Protein 1TIZ (pdb70)

Sequence (67 aa):
SSAKRVFEKFDKNKDGKLSLDEFREVALAFSPYFTQEDIVKFFEEIDVDGNGELNADEFTSCIEKMLSSAKRVFEKFDKNKDGKLSLDEFREVALAFSPYFTQEDIVKFFEEIDVDGNGELNADEFTSCIEKMLSSAKRVFEKFDKNKDGKLSLDEFREVALAFSPYFTQEDIVKFFEEIDVDGNGELNADEFTSCIEKMLSSAKRVFEKFDKNKDGKLSLDEFREVALAFSPYFTQEDIVKFFEEIDVDGNGELNADEFTSCIEKMLSSAKRVFEKFDKNKDGKLSLDEFREVALAFSPYFTQEDIVKFFEEIDVDGNGELNADEFTSCIEKMLSSAKRVFEKFDKNKDGKLSLDEFREVALAFSPYFTQEDIVKFFEEIDVDGNGELNADEFTSCIEKMLSSAKRVFEKFDKNKDGKLSLDEFREVALAFSPYFTQEDIVKFFEEIDVDGNGELNADEFTSCIEKMLSSAKRVFEKFDKNKDGKLSLDEFREVALAFSPYFTQEDIVKFFEEIDVDGNGELNADEFTSCIEKMLSSAKRVFEKFDKNKDGKLSLDEFREVALAFSPYFTQEDIVKFFEEIDVDGNGELNADEFTSCIEKMLSSAKRVFEKFDKNKDGKLSLDEFREVALAFSPYFTQEDIVKFFEEIDVDGNGELNADEFTSCIEKMLSSAKRVFEKFDKNKDGKLSLDEFREVALAFSPYFTQEDIVKFFEEIDVDGNGELNADEFTSCIEKMLSSAKRVFEKFDKNKDGKLSLDEFREVALAFSPYFTQEDIVKFFEEIDVDGNGELNADEFTSCIEKMLSSAKRVFEKFDKNKDGKLSLDEFREVALAFSPYFTQEDIVKFFEEIDVDGNGELNADEFTSCIEKMLSSAKRVFEKFDKNKDGKLSLDEFREVALAFSPYFTQEDIVKFFEEIDVDGNGELNADEFTSCIEKMLSSAKRVFEKFDKNKDGKLSLDEFREVALAFSPYFTQEDIVKFFEEIDVDGNGELNADEFTSCIEKMLSSAKRVFEKFDKNKDGKLSLDEFREVALAFSPYFTQEDIVKFFEEIDVDGNGELNADEFTSCIEKMLSSAKRVFEKFDKNKDGKLSLDEFREVALAFSPYFTQEDIVKFFEEIDVDGNGELNADEFTSCIEKMLSSAKRVFEKFDKNKDGKLSLDEFREVALAFSPYFTQEDIVKFFEEIDVDGNGELNADEFTSCIEKMLSSAKRVFEKFDKNKDGKLSLDEFREVALAFSPYFTQEDIVKFFEEIDVDGNGELNADEFTSCIEKMLSSAKRVFEKFDKNKDGKLSLDEFREVALAFSPYFTQEDIVKFFEEIDVDGNGELNADEFTSCIEKML

Radius of gyration: 10.29 Å; Cα contacts (8 Å, |Δi|>4): 83; chains: 1; bounding box: 24×22×25 Å

Structure (mmCIF, N/CA/C/O backbone):
data_1TIZ
#
_entry.id   1TIZ
#
loop_
_atom_site.group_PDB
_atom_site.id
_atom_site.type_symbol
_atom_site.label_atom_id
_atom_site.label_alt_id
_atom_site.label_comp_id
_atom_site.label_asym_id
_atom_site.label_entity_id
_atom_site.label_seq_id
_atom_site.pdbx_PDB_ins_code
_atom_site.Cartn_x
_atom_site.Cartn_y
_atom_site.Cartn_z
_atom_site.occupancy
_atom_site.B_iso_or_equiv
_atom_site.auth_seq_id
_atom_site.auth_comp_id
_atom_site.auth_asym_id
_atom_site.auth_atom_id
_atom_site.pdbx_PDB_model_num
ATOM 1 N N . SER A 1 1 ? -9.841 -11.990 -0.078 1.00 0.00 1 SER A N 1
ATOM 2 C CA . SER A 1 1 ? -8.650 -11.100 -0.147 1.00 0.00 1 SER A CA 1
ATOM 3 C C . SER A 1 1 ? -8.931 -9.811 0.629 1.00 0.00 1 SER A C 1
ATOM 4 O O . SER A 1 1 ? -9.599 -8.918 0.146 1.00 0.00 1 SER A O 1
ATOM 11 N N . SER A 1 2 ? -8.427 -9.706 1.828 1.00 0.00 2 SER A N 1
ATOM 12 C CA . SER A 1 2 ? -8.664 -8.475 2.632 1.00 0.00 2 SER A CA 1
ATOM 13 C C . SER A 1 2 ? -7.747 -7.362 2.138 1.00 0.00 2 SER A C 1
ATOM 14 O O . SER A 1 2 ? -7.397 -6.465 2.879 1.00 0.00 2 SER A O 1
ATOM 22 N N . ALA A 1 3 ? -7.345 -7.403 0.905 1.00 0.00 3 ALA A N 1
ATOM 23 C CA . ALA A 1 3 ? -6.443 -6.338 0.405 1.00 0.00 3 ALA A CA 1
ATOM 24 C C . ALA A 1 3 ? -7.244 -5.067 0.145 1.00 0.00 3 ALA A C 1
ATOM 25 O O . ALA A 1 3 ? -6.767 -3.966 0.346 1.00 0.00 3 ALA A O 1
ATOM 32 N N . LYS A 1 4 ? -8.467 -5.204 -0.279 1.00 0.00 4 LYS A N 1
ATOM 33 C CA . LYS A 1 4 ? -9.296 -3.997 -0.526 1.00 0.00 4 LYS A CA 1
ATOM 34 C C . LYS A 1 4 ? -9.825 -3.515 0.823 1.00 0.00 4 LYS A C 1
ATOM 35 O O . LYS A 1 4 ? -9.909 -2.332 1.087 1.00 0.00 4 LYS A O 1
ATOM 54 N N . ARG A 1 5 ? -10.159 -4.434 1.686 1.00 0.00 5 ARG A N 1
ATOM 55 C CA . ARG A 1 5 ? -10.658 -4.056 3.036 1.00 0.00 5 ARG A CA 1
ATOM 56 C C . ARG A 1 5 ? -9.579 -3.247 3.750 1.00 0.00 5 ARG A C 1
ATOM 57 O O . ARG A 1 5 ? -9.820 -2.171 4.262 1.00 0.00 5 ARG A O 1
ATOM 78 N N . VAL A 1 6 ? -8.387 -3.772 3.786 1.00 0.00 6 VAL A N 1
ATOM 79 C CA . VAL A 1 6 ? -7.279 -3.058 4.464 1.00 0.00 6 VAL A CA 1
ATOM 80 C C . VAL A 1 6 ? -7.102 -1.700 3.778 1.00 0.00 6 VAL A C 1
ATOM 81 O O . VAL A 1 6 ? -6.919 -0.683 4.417 1.00 0.00 6 VAL A O 1
ATOM 94 N N . PHE A 1 7 ? -7.176 -1.688 2.477 1.00 0.00 7 PHE A N 1
ATOM 95 C CA . PHE A 1 7 ? -7.035 -0.400 1.744 1.00 0.00 7 PHE A CA 1
ATOM 96 C C . PHE A 1 7 ? -8.145 0.551 2.212 1.00 0.00 7 PHE A C 1
ATOM 97 O O . PHE A 1 7 ? -7.894 1.693 2.536 1.00 0.00 7 PHE A O 1
ATOM 114 N N . GLU A 1 8 ? -9.365 0.101 2.283 1.00 0.00 8 GLU A N 1
ATOM 115 C CA . GLU A 1 8 ? -10.442 1.019 2.751 1.00 0.00 8 GLU A CA 1
ATOM 116 C C . GLU A 1 8 ? -9.979 1.690 4.044 1.00 0.00 8 GLU A C 1
ATOM 117 O O . GLU A 1 8 ? -10.011 2.893 4.181 1.00 0.00 8 GLU A O 1
ATOM 129 N N . LYS A 1 9 ? -9.551 0.915 4.994 1.00 0.00 9 LYS A N 1
ATOM 130 C CA . LYS A 1 9 ? -9.086 1.501 6.282 1.00 0.00 9 LYS A CA 1
ATOM 131 C C . LYS A 1 9 ? -7.992 2.541 6.007 1.00 0.00 9 LYS A C 1
ATOM 132 O O . LYS A 1 9 ? -7.893 3.542 6.688 1.00 0.00 9 LYS A O 1
ATOM 151 N N . PHE A 1 10 ? -7.164 2.309 5.023 1.00 0.00 10 PHE A N 1
ATOM 152 C CA . PHE A 1 10 ? -6.076 3.279 4.720 1.00 0.00 10 PHE A CA 1
ATOM 153 C C . PHE A 1 10 ? -6.550 4.324 3.727 1.00 0.00 10 PHE A C 1
ATOM 154 O O . PHE A 1 10 ? -5.947 5.372 3.621 1.00 0.00 10 PHE A O 1
ATOM 171 N N . ASP A 1 11 ? -7.611 4.089 3.003 1.00 0.00 11 ASP A N 1
ATOM 172 C CA . ASP A 1 11 ? -8.068 5.137 2.052 1.00 0.00 11 ASP A CA 1
ATOM 173 C C . ASP A 1 11 ? -8.172 6.449 2.817 1.00 0.00 11 ASP A C 1
ATOM 174 O O . ASP A 1 11 ? -9.231 6.914 3.186 1.00 0.00 11 ASP A O 1
ATOM 183 N N . LYS A 1 12 ? -7.048 7.039 3.037 1.00 0.00 12 LYS A N 1
ATOM 184 C CA . LYS A 1 12 ? -6.974 8.324 3.761 1.00 0.00 12 LYS A CA 1
ATOM 185 C C . LYS A 1 12 ? -7.297 9.444 2.777 1.00 0.00 12 LYS A C 1
ATOM 186 O O . LYS A 1 12 ? -7.522 10.579 3.146 1.00 0.00 12 LYS A O 1
ATOM 205 N N . ASN A 1 13 ? -7.362 9.099 1.527 1.00 0.00 13 ASN A N 1
ATOM 206 C CA . ASN A 1 13 ? -7.718 10.090 0.469 1.00 0.00 13 ASN A CA 1
ATOM 207 C C . ASN A 1 13 ? -9.018 9.634 -0.215 1.00 0.00 13 ASN A C 1
ATOM 208 O O . ASN A 1 13 ? -9.375 10.117 -1.271 1.00 0.00 13 ASN A O 1
ATOM 219 N N . LYS A 1 14 ? -9.719 8.702 0.395 1.00 0.00 14 LYS A N 1
ATOM 220 C CA . LYS A 1 14 ? -11.002 8.186 -0.193 1.00 0.00 14 LYS A CA 1
ATOM 221 C C . LYS A 1 14 ? -10.948 8.389 -1.706 1.00 0.00 14 LYS A C 1
ATOM 222 O O . LYS A 1 14 ? -11.818 8.983 -2.314 1.00 0.00 14 LYS A O 1
ATOM 241 N N . ASP A 1 15 ? -9.882 7.931 -2.285 1.00 0.00 15 ASP A N 1
ATOM 242 C CA . ASP A 1 15 ? -9.675 8.117 -3.737 1.00 0.00 15 ASP A CA 1
ATOM 243 C C . ASP A 1 15 ? -9.731 6.787 -4.467 1.00 0.00 15 ASP A C 1
ATOM 244 O O . ASP A 1 15 ? -10.030 6.753 -5.643 1.00 0.00 15 ASP A O 1
ATOM 253 N N . GLY A 1 16 ? -9.398 5.689 -3.838 1.00 0.00 16 GLY A N 1
ATOM 254 C CA . GLY A 1 16 ? -9.393 4.412 -4.593 1.00 0.00 16 GLY A CA 1
ATOM 255 C C . GLY A 1 16 ? -7.950 4.174 -4.955 1.00 0.00 16 GLY A C 1
ATOM 256 O O . GLY A 1 16 ? -7.613 3.311 -5.739 1.00 0.00 16 GLY A O 1
ATOM 260 N N . LYS A 1 17 ? -7.096 4.938 -4.326 1.00 0.00 17 LYS A N 1
ATOM 261 C CA . LYS A 1 17 ? -5.648 4.803 -4.532 1.00 0.00 17 LYS A CA 1
ATOM 262 C C . LYS A 1 17 ? -4.909 5.253 -3.291 1.00 0.00 17 LYS A C 1
ATOM 263 O O . LYS A 1 17 ? -5.312 6.155 -2.584 1.00 0.00 17 LYS A O 1
ATOM 282 N N . LEU A 1 18 ? -3.811 4.626 -3.053 1.00 0.00 18 LEU A N 1
ATOM 283 C CA . LEU A 1 18 ? -2.967 4.967 -1.893 1.00 0.00 18 LEU A CA 1
ATOM 284 C C . LEU A 1 18 ? -1.646 5.499 -2.351 1.00 0.00 18 LEU A C 1
ATOM 285 O O . LEU A 1 18 ? -1.180 5.212 -3.420 1.00 0.00 18 LEU A O 1
ATOM 301 N N . SER A 1 19 ? -1.025 6.227 -1.505 1.00 0.00 19 SER A N 1
ATOM 302 C CA . SER A 1 19 ? 0.303 6.772 -1.810 1.00 0.00 19 SER A CA 1
ATOM 303 C C . SER A 1 19 ? 1.302 5.964 -1.019 1.00 0.00 19 SER A C 1
ATOM 304 O O . SER A 1 19 ? 0.981 5.422 0.020 1.00 0.00 19 SER A O 1
ATOM 312 N N . LEU A 1 20 ? 2.505 5.884 -1.468 1.00 0.00 20 LEU A N 1
ATOM 313 C CA . LEU A 1 20 ? 3.494 5.122 -0.696 1.00 0.00 20 LEU A CA 1
ATOM 314 C C . LEU A 1 20 ? 3.424 5.643 0.716 1.00 0.00 20 LEU A C 1
ATOM 315 O O . LEU A 1 20 ? 3.738 4.982 1.680 1.00 0.00 20 LEU A O 1
ATOM 331 N N . ASP A 1 21 ? 2.947 6.827 0.807 1.00 0.00 21 ASP A N 1
ATOM 332 C CA . ASP A 1 21 ? 2.760 7.469 2.125 1.00 0.00 21 ASP A CA 1
ATOM 333 C C . ASP A 1 21 ? 1.695 6.688 2.906 1.00 0.00 21 ASP A C 1
ATOM 334 O O . ASP A 1 21 ? 1.875 6.407 4.074 1.00 0.00 21 ASP A O 1
ATOM 343 N N . GLU A 1 22 ? 0.575 6.335 2.299 1.00 0.00 22 GLU A N 1
ATOM 344 C CA . GLU A 1 22 ? -0.458 5.590 3.059 1.00 0.00 22 GLU A CA 1
ATOM 345 C C . GLU A 1 22 ? 0.007 4.150 3.279 1.00 0.00 22 GLU A C 1
ATOM 346 O O . GLU A 1 22 ? -0.143 3.594 4.345 1.00 0.00 22 GLU A O 1
ATOM 358 N N . PHE A 1 23 ? 0.584 3.561 2.270 1.00 0.00 23 PHE A N 1
ATOM 359 C CA . PHE A 1 23 ? 1.086 2.171 2.369 1.00 0.00 23 PHE A CA 1
ATOM 360 C C . PHE A 1 23 ? 2.336 2.156 3.262 1.00 0.00 23 PHE A C 1
ATOM 361 O O . PHE A 1 23 ? 2.655 1.159 3.872 1.00 0.00 23 PHE A O 1
ATOM 378 N N . ARG A 1 24 ? 3.026 3.272 3.369 1.00 0.00 24 ARG A N 1
ATOM 379 C CA . ARG A 1 24 ? 4.228 3.345 4.259 1.00 0.00 24 ARG A CA 1
ATOM 380 C C . ARG A 1 24 ? 3.735 3.550 5.687 1.00 0.00 24 ARG A C 1
ATOM 381 O O . ARG A 1 24 ? 4.290 3.045 6.636 1.00 0.00 24 ARG A O 1
ATOM 402 N N . GLU A 1 25 ? 2.643 4.240 5.819 1.00 0.00 25 GLU A N 1
ATOM 403 C CA . GLU A 1 25 ? 2.040 4.427 7.165 1.00 0.00 25 GLU A CA 1
ATOM 404 C C . GLU A 1 25 ? 1.412 3.082 7.495 1.00 0.00 25 GLU A C 1
ATOM 405 O O . GLU A 1 25 ? 1.441 2.594 8.606 1.00 0.00 25 GLU A O 1
ATOM 417 N N . VAL A 1 26 ? 0.882 2.485 6.473 1.00 0.00 26 VAL A N 1
ATOM 418 C CA . VAL A 1 26 ? 0.250 1.143 6.544 1.00 0.00 26 VAL A CA 1
ATOM 419 C C . VAL A 1 26 ? 1.309 0.112 6.893 1.00 0.00 26 VAL A C 1
ATOM 420 O O . VAL A 1 26 ? 1.119 -0.773 7.705 1.00 0.00 26 VAL A O 1
ATOM 433 N N . ALA A 1 27 ? 2.405 0.211 6.216 1.00 0.00 27 ALA A N 1
ATOM 434 C CA . ALA A 1 27 ? 3.506 -0.756 6.394 1.00 0.00 27 ALA A CA 1
ATOM 435 C C . ALA A 1 27 ? 4.230 -0.488 7.710 1.00 0.00 27 ALA A C 1
ATOM 436 O O . ALA A 1 27 ? 4.584 -1.391 8.437 1.00 0.00 27 ALA A O 1
ATOM 443 N N . LEU A 1 28 ? 4.453 0.751 8.012 1.00 0.00 28 LEU A N 1
ATOM 444 C CA . LEU A 1 28 ? 5.159 1.096 9.275 1.00 0.00 28 LEU A CA 1
ATOM 445 C C . LEU A 1 28 ? 4.221 0.877 10.459 1.00 0.00 28 LEU A C 1
ATOM 446 O O . LEU A 1 28 ? 4.653 0.590 11.557 1.00 0.00 28 LEU A O 1
ATOM 462 N N . ALA A 1 29 ? 2.945 1.035 10.256 1.00 0.00 29 ALA A N 1
ATOM 463 C CA . ALA A 1 29 ? 1.977 0.867 11.374 1.00 0.00 29 ALA A CA 1
ATOM 464 C C . ALA A 1 29 ? 1.745 -0.614 11.715 1.00 0.00 29 ALA A C 1
ATOM 465 O O . ALA A 1 29 ? 1.962 -1.041 12.832 1.00 0.00 29 ALA A O 1
ATOM 472 N N . PHE A 1 30 ? 1.263 -1.390 10.778 1.00 0.00 30 PHE A N 1
ATOM 473 C CA . PHE A 1 30 ? 0.974 -2.828 11.071 1.00 0.00 30 PHE A CA 1
ATOM 474 C C . PHE A 1 30 ? 2.219 -3.695 10.871 1.00 0.00 30 PHE A C 1
ATOM 475 O O . PHE A 1 30 ? 2.515 -4.556 11.676 1.00 0.00 30 PHE A O 1
ATOM 492 N N . SER A 1 31 ? 2.943 -3.490 9.806 1.00 0.00 31 SER A N 1
ATOM 493 C CA . SER A 1 31 ? 4.162 -4.317 9.554 1.00 0.00 31 SER A CA 1
ATOM 494 C C . SER A 1 31 ? 5.407 -3.433 9.655 1.00 0.00 31 SER A C 1
ATOM 495 O O . SER A 1 31 ? 6.050 -3.147 8.665 1.00 0.00 31 SER A O 1
ATOM 503 N N . PRO A 1 32 ? 5.742 -2.993 10.841 1.00 0.00 32 PRO A N 1
ATOM 504 C CA . PRO A 1 32 ? 6.923 -2.112 11.061 1.00 0.00 32 PRO A CA 1
ATOM 505 C C . PRO A 1 32 ? 8.216 -2.743 10.547 1.00 0.00 32 PRO A C 1
ATOM 506 O O . PRO A 1 32 ? 9.199 -2.062 10.328 1.00 0.00 32 PRO A O 1
ATOM 517 N N . TYR A 1 33 ? 8.236 -4.033 10.350 1.00 0.00 33 TYR A N 1
ATOM 518 C CA . TYR A 1 33 ? 9.475 -4.682 9.854 1.00 0.00 33 TYR A CA 1
ATOM 519 C C . TYR A 1 33 ? 9.696 -4.327 8.382 1.00 0.00 33 TYR A C 1
ATOM 520 O O . TYR A 1 33 ? 10.771 -4.514 7.850 1.00 0.00 33 TYR A O 1
ATOM 538 N N . PHE A 1 34 ? 8.697 -3.807 7.714 1.00 0.00 34 PHE A N 1
ATOM 539 C CA . PHE A 1 34 ? 8.897 -3.448 6.280 1.00 0.00 34 PHE A CA 1
ATOM 540 C C . PHE A 1 34 ? 9.894 -2.320 6.203 1.00 0.00 34 PHE A C 1
ATOM 541 O O . PHE A 1 34 ? 9.696 -1.250 6.741 1.00 0.00 34 PHE A O 1
ATOM 558 N N . THR A 1 35 ? 10.969 -2.551 5.528 1.00 0.00 35 THR A N 1
ATOM 559 C CA . THR A 1 35 ? 11.977 -1.494 5.412 1.00 0.00 35 THR A CA 1
ATOM 560 C C . THR A 1 35 ? 11.518 -0.496 4.375 1.00 0.00 35 THR A C 1
ATOM 561 O O . THR A 1 35 ? 10.937 -0.838 3.369 1.00 0.00 35 THR A O 1
ATOM 572 N N . GLN A 1 36 ? 11.770 0.740 4.628 1.00 0.00 36 GLN A N 1
ATOM 573 C CA . GLN A 1 36 ? 11.349 1.791 3.688 1.00 0.00 36 GLN A CA 1
ATOM 574 C C . GLN A 1 36 ? 11.832 1.462 2.282 1.00 0.00 36 GLN A C 1
ATOM 575 O O . GLN A 1 36 ? 11.196 1.803 1.313 1.00 0.00 36 GLN A O 1
ATOM 589 N N . GLU A 1 37 ? 12.942 0.791 2.172 1.00 0.00 37 GLU A N 1
ATOM 590 C CA . GLU A 1 37 ? 13.464 0.430 0.825 1.00 0.00 37 GLU A CA 1
ATOM 591 C C . GLU A 1 37 ? 12.594 -0.683 0.236 1.00 0.00 37 GLU A C 1
ATOM 592 O O . GLU A 1 37 ? 12.318 -0.709 -0.944 1.00 0.00 37 GLU A O 1
ATOM 604 N N . ASP A 1 38 ? 12.148 -1.596 1.054 1.00 0.00 38 ASP A N 1
ATOM 605 C CA . ASP A 1 38 ? 11.283 -2.693 0.536 1.00 0.00 38 ASP A CA 1
ATOM 606 C C . ASP A 1 38 ? 9.895 -2.126 0.231 1.00 0.00 38 ASP A C 1
ATOM 607 O O . ASP A 1 38 ? 9.238 -2.526 -0.709 1.00 0.00 38 ASP A O 1
ATOM 616 N N . ILE A 1 39 ? 9.448 -1.190 1.025 1.00 0.00 39 ILE A N 1
ATOM 617 C CA . ILE A 1 39 ? 8.107 -0.582 0.797 1.00 0.00 39 ILE A CA 1
ATOM 618 C C . ILE A 1 39 ? 8.155 0.289 -0.456 1.00 0.00 39 ILE A C 1
ATOM 619 O O . ILE A 1 39 ? 7.283 0.244 -1.293 1.00 0.00 39 ILE A O 1
ATOM 635 N N . VAL A 1 40 ? 9.169 1.096 -0.569 1.00 0.00 40 VAL A N 1
ATOM 636 C CA . VAL A 1 40 ? 9.300 1.988 -1.746 1.00 0.00 40 VAL A CA 1
ATOM 637 C C . VAL A 1 40 ? 9.754 1.203 -2.956 1.00 0.00 40 VAL A C 1
ATOM 638 O O . VAL A 1 40 ? 9.271 1.414 -4.043 1.00 0.00 40 VAL A O 1
ATOM 651 N N . LYS A 1 41 ? 10.652 0.276 -2.805 1.00 0.00 41 LYS A N 1
ATOM 652 C CA . LYS A 1 41 ? 11.049 -0.498 -4.000 1.00 0.00 41 LYS A CA 1
ATOM 653 C C . LYS A 1 41 ? 9.776 -1.128 -4.527 1.00 0.00 41 LYS A C 1
ATOM 654 O O . LYS A 1 41 ? 9.387 -0.937 -5.659 1.00 0.00 41 LYS A O 1
ATOM 673 N N . PHE A 1 42 ? 9.129 -1.881 -3.686 1.00 0.00 42 PHE A N 1
ATOM 674 C CA . PHE A 1 42 ? 7.874 -2.562 -4.073 1.00 0.00 42 PHE A CA 1
ATOM 675 C C . PHE A 1 42 ? 6.780 -1.551 -4.437 1.00 0.00 42 PHE A C 1
ATOM 676 O O . PHE A 1 42 ? 6.151 -1.670 -5.468 1.00 0.00 42 PHE A O 1
ATOM 693 N N . PHE A 1 43 ? 6.540 -0.553 -3.624 1.00 0.00 43 PHE A N 1
ATOM 694 C CA . PHE A 1 43 ? 5.486 0.437 -3.987 1.00 0.00 43 PHE A CA 1
ATOM 695 C C . PHE A 1 43 ? 5.881 1.071 -5.312 1.00 0.00 43 PHE A C 1
ATOM 696 O O . PHE A 1 43 ? 5.120 1.120 -6.255 1.00 0.00 43 PHE A O 1
ATOM 713 N N . GLU A 1 44 ? 7.101 1.508 -5.386 1.00 0.00 44 GLU A N 1
ATOM 714 C CA . GLU A 1 44 ? 7.591 2.088 -6.661 1.00 0.00 44 GLU A CA 1
ATOM 715 C C . GLU A 1 44 ? 7.393 1.015 -7.738 1.00 0.00 44 GLU A C 1
ATOM 716 O O . GLU A 1 44 ? 7.119 1.301 -8.887 1.00 0.00 44 GLU A O 1
ATOM 728 N N . GLU A 1 45 ? 7.525 -0.227 -7.346 1.00 0.00 45 GLU A N 1
ATOM 729 C CA . GLU A 1 45 ? 7.349 -1.367 -8.288 1.00 0.00 45 GLU A CA 1
ATOM 730 C C . GLU A 1 45 ? 5.867 -1.633 -8.557 1.00 0.00 45 GLU A C 1
ATOM 731 O O . GLU A 1 45 ? 5.479 -1.984 -9.654 1.00 0.00 45 GLU A O 1
ATOM 743 N N . ILE A 1 46 ? 5.038 -1.509 -7.557 1.00 0.00 46 ILE A N 1
ATOM 744 C CA . ILE A 1 46 ? 3.593 -1.799 -7.756 1.00 0.00 46 ILE A CA 1
ATOM 745 C C . ILE A 1 46 ? 2.884 -0.564 -8.305 1.00 0.00 46 ILE A C 1
ATOM 746 O O . ILE A 1 46 ? 1.982 -0.671 -9.111 1.00 0.00 46 ILE A O 1
ATOM 762 N N . ASP A 1 47 ? 3.303 0.611 -7.923 1.00 0.00 47 ASP A N 1
ATOM 763 C CA . ASP A 1 47 ? 2.658 1.822 -8.491 1.00 0.00 47 ASP A CA 1
ATOM 764 C C . ASP A 1 47 ? 2.983 1.804 -9.973 1.00 0.00 47 ASP A C 1
ATOM 765 O O . ASP A 1 47 ? 3.940 2.409 -10.416 1.00 0.00 47 ASP A O 1
ATOM 774 N N . VAL A 1 48 ? 2.242 1.061 -10.738 1.00 0.00 48 VAL A N 1
ATOM 775 C CA . VAL A 1 48 ? 2.539 0.924 -12.197 1.00 0.00 48 VAL A CA 1
ATOM 776 C C . VAL A 1 48 ? 2.034 2.089 -13.036 1.00 0.00 48 VAL A C 1
ATOM 777 O O . VAL A 1 48 ? 2.564 2.381 -14.089 1.00 0.00 48 VAL A O 1
ATOM 790 N N . ASP A 1 49 ? 0.988 2.716 -12.625 1.00 0.00 49 ASP A N 1
ATOM 791 C CA . ASP A 1 49 ? 0.425 3.809 -13.454 1.00 0.00 49 ASP A CA 1
ATOM 792 C C . ASP A 1 49 ? 1.277 5.053 -13.270 1.00 0.00 49 ASP A C 1
ATOM 793 O O . ASP A 1 49 ? 1.218 5.986 -14.045 1.00 0.00 49 ASP A O 1
ATOM 802 N N . GLY A 1 50 ? 2.106 5.051 -12.273 1.00 0.00 50 GLY A N 1
ATOM 803 C CA . GLY A 1 50 ? 3.009 6.196 -12.049 1.00 0.00 50 GLY A CA 1
ATOM 804 C C . GLY A 1 50 ? 2.276 7.383 -11.421 1.00 0.00 50 GLY A C 1
ATOM 805 O O . GLY A 1 50 ? 2.814 8.469 -11.338 1.00 0.00 50 GLY A O 1
ATOM 809 N N . ASN A 1 51 ? 1.073 7.202 -10.954 1.00 0.00 51 ASN A N 1
ATOM 810 C CA . ASN A 1 51 ? 0.362 8.343 -10.319 1.00 0.00 51 ASN A CA 1
ATOM 811 C C . ASN A 1 51 ? 0.971 8.546 -8.940 1.00 0.00 51 ASN A C 1
ATOM 812 O O . ASN A 1 51 ? 0.612 9.446 -8.208 1.00 0.00 51 ASN A O 1
ATOM 823 N N . GLY A 1 52 ? 1.899 7.700 -8.591 1.00 0.00 52 GLY A N 1
ATOM 824 C CA . GLY A 1 52 ? 2.551 7.818 -7.265 1.00 0.00 52 GLY A CA 1
ATOM 825 C C . GLY A 1 52 ? 1.620 7.260 -6.192 1.00 0.00 52 GLY A C 1
ATOM 826 O O . GLY A 1 52 ? 1.729 7.599 -5.030 1.00 0.00 52 GLY A O 1
ATOM 830 N N . GLU A 1 53 ? 0.687 6.425 -6.573 1.00 0.00 53 GLU A N 1
ATOM 831 C CA . GLU A 1 53 ? -0.265 5.865 -5.569 1.00 0.00 53 GLU A CA 1
ATOM 832 C C . GLU A 1 53 ? -0.641 4.432 -5.933 1.00 0.00 53 GLU A C 1
ATOM 833 O O . GLU A 1 53 ? -0.564 4.025 -7.075 1.00 0.00 53 GLU A O 1
ATOM 845 N N . LEU A 1 54 ? -1.055 3.661 -4.961 1.00 0.00 54 LEU A N 1
ATOM 846 C CA . LEU A 1 54 ? -1.440 2.266 -5.241 1.00 0.00 54 LEU A CA 1
ATOM 847 C C . LEU A 1 54 ? -2.837 2.228 -5.823 1.00 0.00 54 LEU A C 1
ATOM 848 O O . LEU A 1 54 ? -3.797 2.621 -5.202 1.00 0.00 54 LEU A O 1
ATOM 864 N N . ASN A 1 55 ? -2.946 1.750 -7.011 1.00 0.00 55 ASN A N 1
ATOM 865 C CA . ASN A 1 55 ? -4.289 1.672 -7.657 1.00 0.00 55 ASN A CA 1
ATOM 866 C C . ASN A 1 55 ? -5.038 0.453 -7.129 1.00 0.00 55 ASN A C 1
ATOM 867 O O . ASN A 1 55 ? -4.531 -0.304 -6.326 1.00 0.00 55 ASN A O 1
ATOM 878 N N . ALA A 1 56 ? -6.251 0.275 -7.572 1.00 0.00 56 ALA A N 1
ATOM 879 C CA . ALA A 1 56 ? -7.084 -0.872 -7.096 1.00 0.00 56 ALA A CA 1
ATOM 880 C C . ALA A 1 56 ? -6.462 -2.229 -7.492 1.00 0.00 56 ALA A C 1
ATOM 881 O O . ALA A 1 56 ? -6.170 -3.051 -6.642 1.00 0.00 56 ALA A O 1
ATOM 888 N N . ASP A 1 57 ? -6.264 -2.505 -8.751 1.00 0.00 57 ASP A N 1
ATOM 889 C CA . ASP A 1 57 ? -5.676 -3.831 -9.117 1.00 0.00 57 ASP A CA 1
ATOM 890 C C . ASP A 1 57 ? -4.291 -3.993 -8.474 1.00 0.00 57 ASP A C 1
ATOM 891 O O . ASP A 1 57 ? -3.958 -5.031 -7.916 1.00 0.00 57 ASP A O 1
ATOM 900 N N . GLU A 1 58 ? -3.482 -2.973 -8.528 1.00 0.00 58 GLU A N 1
ATOM 901 C CA . GLU A 1 58 ? -2.132 -3.070 -7.915 1.00 0.00 58 GLU A CA 1
ATOM 902 C C . GLU A 1 58 ? -2.309 -3.155 -6.406 1.00 0.00 58 GLU A C 1
ATOM 903 O O . GLU A 1 58 ? -1.521 -3.759 -5.706 1.00 0.00 58 GLU A O 1
ATOM 915 N N . PHE A 1 59 ? -3.352 -2.561 -5.907 1.00 0.00 59 PHE A N 1
ATOM 916 C CA . PHE A 1 59 ? -3.616 -2.599 -4.447 1.00 0.00 59 PHE A CA 1
ATOM 917 C C . PHE A 1 59 ? -3.655 -4.048 -3.984 1.00 0.00 59 PHE A C 1
ATOM 918 O O . PHE A 1 59 ? -3.067 -4.413 -2.990 1.00 0.00 59 PHE A O 1
ATOM 935 N N . THR A 1 60 ? -4.361 -4.877 -4.702 1.00 0.00 60 THR A N 1
ATOM 936 C CA . THR A 1 60 ? -4.455 -6.302 -4.300 1.00 0.00 60 THR A CA 1
ATOM 937 C C . THR A 1 60 ? -3.090 -6.940 -4.448 1.00 0.00 60 THR A C 1
ATOM 938 O O . THR A 1 60 ? -2.660 -7.706 -3.614 1.00 0.00 60 THR A O 1
ATOM 949 N N . SER A 1 61 ? -2.391 -6.611 -5.490 1.00 0.00 61 SER A N 1
ATOM 950 C CA . SER A 1 61 ? -1.033 -7.182 -5.660 1.00 0.00 61 SER A CA 1
ATOM 951 C C . SER A 1 61 ? -0.093 -6.483 -4.676 1.00 0.00 61 SER A C 1
ATOM 952 O O . SER A 1 61 ? 0.938 -7.024 -4.259 1.00 0.00 61 SER A O 1
ATOM 960 N N . CYS A 1 62 ? -0.494 -5.326 -4.207 1.00 0.00 62 CYS A N 1
ATOM 961 C CA . CYS A 1 62 ? 0.336 -4.611 -3.208 1.00 0.00 62 CYS A CA 1
ATOM 962 C C . CYS A 1 62 ? 0.245 -5.382 -1.915 1.00 0.00 62 CYS A C 1
ATOM 963 O O . CYS A 1 62 ? 1.184 -5.481 -1.152 1.00 0.00 62 CYS A O 1
ATOM 971 N N . ILE A 1 63 ? -0.890 -5.956 -1.681 1.00 0.00 63 ILE A N 1
ATOM 972 C CA . ILE A 1 63 ? -1.069 -6.755 -0.462 1.00 0.00 63 ILE A CA 1
ATOM 973 C C . ILE A 1 63 ? -0.643 -8.176 -0.769 1.00 0.00 63 ILE A C 1
ATOM 974 O O . ILE A 1 63 ? -0.082 -8.845 0.076 1.00 0.00 63 ILE A O 1
ATOM 990 N N . GLU A 1 64 ? -0.868 -8.667 -1.967 1.00 0.00 64 GLU A N 1
ATOM 991 C CA . GLU A 1 64 ? -0.431 -10.042 -2.274 1.00 0.00 64 GLU A CA 1
ATOM 992 C C . GLU A 1 64 ? 1.010 -10.195 -1.837 1.00 0.00 64 GLU A C 1
ATOM 993 O O . GLU A 1 64 ? 1.435 -11.280 -1.491 1.00 0.00 64 GLU A O 1
ATOM 1005 N N . LYS A 1 65 ? 1.779 -9.124 -1.792 1.00 0.00 65 LYS A N 1
ATOM 1006 C CA . LYS A 1 65 ? 3.172 -9.308 -1.299 1.00 0.00 65 LYS A CA 1
ATOM 1007 C C . LYS A 1 65 ? 3.092 -10.083 0.026 1.00 0.00 65 LYS A C 1
ATOM 1008 O O . LYS A 1 65 ? 4.068 -10.600 0.532 1.00 0.00 65 LYS A O 1
ATOM 1027 N N . MET A 1 66 ? 1.901 -10.176 0.559 1.00 0.00 66 MET A N 1
ATOM 1028 C CA . MET A 1 66 ? 1.644 -10.910 1.807 1.00 0.00 66 MET A CA 1
ATOM 1029 C C . MET A 1 66 ? 0.151 -11.220 1.789 1.00 0.00 66 MET A C 1
ATOM 1030 O O . MET A 1 66 ? -0.507 -11.047 0.783 1.00 0.00 66 MET A O 1
ATOM 1044 N N . LEU A 1 67 ? -0.396 -11.679 2.860 1.00 0.00 67 LEU A N 1
ATOM 1045 C CA . LEU A 1 67 ? -1.854 -12.002 2.875 1.00 0.00 67 LEU A CA 1
ATOM 1046 C C . LEU A 1 67 ? -2.117 -13.172 1.925 1.00 0.00 67 LEU A C 1
ATOM 1062 N N . SER A 1 1 ? -9.335 -11.532 -0.353 1.00 0.00 1 SER A N 2
ATOM 1063 C CA . SER A 1 1 ? -8.807 -11.800 1.015 1.00 0.00 1 SER A CA 2
ATOM 1064 C C . SER A 1 1 ? -9.123 -10.612 1.925 1.00 0.00 1 SER A C 2
ATOM 1065 O O . SER A 1 1 ? -10.055 -10.644 2.703 1.00 0.00 1 SER A O 2
ATOM 1072 N N . SER A 1 2 ? -8.354 -9.561 1.833 1.00 0.00 2 SER A N 2
ATOM 1073 C CA . SER A 1 2 ? -8.610 -8.372 2.693 1.00 0.00 2 SER A CA 2
ATOM 1074 C C . SER A 1 2 ? -7.757 -7.203 2.210 1.00 0.00 2 SER A C 2
ATOM 1075 O O . SER A 1 2 ? -7.450 -6.303 2.963 1.00 0.00 2 SER A O 2
ATOM 1083 N N . ALA A 1 3 ? -7.359 -7.210 0.976 1.00 0.00 3 ALA A N 2
ATOM 1084 C CA . ALA A 1 3 ? -6.512 -6.096 0.477 1.00 0.00 3 ALA A CA 2
ATOM 1085 C C . ALA A 1 3 ? -7.375 -4.887 0.154 1.00 0.00 3 ALA A C 2
ATOM 1086 O O . ALA A 1 3 ? -6.961 -3.755 0.313 1.00 0.00 3 ALA A O 2
ATOM 1093 N N . LYS A 1 4 ? -8.574 -5.111 -0.287 1.00 0.00 4 LYS A N 2
ATOM 1094 C CA . LYS A 1 4 ? -9.461 -3.966 -0.602 1.00 0.00 4 LYS A CA 2
ATOM 1095 C C . LYS A 1 4 ? -10.038 -3.459 0.717 1.00 0.00 4 LYS A C 2
ATOM 1096 O O . LYS A 1 4 ? -10.239 -2.277 0.913 1.00 0.00 4 LYS A O 2
ATOM 1115 N N . ARG A 1 5 ? -10.280 -4.356 1.634 1.00 0.00 5 ARG A N 2
ATOM 1116 C CA . ARG A 1 5 ? -10.815 -3.952 2.961 1.00 0.00 5 ARG A CA 2
ATOM 1117 C C . ARG A 1 5 ? -9.762 -3.119 3.687 1.00 0.00 5 ARG A C 2
ATOM 1118 O O . ARG A 1 5 ? -10.027 -2.036 4.172 1.00 0.00 5 ARG A O 2
ATOM 1139 N N . VAL A 1 6 ? -8.563 -3.629 3.764 1.00 0.00 6 VAL A N 2
ATOM 1140 C CA . VAL A 1 6 ? -7.480 -2.889 4.454 1.00 0.00 6 VAL A CA 2
ATOM 1141 C C . VAL A 1 6 ? -7.284 -1.548 3.743 1.00 0.00 6 VAL A C 2
ATOM 1142 O O . VAL A 1 6 ? -7.117 -0.516 4.363 1.00 0.00 6 VAL A O 2
ATOM 1155 N N . PHE A 1 7 ? -7.321 -1.563 2.442 1.00 0.00 7 PHE A N 2
ATOM 1156 C CA . PHE A 1 7 ? -7.155 -0.292 1.684 1.00 0.00 7 PHE A CA 2
ATOM 1157 C C . PHE A 1 7 ? -8.304 0.651 2.060 1.00 0.00 7 PHE A C 2
ATOM 1158 O O . PHE A 1 7 ? -8.087 1.803 2.380 1.00 0.00 7 PHE A O 2
ATOM 1175 N N . GLU A 1 8 ? -9.522 0.187 2.059 1.00 0.00 8 GLU A N 2
ATOM 1176 C CA . GLU A 1 8 ? -10.634 1.100 2.440 1.00 0.00 8 GLU A CA 2
ATOM 1177 C C . GLU A 1 8 ? -10.254 1.775 3.766 1.00 0.00 8 GLU A C 2
ATOM 1178 O O . GLU A 1 8 ? -10.509 2.940 3.979 1.00 0.00 8 GLU A O 2
ATOM 1190 N N . LYS A 1 9 ? -9.640 1.043 4.653 1.00 0.00 9 LYS A N 2
ATOM 1191 C CA . LYS A 1 9 ? -9.232 1.637 5.959 1.00 0.00 9 LYS A CA 2
ATOM 1192 C C . LYS A 1 9 ? -8.138 2.686 5.732 1.00 0.00 9 LYS A C 2
ATOM 1193 O O . LYS A 1 9 ? -8.093 3.699 6.400 1.00 0.00 9 LYS A O 2
ATOM 1212 N N . PHE A 1 10 ? -7.256 2.456 4.798 1.00 0.00 10 PHE A N 2
ATOM 1213 C CA . PHE A 1 10 ? -6.174 3.445 4.541 1.00 0.00 10 PHE A CA 2
ATOM 1214 C C . PHE A 1 10 ? -6.630 4.466 3.518 1.00 0.00 10 PHE A C 2
ATOM 1215 O O . PHE A 1 10 ? -6.032 5.512 3.395 1.00 0.00 10 PHE A O 2
ATOM 1232 N N . ASP A 1 11 ? -7.679 4.203 2.783 1.00 0.00 11 ASP A N 2
ATOM 1233 C CA . ASP A 1 11 ? -8.126 5.222 1.798 1.00 0.00 11 ASP A CA 2
ATOM 1234 C C . ASP A 1 11 ? -8.267 6.548 2.533 1.00 0.00 11 ASP A C 2
ATOM 1235 O O . ASP A 1 11 ? -9.339 6.998 2.881 1.00 0.00 11 ASP A O 2
ATOM 1244 N N . LYS A 1 12 ? -7.158 7.164 2.754 1.00 0.00 12 LYS A N 2
ATOM 1245 C CA . LYS A 1 12 ? -7.120 8.463 3.453 1.00 0.00 12 LYS A CA 2
ATOM 1246 C C . LYS A 1 12 ? -7.447 9.561 2.446 1.00 0.00 12 LYS A C 2
ATOM 1247 O O . LYS A 1 12 ? -7.702 10.697 2.792 1.00 0.00 12 LYS A O 2
ATOM 1266 N N . ASN A 1 13 ? -7.480 9.194 1.199 1.00 0.00 13 ASN A N 2
ATOM 1267 C CA . ASN A 1 13 ? -7.836 10.161 0.119 1.00 0.00 13 ASN A CA 2
ATOM 1268 C C . ASN A 1 13 ? -9.114 9.670 -0.575 1.00 0.00 13 ASN A C 2
ATOM 1269 O O . ASN A 1 13 ? -9.460 10.120 -1.647 1.00 0.00 13 ASN A O 2
ATOM 1280 N N . LYS A 1 14 ? -9.809 8.738 0.046 1.00 0.00 14 LYS A N 2
ATOM 1281 C CA . LYS A 1 14 ? -11.066 8.188 -0.558 1.00 0.00 14 LYS A CA 2
ATOM 1282 C C . LYS A 1 14 ? -10.969 8.349 -2.072 1.00 0.00 14 LYS A C 2
ATOM 1283 O O . LYS A 1 14 ? -11.844 8.877 -2.729 1.00 0.00 14 LYS A O 2
ATOM 1302 N N . ASP A 1 15 ? -9.857 7.933 -2.596 1.00 0.00 15 ASP A N 2
ATOM 1303 C CA . ASP A 1 15 ? -9.598 8.086 -4.043 1.00 0.00 15 ASP A CA 2
ATOM 1304 C C . ASP A 1 15 ? -9.647 6.742 -4.739 1.00 0.00 15 ASP A C 2
ATOM 1305 O O . ASP A 1 15 ? -9.937 6.677 -5.917 1.00 0.00 15 ASP A O 2
ATOM 1314 N N . GLY A 1 16 ? -9.317 5.661 -4.081 1.00 0.00 16 GLY A N 2
ATOM 1315 C CA . GLY A 1 16 ? -9.303 4.368 -4.800 1.00 0.00 16 GLY A CA 2
ATOM 1316 C C . GLY A 1 16 ? -7.856 4.121 -5.138 1.00 0.00 16 GLY A C 2
ATOM 1317 O O . GLY A 1 16 ? -7.511 3.249 -5.908 1.00 0.00 16 GLY A O 2
ATOM 1321 N N . LYS A 1 17 ? -7.008 4.888 -4.502 1.00 0.00 17 LYS A N 2
ATOM 1322 C CA . LYS A 1 17 ? -5.557 4.741 -4.688 1.00 0.00 17 LYS A CA 2
ATOM 1323 C C . LYS A 1 17 ? -4.830 5.211 -3.447 1.00 0.00 17 LYS A C 2
ATOM 1324 O O . LYS A 1 17 ? -5.240 6.123 -2.756 1.00 0.00 17 LYS A O 2
ATOM 1343 N N . LEU A 1 18 ? -3.732 4.587 -3.195 1.00 0.00 18 LEU A N 2
ATOM 1344 C CA . LEU A 1 18 ? -2.893 4.943 -2.038 1.00 0.00 18 LEU A CA 2
ATOM 1345 C C . LEU A 1 18 ? -1.557 5.437 -2.496 1.00 0.00 18 LEU A C 2
ATOM 1346 O O . LEU A 1 18 ? -1.085 5.104 -3.548 1.00 0.00 18 LEU A O 2
ATOM 1362 N N . SER A 1 19 ? -0.932 6.176 -1.663 1.00 0.00 19 SER A N 2
ATOM 1363 C CA . SER A 1 19 ? 0.413 6.677 -1.967 1.00 0.00 19 SER A CA 2
ATOM 1364 C C . SER A 1 19 ? 1.372 5.863 -1.139 1.00 0.00 19 SER A C 2
ATOM 1365 O O . SER A 1 19 ? 1.020 5.370 -0.085 1.00 0.00 19 SER A O 2
ATOM 1373 N N . LEU A 1 20 ? 2.577 5.719 -1.569 1.00 0.00 20 LEU A N 2
ATOM 1374 C CA . LEU A 1 20 ? 3.521 4.945 -0.755 1.00 0.00 20 LEU A CA 2
ATOM 1375 C C . LEU A 1 20 ? 3.443 5.518 0.634 1.00 0.00 20 LEU A C 2
ATOM 1376 O O . LEU A 1 20 ? 3.729 4.882 1.624 1.00 0.00 20 LEU A O 2
ATOM 1392 N N . ASP A 1 21 ? 2.996 6.717 0.678 1.00 0.00 21 ASP A N 2
ATOM 1393 C CA . ASP A 1 21 ? 2.814 7.413 1.968 1.00 0.00 21 ASP A CA 2
ATOM 1394 C C . ASP A 1 21 ? 1.695 6.726 2.760 1.00 0.00 21 ASP A C 2
ATOM 1395 O O . ASP A 1 21 ? 1.852 6.464 3.937 1.00 0.00 21 ASP A O 2
ATOM 1404 N N . GLU A 1 22 ? 0.558 6.417 2.158 1.00 0.00 22 GLU A N 2
ATOM 1405 C CA . GLU A 1 22 ? -0.509 5.749 2.945 1.00 0.00 22 GLU A CA 2
ATOM 1406 C C . GLU A 1 22 ? -0.065 4.319 3.232 1.00 0.00 22 GLU A C 2
ATOM 1407 O O . GLU A 1 22 ? -0.229 3.802 4.318 1.00 0.00 22 GLU A O 2
ATOM 1419 N N . PHE A 1 23 ? 0.524 3.699 2.253 1.00 0.00 23 PHE A N 2
ATOM 1420 C CA . PHE A 1 23 ? 1.023 2.326 2.410 1.00 0.00 23 PHE A CA 2
ATOM 1421 C C . PHE A 1 23 ? 2.230 2.352 3.364 1.00 0.00 23 PHE A C 2
ATOM 1422 O O . PHE A 1 23 ? 2.539 1.369 4.004 1.00 0.00 23 PHE A O 2
ATOM 1439 N N . ARG A 1 24 ? 2.899 3.485 3.493 1.00 0.00 24 ARG A N 2
ATOM 1440 C CA . ARG A 1 24 ? 4.050 3.577 4.447 1.00 0.00 24 ARG A CA 2
ATOM 1441 C C . ARG A 1 24 ? 3.483 3.763 5.851 1.00 0.00 24 ARG A C 2
ATOM 1442 O O . ARG A 1 24 ? 4.033 3.310 6.825 1.00 0.00 24 ARG A O 2
ATOM 1463 N N . GLU A 1 25 ? 2.339 4.377 5.935 1.00 0.00 25 GLU A N 2
ATOM 1464 C CA . GLU A 1 25 ? 1.681 4.531 7.255 1.00 0.00 25 GLU A CA 2
ATOM 1465 C C . GLU A 1 25 ? 1.126 3.151 7.556 1.00 0.00 25 GLU A C 2
ATOM 1466 O O . GLU A 1 25 ? 1.166 2.645 8.658 1.00 0.00 25 GLU A O 2
ATOM 1478 N N . VAL A 1 26 ? 0.650 2.547 6.514 1.00 0.00 26 VAL A N 2
ATOM 1479 C CA . VAL A 1 26 ? 0.096 1.172 6.541 1.00 0.00 26 VAL A CA 2
ATOM 1480 C C . VAL A 1 26 ? 1.194 0.193 6.917 1.00 0.00 26 VAL A C 2
ATOM 1481 O O . VAL A 1 26 ? 1.009 -0.730 7.684 1.00 0.00 26 VAL A O 2
ATOM 1494 N N . ALA A 1 27 ? 2.329 0.382 6.320 1.00 0.00 27 ALA A N 2
ATOM 1495 C CA . ALA A 1 27 ? 3.466 -0.531 6.550 1.00 0.00 27 ALA A CA 2
ATOM 1496 C C . ALA A 1 27 ? 4.132 -0.211 7.889 1.00 0.00 27 ALA A C 2
ATOM 1497 O O . ALA A 1 27 ? 4.407 -1.079 8.689 1.00 0.00 27 ALA A O 2
ATOM 1504 N N . LEU A 1 28 ? 4.384 1.038 8.127 1.00 0.00 28 LEU A N 2
ATOM 1505 C CA . LEU A 1 28 ? 5.031 1.444 9.405 1.00 0.00 28 LEU A CA 2
ATOM 1506 C C . LEU A 1 28 ? 4.088 1.140 10.569 1.00 0.00 28 LEU A C 2
ATOM 1507 O O . LEU A 1 28 ? 4.520 0.863 11.671 1.00 0.00 28 LEU A O 2
ATOM 1523 N N . ALA A 1 29 ? 2.806 1.208 10.345 1.00 0.00 29 ALA A N 2
ATOM 1524 C CA . ALA A 1 29 ? 1.830 0.945 11.442 1.00 0.00 29 ALA A CA 2
ATOM 1525 C C . ALA A 1 29 ? 1.671 -0.558 11.722 1.00 0.00 29 ALA A C 2
ATOM 1526 O O . ALA A 1 29 ? 1.894 -1.018 12.825 1.00 0.00 29 ALA A O 2
ATOM 1533 N N . PHE A 1 30 ? 1.241 -1.316 10.746 1.00 0.00 30 PHE A N 2
ATOM 1534 C CA . PHE A 1 30 ? 1.011 -2.778 10.973 1.00 0.00 30 PHE A CA 2
ATOM 1535 C C . PHE A 1 30 ? 2.295 -3.583 10.755 1.00 0.00 30 PHE A C 2
ATOM 1536 O O . PHE A 1 30 ? 2.656 -4.413 11.566 1.00 0.00 30 PHE A O 2
ATOM 1553 N N . SER A 1 31 ? 2.984 -3.356 9.670 1.00 0.00 31 SER A N 2
ATOM 1554 C CA . SER A 1 31 ? 4.238 -4.122 9.406 1.00 0.00 31 SER A CA 2
ATOM 1555 C C . SER A 1 31 ? 5.443 -3.184 9.539 1.00 0.00 31 SER A C 2
ATOM 1556 O O . SER A 1 31 ? 6.038 -2.786 8.558 1.00 0.00 31 SER A O 2
ATOM 1564 N N . PRO A 1 32 ? 5.794 -2.819 10.746 1.00 0.00 32 PRO A N 2
ATOM 1565 C CA . PRO A 1 32 ? 6.938 -1.897 11.000 1.00 0.00 32 PRO A CA 2
ATOM 1566 C C . PRO A 1 32 ? 8.280 -2.490 10.565 1.00 0.00 32 PRO A C 2
ATOM 1567 O O . PRO A 1 32 ? 9.239 -1.774 10.362 1.00 0.00 32 PRO A O 2
ATOM 1578 N N . TYR A 1 33 ? 8.370 -3.786 10.423 1.00 0.00 33 TYR A N 2
ATOM 1579 C CA . TYR A 1 33 ? 9.664 -4.388 10.009 1.00 0.00 33 TYR A CA 2
ATOM 1580 C C . TYR A 1 33 ? 9.921 -4.100 8.528 1.00 0.00 33 TYR A C 2
ATOM 1581 O O . TYR A 1 33 ? 11.025 -4.256 8.045 1.00 0.00 33 TYR A O 2
ATOM 1599 N N . PHE A 1 34 ? 8.924 -3.679 7.796 1.00 0.00 34 PHE A N 2
ATOM 1600 C CA . PHE A 1 34 ? 9.157 -3.391 6.353 1.00 0.00 34 PHE A CA 2
ATOM 1601 C C . PHE A 1 34 ? 10.092 -2.216 6.233 1.00 0.00 34 PHE A C 2
ATOM 1602 O O . PHE A 1 34 ? 9.837 -1.139 6.734 1.00 0.00 34 PHE A O 2
ATOM 1619 N N . THR A 1 35 ? 11.177 -2.417 5.563 1.00 0.00 35 THR A N 2
ATOM 1620 C CA . THR A 1 35 ? 12.130 -1.315 5.403 1.00 0.00 35 THR A CA 2
ATOM 1621 C C . THR A 1 35 ? 11.635 -0.386 4.319 1.00 0.00 35 THR A C 2
ATOM 1622 O O . THR A 1 35 ? 11.081 -0.800 3.322 1.00 0.00 35 THR A O 2
ATOM 1633 N N . GLN A 1 36 ? 11.829 0.869 4.519 1.00 0.00 36 GLN A N 2
ATOM 1634 C CA . GLN A 1 36 ? 11.371 1.855 3.529 1.00 0.00 36 GLN A CA 2
ATOM 1635 C C . GLN A 1 36 ? 11.888 1.483 2.148 1.00 0.00 36 GLN A C 2
ATOM 1636 O O . GLN A 1 36 ? 11.277 1.793 1.155 1.00 0.00 36 GLN A O 2
ATOM 1650 N N . GLU A 1 37 ? 12.999 0.808 2.087 1.00 0.00 37 GLU A N 2
ATOM 1651 C CA . GLU A 1 37 ? 13.554 0.403 0.765 1.00 0.00 37 GLU A CA 2
ATOM 1652 C C . GLU A 1 37 ? 12.719 -0.755 0.209 1.00 0.00 37 GLU A C 2
ATOM 1653 O O . GLU A 1 37 ? 12.461 -0.832 -0.974 1.00 0.00 37 GLU A O 2
ATOM 1665 N N . ASP A 1 38 ? 12.286 -1.650 1.054 1.00 0.00 38 ASP A N 2
ATOM 1666 C CA . ASP A 1 38 ? 11.459 -2.788 0.564 1.00 0.00 38 ASP A CA 2
ATOM 1667 C C . ASP A 1 38 ? 10.058 -2.277 0.218 1.00 0.00 38 ASP A C 2
ATOM 1668 O O . ASP A 1 38 ? 9.440 -2.718 -0.729 1.00 0.00 38 ASP A O 2
ATOM 1677 N N . ILE A 1 39 ? 9.556 -1.345 0.983 1.00 0.00 39 ILE A N 2
ATOM 1678 C CA . ILE A 1 39 ? 8.197 -0.795 0.708 1.00 0.00 39 ILE A CA 2
ATOM 1679 C C . ILE A 1 39 ? 8.240 0.048 -0.561 1.00 0.00 39 ILE A C 2
ATOM 1680 O O . ILE A 1 39 ? 7.372 -0.030 -1.401 1.00 0.00 39 ILE A O 2
ATOM 1696 N N . VAL A 1 40 ? 9.240 0.866 -0.690 1.00 0.00 40 VAL A N 2
ATOM 1697 C CA . VAL A 1 40 ? 9.356 1.729 -1.887 1.00 0.00 40 VAL A CA 2
ATOM 1698 C C . VAL A 1 40 ? 9.815 0.907 -3.072 1.00 0.00 40 VAL A C 2
ATOM 1699 O O . VAL A 1 40 ? 9.341 1.087 -4.171 1.00 0.00 40 VAL A O 2
ATOM 1712 N N . LYS A 1 41 ? 10.703 -0.025 -2.883 1.00 0.00 41 LYS A N 2
ATOM 1713 C CA . LYS A 1 41 ? 11.103 -0.846 -4.048 1.00 0.00 41 LYS A CA 2
ATOM 1714 C C . LYS A 1 41 ? 9.824 -1.460 -4.586 1.00 0.00 41 LYS A C 2
ATOM 1715 O O . LYS A 1 41 ? 9.471 -1.303 -5.734 1.00 0.00 41 LYS A O 2
ATOM 1734 N N . PHE A 1 42 ? 9.143 -2.169 -3.736 1.00 0.00 42 PHE A N 2
ATOM 1735 C CA . PHE A 1 42 ? 7.886 -2.840 -4.131 1.00 0.00 42 PHE A CA 2
ATOM 1736 C C . PHE A 1 42 ? 6.794 -1.824 -4.507 1.00 0.00 42 PHE A C 2
ATOM 1737 O O . PHE A 1 42 ? 6.148 -1.961 -5.525 1.00 0.00 42 PHE A O 2
ATOM 1754 N N . PHE A 1 43 ? 6.578 -0.803 -3.714 1.00 0.00 43 PHE A N 2
ATOM 1755 C CA . PHE A 1 43 ? 5.527 0.193 -4.075 1.00 0.00 43 PHE A CA 2
ATOM 1756 C C . PHE A 1 43 ? 5.914 0.816 -5.407 1.00 0.00 43 PHE A C 2
ATOM 1757 O O . PHE A 1 43 ? 5.149 0.850 -6.351 1.00 0.00 43 PHE A O 2
ATOM 1774 N N . GLU A 1 44 ? 7.131 1.263 -5.491 1.00 0.00 44 GLU A N 2
ATOM 1775 C CA . GLU A 1 44 ? 7.609 1.835 -6.774 1.00 0.00 44 GLU A CA 2
ATOM 1776 C C . GLU A 1 44 ? 7.357 0.775 -7.850 1.00 0.00 44 GLU A C 2
ATOM 1777 O O . GLU A 1 44 ? 7.047 1.072 -8.986 1.00 0.00 44 GLU A O 2
ATOM 1789 N N . GLU A 1 45 ? 7.484 -0.472 -7.470 1.00 0.00 45 GLU A N 2
ATOM 1790 C CA . GLU A 1 45 ? 7.257 -1.604 -8.411 1.00 0.00 45 GLU A CA 2
ATOM 1791 C C . GLU A 1 45 ? 5.763 -1.853 -8.626 1.00 0.00 45 GLU A C 2
ATOM 1792 O O . GLU A 1 45 ? 5.339 -2.240 -9.696 1.00 0.00 45 GLU A O 2
ATOM 1804 N N . ILE A 1 46 ? 4.965 -1.679 -7.607 1.00 0.00 46 ILE A N 2
ATOM 1805 C CA . ILE A 1 46 ? 3.510 -1.958 -7.755 1.00 0.00 46 ILE A CA 2
ATOM 1806 C C . ILE A 1 46 ? 2.777 -0.706 -8.236 1.00 0.00 46 ILE A C 2
ATOM 1807 O O . ILE A 1 46 ? 1.850 -0.794 -9.017 1.00 0.00 46 ILE A O 2
ATOM 1823 N N . ASP A 1 47 ? 3.196 0.461 -7.830 1.00 0.00 47 ASP A N 2
ATOM 1824 C CA . ASP A 1 47 ? 2.521 1.680 -8.342 1.00 0.00 47 ASP A CA 2
ATOM 1825 C C . ASP A 1 47 ? 2.864 1.754 -9.821 1.00 0.00 47 ASP A C 2
ATOM 1826 O O . ASP A 1 47 ? 3.750 2.478 -10.230 1.00 0.00 47 ASP A O 2
ATOM 1835 N N . VAL A 1 48 ? 2.213 0.962 -10.625 1.00 0.00 48 VAL A N 2
ATOM 1836 C CA . VAL A 1 48 ? 2.522 0.907 -12.086 1.00 0.00 48 VAL A CA 2
ATOM 1837 C C . VAL A 1 48 ? 1.989 2.096 -12.861 1.00 0.00 48 VAL A C 2
ATOM 1838 O O . VAL A 1 48 ? 2.448 2.398 -13.944 1.00 0.00 48 VAL A O 2
ATOM 1851 N N . ASP A 1 49 ? 0.991 2.723 -12.366 1.00 0.00 49 ASP A N 2
ATOM 1852 C CA . ASP A 1 49 ? 0.391 3.835 -13.133 1.00 0.00 49 ASP A CA 2
ATOM 1853 C C . ASP A 1 49 ? 1.288 5.053 -13.014 1.00 0.00 49 ASP A C 2
ATOM 1854 O O . ASP A 1 49 ? 1.199 5.987 -13.784 1.00 0.00 49 ASP A O 2
ATOM 1863 N N . GLY A 1 50 ? 2.193 5.023 -12.087 1.00 0.00 50 GLY A N 2
ATOM 1864 C CA . GLY A 1 50 ? 3.146 6.138 -11.938 1.00 0.00 50 GLY A CA 2
ATOM 1865 C C . GLY A 1 50 ? 2.476 7.376 -11.344 1.00 0.00 50 GLY A C 2
ATOM 1866 O O . GLY A 1 50 ? 3.067 8.437 -11.295 1.00 0.00 50 GLY A O 2
ATOM 1870 N N . ASN A 1 51 ? 1.274 7.261 -10.864 1.00 0.00 51 ASN A N 2
ATOM 1871 C CA . ASN A 1 51 ? 0.624 8.447 -10.252 1.00 0.00 51 ASN A CA 2
ATOM 1872 C C . ASN A 1 51 ? 1.211 8.605 -8.859 1.00 0.00 51 ASN A C 2
ATOM 1873 O O . ASN A 1 51 ? 0.851 9.488 -8.107 1.00 0.00 51 ASN A O 2
ATOM 1884 N N . GLY A 1 52 ? 2.121 7.734 -8.517 1.00 0.00 52 GLY A N 2
ATOM 1885 C CA . GLY A 1 52 ? 2.752 7.797 -7.177 1.00 0.00 52 GLY A CA 2
ATOM 1886 C C . GLY A 1 52 ? 1.786 7.216 -6.150 1.00 0.00 52 GLY A C 2
ATOM 1887 O O . GLY A 1 52 ? 1.833 7.549 -4.982 1.00 0.00 52 GLY A O 2
ATOM 1891 N N . GLU A 1 53 ? 0.886 6.369 -6.580 1.00 0.00 53 GLU A N 2
ATOM 1892 C CA . GLU A 1 53 ? -0.102 5.791 -5.625 1.00 0.00 53 GLU A CA 2
ATOM 1893 C C . GLU A 1 53 ? -0.466 4.364 -6.018 1.00 0.00 53 GLU A C 2
ATOM 1894 O O . GLU A 1 53 ? -0.361 3.969 -7.163 1.00 0.00 53 GLU A O 2
ATOM 1906 N N . LEU A 1 54 ? -0.921 3.594 -5.065 1.00 0.00 54 LEU A N 2
ATOM 1907 C CA . LEU A 1 54 ? -1.325 2.210 -5.358 1.00 0.00 54 LEU A CA 2
ATOM 1908 C C . LEU A 1 54 ? -2.704 2.231 -5.981 1.00 0.00 54 LEU A C 2
ATOM 1909 O O . LEU A 1 54 ? -3.598 2.890 -5.501 1.00 0.00 54 LEU A O 2
ATOM 1925 N N . ASN A 1 55 ? -2.889 1.513 -7.039 1.00 0.00 55 ASN A N 2
ATOM 1926 C CA . ASN A 1 55 ? -4.234 1.486 -7.688 1.00 0.00 55 ASN A CA 2
ATOM 1927 C C . ASN A 1 55 ? -5.023 0.300 -7.147 1.00 0.00 55 ASN A C 2
ATOM 1928 O O . ASN A 1 55 ? -4.550 -0.443 -6.312 1.00 0.00 55 ASN A O 2
ATOM 1939 N N . ALA A 1 56 ? -6.225 0.124 -7.621 1.00 0.00 56 ALA A N 2
ATOM 1940 C CA . ALA A 1 56 ? -7.077 -1.003 -7.130 1.00 0.00 56 ALA A CA 2
ATOM 1941 C C . ALA A 1 56 ? -6.460 -2.371 -7.490 1.00 0.00 56 ALA A C 2
ATOM 1942 O O . ALA A 1 56 ? -6.167 -3.172 -6.617 1.00 0.00 56 ALA A O 2
ATOM 1949 N N . ASP A 1 57 ? -6.260 -2.680 -8.741 1.00 0.00 57 ASP A N 2
ATOM 1950 C CA . ASP A 1 57 ? -5.671 -4.015 -9.071 1.00 0.00 57 ASP A CA 2
ATOM 1951 C C . ASP A 1 57 ? -4.287 -4.149 -8.424 1.00 0.00 57 ASP A C 2
ATOM 1952 O O . ASP A 1 57 ? -3.945 -5.171 -7.842 1.00 0.00 57 ASP A O 2
ATOM 1961 N N . GLU A 1 58 ? -3.491 -3.121 -8.505 1.00 0.00 58 GLU A N 2
ATOM 1962 C CA . GLU A 1 58 ? -2.141 -3.186 -7.890 1.00 0.00 58 GLU A CA 2
ATOM 1963 C C . GLU A 1 58 ? -2.322 -3.251 -6.382 1.00 0.00 58 GLU A C 2
ATOM 1964 O O . GLU A 1 58 ? -1.527 -3.828 -5.673 1.00 0.00 58 GLU A O 2
ATOM 1976 N N . PHE A 1 59 ? -3.377 -2.662 -5.894 1.00 0.00 59 PHE A N 2
ATOM 1977 C CA . PHE A 1 59 ? -3.643 -2.682 -4.432 1.00 0.00 59 PHE A CA 2
ATOM 1978 C C . PHE A 1 59 ? -3.680 -4.125 -3.942 1.00 0.00 59 PHE A C 2
ATOM 1979 O O . PHE A 1 59 ? -3.098 -4.468 -2.935 1.00 0.00 59 PHE A O 2
ATOM 1996 N N . THR A 1 60 ? -4.361 -4.980 -4.652 1.00 0.00 60 THR A N 2
ATOM 1997 C CA . THR A 1 60 ? -4.428 -6.396 -4.218 1.00 0.00 60 THR A CA 2
ATOM 1998 C C . THR A 1 60 ? -3.037 -6.988 -4.320 1.00 0.00 60 THR A C 2
ATOM 1999 O O . THR A 1 60 ? -2.544 -7.615 -3.405 1.00 0.00 60 THR A O 2
ATOM 2010 N N . SER A 1 61 ? -2.383 -6.759 -5.416 1.00 0.00 61 SER A N 2
ATOM 2011 C CA . SER A 1 61 ? -1.001 -7.272 -5.557 1.00 0.00 61 SER A CA 2
ATOM 2012 C C . SER A 1 61 ? -0.105 -6.481 -4.603 1.00 0.00 61 SER A C 2
ATOM 2013 O O . SER A 1 61 ? 0.960 -6.939 -4.186 1.00 0.00 61 SER A O 2
ATOM 2021 N N . CYS A 1 62 ? -0.571 -5.333 -4.168 1.00 0.00 62 CYS A N 2
ATOM 2022 C CA . CYS A 1 62 ? 0.228 -4.543 -3.198 1.00 0.00 62 CYS A CA 2
ATOM 2023 C C . CYS A 1 62 ? 0.266 -5.327 -1.908 1.00 0.00 62 CYS A C 2
ATOM 2024 O O . CYS A 1 62 ? 1.258 -5.371 -1.209 1.00 0.00 62 CYS A O 2
ATOM 2032 N N . ILE A 1 63 ? -0.813 -5.973 -1.602 1.00 0.00 63 ILE A N 2
ATOM 2033 C CA . ILE A 1 63 ? -0.848 -6.786 -0.377 1.00 0.00 63 ILE A CA 2
ATOM 2034 C C . ILE A 1 63 ? -0.251 -8.143 -0.691 1.00 0.00 63 ILE A C 2
ATOM 2035 O O . ILE A 1 63 ? 0.395 -8.731 0.149 1.00 0.00 63 ILE A O 2
ATOM 2051 N N . GLU A 1 64 ? -0.415 -8.659 -1.889 1.00 0.00 64 GLU A N 2
ATOM 2052 C CA . GLU A 1 64 ? 0.200 -9.971 -2.190 1.00 0.00 64 GLU A CA 2
ATOM 2053 C C . GLU A 1 64 ? 1.671 -9.900 -1.824 1.00 0.00 64 GLU A C 2
ATOM 2054 O O . GLU A 1 64 ? 2.288 -10.905 -1.529 1.00 0.00 64 GLU A O 2
ATOM 2066 N N . LYS A 1 65 ? 2.246 -8.720 -1.778 1.00 0.00 65 LYS A N 2
ATOM 2067 C CA . LYS A 1 65 ? 3.675 -8.656 -1.352 1.00 0.00 65 LYS A CA 2
ATOM 2068 C C . LYS A 1 65 ? 3.745 -9.328 0.033 1.00 0.00 65 LYS A C 2
ATOM 2069 O O . LYS A 1 65 ? 4.799 -9.574 0.585 1.00 0.00 65 LYS A O 2
ATOM 2088 N N . MET A 1 66 ? 2.586 -9.651 0.554 1.00 0.00 66 MET A N 2
ATOM 2089 C CA . MET A 1 66 ? 2.448 -10.333 1.849 1.00 0.00 66 MET A CA 2
ATOM 2090 C C . MET A 1 66 ? 1.010 -10.849 1.868 1.00 0.00 66 MET A C 2
ATOM 2091 O O . MET A 1 66 ? 0.313 -10.764 0.879 1.00 0.00 66 MET A O 2
ATOM 2105 N N . LEU A 1 67 ? 0.552 -11.387 2.941 1.00 0.00 67 LEU A N 2
ATOM 2106 C CA . LEU A 1 67 ? -0.850 -11.902 2.963 1.00 0.00 67 LEU A CA 2
ATOM 2107 C C . LEU A 1 67 ? -1.068 -12.836 1.770 1.00 0.00 67 LEU A C 2
ATOM 2123 N N . SER A 1 1 ? -9.227 -11.813 -0.116 1.00 0.00 1 SER A N 3
ATOM 2124 C CA . SER A 1 1 ? -9.036 -10.542 -0.871 1.00 0.00 1 SER A CA 3
ATOM 2125 C C . SER A 1 1 ? -9.275 -9.353 0.063 1.00 0.00 1 SER A C 3
ATOM 2126 O O . SER A 1 1 ? -9.877 -8.368 -0.314 1.00 0.00 1 SER A O 3
ATOM 2133 N N . SER A 1 2 ? -8.808 -9.437 1.279 1.00 0.00 2 SER A N 3
ATOM 2134 C CA . SER A 1 2 ? -9.010 -8.311 2.233 1.00 0.00 2 SER A CA 3
ATOM 2135 C C . SER A 1 2 ? -8.113 -7.142 1.838 1.00 0.00 2 SER A C 3
ATOM 2136 O O . SER A 1 2 ? -7.874 -6.242 2.619 1.00 0.00 2 SER A O 3
ATOM 2144 N N . ALA A 1 3 ? -7.610 -7.141 0.638 1.00 0.00 3 ALA A N 3
ATOM 2145 C CA . ALA A 1 3 ? -6.729 -6.022 0.217 1.00 0.00 3 ALA A CA 3
ATOM 2146 C C . ALA A 1 3 ? -7.577 -4.786 -0.046 1.00 0.00 3 ALA A C 3
ATOM 2147 O O . ALA A 1 3 ? -7.144 -3.668 0.154 1.00 0.00 3 ALA A O 3
ATOM 2154 N N . LYS A 1 4 ? -8.792 -4.974 -0.465 1.00 0.00 4 LYS A N 3
ATOM 2155 C CA . LYS A 1 4 ? -9.673 -3.805 -0.703 1.00 0.00 4 LYS A CA 3
ATOM 2156 C C . LYS A 1 4 ? -10.206 -3.362 0.658 1.00 0.00 4 LYS A C 3
ATOM 2157 O O . LYS A 1 4 ? -10.425 -2.193 0.908 1.00 0.00 4 LYS A O 3
ATOM 2176 N N . ARG A 1 5 ? -10.390 -4.302 1.547 1.00 0.00 5 ARG A N 3
ATOM 2177 C CA . ARG A 1 5 ? -10.881 -3.967 2.911 1.00 0.00 5 ARG A CA 3
ATOM 2178 C C . ARG A 1 5 ? -9.790 -3.195 3.649 1.00 0.00 5 ARG A C 3
ATOM 2179 O O . ARG A 1 5 ? -10.014 -2.127 4.184 1.00 0.00 5 ARG A O 3
ATOM 2200 N N . VAL A 1 6 ? -8.603 -3.735 3.675 1.00 0.00 6 VAL A N 3
ATOM 2201 C CA . VAL A 1 6 ? -7.486 -3.049 4.369 1.00 0.00 6 VAL A CA 3
ATOM 2202 C C . VAL A 1 6 ? -7.282 -1.689 3.698 1.00 0.00 6 VAL A C 3
ATOM 2203 O O . VAL A 1 6 ? -7.097 -0.676 4.345 1.00 0.00 6 VAL A O 3
ATOM 2216 N N . PHE A 1 7 ? -7.336 -1.673 2.400 1.00 0.00 7 PHE A N 3
ATOM 2217 C CA . PHE A 1 7 ? -7.169 -0.392 1.663 1.00 0.00 7 PHE A CA 3
ATOM 2218 C C . PHE A 1 7 ? -8.275 0.571 2.114 1.00 0.00 7 PHE A C 3
ATOM 2219 O O . PHE A 1 7 ? -8.013 1.710 2.442 1.00 0.00 7 PHE A O 3
ATOM 2236 N N . GLU A 1 8 ? -9.500 0.135 2.173 1.00 0.00 8 GLU A N 3
ATOM 2237 C CA . GLU A 1 8 ? -10.573 1.064 2.632 1.00 0.00 8 GLU A CA 3
ATOM 2238 C C . GLU A 1 8 ? -10.116 1.715 3.940 1.00 0.00 8 GLU A C 3
ATOM 2239 O O . GLU A 1 8 ? -10.228 2.911 4.129 1.00 0.00 8 GLU A O 3
ATOM 2251 N N . LYS A 1 9 ? -9.598 0.928 4.840 1.00 0.00 9 LYS A N 3
ATOM 2252 C CA . LYS A 1 9 ? -9.123 1.479 6.140 1.00 0.00 9 LYS A CA 3
ATOM 2253 C C . LYS A 1 9 ? -8.036 2.531 5.881 1.00 0.00 9 LYS A C 3
ATOM 2254 O O . LYS A 1 9 ? -7.966 3.543 6.551 1.00 0.00 9 LYS A O 3
ATOM 2273 N N . PHE A 1 10 ? -7.187 2.306 4.914 1.00 0.00 10 PHE A N 3
ATOM 2274 C CA . PHE A 1 10 ? -6.109 3.291 4.619 1.00 0.00 10 PHE A CA 3
ATOM 2275 C C . PHE A 1 10 ? -6.593 4.309 3.608 1.00 0.00 10 PHE A C 3
ATOM 2276 O O . PHE A 1 10 ? -6.062 5.396 3.536 1.00 0.00 10 PHE A O 3
ATOM 2293 N N . ASP A 1 11 ? -7.593 3.999 2.826 1.00 0.00 11 ASP A N 3
ATOM 2294 C CA . ASP A 1 11 ? -8.074 5.006 1.848 1.00 0.00 11 ASP A CA 3
ATOM 2295 C C . ASP A 1 11 ? -8.306 6.303 2.600 1.00 0.00 11 ASP A C 3
ATOM 2296 O O . ASP A 1 11 ? -9.408 6.663 2.966 1.00 0.00 11 ASP A O 3
ATOM 2305 N N . LYS A 1 12 ? -7.238 6.992 2.823 1.00 0.00 12 LYS A N 3
ATOM 2306 C CA . LYS A 1 12 ? -7.273 8.281 3.548 1.00 0.00 12 LYS A CA 3
ATOM 2307 C C . LYS A 1 12 ? -7.669 9.383 2.572 1.00 0.00 12 LYS A C 3
ATOM 2308 O O . LYS A 1 12 ? -7.970 10.498 2.952 1.00 0.00 12 LYS A O 3
ATOM 2327 N N . ASN A 1 13 ? -7.700 9.052 1.317 1.00 0.00 13 ASN A N 3
ATOM 2328 C CA . ASN A 1 13 ? -8.110 10.038 0.272 1.00 0.00 13 ASN A CA 3
ATOM 2329 C C . ASN A 1 13 ? -9.376 9.525 -0.428 1.00 0.00 13 ASN A C 3
ATOM 2330 O O . ASN A 1 13 ? -9.728 9.983 -1.497 1.00 0.00 13 ASN A O 3
ATOM 2341 N N . LYS A 1 14 ? -10.054 8.573 0.176 1.00 0.00 14 LYS A N 3
ATOM 2342 C CA . LYS A 1 14 ? -11.300 8.009 -0.444 1.00 0.00 14 LYS A CA 3
ATOM 2343 C C . LYS A 1 14 ? -11.191 8.201 -1.953 1.00 0.00 14 LYS A C 3
ATOM 2344 O O . LYS A 1 14 ? -12.060 8.747 -2.605 1.00 0.00 14 LYS A O 3
ATOM 2363 N N . ASP A 1 15 ? -10.075 7.796 -2.476 1.00 0.00 15 ASP A N 3
ATOM 2364 C CA . ASP A 1 15 ? -9.803 7.980 -3.916 1.00 0.00 15 ASP A CA 3
ATOM 2365 C C . ASP A 1 15 ? -9.817 6.652 -4.641 1.00 0.00 15 ASP A C 3
ATOM 2366 O O . ASP A 1 15 ? -10.101 6.604 -5.822 1.00 0.00 15 ASP A O 3
ATOM 2375 N N . GLY A 1 16 ? -9.466 5.565 -4.002 1.00 0.00 16 GLY A N 3
ATOM 2376 C CA . GLY A 1 16 ? -9.421 4.283 -4.743 1.00 0.00 16 GLY A CA 3
ATOM 2377 C C . GLY A 1 16 ? -7.971 4.070 -5.091 1.00 0.00 16 GLY A C 3
ATOM 2378 O O . GLY A 1 16 ? -7.612 3.220 -5.880 1.00 0.00 16 GLY A O 3
ATOM 2382 N N . LYS A 1 17 ? -7.134 4.833 -4.438 1.00 0.00 17 LYS A N 3
ATOM 2383 C CA . LYS A 1 17 ? -5.681 4.711 -4.630 1.00 0.00 17 LYS A CA 3
ATOM 2384 C C . LYS A 1 17 ? -4.958 5.163 -3.380 1.00 0.00 17 LYS A C 3
ATOM 2385 O O . LYS A 1 17 ? -5.386 6.044 -2.659 1.00 0.00 17 LYS A O 3
ATOM 2404 N N . LEU A 1 18 ? -3.847 4.557 -3.149 1.00 0.00 18 LEU A N 3
ATOM 2405 C CA . LEU A 1 18 ? -3.013 4.897 -1.983 1.00 0.00 18 LEU A CA 3
ATOM 2406 C C . LEU A 1 18 ? -1.692 5.447 -2.421 1.00 0.00 18 LEU A C 3
ATOM 2407 O O . LEU A 1 18 ? -1.213 5.172 -3.485 1.00 0.00 18 LEU A O 3
ATOM 2423 N N . SER A 1 19 ? -1.089 6.173 -1.559 1.00 0.00 19 SER A N 3
ATOM 2424 C CA . SER A 1 19 ? 0.240 6.730 -1.840 1.00 0.00 19 SER A CA 3
ATOM 2425 C C . SER A 1 19 ? 1.228 5.919 -1.039 1.00 0.00 19 SER A C 3
ATOM 2426 O O . SER A 1 19 ? 0.893 5.374 -0.006 1.00 0.00 19 SER A O 3
ATOM 2434 N N . LEU A 1 20 ? 2.436 5.833 -1.472 1.00 0.00 20 LEU A N 3
ATOM 2435 C CA . LEU A 1 20 ? 3.409 5.063 -0.688 1.00 0.00 20 LEU A CA 3
ATOM 2436 C C . LEU A 1 20 ? 3.312 5.583 0.722 1.00 0.00 20 LEU A C 3
ATOM 2437 O O . LEU A 1 20 ? 3.604 4.920 1.691 1.00 0.00 20 LEU A O 3
ATOM 2453 N N . ASP A 1 21 ? 2.832 6.769 0.806 1.00 0.00 21 ASP A N 3
ATOM 2454 C CA . ASP A 1 21 ? 2.619 7.409 2.121 1.00 0.00 21 ASP A CA 3
ATOM 2455 C C . ASP A 1 21 ? 1.536 6.632 2.884 1.00 0.00 21 ASP A C 3
ATOM 2456 O O . ASP A 1 21 ? 1.699 6.342 4.052 1.00 0.00 21 ASP A O 3
ATOM 2465 N N . GLU A 1 22 ? 0.427 6.284 2.257 1.00 0.00 22 GLU A N 3
ATOM 2466 C CA . GLU A 1 22 ? -0.619 5.535 2.996 1.00 0.00 22 GLU A CA 3
ATOM 2467 C C . GLU A 1 22 ? -0.145 4.099 3.205 1.00 0.00 22 GLU A C 3
ATOM 2468 O O . GLU A 1 22 ? -0.303 3.526 4.262 1.00 0.00 22 GLU A O 3
ATOM 2480 N N . PHE A 1 23 ? 0.468 3.531 2.204 1.00 0.00 23 PHE A N 3
ATOM 2481 C CA . PHE A 1 23 ? 0.993 2.158 2.311 1.00 0.00 23 PHE A CA 3
ATOM 2482 C C . PHE A 1 23 ? 2.209 2.173 3.252 1.00 0.00 23 PHE A C 3
ATOM 2483 O O . PHE A 1 23 ? 2.530 1.180 3.867 1.00 0.00 23 PHE A O 3
ATOM 2500 N N . ARG A 1 24 ? 2.869 3.307 3.400 1.00 0.00 24 ARG A N 3
ATOM 2501 C CA . ARG A 1 24 ? 4.028 3.387 4.348 1.00 0.00 24 ARG A CA 3
ATOM 2502 C C . ARG A 1 24 ? 3.466 3.553 5.754 1.00 0.00 24 ARG A C 3
ATOM 2503 O O . ARG A 1 24 ? 4.017 3.079 6.719 1.00 0.00 24 ARG A O 3
ATOM 2524 N N . GLU A 1 25 ? 2.323 4.167 5.852 1.00 0.00 25 GLU A N 3
ATOM 2525 C CA . GLU A 1 25 ? 1.664 4.297 7.175 1.00 0.00 25 GLU A CA 3
ATOM 2526 C C . GLU A 1 25 ? 1.133 2.906 7.464 1.00 0.00 25 GLU A C 3
ATOM 2527 O O . GLU A 1 25 ? 1.151 2.400 8.568 1.00 0.00 25 GLU A O 3
ATOM 2539 N N . VAL A 1 26 ? 0.696 2.292 6.409 1.00 0.00 26 VAL A N 3
ATOM 2540 C CA . VAL A 1 26 ? 0.168 0.908 6.422 1.00 0.00 26 VAL A CA 3
ATOM 2541 C C . VAL A 1 26 ? 1.300 -0.055 6.738 1.00 0.00 26 VAL A C 3
ATOM 2542 O O . VAL A 1 26 ? 1.150 -1.017 7.464 1.00 0.00 26 VAL A O 3
ATOM 2555 N N . ALA A 1 27 ? 2.423 0.198 6.144 1.00 0.00 27 ALA A N 3
ATOM 2556 C CA . ALA A 1 27 ? 3.587 -0.689 6.327 1.00 0.00 27 ALA A CA 3
ATOM 2557 C C . ALA A 1 27 ? 4.243 -0.400 7.676 1.00 0.00 27 ALA A C 3
ATOM 2558 O O . ALA A 1 27 ? 4.682 -1.285 8.375 1.00 0.00 27 ALA A O 3
ATOM 2565 N N . LEU A 1 28 ? 4.301 0.845 8.033 1.00 0.00 28 LEU A N 3
ATOM 2566 C CA . LEU A 1 28 ? 4.919 1.227 9.331 1.00 0.00 28 LEU A CA 3
ATOM 2567 C C . LEU A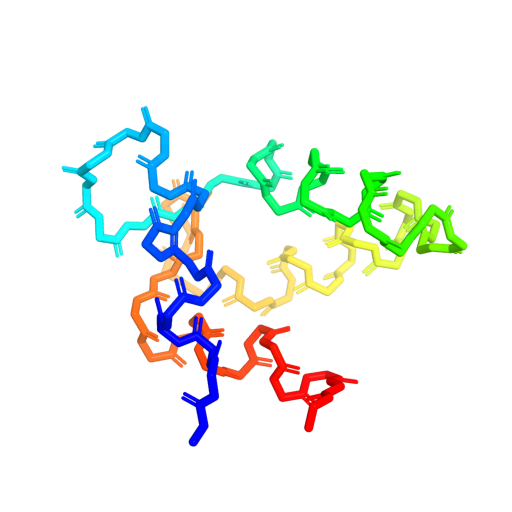 1 28 ? 3.969 0.856 10.465 1.00 0.00 28 LEU A C 3
ATOM 2568 O O . LEU A 1 28 ? 4.387 0.560 11.567 1.00 0.00 28 LEU A O 3
ATOM 2584 N N . ALA A 1 29 ? 2.690 0.886 10.212 1.00 0.00 29 ALA A N 3
ATOM 2585 C CA . ALA A 1 29 ? 1.702 0.557 11.274 1.00 0.00 29 ALA A CA 3
ATOM 2586 C C . ALA A 1 29 ? 1.598 -0.959 11.508 1.00 0.00 29 ALA A C 3
ATOM 2587 O O . ALA A 1 29 ? 1.808 -1.441 12.602 1.00 0.00 29 ALA A O 3
ATOM 2594 N N . PHE A 1 30 ? 1.231 -1.705 10.497 1.00 0.00 30 PHE A N 3
ATOM 2595 C CA . PHE A 1 30 ? 1.062 -3.181 10.671 1.00 0.00 30 PHE A CA 3
ATOM 2596 C C . PHE A 1 30 ? 2.398 -3.915 10.515 1.00 0.00 30 PHE A C 3
ATOM 2597 O O . PHE A 1 30 ? 2.735 -4.770 11.309 1.00 0.00 30 PHE A O 3
ATOM 2614 N N . SER A 1 31 ? 3.153 -3.604 9.495 1.00 0.00 31 SER A N 3
ATOM 2615 C CA . SER A 1 31 ? 4.459 -4.301 9.287 1.00 0.00 31 SER A CA 3
ATOM 2616 C C . SER A 1 31 ? 5.606 -3.318 9.526 1.00 0.00 31 SER A C 3
ATOM 2617 O O . SER A 1 31 ? 6.283 -2.918 8.600 1.00 0.00 31 SER A O 3
ATOM 2625 N N . PRO A 1 32 ? 5.824 -2.919 10.752 1.00 0.00 32 PRO A N 3
ATOM 2626 C CA . PRO A 1 32 ? 6.906 -1.954 11.090 1.00 0.00 32 PRO A CA 3
ATOM 2627 C C . PRO A 1 32 ? 8.276 -2.442 10.616 1.00 0.00 32 PRO A C 3
ATOM 2628 O O . PRO A 1 32 ? 9.195 -1.663 10.453 1.00 0.00 32 PRO A O 3
ATOM 2639 N N . TYR A 1 33 ? 8.430 -3.720 10.390 1.00 0.00 33 TYR A N 3
ATOM 2640 C CA . TYR A 1 33 ? 9.747 -4.233 9.928 1.00 0.00 33 TYR A CA 3
ATOM 2641 C C . TYR A 1 33 ? 9.915 -3.933 8.436 1.00 0.00 33 TYR A C 3
ATOM 2642 O O . TYR A 1 33 ? 10.988 -4.081 7.887 1.00 0.00 33 TYR A O 3
ATOM 2660 N N . PHE A 1 34 ? 8.873 -3.503 7.769 1.00 0.00 34 PHE A N 3
ATOM 2661 C CA . PHE A 1 34 ? 9.021 -3.194 6.318 1.00 0.00 34 PHE A CA 3
ATOM 2662 C C . PHE A 1 34 ? 9.958 -2.018 6.180 1.00 0.00 34 PHE A C 3
ATOM 2663 O O . PHE A 1 34 ? 9.712 -0.941 6.683 1.00 0.00 34 PHE A O 3
ATOM 2680 N N . THR A 1 35 ? 11.044 -2.225 5.510 1.00 0.00 35 THR A N 3
ATOM 2681 C CA . THR A 1 35 ? 12.009 -1.129 5.351 1.00 0.00 35 THR A CA 3
ATOM 2682 C C . THR A 1 35 ? 11.541 -0.182 4.267 1.00 0.00 35 THR A C 3
ATOM 2683 O O . THR A 1 35 ? 10.989 -0.574 3.262 1.00 0.00 35 THR A O 3
ATOM 2694 N N . GLN A 1 36 ? 11.764 1.069 4.484 1.00 0.00 36 GLN A N 3
ATOM 2695 C CA . GLN A 1 36 ? 11.345 2.083 3.506 1.00 0.00 36 GLN A CA 3
ATOM 2696 C C . GLN A 1 36 ? 11.862 1.718 2.122 1.00 0.00 36 GLN A C 3
ATOM 2697 O O . GLN A 1 36 ? 11.253 2.034 1.128 1.00 0.00 36 GLN A O 3
ATOM 2711 N N . GLU A 1 37 ? 12.970 1.042 2.056 1.00 0.00 37 GLU A N 3
ATOM 2712 C CA . GLU A 1 37 ? 13.514 0.645 0.729 1.00 0.00 37 GLU A CA 3
ATOM 2713 C C . GLU A 1 37 ? 12.685 -0.523 0.196 1.00 0.00 37 GLU A C 3
ATOM 2714 O O . GLU A 1 37 ? 12.420 -0.622 -0.984 1.00 0.00 37 GLU A O 3
ATOM 2726 N N . ASP A 1 38 ? 12.256 -1.401 1.060 1.00 0.00 38 ASP A N 3
ATOM 2727 C CA . ASP A 1 38 ? 11.427 -2.549 0.604 1.00 0.00 38 ASP A CA 3
ATOM 2728 C C . ASP A 1 38 ? 10.025 -2.040 0.259 1.00 0.00 38 ASP A C 3
ATOM 2729 O O . ASP A 1 38 ? 9.417 -2.461 -0.704 1.00 0.00 38 ASP A O 3
ATOM 2738 N N . ILE A 1 39 ? 9.513 -1.127 1.041 1.00 0.00 39 ILE A N 3
ATOM 2739 C CA . ILE A 1 39 ? 8.153 -0.579 0.766 1.00 0.00 39 ILE A CA 3
ATOM 2740 C C . ILE A 1 39 ? 8.196 0.257 -0.507 1.00 0.00 39 ILE A C 3
ATOM 2741 O O . ILE A 1 39 ? 7.332 0.173 -1.350 1.00 0.00 39 ILE A O 3
ATOM 2757 N N . VAL A 1 40 ? 9.192 1.082 -0.632 1.00 0.00 40 VAL A N 3
ATOM 2758 C CA . VAL A 1 40 ? 9.300 1.941 -1.830 1.00 0.00 40 VAL A CA 3
ATOM 2759 C C . VAL A 1 40 ? 9.774 1.123 -3.018 1.00 0.00 40 VAL A C 3
ATOM 2760 O O . VAL A 1 40 ? 9.297 1.295 -4.113 1.00 0.00 40 VAL A O 3
ATOM 2773 N N . LYS A 1 41 ? 10.670 0.196 -2.836 1.00 0.00 41 LYS A N 3
ATOM 2774 C CA . LYS A 1 41 ? 11.066 -0.611 -4.013 1.00 0.00 41 LYS A CA 3
ATOM 2775 C C . LYS A 1 41 ? 9.782 -1.233 -4.535 1.00 0.00 41 LYS A C 3
ATOM 2776 O O . LYS A 1 41 ? 9.406 -1.063 -5.674 1.00 0.00 41 LYS A O 3
ATOM 2795 N N . PHE A 1 42 ? 9.117 -1.953 -3.682 1.00 0.00 42 PHE A N 3
ATOM 2796 C CA . PHE A 1 42 ? 7.851 -2.625 -4.054 1.00 0.00 42 PHE A CA 3
ATOM 2797 C C . PHE A 1 42 ? 6.772 -1.609 -4.464 1.00 0.00 42 PHE A C 3
ATOM 2798 O O . PHE A 1 42 ? 6.144 -1.757 -5.493 1.00 0.00 42 PHE A O 3
ATOM 2815 N N . PHE A 1 43 ? 6.546 -0.582 -3.686 1.00 0.00 43 PHE A N 3
ATOM 2816 C CA . PHE A 1 43 ? 5.504 0.418 -4.071 1.00 0.00 43 PHE A CA 3
ATOM 2817 C C . PHE A 1 43 ? 5.921 1.060 -5.387 1.00 0.00 43 PHE A C 3
ATOM 2818 O O . PHE A 1 43 ? 5.175 1.104 -6.346 1.00 0.00 43 PHE A O 3
ATOM 2835 N N . GLU A 1 44 ? 7.134 1.517 -5.439 1.00 0.00 44 GLU A N 3
ATOM 2836 C CA . GLU A 1 44 ? 7.641 2.111 -6.702 1.00 0.00 44 GLU A CA 3
ATOM 2837 C C . GLU A 1 44 ? 7.429 1.062 -7.802 1.00 0.00 44 GLU A C 3
ATOM 2838 O O . GLU A 1 44 ? 7.115 1.373 -8.933 1.00 0.00 44 GLU A O 3
ATOM 2850 N N . GLU A 1 45 ? 7.596 -0.189 -7.451 1.00 0.00 45 GLU A N 3
ATOM 2851 C CA . GLU A 1 45 ? 7.412 -1.307 -8.417 1.00 0.00 45 GLU A CA 3
ATOM 2852 C C . GLU A 1 45 ? 5.930 -1.600 -8.652 1.00 0.00 45 GLU A C 3
ATOM 2853 O O . GLU A 1 45 ? 5.523 -1.952 -9.742 1.00 0.00 45 GLU A O 3
ATOM 2865 N N . ILE A 1 46 ? 5.123 -1.495 -7.631 1.00 0.00 46 ILE A N 3
ATOM 2866 C CA . ILE A 1 46 ? 3.679 -1.809 -7.798 1.00 0.00 46 ILE A CA 3
ATOM 2867 C C . ILE A 1 46 ? 2.929 -0.562 -8.256 1.00 0.00 46 ILE A C 3
ATOM 2868 O O . ILE A 1 46 ? 1.996 -0.640 -9.030 1.00 0.00 46 ILE A O 3
ATOM 2884 N N . ASP A 1 47 ? 3.349 0.592 -7.824 1.00 0.00 47 ASP A N 3
ATOM 2885 C CA . ASP A 1 47 ? 2.673 1.826 -8.292 1.00 0.00 47 ASP A CA 3
ATOM 2886 C C . ASP A 1 47 ? 2.986 1.936 -9.777 1.00 0.00 47 ASP A C 3
ATOM 2887 O O . ASP A 1 47 ? 3.856 2.681 -10.186 1.00 0.00 47 ASP A O 3
ATOM 2896 N N . VAL A 1 48 ? 2.327 1.161 -10.590 1.00 0.00 48 VAL A N 3
ATOM 2897 C CA . VAL A 1 48 ? 2.611 1.153 -12.058 1.00 0.00 48 VAL A CA 3
ATOM 2898 C C . VAL A 1 48 ? 2.044 2.358 -12.785 1.00 0.00 48 VAL A C 3
ATOM 2899 O O . VAL A 1 48 ? 2.480 2.704 -13.864 1.00 0.00 48 VAL A O 3
ATOM 2912 N N . ASP A 1 49 ? 1.042 2.951 -12.253 1.00 0.00 49 ASP A N 3
ATOM 2913 C CA . ASP A 1 49 ? 0.409 4.078 -12.973 1.00 0.00 49 ASP A CA 3
ATOM 2914 C C . ASP A 1 49 ? 1.277 5.313 -12.816 1.00 0.00 49 ASP A C 3
ATOM 2915 O O . ASP A 1 49 ? 1.156 6.273 -13.551 1.00 0.00 49 ASP A O 3
ATOM 2924 N N . GLY A 1 50 ? 2.188 5.276 -11.894 1.00 0.00 50 GLY A N 3
ATOM 2925 C CA . GLY A 1 50 ? 3.111 6.410 -11.708 1.00 0.00 50 GLY A CA 3
ATOM 2926 C C . GLY A 1 50 ? 2.397 7.635 -11.138 1.00 0.00 50 GLY A C 3
ATOM 2927 O O . GLY A 1 50 ? 2.967 8.705 -11.060 1.00 0.00 50 GLY A O 3
ATOM 2931 N N . ASN A 1 51 ? 1.174 7.502 -10.711 1.00 0.00 51 ASN A N 3
ATOM 2932 C CA . ASN A 1 51 ? 0.483 8.679 -10.125 1.00 0.00 51 ASN A CA 3
ATOM 2933 C C . ASN A 1 51 ? 1.013 8.849 -8.711 1.00 0.00 51 ASN A C 3
ATOM 2934 O O . ASN A 1 51 ? 0.586 9.705 -7.963 1.00 0.00 51 ASN A O 3
ATOM 2945 N N . GLY A 1 52 ? 1.955 8.021 -8.349 1.00 0.00 52 GLY A N 3
ATOM 2946 C CA . GLY A 1 52 ? 2.539 8.102 -6.989 1.00 0.00 52 GLY A CA 3
ATOM 2947 C C . GLY A 1 52 ? 1.582 7.456 -5.993 1.00 0.00 52 GLY A C 3
ATOM 2948 O O . GLY A 1 52 ? 1.611 7.750 -4.814 1.00 0.00 52 GLY A O 3
ATOM 2952 N N . GLU A 1 53 ? 0.713 6.593 -6.456 1.00 0.00 53 GLU A N 3
ATOM 2953 C CA . GLU A 1 53 ? -0.258 5.951 -5.524 1.00 0.00 53 GLU A CA 3
ATOM 2954 C C . GLU A 1 53 ? -0.567 4.520 -5.955 1.00 0.00 53 GLU A C 3
ATOM 2955 O O . GLU A 1 53 ? -0.446 4.162 -7.110 1.00 0.00 53 GLU A O 3
ATOM 2967 N N . LEU A 1 54 ? -0.994 3.705 -5.024 1.00 0.00 54 LEU A N 3
ATOM 2968 C CA . LEU A 1 54 ? -1.341 2.315 -5.359 1.00 0.00 54 LEU A CA 3
ATOM 2969 C C . LEU A 1 54 ? -2.722 2.306 -5.981 1.00 0.00 54 LEU A C 3
ATOM 2970 O O . LEU A 1 54 ? -3.640 2.909 -5.476 1.00 0.00 54 LEU A O 3
ATOM 2986 N N . ASN A 1 55 ? -2.882 1.619 -7.062 1.00 0.00 55 ASN A N 3
ATOM 2987 C CA . ASN A 1 55 ? -4.228 1.564 -7.706 1.00 0.00 55 ASN A CA 3
ATOM 2988 C C . ASN A 1 55 ? -4.980 0.345 -7.184 1.00 0.00 55 ASN A C 3
ATOM 2989 O O . ASN A 1 55 ? -4.481 -0.401 -6.368 1.00 0.00 55 ASN A O 3
ATOM 3000 N N . ALA A 1 56 ? -6.182 0.150 -7.650 1.00 0.00 56 ALA A N 3
ATOM 3001 C CA . ALA A 1 56 ? -7.009 -1.004 -7.176 1.00 0.00 56 ALA A CA 3
ATOM 3002 C C . ALA A 1 56 ? -6.378 -2.360 -7.562 1.00 0.00 56 ALA A C 3
ATOM 3003 O O . ALA A 1 56 ? -6.081 -3.177 -6.703 1.00 0.00 56 ALA A O 3
ATOM 3010 N N . ASP A 1 57 ? -6.176 -2.645 -8.818 1.00 0.00 57 ASP A N 3
ATOM 3011 C CA . ASP A 1 57 ? -5.581 -3.971 -9.175 1.00 0.00 57 ASP A CA 3
ATOM 3012 C C . ASP A 1 57 ? -4.212 -4.135 -8.505 1.00 0.00 57 ASP A C 3
ATOM 3013 O O . ASP A 1 57 ? -3.897 -5.170 -7.935 1.00 0.00 57 ASP A O 3
ATOM 3022 N N . GLU A 1 58 ? -3.395 -3.124 -8.560 1.00 0.00 58 GLU A N 3
ATOM 3023 C CA . GLU A 1 58 ? -2.055 -3.222 -7.928 1.00 0.00 58 GLU A CA 3
ATOM 3024 C C . GLU A 1 58 ? -2.243 -3.260 -6.417 1.00 0.00 58 GLU A C 3
ATOM 3025 O O . GLU A 1 58 ? -1.466 -3.853 -5.696 1.00 0.00 58 GLU A O 3
ATOM 3037 N N . PHE A 1 59 ? -3.286 -2.647 -5.937 1.00 0.00 59 PHE A N 3
ATOM 3038 C CA . PHE A 1 59 ? -3.558 -2.653 -4.475 1.00 0.00 59 PHE A CA 3
ATOM 3039 C C . PHE A 1 59 ? -3.575 -4.095 -3.987 1.00 0.00 59 PHE A C 3
ATOM 3040 O O . PHE A 1 59 ? -2.993 -4.437 -2.978 1.00 0.00 59 PHE A O 3
ATOM 3057 N N . THR A 1 60 ? -4.248 -4.948 -4.711 1.00 0.00 60 THR A N 3
ATOM 3058 C CA . THR A 1 60 ? -4.317 -6.372 -4.299 1.00 0.00 60 THR A CA 3
ATOM 3059 C C . THR A 1 60 ? -2.939 -6.986 -4.441 1.00 0.00 60 THR A C 3
ATOM 3060 O O . THR A 1 60 ? -2.421 -7.580 -3.520 1.00 0.00 60 THR A O 3
ATOM 3071 N N . SER A 1 61 ? -2.325 -6.828 -5.574 1.00 0.00 61 SER A N 3
ATOM 3072 C CA . SER A 1 61 ? -0.962 -7.387 -5.739 1.00 0.00 61 SER A CA 3
ATOM 3073 C C . SER A 1 61 ? -0.042 -6.727 -4.710 1.00 0.00 61 SER A C 3
ATOM 3074 O O . SER A 1 61 ? 0.979 -7.284 -4.293 1.00 0.00 61 SER A O 3
ATOM 3082 N N . CYS A 1 62 ? -0.441 -5.585 -4.203 1.00 0.00 62 CYS A N 3
ATOM 3083 C CA . CYS A 1 62 ? 0.381 -4.930 -3.161 1.00 0.00 62 CYS A CA 3
ATOM 3084 C C . CYS A 1 62 ? 0.292 -5.791 -1.924 1.00 0.00 62 CYS A C 3
ATOM 3085 O O . CYS A 1 62 ? 1.263 -6.034 -1.235 1.00 0.00 62 CYS A O 3
ATOM 3093 N N . ILE A 1 63 ? -0.880 -6.282 -1.654 1.00 0.00 63 ILE A N 3
ATOM 3094 C CA . ILE A 1 63 ? -1.048 -7.157 -0.482 1.00 0.00 63 ILE A CA 3
ATOM 3095 C C . ILE A 1 63 ? -0.536 -8.537 -0.839 1.00 0.00 63 ILE A C 3
ATOM 3096 O O . ILE A 1 63 ? 0.055 -9.201 -0.010 1.00 0.00 63 ILE A O 3
ATOM 3112 N N . GLU A 1 64 ? -0.720 -9.002 -2.057 1.00 0.00 64 GLU A N 3
ATOM 3113 C CA . GLU A 1 64 ? -0.196 -10.339 -2.399 1.00 0.00 64 GLU A CA 3
ATOM 3114 C C . GLU A 1 64 ? 1.237 -10.425 -1.925 1.00 0.00 64 GLU A C 3
ATOM 3115 O O . GLU A 1 64 ? 1.713 -11.492 -1.587 1.00 0.00 64 GLU A O 3
ATOM 3127 N N . LYS A 1 65 ? 1.941 -9.316 -1.842 1.00 0.00 65 LYS A N 3
ATOM 3128 C CA . LYS A 1 65 ? 3.330 -9.418 -1.315 1.00 0.00 65 LYS A CA 3
ATOM 3129 C C . LYS A 1 65 ? 3.273 -10.229 -0.013 1.00 0.00 65 LYS A C 3
ATOM 3130 O O . LYS A 1 65 ? 4.266 -10.707 0.495 1.00 0.00 65 LYS A O 3
ATOM 3149 N N . MET A 1 66 ? 2.079 -10.401 0.490 1.00 0.00 66 MET A N 3
ATOM 3150 C CA . MET A 1 66 ? 1.836 -11.183 1.712 1.00 0.00 66 MET A CA 3
ATOM 3151 C C . MET A 1 66 ? 0.375 -11.609 1.620 1.00 0.00 66 MET A C 3
ATOM 3152 O O . MET A 1 66 ? -0.256 -11.448 0.594 1.00 0.00 66 MET A O 3
ATOM 3166 N N . LEU A 1 67 ? -0.175 -12.143 2.651 1.00 0.00 67 LEU A N 3
ATOM 3167 C CA . LEU A 1 67 ? -1.602 -12.571 2.588 1.00 0.00 67 LEU A CA 3
ATOM 3168 C C . LEU A 1 67 ? -1.794 -13.516 1.398 1.00 0.00 67 LEU A C 3
ATOM 3184 N N . SER A 1 1 ? -8.183 -10.380 -1.870 1.00 0.00 1 SER A N 4
ATOM 3185 C CA . SER A 1 1 ? -9.222 -10.678 -0.846 1.00 0.00 1 SER A CA 4
ATOM 3186 C C . SER A 1 1 ? -9.245 -9.561 0.201 1.00 0.00 1 SER A C 4
ATOM 3187 O O . SER A 1 1 ? -9.923 -8.565 0.043 1.00 0.00 1 SER A O 4
ATOM 3194 N N . SER A 1 2 ? -8.510 -9.718 1.267 1.00 0.00 2 SER A N 4
ATOM 3195 C CA . SER A 1 2 ? -8.492 -8.662 2.321 1.00 0.00 2 SER A CA 4
ATOM 3196 C C . SER A 1 2 ? -7.637 -7.495 1.858 1.00 0.00 2 SER A C 4
ATOM 3197 O O . SER A 1 2 ? -7.320 -6.612 2.627 1.00 0.00 2 SER A O 4
ATOM 3205 N N . ALA A 1 3 ? -7.250 -7.478 0.624 1.00 0.00 3 ALA A N 4
ATOM 3206 C CA . ALA A 1 3 ? -6.405 -6.360 0.152 1.00 0.00 3 ALA A CA 4
ATOM 3207 C C . ALA A 1 3 ? -7.264 -5.118 -0.038 1.00 0.00 3 ALA A C 4
ATOM 3208 O O . ALA A 1 3 ? -6.820 -4.004 0.161 1.00 0.00 3 ALA A O 4
ATOM 3215 N N . LYS A 1 4 ? -8.498 -5.299 -0.403 1.00 0.00 4 LYS A N 4
ATOM 3216 C CA . LYS A 1 4 ? -9.386 -4.124 -0.586 1.00 0.00 4 LYS A CA 4
ATOM 3217 C C . LYS A 1 4 ? -9.871 -3.693 0.794 1.00 0.00 4 LYS A C 4
ATOM 3218 O O . LYS A 1 4 ? -10.011 -2.524 1.084 1.00 0.00 4 LYS A O 4
ATOM 3237 N N . ARG A 1 5 ? -10.107 -4.643 1.655 1.00 0.00 5 ARG A N 4
ATOM 3238 C CA . ARG A 1 5 ? -10.555 -4.317 3.033 1.00 0.00 5 ARG A CA 4
ATOM 3239 C C . ARG A 1 5 ? -9.476 -3.486 3.714 1.00 0.00 5 ARG A C 4
ATOM 3240 O O . ARG A 1 5 ? -9.726 -2.424 4.251 1.00 0.00 5 ARG A O 4
ATOM 3261 N N . VAL A 1 6 ? -8.274 -3.981 3.694 1.00 0.00 6 VAL A N 4
ATOM 3262 C CA . VAL A 1 6 ? -7.148 -3.259 4.334 1.00 0.00 6 VAL A CA 4
ATOM 3263 C C . VAL A 1 6 ? -6.989 -1.891 3.659 1.00 0.00 6 VAL A C 4
ATOM 3264 O O . VAL A 1 6 ? -6.740 -0.890 4.302 1.00 0.00 6 VAL A O 4
ATOM 3277 N N . PHE A 1 7 ? -7.147 -1.848 2.366 1.00 0.00 7 PHE A N 4
ATOM 3278 C CA . PHE A 1 7 ? -7.015 -0.548 1.650 1.00 0.00 7 PHE A CA 4
ATOM 3279 C C . PHE A 1 7 ? -8.148 0.382 2.104 1.00 0.00 7 PHE A C 4
ATOM 3280 O O . PHE A 1 7 ? -7.914 1.520 2.459 1.00 0.00 7 PHE A O 4
ATOM 3297 N N . GLU A 1 8 ? -9.366 -0.073 2.131 1.00 0.00 8 GLU A N 4
ATOM 3298 C CA . GLU A 1 8 ? -10.462 0.827 2.588 1.00 0.00 8 GLU A CA 4
ATOM 3299 C C . GLU A 1 8 ? -10.037 1.471 3.908 1.00 0.00 8 GLU A C 4
ATOM 3300 O O . GLU A 1 8 ? -10.103 2.671 4.082 1.00 0.00 8 GLU A O 4
ATOM 3312 N N . LYS A 1 9 ? -9.596 0.670 4.834 1.00 0.00 9 LYS A N 4
ATOM 3313 C CA . LYS A 1 9 ? -9.154 1.209 6.148 1.00 0.00 9 LYS A CA 4
ATOM 3314 C C . LYS A 1 9 ? -8.087 2.282 5.926 1.00 0.00 9 LYS A C 4
ATOM 3315 O O . LYS A 1 9 ? -8.045 3.281 6.613 1.00 0.00 9 LYS A O 4
ATOM 3334 N N . PHE A 1 10 ? -7.218 2.081 4.971 1.00 0.00 10 PHE A N 4
ATOM 3335 C CA . PHE A 1 10 ? -6.155 3.086 4.711 1.00 0.00 10 PHE A CA 4
ATOM 3336 C C . PHE A 1 10 ? -6.637 4.113 3.709 1.00 0.00 10 PHE A C 4
ATOM 3337 O O . PHE A 1 10 ? -6.100 5.197 3.644 1.00 0.00 10 PHE A O 4
ATOM 3354 N N . ASP A 1 11 ? -7.643 3.818 2.932 1.00 0.00 11 ASP A N 4
ATOM 3355 C CA . ASP A 1 11 ? -8.113 4.845 1.972 1.00 0.00 11 ASP A CA 4
ATOM 3356 C C . ASP A 1 11 ? -8.404 6.103 2.767 1.00 0.00 11 ASP A C 4
ATOM 3357 O O . ASP A 1 11 ? -9.525 6.424 3.106 1.00 0.00 11 ASP A O 4
ATOM 3366 N N . LYS A 1 12 ? -7.361 6.801 3.062 1.00 0.00 12 LYS A N 4
ATOM 3367 C CA . LYS A 1 12 ? -7.443 8.053 3.840 1.00 0.00 12 LYS A CA 4
ATOM 3368 C C . LYS A 1 12 ? -7.827 9.195 2.903 1.00 0.00 12 LYS A C 4
ATOM 3369 O O . LYS A 1 12 ? -8.153 10.287 3.324 1.00 0.00 12 LYS A O 4
ATOM 3388 N N . ASN A 1 13 ? -7.817 8.924 1.632 1.00 0.00 13 ASN A N 4
ATOM 3389 C CA . ASN A 1 13 ? -8.201 9.936 0.629 1.00 0.00 13 ASN A CA 4
ATOM 3390 C C . ASN A 1 13 ? -9.439 9.428 -0.131 1.00 0.00 13 ASN A C 4
ATOM 3391 O O . ASN A 1 13 ? -9.773 9.920 -1.190 1.00 0.00 13 ASN A O 4
ATOM 3402 N N . LYS A 1 14 ? -10.114 8.436 0.411 1.00 0.00 14 LYS A N 4
ATOM 3403 C CA . LYS A 1 14 ? -11.326 7.876 -0.272 1.00 0.00 14 LYS A CA 4
ATOM 3404 C C . LYS A 1 14 ? -11.167 8.121 -1.768 1.00 0.00 14 LYS A C 4
ATOM 3405 O O . LYS A 1 14 ? -12.011 8.695 -2.428 1.00 0.00 14 LYS A O 4
ATOM 3424 N N . ASP A 1 15 ? -10.037 7.728 -2.271 1.00 0.00 15 ASP A N 4
ATOM 3425 C CA . ASP A 1 15 ? -9.722 7.960 -3.695 1.00 0.00 15 ASP A CA 4
ATOM 3426 C C . ASP A 1 15 ? -9.745 6.658 -4.467 1.00 0.00 15 ASP A C 4
ATOM 3427 O O . ASP A 1 15 ? -9.997 6.657 -5.655 1.00 0.00 15 ASP A O 4
ATOM 3436 N N . GLY A 1 16 ? -9.430 5.547 -3.855 1.00 0.00 16 GLY A N 4
ATOM 3437 C CA . GLY A 1 16 ? -9.388 4.292 -4.640 1.00 0.00 16 GLY A CA 4
ATOM 3438 C C . GLY A 1 16 ? -7.936 4.096 -4.993 1.00 0.00 16 GLY A C 4
ATOM 3439 O O . GLY A 1 16 ? -7.569 3.260 -5.794 1.00 0.00 16 GLY A O 4
ATOM 3443 N N . LYS A 1 17 ? -7.106 4.868 -4.338 1.00 0.00 17 LYS A N 4
ATOM 3444 C CA . LYS A 1 17 ? -5.652 4.775 -4.535 1.00 0.00 17 LYS A CA 4
ATOM 3445 C C . LYS A 1 17 ? -4.929 5.234 -3.283 1.00 0.00 17 LYS A C 4
ATOM 3446 O O . LYS A 1 17 ? -5.357 6.122 -2.574 1.00 0.00 17 LYS A O 4
ATOM 3465 N N . LEU A 1 18 ? -3.814 4.633 -3.045 1.00 0.00 18 LEU A N 4
ATOM 3466 C CA . LEU A 1 18 ? -2.981 4.994 -1.884 1.00 0.00 18 LEU A CA 4
ATOM 3467 C C . LEU A 1 18 ? -1.649 5.500 -2.341 1.00 0.00 18 LEU A C 4
ATOM 3468 O O . LEU A 1 18 ? -1.175 5.169 -3.390 1.00 0.00 18 LEU A O 4
ATOM 3484 N N . SER A 1 19 ? -1.022 6.248 -1.511 1.00 0.00 19 SER A N 4
ATOM 3485 C CA . SER A 1 19 ? 0.321 6.753 -1.824 1.00 0.00 19 SER A CA 4
ATOM 3486 C C . SER A 1 19 ? 1.283 5.931 -1.006 1.00 0.00 19 SER A C 4
ATOM 3487 O O . SER A 1 19 ? 0.923 5.404 0.030 1.00 0.00 19 SER A O 4
ATOM 3495 N N . LEU A 1 20 ? 2.498 5.812 -1.420 1.00 0.00 20 LEU A N 4
ATOM 3496 C CA . LEU A 1 20 ? 3.433 5.028 -0.610 1.00 0.00 20 LEU A CA 4
ATOM 3497 C C . LEU A 1 20 ? 3.332 5.574 0.791 1.00 0.00 20 LEU A C 4
ATOM 3498 O O . LEU A 1 20 ? 3.548 4.901 1.772 1.00 0.00 20 LEU A O 4
ATOM 3514 N N . ASP A 1 21 ? 2.931 6.791 0.857 1.00 0.00 21 ASP A N 4
ATOM 3515 C CA . ASP A 1 21 ? 2.732 7.451 2.164 1.00 0.00 21 ASP A CA 4
ATOM 3516 C C . ASP A 1 21 ? 1.611 6.734 2.929 1.00 0.00 21 ASP A C 4
ATOM 3517 O O . ASP A 1 21 ? 1.761 6.431 4.096 1.00 0.00 21 ASP A O 4
ATOM 3526 N N . GLU A 1 22 ? 0.480 6.446 2.308 1.00 0.00 22 GLU A N 4
ATOM 3527 C CA . GLU A 1 22 ? -0.598 5.747 3.054 1.00 0.00 22 GLU A CA 4
ATOM 3528 C C . GLU A 1 22 ? -0.150 4.316 3.315 1.00 0.00 22 GLU A C 4
ATOM 3529 O O . GLU A 1 22 ? -0.381 3.753 4.365 1.00 0.00 22 GLU A O 4
ATOM 3541 N N . PHE A 1 23 ? 0.521 3.743 2.361 1.00 0.00 23 PHE A N 4
ATOM 3542 C CA . PHE A 1 23 ? 1.034 2.374 2.505 1.00 0.00 23 PHE A CA 4
ATOM 3543 C C . PHE A 1 23 ? 2.231 2.400 3.475 1.00 0.00 23 PHE A C 4
ATOM 3544 O O . PHE A 1 23 ? 2.577 1.397 4.063 1.00 0.00 23 PHE A O 4
ATOM 3561 N N . ARG A 1 24 ? 2.850 3.553 3.671 1.00 0.00 24 ARG A N 4
ATOM 3562 C CA . ARG A 1 24 ? 3.996 3.656 4.637 1.00 0.00 24 ARG A CA 4
ATOM 3563 C C . ARG A 1 24 ? 3.419 3.718 6.048 1.00 0.00 24 ARG A C 4
ATOM 3564 O O . ARG A 1 24 ? 3.963 3.191 6.989 1.00 0.00 24 ARG A O 4
ATOM 3585 N N . GLU A 1 25 ? 2.275 4.323 6.165 1.00 0.00 25 GLU A N 4
ATOM 3586 C CA . GLU A 1 25 ? 1.597 4.375 7.489 1.00 0.00 25 GLU A CA 4
ATOM 3587 C C . GLU A 1 25 ? 1.077 2.966 7.705 1.00 0.00 25 GLU A C 4
ATOM 3588 O O . GLU A 1 25 ? 1.099 2.410 8.780 1.00 0.00 25 GLU A O 4
ATOM 3600 N N . VAL A 1 26 ? 0.650 2.400 6.623 1.00 0.00 26 VAL A N 4
ATOM 3601 C CA . VAL A 1 26 ? 0.132 1.010 6.572 1.00 0.00 26 VAL A CA 4
ATOM 3602 C C . VAL A 1 26 ? 1.248 0.039 6.916 1.00 0.00 26 VAL A C 4
ATOM 3603 O O . VAL A 1 26 ? 1.075 -0.922 7.640 1.00 0.00 26 VAL A O 4
ATOM 3616 N N . ALA A 1 27 ? 2.383 0.275 6.341 1.00 0.00 27 ALA A N 4
ATOM 3617 C CA . ALA A 1 27 ? 3.536 -0.624 6.541 1.00 0.00 27 ALA A CA 4
ATOM 3618 C C . ALA A 1 27 ? 4.186 -0.354 7.896 1.00 0.00 27 ALA A C 4
ATOM 3619 O O . ALA A 1 27 ? 4.464 -1.253 8.658 1.00 0.00 27 ALA A O 4
ATOM 3626 N N . LEU A 1 28 ? 4.430 0.884 8.193 1.00 0.00 28 LEU A N 4
ATOM 3627 C CA . LEU A 1 28 ? 5.066 1.235 9.492 1.00 0.00 28 LEU A CA 4
ATOM 3628 C C . LEU A 1 28 ? 4.107 0.905 10.637 1.00 0.00 28 LEU A C 4
ATOM 3629 O O . LEU A 1 28 ? 4.524 0.574 11.729 1.00 0.00 28 LEU A O 4
ATOM 3645 N N . ALA A 1 29 ? 2.827 1.005 10.405 1.00 0.00 29 ALA A N 4
ATOM 3646 C CA . ALA A 1 29 ? 1.843 0.714 11.486 1.00 0.00 29 ALA A CA 4
ATOM 3647 C C . ALA A 1 29 ? 1.672 -0.797 11.710 1.00 0.00 29 ALA A C 4
ATOM 3648 O O . ALA A 1 29 ? 1.882 -1.297 12.797 1.00 0.00 29 ALA A O 4
ATOM 3655 N N . PHE A 1 30 ? 1.252 -1.518 10.703 1.00 0.00 30 PHE A N 4
ATOM 3656 C CA . PHE A 1 30 ? 1.018 -2.986 10.876 1.00 0.00 30 PHE A CA 4
ATOM 3657 C C . PHE A 1 30 ? 2.304 -3.782 10.630 1.00 0.00 30 PHE A C 4
ATOM 3658 O O . PHE A 1 30 ? 2.643 -4.669 11.387 1.00 0.00 30 PHE A O 4
ATOM 3675 N N . SER A 1 31 ? 3.016 -3.486 9.577 1.00 0.00 31 SER A N 4
ATOM 3676 C CA . SER A 1 31 ? 4.272 -4.242 9.285 1.00 0.00 31 SER A CA 4
ATOM 3677 C C . SER A 1 31 ? 5.482 -3.328 9.494 1.00 0.00 31 SER A C 4
ATOM 3678 O O . SER A 1 31 ? 6.127 -2.926 8.547 1.00 0.00 31 SER A O 4
ATOM 3686 N N . PRO A 1 32 ? 5.788 -2.992 10.722 1.00 0.00 32 PRO A N 4
ATOM 3687 C CA . PRO A 1 32 ? 6.939 -2.100 11.035 1.00 0.00 32 PRO A CA 4
ATOM 3688 C C . PRO A 1 32 ? 8.273 -2.715 10.616 1.00 0.00 32 PRO A C 4
ATOM 3689 O O . PRO A 1 32 ? 9.259 -2.021 10.460 1.00 0.00 32 PRO A O 4
ATOM 3700 N N . TYR A 1 33 ? 8.327 -4.006 10.433 1.00 0.00 33 TYR A N 4
ATOM 3701 C CA . TYR A 1 33 ? 9.609 -4.639 10.027 1.00 0.00 33 TYR A CA 4
ATOM 3702 C C . TYR A 1 33 ? 9.855 -4.397 8.538 1.00 0.00 33 TYR A C 4
ATOM 3703 O O . TYR A 1 33 ? 10.924 -4.668 8.030 1.00 0.00 33 TYR A O 4
ATOM 3721 N N . PHE A 1 34 ? 8.886 -3.881 7.825 1.00 0.00 34 PHE A N 4
ATOM 3722 C CA . PHE A 1 34 ? 9.113 -3.630 6.374 1.00 0.00 34 PHE A CA 4
ATOM 3723 C C . PHE A 1 34 ? 10.163 -2.562 6.236 1.00 0.00 34 PHE A C 4
ATOM 3724 O O . PHE A 1 34 ? 10.064 -1.490 6.801 1.00 0.00 34 PHE A O 4
ATOM 3741 N N . THR A 1 35 ? 11.172 -2.840 5.485 1.00 0.00 35 THR A N 4
ATOM 3742 C CA . THR A 1 35 ? 12.217 -1.830 5.315 1.00 0.00 35 THR A CA 4
ATOM 3743 C C . THR A 1 35 ? 11.725 -0.792 4.336 1.00 0.00 35 THR A C 4
ATOM 3744 O O . THR A 1 35 ? 11.059 -1.088 3.366 1.00 0.00 35 THR A O 4
ATOM 3755 N N . GLN A 1 36 ? 12.040 0.425 4.599 1.00 0.00 36 GLN A N 4
ATOM 3756 C CA . GLN A 1 36 ? 11.589 1.511 3.718 1.00 0.00 36 GLN A CA 4
ATOM 3757 C C . GLN A 1 36 ? 11.995 1.216 2.281 1.00 0.00 36 GLN A C 4
ATOM 3758 O O . GLN A 1 36 ? 11.349 1.635 1.351 1.00 0.00 36 GLN A O 4
ATOM 3772 N N . GLU A 1 37 ? 13.056 0.491 2.113 1.00 0.00 37 GLU A N 4
ATOM 3773 C CA . GLU A 1 37 ? 13.521 0.152 0.740 1.00 0.00 37 GLU A CA 4
ATOM 3774 C C . GLU A 1 37 ? 12.609 -0.924 0.150 1.00 0.00 37 GLU A C 4
ATOM 3775 O O . GLU A 1 37 ? 12.313 -0.919 -1.024 1.00 0.00 37 GLU A O 4
ATOM 3787 N N . ASP A 1 38 ? 12.150 -1.845 0.953 1.00 0.00 38 ASP A N 4
ATOM 3788 C CA . ASP A 1 38 ? 11.250 -2.906 0.422 1.00 0.00 38 ASP A CA 4
ATOM 3789 C C . ASP A 1 38 ? 9.868 -2.307 0.143 1.00 0.00 38 ASP A C 4
ATOM 3790 O O . ASP A 1 38 ? 9.207 -2.658 -0.814 1.00 0.00 38 ASP A O 4
ATOM 3799 N N . ILE A 1 39 ? 9.431 -1.400 0.973 1.00 0.00 39 ILE A N 4
ATOM 3800 C CA . ILE A 1 39 ? 8.095 -0.765 0.766 1.00 0.00 39 ILE A CA 4
ATOM 3801 C C . ILE A 1 39 ? 8.152 0.132 -0.467 1.00 0.00 39 ILE A C 4
ATOM 3802 O O . ILE A 1 39 ? 7.297 0.098 -1.319 1.00 0.00 39 ILE A O 4
ATOM 3818 N N . VAL A 1 40 ? 9.157 0.950 -0.535 1.00 0.00 40 VAL A N 4
ATOM 3819 C CA . VAL A 1 40 ? 9.311 1.879 -1.679 1.00 0.00 40 VAL A CA 4
ATOM 3820 C C . VAL A 1 40 ? 9.784 1.127 -2.909 1.00 0.00 40 VAL A C 4
ATOM 3821 O O . VAL A 1 40 ? 9.319 1.376 -3.996 1.00 0.00 40 VAL A O 4
ATOM 3834 N N . LYS A 1 41 ? 10.672 0.183 -2.774 1.00 0.00 41 LYS A N 4
ATOM 3835 C CA . LYS A 1 41 ? 11.079 -0.560 -3.989 1.00 0.00 41 LYS A CA 4
ATOM 3836 C C . LYS A 1 41 ? 9.811 -1.171 -4.544 1.00 0.00 41 LYS A C 4
ATOM 3837 O O . LYS A 1 41 ? 9.437 -0.958 -5.678 1.00 0.00 41 LYS A O 4
ATOM 3856 N N . PHE A 1 42 ? 9.151 -1.938 -3.726 1.00 0.00 42 PHE A N 4
ATOM 3857 C CA . PHE A 1 42 ? 7.901 -2.605 -4.142 1.00 0.00 42 PHE A CA 4
ATOM 3858 C C . PHE A 1 42 ? 6.814 -1.583 -4.495 1.00 0.00 42 PHE A C 4
ATOM 3859 O O . PHE A 1 42 ? 6.215 -1.662 -5.546 1.00 0.00 42 PHE A O 4
ATOM 3876 N N . PHE A 1 43 ? 6.551 -0.619 -3.649 1.00 0.00 43 PHE A N 4
ATOM 3877 C CA . PHE A 1 43 ? 5.505 0.381 -4.000 1.00 0.00 43 PHE A CA 4
ATOM 3878 C C . PHE A 1 43 ? 5.911 1.033 -5.312 1.00 0.00 43 PHE A C 4
ATOM 3879 O O . PHE A 1 43 ? 5.159 1.099 -6.264 1.00 0.00 43 PHE A O 4
ATOM 3896 N N . GLU A 1 44 ? 7.133 1.466 -5.365 1.00 0.00 44 GLU A N 4
ATOM 3897 C CA . GLU A 1 44 ? 7.642 2.066 -6.623 1.00 0.00 44 GLU A CA 4
ATOM 3898 C C . GLU A 1 44 ? 7.420 1.028 -7.727 1.00 0.00 44 GLU A C 4
ATOM 3899 O O . GLU A 1 44 ? 7.126 1.348 -8.862 1.00 0.00 44 GLU A O 4
ATOM 3911 N N . GLU A 1 45 ? 7.557 -0.227 -7.377 1.00 0.00 45 GLU A N 4
ATOM 3912 C CA . GLU A 1 45 ? 7.359 -1.337 -8.350 1.00 0.00 45 GLU A CA 4
ATOM 3913 C C . GLU A 1 45 ? 5.872 -1.604 -8.596 1.00 0.00 45 GLU A C 4
ATOM 3914 O O . GLU A 1 45 ? 5.466 -1.931 -9.693 1.00 0.00 45 GLU A O 4
ATOM 3926 N N . ILE A 1 46 ? 5.061 -1.507 -7.576 1.00 0.00 46 ILE A N 4
ATOM 3927 C CA . ILE A 1 46 ? 3.613 -1.804 -7.755 1.00 0.00 46 ILE A CA 4
ATOM 3928 C C . ILE A 1 46 ? 2.870 -0.549 -8.209 1.00 0.00 46 ILE A C 4
ATOM 3929 O O . ILE A 1 46 ? 1.992 -0.620 -9.044 1.00 0.00 46 ILE A O 4
ATOM 3945 N N . ASP A 1 47 ? 3.232 0.604 -7.717 1.00 0.00 47 ASP A N 4
ATOM 3946 C CA . ASP A 1 47 ? 2.549 1.829 -8.201 1.00 0.00 47 ASP A CA 4
ATOM 3947 C C . ASP A 1 47 ? 2.919 1.949 -9.671 1.00 0.00 47 ASP A C 4
ATOM 3948 O O . ASP A 1 47 ? 3.841 2.652 -10.034 1.00 0.00 47 ASP A O 4
ATOM 3957 N N . VAL A 1 48 ? 2.249 1.220 -10.518 1.00 0.00 48 VAL A N 4
ATOM 3958 C CA . VAL A 1 48 ? 2.587 1.214 -11.976 1.00 0.00 48 VAL A CA 4
ATOM 3959 C C . VAL A 1 48 ? 2.058 2.425 -12.721 1.00 0.00 48 VAL A C 4
ATOM 3960 O O . VAL A 1 48 ? 2.542 2.773 -13.780 1.00 0.00 48 VAL A O 4
ATOM 3973 N N . ASP A 1 49 ? 1.039 3.022 -12.230 1.00 0.00 49 ASP A N 4
ATOM 3974 C CA . ASP A 1 49 ? 0.445 4.156 -12.971 1.00 0.00 49 ASP A CA 4
ATOM 3975 C C . ASP A 1 49 ? 1.327 5.376 -12.784 1.00 0.00 49 ASP A C 4
ATOM 3976 O O . ASP A 1 49 ? 1.236 6.345 -13.510 1.00 0.00 49 ASP A O 4
ATOM 3985 N N . GLY A 1 50 ? 2.215 5.311 -11.844 1.00 0.00 50 GLY A N 4
ATOM 3986 C CA . GLY A 1 50 ? 3.154 6.427 -11.623 1.00 0.00 50 GLY A CA 4
ATOM 3987 C C . GLY A 1 50 ? 2.455 7.646 -11.023 1.00 0.00 50 GLY A C 4
ATOM 3988 O O . GLY A 1 50 ? 3.050 8.697 -10.892 1.00 0.00 50 GLY A O 4
ATOM 3992 N N . ASN A 1 51 ? 1.221 7.527 -10.623 1.00 0.00 51 ASN A N 4
ATOM 3993 C CA . ASN A 1 51 ? 0.553 8.701 -10.006 1.00 0.00 51 ASN A CA 4
ATOM 3994 C C . ASN A 1 51 ? 1.100 8.820 -8.595 1.00 0.00 51 ASN A C 4
ATOM 3995 O O . ASN A 1 51 ? 0.720 9.683 -7.826 1.00 0.00 51 ASN A O 4
ATOM 4006 N N . GLY A 1 52 ? 2.004 7.942 -8.255 1.00 0.00 52 GLY A N 4
ATOM 4007 C CA . GLY A 1 52 ? 2.604 7.967 -6.903 1.00 0.00 52 GLY A CA 4
ATOM 4008 C C . GLY A 1 52 ? 1.631 7.341 -5.909 1.00 0.00 52 GLY A C 4
ATOM 4009 O O . GLY A 1 52 ? 1.653 7.646 -4.733 1.00 0.00 52 GLY A O 4
ATOM 4013 N N . GLU A 1 53 ? 0.747 6.493 -6.372 1.00 0.00 53 GLU A N 4
ATOM 4014 C CA . GLU A 1 53 ? -0.246 5.884 -5.440 1.00 0.00 53 GLU A CA 4
ATOM 4015 C C . GLU A 1 53 ? -0.581 4.449 -5.844 1.00 0.00 53 GLU A C 4
ATOM 4016 O O . GLU A 1 53 ? -0.468 4.065 -6.990 1.00 0.00 53 GLU A O 4
ATOM 4028 N N . LEU A 1 54 ? -1.010 3.661 -4.890 1.00 0.00 54 LEU A N 4
ATOM 4029 C CA . LEU A 1 54 ? -1.374 2.262 -5.182 1.00 0.00 54 LEU A CA 4
ATOM 4030 C C . LEU A 1 54 ? -2.754 2.222 -5.807 1.00 0.00 54 LEU A C 4
ATOM 4031 O O . LEU A 1 54 ? -3.730 2.614 -5.210 1.00 0.00 54 LEU A O 4
ATOM 4047 N N . ASN A 1 55 ? -2.835 1.746 -6.999 1.00 0.00 55 ASN A N 4
ATOM 4048 C CA . ASN A 1 55 ? -4.165 1.671 -7.672 1.00 0.00 55 ASN A CA 4
ATOM 4049 C C . ASN A 1 55 ? -4.921 0.443 -7.171 1.00 0.00 55 ASN A C 4
ATOM 4050 O O . ASN A 1 55 ? -4.427 -0.325 -6.370 1.00 0.00 55 ASN A O 4
ATOM 4061 N N . ALA A 1 56 ? -6.127 0.270 -7.636 1.00 0.00 56 ALA A N 4
ATOM 4062 C CA . ALA A 1 56 ? -6.965 -0.885 -7.190 1.00 0.00 56 ALA A CA 4
ATOM 4063 C C . ALA A 1 56 ? -6.335 -2.236 -7.591 1.00 0.00 56 ALA A C 4
ATOM 4064 O O . ALA A 1 56 ? -6.056 -3.068 -6.745 1.00 0.00 56 ALA A O 4
ATOM 4071 N N . ASP A 1 57 ? -6.114 -2.494 -8.850 1.00 0.00 57 ASP A N 4
ATOM 4072 C CA . ASP A 1 57 ? -5.515 -3.813 -9.225 1.00 0.00 57 ASP A CA 4
ATOM 4073 C C . ASP A 1 57 ? -4.141 -3.975 -8.563 1.00 0.00 57 ASP A C 4
ATOM 4074 O O . ASP A 1 57 ? -3.801 -5.027 -8.037 1.00 0.00 57 ASP A O 4
ATOM 4083 N N . GLU A 1 58 ? -3.351 -2.940 -8.568 1.00 0.00 58 GLU A N 4
ATOM 4084 C CA . GLU A 1 58 ? -2.012 -3.031 -7.935 1.00 0.00 58 GLU A CA 4
ATOM 4085 C C . GLU A 1 58 ? -2.212 -3.138 -6.429 1.00 0.00 58 GLU A C 4
ATOM 4086 O O . GLU A 1 58 ? -1.438 -3.756 -5.728 1.00 0.00 58 GLU A O 4
ATOM 4098 N N . PHE A 1 59 ? -3.263 -2.548 -5.936 1.00 0.00 59 PHE A N 4
ATOM 4099 C CA . PHE A 1 59 ? -3.551 -2.610 -4.480 1.00 0.00 59 PHE A CA 4
ATOM 4100 C C . PHE A 1 59 ? -3.596 -4.067 -4.043 1.00 0.00 59 PHE A C 4
ATOM 4101 O O . PHE A 1 59 ? -3.063 -4.441 -3.021 1.00 0.00 59 PHE A O 4
ATOM 4118 N N . THR A 1 60 ? -4.244 -4.894 -4.813 1.00 0.00 60 THR A N 4
ATOM 4119 C CA . THR A 1 60 ? -4.337 -6.324 -4.435 1.00 0.00 60 THR A CA 4
ATOM 4120 C C . THR A 1 60 ? -2.964 -6.950 -4.552 1.00 0.00 60 THR A C 4
ATOM 4121 O O . THR A 1 60 ? -2.490 -7.594 -3.644 1.00 0.00 60 THR A O 4
ATOM 4132 N N . SER A 1 61 ? -2.304 -6.741 -5.646 1.00 0.00 61 SER A N 4
ATOM 4133 C CA . SER A 1 61 ? -0.939 -7.303 -5.778 1.00 0.00 61 SER A CA 4
ATOM 4134 C C . SER A 1 61 ? -0.035 -6.589 -4.776 1.00 0.00 61 SER A C 4
ATOM 4135 O O . SER A 1 61 ? 1.001 -7.103 -4.354 1.00 0.00 61 SER A O 4
ATOM 4143 N N . CYS A 1 62 ? -0.464 -5.438 -4.313 1.00 0.00 62 CYS A N 4
ATOM 4144 C CA . CYS A 1 62 ? 0.344 -4.702 -3.306 1.00 0.00 62 CYS A CA 4
ATOM 4145 C C . CYS A 1 62 ? 0.219 -5.414 -1.975 1.00 0.00 62 CYS A C 4
ATOM 4146 O O . CYS A 1 62 ? 1.146 -5.472 -1.191 1.00 0.00 62 CYS A O 4
ATOM 4154 N N . ILE A 1 63 ? -0.926 -5.966 -1.713 1.00 0.00 63 ILE A N 4
ATOM 4155 C CA . ILE A 1 63 ? -1.118 -6.682 -0.436 1.00 0.00 63 ILE A CA 4
ATOM 4156 C C . ILE A 1 63 ? -0.743 -8.139 -0.620 1.00 0.00 63 ILE A C 4
ATOM 4157 O O . ILE A 1 63 ? -0.243 -8.766 0.287 1.00 0.00 63 ILE A O 4
ATOM 4173 N N . GLU A 1 64 ? -0.964 -8.707 -1.771 1.00 0.00 64 GLU A N 4
ATOM 4174 C CA . GLU A 1 64 ? -0.593 -10.122 -1.940 1.00 0.00 64 GLU A CA 4
ATOM 4175 C C . GLU A 1 64 ? 0.911 -10.260 -1.762 1.00 0.00 64 GLU A C 4
ATOM 4176 O O . GLU A 1 64 ? 1.395 -11.327 -1.435 1.00 0.00 64 GLU A O 4
ATOM 4188 N N . LYS A 1 65 ? 1.677 -9.202 -1.917 1.00 0.00 65 LYS A N 4
ATOM 4189 C CA . LYS A 1 65 ? 3.130 -9.374 -1.678 1.00 0.00 65 LYS A CA 4
ATOM 4190 C C . LYS A 1 65 ? 3.356 -9.463 -0.167 1.00 0.00 65 LYS A C 4
ATOM 4191 O O . LYS A 1 65 ? 4.303 -10.059 0.303 1.00 0.00 65 LYS A O 4
ATOM 4210 N N . MET A 1 66 ? 2.481 -8.850 0.586 1.00 0.00 66 MET A N 4
ATOM 4211 C CA . MET A 1 66 ? 2.621 -8.864 2.074 1.00 0.00 66 MET A CA 4
ATOM 4212 C C . MET A 1 66 ? 1.575 -9.784 2.713 1.00 0.00 66 MET A C 4
ATOM 4213 O O . MET A 1 66 ? 1.752 -10.236 3.828 1.00 0.00 66 MET A O 4
ATOM 4227 N N . LEU A 1 67 ? 0.482 -10.065 2.050 1.00 0.00 67 LEU A N 4
ATOM 4228 C CA . LEU A 1 67 ? -0.551 -10.946 2.668 1.00 0.00 67 LEU A CA 4
ATOM 4229 C C . LEU A 1 67 ? -1.362 -11.620 1.557 1.00 0.00 67 LEU A C 4
ATOM 4245 N N . SER A 1 1 ? -6.112 -10.970 -0.680 1.00 0.00 1 SER A N 5
ATOM 4246 C CA . SER A 1 1 ? -7.410 -11.024 0.048 1.00 0.00 1 SER A CA 5
ATOM 4247 C C . SER A 1 1 ? -7.474 -9.879 1.061 1.00 0.00 1 SER A C 5
ATOM 4248 O O . SER A 1 1 ? -6.464 -9.411 1.548 1.00 0.00 1 SER A O 5
ATOM 4255 N N . SER A 1 2 ? -8.654 -9.423 1.382 1.00 0.00 2 SER A N 5
ATOM 4256 C CA . SER A 1 2 ? -8.778 -8.308 2.364 1.00 0.00 2 SER A CA 5
ATOM 4257 C C . SER A 1 2 ? -7.893 -7.146 1.927 1.00 0.00 2 SER A C 5
ATOM 4258 O O . SER A 1 2 ? -7.617 -6.246 2.693 1.00 0.00 2 SER A O 5
ATOM 4266 N N . ALA A 1 3 ? -7.437 -7.154 0.712 1.00 0.00 3 ALA A N 5
ATOM 4267 C CA . ALA A 1 3 ? -6.561 -6.047 0.253 1.00 0.00 3 ALA A CA 5
ATOM 4268 C C . ALA A 1 3 ? -7.393 -4.801 -0.005 1.00 0.00 3 ALA A C 5
ATOM 4269 O O . ALA A 1 3 ? -6.941 -3.690 0.186 1.00 0.00 3 ALA A O 5
ATOM 4276 N N . LYS A 1 4 ? -8.614 -4.972 -0.412 1.00 0.00 4 LYS A N 5
ATOM 4277 C CA . LYS A 1 4 ? -9.470 -3.789 -0.652 1.00 0.00 4 LYS A CA 5
ATOM 4278 C C . LYS A 1 4 ? -9.992 -3.322 0.705 1.00 0.00 4 LYS A C 5
ATOM 4279 O O . LYS A 1 4 ? -10.152 -2.145 0.958 1.00 0.00 4 LYS A O 5
ATOM 4298 N N . ARG A 1 5 ? -10.232 -4.254 1.588 1.00 0.00 5 ARG A N 5
ATOM 4299 C CA . ARG A 1 5 ? -10.715 -3.901 2.951 1.00 0.00 5 ARG A CA 5
ATOM 4300 C C . ARG A 1 5 ? -9.619 -3.129 3.681 1.00 0.00 5 ARG A C 5
ATOM 4301 O O . ARG A 1 5 ? -9.839 -2.059 4.212 1.00 0.00 5 ARG A O 5
ATOM 4322 N N . VAL A 1 6 ? -8.435 -3.677 3.710 1.00 0.00 6 VAL A N 5
ATOM 4323 C CA . VAL A 1 6 ? -7.313 -2.997 4.402 1.00 0.00 6 VAL A CA 5
ATOM 4324 C C . VAL A 1 6 ? -7.100 -1.637 3.729 1.00 0.00 6 VAL A C 5
ATOM 4325 O O . VAL A 1 6 ? -6.860 -0.634 4.374 1.00 0.00 6 VAL A O 5
ATOM 4338 N N . PHE A 1 7 ? -7.211 -1.610 2.434 1.00 0.00 7 PHE A N 5
ATOM 4339 C CA . PHE A 1 7 ? -7.041 -0.325 1.704 1.00 0.00 7 PHE A CA 5
ATOM 4340 C C . PHE A 1 7 ? -8.150 0.635 2.156 1.00 0.00 7 PHE A C 5
ATOM 4341 O O . PHE A 1 7 ? -7.894 1.776 2.479 1.00 0.00 7 PHE A O 5
ATOM 4358 N N . GLU A 1 8 ? -9.374 0.194 2.216 1.00 0.00 8 GLU A N 5
ATOM 4359 C CA . GLU A 1 8 ? -10.449 1.119 2.670 1.00 0.00 8 GLU A CA 5
ATOM 4360 C C . GLU A 1 8 ? -10.002 1.784 3.974 1.00 0.00 8 GLU A C 5
ATOM 4361 O O . GLU A 1 8 ? -10.027 2.991 4.111 1.00 0.00 8 GLU A O 5
ATOM 4373 N N . LYS A 1 9 ? -9.591 0.999 4.929 1.00 0.00 9 LYS A N 5
ATOM 4374 C CA . LYS A 1 9 ? -9.141 1.575 6.226 1.00 0.00 9 LYS A CA 5
ATOM 4375 C C . LYS A 1 9 ? -8.033 2.605 5.971 1.00 0.00 9 LYS A C 5
ATOM 4376 O O . LYS A 1 9 ? -7.955 3.621 6.636 1.00 0.00 9 LYS A O 5
ATOM 4395 N N . PHE A 1 10 ? -7.176 2.356 5.018 1.00 0.00 10 PHE A N 5
ATOM 4396 C CA . PHE A 1 10 ? -6.078 3.319 4.728 1.00 0.00 10 PHE A CA 5
ATOM 4397 C C . PHE A 1 10 ? -6.535 4.348 3.712 1.00 0.00 10 PHE A C 5
ATOM 4398 O O . PHE A 1 10 ? -5.958 5.410 3.622 1.00 0.00 10 PHE A O 5
ATOM 4415 N N . ASP A 1 11 ? -7.559 4.076 2.952 1.00 0.00 11 ASP A N 5
ATOM 4416 C CA . ASP A 1 11 ? -8.007 5.098 1.979 1.00 0.00 11 ASP A CA 5
ATOM 4417 C C . ASP A 1 11 ? -8.228 6.384 2.753 1.00 0.00 11 ASP A C 5
ATOM 4418 O O . ASP A 1 11 ? -9.327 6.757 3.111 1.00 0.00 11 ASP A O 5
ATOM 4427 N N . LYS A 1 12 ? -7.150 7.047 3.000 1.00 0.00 12 LYS A N 5
ATOM 4428 C CA . LYS A 1 12 ? -7.161 8.324 3.745 1.00 0.00 12 LYS A CA 5
ATOM 4429 C C . LYS A 1 12 ? -7.522 9.447 2.779 1.00 0.00 12 LYS A C 5
ATOM 4430 O O . LYS A 1 12 ? -7.792 10.566 3.165 1.00 0.00 12 LYS A O 5
ATOM 4449 N N . ASN A 1 13 ? -7.560 9.125 1.520 1.00 0.00 13 ASN A N 5
ATOM 4450 C CA . ASN A 1 13 ? -7.941 10.124 0.479 1.00 0.00 13 ASN A CA 5
ATOM 4451 C C . ASN A 1 13 ? -9.223 9.643 -0.219 1.00 0.00 13 ASN A C 5
ATOM 4452 O O . ASN A 1 13 ? -9.584 10.127 -1.273 1.00 0.00 13 ASN A O 5
ATOM 4463 N N . LYS A 1 14 ? -9.904 8.688 0.378 1.00 0.00 14 LYS A N 5
ATOM 4464 C CA . LYS A 1 14 ? -11.164 8.150 -0.228 1.00 0.00 14 LYS A CA 5
ATOM 4465 C C . LYS A 1 14 ? -11.087 8.365 -1.735 1.00 0.00 14 LYS A C 5
ATOM 4466 O O . LYS A 1 14 ? -11.968 8.921 -2.360 1.00 0.00 14 LYS A O 5
ATOM 4485 N N . ASP A 1 15 ? -9.984 7.963 -2.291 1.00 0.00 15 ASP A N 5
ATOM 4486 C CA . ASP A 1 15 ? -9.748 8.168 -3.734 1.00 0.00 15 ASP A CA 5
ATOM 4487 C C . ASP A 1 15 ? -9.787 6.852 -4.478 1.00 0.00 15 ASP A C 5
ATOM 4488 O O . ASP A 1 15 ? -10.100 6.823 -5.653 1.00 0.00 15 ASP A O 5
ATOM 4497 N N . GLY A 1 16 ? -9.428 5.755 -3.864 1.00 0.00 16 GLY A N 5
ATOM 4498 C CA . GLY A 1 16 ? -9.406 4.484 -4.625 1.00 0.00 16 GLY A CA 5
ATOM 4499 C C . GLY A 1 16 ? -7.960 4.258 -4.984 1.00 0.00 16 GLY A C 5
ATOM 4500 O O . GLY A 1 16 ? -7.616 3.408 -5.779 1.00 0.00 16 GLY A O 5
ATOM 4504 N N . LYS A 1 17 ? -7.109 5.017 -4.340 1.00 0.00 17 LYS A N 5
ATOM 4505 C CA . LYS A 1 17 ? -5.658 4.888 -4.548 1.00 0.00 17 LYS A CA 5
ATOM 4506 C C . LYS A 1 17 ? -4.915 5.344 -3.308 1.00 0.00 17 LYS A C 5
ATOM 4507 O O . LYS A 1 17 ? -5.318 6.246 -2.600 1.00 0.00 17 LYS A O 5
ATOM 4526 N N . LEU A 1 18 ? -3.808 4.723 -3.075 1.00 0.00 18 LEU A N 5
ATOM 4527 C CA . LEU A 1 18 ? -2.957 5.073 -1.921 1.00 0.00 18 LEU A CA 5
ATOM 4528 C C . LEU A 1 18 ? -1.616 5.555 -2.386 1.00 0.00 18 LEU A C 5
ATOM 4529 O O . LEU A 1 18 ? -1.161 5.227 -3.447 1.00 0.00 18 LEU A O 5
ATOM 4545 N N . SER A 1 19 ? -0.966 6.286 -1.555 1.00 0.00 19 SER A N 5
ATOM 4546 C CA . SER A 1 19 ? 0.382 6.776 -1.877 1.00 0.00 19 SER A CA 5
ATOM 4547 C C . SER A 1 19 ? 1.361 5.953 -1.071 1.00 0.00 19 SER A C 5
ATOM 4548 O O . SER A 1 19 ? 1.028 5.445 -0.018 1.00 0.00 19 SER A O 5
ATOM 4556 N N . LEU A 1 20 ? 2.560 5.820 -1.526 1.00 0.00 20 LEU A N 5
ATOM 4557 C CA . LEU A 1 20 ? 3.531 5.040 -0.746 1.00 0.00 20 LEU A CA 5
ATOM 4558 C C . LEU A 1 20 ? 3.488 5.589 0.657 1.00 0.00 20 LEU A C 5
ATOM 4559 O O . LEU A 1 20 ? 3.795 4.937 1.631 1.00 0.00 20 LEU A O 5
ATOM 4575 N N . ASP A 1 21 ? 3.033 6.783 0.731 1.00 0.00 21 ASP A N 5
ATOM 4576 C CA . ASP A 1 21 ? 2.867 7.445 2.039 1.00 0.00 21 ASP A CA 5
ATOM 4577 C C . ASP A 1 21 ? 1.773 6.702 2.818 1.00 0.00 21 ASP A C 5
ATOM 4578 O O . ASP A 1 21 ? 1.940 6.409 3.985 1.00 0.00 21 ASP A O 5
ATOM 4587 N N . GLU A 1 22 ? 0.644 6.386 2.205 1.00 0.00 22 GLU A N 5
ATOM 4588 C CA . GLU A 1 22 ? -0.418 5.669 2.956 1.00 0.00 22 GLU A CA 5
ATOM 4589 C C . GLU A 1 22 ? 0.012 4.221 3.192 1.00 0.00 22 GLU A C 5
ATOM 4590 O O . GLU A 1 22 ? -0.168 3.679 4.261 1.00 0.00 22 GLU A O 5
ATOM 4602 N N . PHE A 1 23 ? 0.595 3.601 2.201 1.00 0.00 23 PHE A N 5
ATOM 4603 C CA . PHE A 1 23 ? 1.053 2.205 2.357 1.00 0.00 23 PHE A CA 5
ATOM 4604 C C . PHE A 1 23 ? 2.287 2.186 3.270 1.00 0.00 23 PHE A C 5
ATOM 4605 O O . PHE A 1 23 ? 2.580 1.193 3.900 1.00 0.00 23 PHE A O 5
ATOM 4622 N N . ARG A 1 24 ? 3.003 3.286 3.367 1.00 0.00 24 ARG A N 5
ATOM 4623 C CA . ARG A 1 24 ? 4.196 3.341 4.266 1.00 0.00 24 ARG A CA 5
ATOM 4624 C C . ARG A 1 24 ? 3.698 3.550 5.693 1.00 0.00 24 ARG A C 5
ATOM 4625 O O . ARG A 1 24 ? 4.267 3.066 6.645 1.00 0.00 24 ARG A O 5
ATOM 4646 N N . GLU A 1 25 ? 2.587 4.211 5.825 1.00 0.00 25 GLU A N 5
ATOM 4647 C CA . GLU A 1 25 ? 1.986 4.386 7.176 1.00 0.00 25 GLU A CA 5
ATOM 4648 C C . GLU A 1 25 ? 1.381 3.028 7.496 1.00 0.00 25 GLU A C 5
ATOM 4649 O O . GLU A 1 25 ? 1.422 2.524 8.601 1.00 0.00 25 GLU A O 5
ATOM 4661 N N . VAL A 1 26 ? 0.858 2.437 6.466 1.00 0.00 26 VAL A N 5
ATOM 4662 C CA . VAL A 1 26 ? 0.246 1.084 6.513 1.00 0.00 26 VAL A CA 5
ATOM 4663 C C . VAL A 1 26 ? 1.316 0.058 6.844 1.00 0.00 26 VAL A C 5
ATOM 4664 O O . VAL A 1 26 ? 1.118 -0.868 7.606 1.00 0.00 26 VAL A O 5
ATOM 4677 N N . ALA A 1 27 ? 2.436 0.211 6.212 1.00 0.00 27 ALA A N 5
ATOM 4678 C CA . ALA A 1 27 ? 3.545 -0.747 6.388 1.00 0.00 27 ALA A CA 5
ATOM 4679 C C . ALA A 1 27 ? 4.269 -0.475 7.704 1.00 0.00 27 ALA A C 5
ATOM 4680 O O . ALA A 1 27 ? 4.637 -1.377 8.425 1.00 0.00 27 ALA A O 5
ATOM 4687 N N . LEU A 1 28 ? 4.469 0.767 8.011 1.00 0.00 28 LEU A N 5
ATOM 4688 C CA . LEU A 1 28 ? 5.170 1.118 9.273 1.00 0.00 28 LEU A CA 5
ATOM 4689 C C . LEU A 1 28 ? 4.241 0.859 10.454 1.00 0.00 28 LEU A C 5
ATOM 4690 O O . LEU A 1 28 ? 4.679 0.550 11.545 1.00 0.00 28 LEU A O 5
ATOM 4706 N N . ALA A 1 29 ? 2.961 0.996 10.256 1.00 0.00 29 ALA A N 5
ATOM 4707 C CA . ALA A 1 29 ? 1.998 0.775 11.366 1.00 0.00 29 ALA A CA 5
ATOM 4708 C C . ALA A 1 29 ? 1.792 -0.723 11.638 1.00 0.00 29 ALA A C 5
ATOM 4709 O O . ALA A 1 29 ? 2.019 -1.202 12.732 1.00 0.00 29 ALA A O 5
ATOM 4716 N N . PHE A 1 30 ? 1.328 -1.455 10.658 1.00 0.00 30 PHE A N 5
ATOM 4717 C CA . PHE A 1 30 ? 1.066 -2.913 10.863 1.00 0.00 30 PHE A CA 5
ATOM 4718 C C . PHE A 1 30 ? 2.362 -3.719 10.762 1.00 0.00 30 PHE A C 5
ATOM 4719 O O . PHE A 1 30 ? 2.637 -4.567 11.589 1.00 0.00 30 PHE A O 5
ATOM 4736 N N . SER A 1 31 ? 3.153 -3.476 9.755 1.00 0.00 31 SER A N 5
ATOM 4737 C CA . SER A 1 31 ? 4.427 -4.238 9.594 1.00 0.00 31 SER A CA 5
ATOM 4738 C C . SER A 1 31 ? 5.612 -3.286 9.760 1.00 0.00 31 SER A C 5
ATOM 4739 O O . SER A 1 31 ? 6.303 -2.979 8.809 1.00 0.00 31 SER A O 5
ATOM 4747 N N . PRO A 1 32 ? 5.841 -2.810 10.956 1.00 0.00 32 PRO A N 5
ATOM 4748 C CA . PRO A 1 32 ? 6.957 -1.864 11.235 1.00 0.00 32 PRO A CA 5
ATOM 4749 C C . PRO A 1 32 ? 8.308 -2.422 10.786 1.00 0.00 32 PRO A C 5
ATOM 4750 O O . PRO A 1 32 ? 9.256 -1.688 10.598 1.00 0.00 32 PRO A O 5
ATOM 4761 N N . TYR A 1 33 ? 8.411 -3.712 10.613 1.00 0.00 33 TYR A N 5
ATOM 4762 C CA . TYR A 1 33 ? 9.708 -4.293 10.179 1.00 0.00 33 TYR A CA 5
ATOM 4763 C C . TYR A 1 33 ? 9.914 -4.051 8.681 1.00 0.00 33 TYR A C 5
ATOM 4764 O O . TYR A 1 33 ? 10.982 -4.289 8.152 1.00 0.00 33 TYR A O 5
ATOM 4782 N N . PHE A 1 34 ? 8.913 -3.575 7.984 1.00 0.00 34 PHE A N 5
ATOM 4783 C CA . PHE A 1 34 ? 9.102 -3.327 6.525 1.00 0.00 34 PHE A CA 5
ATOM 4784 C C . PHE A 1 34 ? 10.110 -2.221 6.351 1.00 0.00 34 PHE A C 5
ATOM 4785 O O . PHE A 1 34 ? 9.952 -1.127 6.855 1.00 0.00 34 PHE A O 5
ATOM 4802 N N . THR A 1 35 ? 11.148 -2.496 5.636 1.00 0.00 35 THR A N 5
ATOM 4803 C CA . THR A 1 35 ? 12.159 -1.454 5.432 1.00 0.00 35 THR A CA 5
ATOM 4804 C C . THR A 1 35 ? 11.674 -0.500 4.364 1.00 0.00 35 THR A C 5
ATOM 4805 O O . THR A 1 35 ? 11.072 -0.884 3.384 1.00 0.00 35 THR A O 5
ATOM 4816 N N . GLN A 1 36 ? 11.932 0.743 4.562 1.00 0.00 36 GLN A N 5
ATOM 4817 C CA . GLN A 1 36 ? 11.489 1.754 3.590 1.00 0.00 36 GLN A CA 5
ATOM 4818 C C . GLN A 1 36 ? 11.958 1.376 2.193 1.00 0.00 36 GLN A C 5
ATOM 4819 O O . GLN A 1 36 ? 11.327 1.709 1.218 1.00 0.00 36 GLN A O 5
ATOM 4833 N N . GLU A 1 37 ? 13.047 0.671 2.095 1.00 0.00 37 GLU A N 5
ATOM 4834 C CA . GLU A 1 37 ? 13.550 0.257 0.752 1.00 0.00 37 GLU A CA 5
ATOM 4835 C C . GLU A 1 37 ? 12.669 -0.877 0.228 1.00 0.00 37 GLU A C 5
ATOM 4836 O O . GLU A 1 37 ? 12.376 -0.956 -0.948 1.00 0.00 37 GLU A O 5
ATOM 4848 N N . ASP A 1 38 ? 12.232 -1.746 1.093 1.00 0.00 38 ASP A N 5
ATOM 4849 C CA . ASP A 1 38 ? 11.356 -2.860 0.644 1.00 0.00 38 ASP A CA 5
ATOM 4850 C C . ASP A 1 38 ? 9.963 -2.300 0.344 1.00 0.00 38 ASP A C 5
ATOM 4851 O O . ASP A 1 38 ? 9.315 -2.699 -0.597 1.00 0.00 38 ASP A O 5
ATOM 4860 N N . ILE A 1 39 ? 9.506 -1.369 1.140 1.00 0.00 39 ILE A N 5
ATOM 4861 C CA . ILE A 1 39 ? 8.156 -0.768 0.911 1.00 0.00 39 ILE A CA 5
ATOM 4862 C C . ILE A 1 39 ? 8.174 0.039 -0.386 1.00 0.00 39 ILE A C 5
ATOM 4863 O O . ILE A 1 39 ? 7.270 -0.026 -1.189 1.00 0.00 39 ILE A O 5
ATOM 4879 N N . VAL A 1 40 ? 9.197 0.815 -0.568 1.00 0.00 40 VAL A N 5
ATOM 4880 C CA . VAL A 1 40 ? 9.297 1.655 -1.784 1.00 0.00 40 VAL A CA 5
ATOM 4881 C C . VAL A 1 40 ? 9.681 0.809 -2.982 1.00 0.00 40 VAL A C 5
ATOM 4882 O O . VAL A 1 40 ? 9.186 1.015 -4.065 1.00 0.00 40 VAL A O 5
ATOM 4895 N N . LYS A 1 41 ? 10.523 -0.168 -2.824 1.00 0.00 41 LYS A N 5
ATOM 4896 C CA . LYS A 1 41 ? 10.841 -1.006 -4.006 1.00 0.00 41 LYS A CA 5
ATOM 4897 C C . LYS A 1 41 ? 9.518 -1.599 -4.464 1.00 0.00 41 LYS A C 5
ATOM 4898 O O . LYS A 1 41 ? 9.094 -1.447 -5.592 1.00 0.00 41 LYS A O 5
ATOM 4917 N N . PHE A 1 42 ? 8.873 -2.283 -3.566 1.00 0.00 42 PHE A N 5
ATOM 4918 C CA . PHE A 1 42 ? 7.570 -2.923 -3.860 1.00 0.00 42 PHE A CA 5
ATOM 4919 C C . PHE A 1 42 ? 6.526 -1.868 -4.275 1.00 0.00 42 PHE A C 5
ATOM 4920 O O . PHE A 1 42 ? 5.852 -2.025 -5.274 1.00 0.00 42 PHE A O 5
ATOM 4937 N N . PHE A 1 43 ? 6.376 -0.796 -3.536 1.00 0.00 43 PHE A N 5
ATOM 4938 C CA . PHE A 1 43 ? 5.368 0.234 -3.938 1.00 0.00 43 PHE A CA 5
ATOM 4939 C C . PHE A 1 43 ? 5.795 0.868 -5.260 1.00 0.00 43 PHE A C 5
ATOM 4940 O O . PHE A 1 43 ? 5.041 0.941 -6.209 1.00 0.00 43 PHE A O 5
ATOM 4957 N N . GLU A 1 44 ? 7.019 1.305 -5.324 1.00 0.00 44 GLU A N 5
ATOM 4958 C CA . GLU A 1 44 ? 7.517 1.913 -6.589 1.00 0.00 44 GLU A CA 5
ATOM 4959 C C . GLU A 1 44 ? 7.332 0.882 -7.702 1.00 0.00 44 GLU A C 5
ATOM 4960 O O . GLU A 1 44 ? 7.090 1.209 -8.847 1.00 0.00 44 GLU A O 5
ATOM 4972 N N . GLU A 1 45 ? 7.439 -0.369 -7.352 1.00 0.00 45 GLU A N 5
ATOM 4973 C CA . GLU A 1 45 ? 7.274 -1.465 -8.332 1.00 0.00 45 GLU A CA 5
ATOM 4974 C C . GLU A 1 45 ? 5.791 -1.700 -8.616 1.00 0.00 45 GLU A C 5
ATOM 4975 O O . GLU A 1 45 ? 5.405 -2.069 -9.708 1.00 0.00 45 GLU A O 5
ATOM 4987 N N . ILE A 1 46 ? 4.960 -1.524 -7.624 1.00 0.00 46 ILE A N 5
ATOM 4988 C CA . ILE A 1 46 ? 3.507 -1.780 -7.818 1.00 0.00 46 ILE A CA 5
ATOM 4989 C C . ILE A 1 46 ? 2.802 -0.507 -8.298 1.00 0.00 46 ILE A C 5
ATOM 4990 O O . ILE A 1 46 ? 1.874 -0.569 -9.079 1.00 0.00 46 ILE A O 5
ATOM 5006 N N . ASP A 1 47 ? 3.252 0.651 -7.888 1.00 0.00 47 ASP A N 5
ATOM 5007 C CA . ASP A 1 47 ? 2.607 1.891 -8.393 1.00 0.00 47 ASP A CA 5
ATOM 5008 C C . ASP A 1 47 ? 2.955 1.959 -9.870 1.00 0.00 47 ASP A C 5
ATOM 5009 O O . ASP A 1 47 ? 3.888 2.626 -10.272 1.00 0.00 47 ASP A O 5
ATOM 5018 N N . VAL A 1 48 ? 2.258 1.213 -10.675 1.00 0.00 48 VAL A N 5
ATOM 5019 C CA . VAL A 1 48 ? 2.572 1.140 -12.138 1.00 0.00 48 VAL A CA 5
ATOM 5020 C C . VAL A 1 48 ? 2.051 2.321 -12.943 1.00 0.00 48 VAL A C 5
ATOM 5021 O O . VAL A 1 48 ? 2.561 2.630 -14.002 1.00 0.00 48 VAL A O 5
ATOM 5034 N N . ASP A 1 49 ? 1.016 2.934 -12.504 1.00 0.00 49 ASP A N 5
ATOM 5035 C CA . ASP A 1 49 ? 0.435 4.036 -13.306 1.00 0.00 49 ASP A CA 5
ATOM 5036 C C . ASP A 1 49 ? 1.299 5.271 -13.138 1.00 0.00 49 ASP A C 5
ATOM 5037 O O . ASP A 1 49 ? 1.223 6.210 -13.904 1.00 0.00 49 ASP A O 5
ATOM 5046 N N . GLY A 1 50 ? 2.156 5.256 -12.168 1.00 0.00 50 GLY A N 5
ATOM 5047 C CA . GLY A 1 50 ? 3.076 6.391 -11.963 1.00 0.00 50 GLY A CA 5
ATOM 5048 C C . GLY A 1 50 ? 2.371 7.584 -11.317 1.00 0.00 50 GLY A C 5
ATOM 5049 O O . GLY A 1 50 ? 2.928 8.661 -11.236 1.00 0.00 50 GLY A O 5
ATOM 5053 N N . ASN A 1 51 ? 1.175 7.415 -10.832 1.00 0.00 51 ASN A N 5
ATOM 5054 C CA . ASN A 1 51 ? 0.495 8.561 -10.174 1.00 0.00 51 ASN A CA 5
ATOM 5055 C C . ASN A 1 51 ? 1.090 8.700 -8.784 1.00 0.00 51 ASN A C 5
ATOM 5056 O O . ASN A 1 51 ? 0.747 9.583 -8.023 1.00 0.00 51 ASN A O 5
ATOM 5067 N N . GLY A 1 52 ? 1.988 7.815 -8.451 1.00 0.00 52 GLY A N 5
ATOM 5068 C CA . GLY A 1 52 ? 2.627 7.863 -7.115 1.00 0.00 52 GLY A CA 5
ATOM 5069 C C . GLY A 1 52 ? 1.661 7.294 -6.080 1.00 0.00 52 GLY A C 5
ATOM 5070 O O . GLY A 1 52 ? 1.735 7.614 -4.910 1.00 0.00 52 GLY A O 5
ATOM 5074 N N . GLU A 1 53 ? 0.734 6.472 -6.503 1.00 0.00 53 GLU A N 5
ATOM 5075 C CA . GLU A 1 53 ? -0.251 5.907 -5.536 1.00 0.00 53 GLU A CA 5
ATOM 5076 C C . GLU A 1 53 ? -0.630 4.478 -5.917 1.00 0.00 53 GLU A C 5
ATOM 5077 O O . GLU A 1 53 ? -0.536 4.076 -7.060 1.00 0.00 53 GLU A O 5
ATOM 5089 N N . LEU A 1 54 ? -1.071 3.711 -4.952 1.00 0.00 54 LEU A N 5
ATOM 5090 C CA . LEU A 1 54 ? -1.470 2.320 -5.230 1.00 0.00 54 LEU A CA 5
ATOM 5091 C C . LEU A 1 54 ? -2.858 2.297 -5.837 1.00 0.00 54 LEU A C 5
ATOM 5092 O O . LEU A 1 54 ? -3.824 2.682 -5.225 1.00 0.00 54 LEU A O 5
ATOM 5108 N N . ASN A 1 55 ? -2.955 1.834 -7.033 1.00 0.00 55 ASN A N 5
ATOM 5109 C CA . ASN A 1 55 ? -4.293 1.772 -7.690 1.00 0.00 55 ASN A CA 5
ATOM 5110 C C . ASN A 1 55 ? -5.048 0.551 -7.176 1.00 0.00 55 ASN A C 5
ATOM 5111 O O . ASN A 1 55 ? -4.551 -0.207 -6.367 1.00 0.00 55 ASN A O 5
ATOM 5122 N N . ALA A 1 56 ? -6.255 0.366 -7.635 1.00 0.00 56 ALA A N 5
ATOM 5123 C CA . ALA A 1 56 ? -7.083 -0.788 -7.167 1.00 0.00 56 ALA A CA 5
ATOM 5124 C C . ALA A 1 56 ? -6.466 -2.136 -7.595 1.00 0.00 56 ALA A C 5
ATOM 5125 O O . ALA A 1 56 ? -6.148 -2.967 -6.759 1.00 0.00 56 ALA A O 5
ATOM 5132 N N . ASP A 1 57 ? -6.297 -2.398 -8.860 1.00 0.00 57 ASP A N 5
ATOM 5133 C CA . ASP A 1 57 ? -5.710 -3.717 -9.250 1.00 0.00 57 ASP A CA 5
ATOM 5134 C C . ASP A 1 57 ? -4.328 -3.883 -8.606 1.00 0.00 57 ASP A C 5
ATOM 5135 O O . ASP A 1 57 ? -3.991 -4.930 -8.068 1.00 0.00 57 ASP A O 5
ATOM 5144 N N . GLU A 1 58 ? -3.528 -2.857 -8.642 1.00 0.00 58 GLU A N 5
ATOM 5145 C CA . GLU A 1 58 ? -2.181 -2.951 -8.029 1.00 0.00 58 GLU A CA 5
ATOM 5146 C C . GLU A 1 58 ? -2.356 -3.045 -6.524 1.00 0.00 58 GLU A C 5
ATOM 5147 O O . GLU A 1 58 ? -1.566 -3.652 -5.832 1.00 0.00 58 GLU A O 5
ATOM 5159 N N . PHE A 1 59 ? -3.402 -2.454 -6.014 1.00 0.00 59 PHE A N 5
ATOM 5160 C CA . PHE A 1 59 ? -3.655 -2.505 -4.552 1.00 0.00 59 PHE A CA 5
ATOM 5161 C C . PHE A 1 59 ? -3.659 -3.963 -4.103 1.00 0.00 59 PHE A C 5
ATOM 5162 O O . PHE A 1 59 ? -3.067 -4.322 -3.105 1.00 0.00 59 PHE A O 5
ATOM 5179 N N . THR A 1 60 ? -4.324 -4.808 -4.843 1.00 0.00 60 THR A N 5
ATOM 5180 C CA . THR A 1 60 ? -4.365 -6.243 -4.461 1.00 0.00 60 THR A CA 5
ATOM 5181 C C . THR A 1 60 ? -2.969 -6.820 -4.619 1.00 0.00 60 THR A C 5
ATOM 5182 O O . THR A 1 60 ? -2.421 -7.402 -3.707 1.00 0.00 60 THR A O 5
ATOM 5193 N N . SER A 1 61 ? -2.371 -6.628 -5.758 1.00 0.00 61 SER A N 5
ATOM 5194 C CA . SER A 1 61 ? -0.987 -7.131 -5.941 1.00 0.00 61 SER A CA 5
ATOM 5195 C C . SER A 1 61 ? -0.102 -6.421 -4.916 1.00 0.00 61 SER A C 5
ATOM 5196 O O . SER A 1 61 ? 0.966 -6.900 -4.523 1.00 0.00 61 SER A O 5
ATOM 5204 N N . CYS A 1 62 ? -0.592 -5.323 -4.398 1.00 0.00 62 CYS A N 5
ATOM 5205 C CA . CYS A 1 62 ? 0.164 -4.596 -3.352 1.00 0.00 62 CYS A CA 5
ATOM 5206 C C . CYS A 1 62 ? 0.219 -5.499 -2.139 1.00 0.00 62 CYS A C 5
ATOM 5207 O O . CYS A 1 62 ? 1.240 -5.677 -1.507 1.00 0.00 62 CYS A O 5
ATOM 5215 N N . ILE A 1 63 ? -0.891 -6.087 -1.822 1.00 0.00 63 ILE A N 5
ATOM 5216 C CA . ILE A 1 63 ? -0.930 -6.997 -0.665 1.00 0.00 63 ILE A CA 5
ATOM 5217 C C . ILE A 1 63 ? -0.384 -8.349 -1.079 1.00 0.00 63 ILE A C 5
ATOM 5218 O O . ILE A 1 63 ? 0.262 -9.006 -0.292 1.00 0.00 63 ILE A O 5
ATOM 5234 N N . GLU A 1 64 ? -0.591 -8.797 -2.301 1.00 0.00 64 GLU A N 5
ATOM 5235 C CA . GLU A 1 64 ? -0.020 -10.108 -2.683 1.00 0.00 64 GLU A CA 5
ATOM 5236 C C . GLU A 1 64 ? 1.450 -10.116 -2.308 1.00 0.00 64 GLU A C 5
ATOM 5237 O O . GLU A 1 64 ? 2.021 -11.156 -2.049 1.00 0.00 64 GLU A O 5
ATOM 5249 N N . LYS A 1 65 ? 2.074 -8.963 -2.216 1.00 0.00 65 LYS A N 5
ATOM 5250 C CA . LYS A 1 65 ? 3.495 -8.969 -1.785 1.00 0.00 65 LYS A CA 5
ATOM 5251 C C . LYS A 1 65 ? 3.551 -9.743 -0.453 1.00 0.00 65 LYS A C 5
ATOM 5252 O O . LYS A 1 65 ? 4.597 -10.112 0.042 1.00 0.00 65 LYS A O 5
ATOM 5271 N N . MET A 1 66 ? 2.390 -10.020 0.083 1.00 0.00 66 MET A N 5
ATOM 5272 C CA . MET A 1 66 ? 2.244 -10.793 1.326 1.00 0.00 66 MET A CA 5
ATOM 5273 C C . MET A 1 66 ? 0.798 -11.282 1.319 1.00 0.00 66 MET A C 5
ATOM 5274 O O . MET A 1 66 ? 0.108 -11.149 0.329 1.00 0.00 66 MET A O 5
ATOM 5288 N N . LEU A 1 67 ? 0.324 -11.844 2.372 1.00 0.00 67 LEU A N 5
ATOM 5289 C CA . LEU A 1 67 ? -1.088 -12.332 2.376 1.00 0.00 67 LEU A CA 5
ATOM 5290 C C . LEU A 1 67 ? -1.336 -13.176 1.123 1.00 0.00 67 LEU A C 5
ATOM 5306 N N . SER A 1 1 ? -5.914 -11.965 0.529 1.00 0.00 1 SER A N 6
ATOM 5307 C CA . SER A 1 1 ? -7.255 -11.360 0.296 1.00 0.00 1 SER A CA 6
ATOM 5308 C C . SER A 1 1 ? -7.414 -10.118 1.175 1.00 0.00 1 SER A C 6
ATOM 5309 O O . SER A 1 1 ? -6.457 -9.601 1.714 1.00 0.00 1 SER A O 6
ATOM 5316 N N . SER A 1 2 ? -8.618 -9.637 1.324 1.00 0.00 2 SER A N 6
ATOM 5317 C CA . SER A 1 2 ? -8.840 -8.429 2.168 1.00 0.00 2 SER A CA 6
ATOM 5318 C C . SER A 1 2 ? -7.891 -7.316 1.731 1.00 0.00 2 SER A C 6
ATOM 5319 O O . SER A 1 2 ? -7.591 -6.419 2.491 1.00 0.00 2 SER A O 6
ATOM 5327 N N . ALA A 1 3 ? -7.412 -7.356 0.523 1.00 0.00 3 ALA A N 6
ATOM 5328 C CA . ALA A 1 3 ? -6.486 -6.286 0.076 1.00 0.00 3 ALA A CA 6
ATOM 5329 C C . ALA A 1 3 ? -7.280 -5.016 -0.199 1.00 0.00 3 ALA A C 6
ATOM 5330 O O . ALA A 1 3 ? -6.814 -3.914 0.027 1.00 0.00 3 ALA A O 6
ATOM 5337 N N . LYS A 1 4 ? -8.490 -5.156 -0.658 1.00 0.00 4 LYS A N 6
ATOM 5338 C CA . LYS A 1 4 ? -9.319 -3.955 -0.916 1.00 0.00 4 LYS A CA 6
ATOM 5339 C C . LYS A 1 4 ? -9.880 -3.493 0.429 1.00 0.00 4 LYS A C 6
ATOM 5340 O O . LYS A 1 4 ? -10.000 -2.314 0.699 1.00 0.00 4 LYS A O 6
ATOM 5359 N N . ARG A 1 5 ? -10.195 -4.427 1.285 1.00 0.00 5 ARG A N 6
ATOM 5360 C CA . ARG A 1 5 ? -10.720 -4.072 2.632 1.00 0.00 5 ARG A CA 6
ATOM 5361 C C . ARG A 1 5 ? -9.646 -3.289 3.383 1.00 0.00 5 ARG A C 6
ATOM 5362 O O . ARG A 1 5 ? -9.888 -2.223 3.912 1.00 0.00 5 ARG A O 6
ATOM 5383 N N . VAL A 1 6 ? -8.459 -3.824 3.431 1.00 0.00 6 VAL A N 6
ATOM 5384 C CA . VAL A 1 6 ? -7.357 -3.132 4.144 1.00 0.00 6 VAL A CA 6
ATOM 5385 C C . VAL A 1 6 ? -7.161 -1.761 3.487 1.00 0.00 6 VAL A C 6
ATOM 5386 O O . VAL A 1 6 ? -6.942 -0.763 4.145 1.00 0.00 6 VAL A O 6
ATOM 5399 N N . PHE A 1 7 ? -7.265 -1.718 2.191 1.00 0.00 7 PHE A N 6
ATOM 5400 C CA . PHE A 1 7 ? -7.116 -0.416 1.487 1.00 0.00 7 PHE A CA 6
ATOM 5401 C C . PHE A 1 7 ? -8.228 0.522 1.973 1.00 0.00 7 PHE A C 6
ATOM 5402 O O . PHE A 1 7 ? -7.979 1.656 2.333 1.00 0.00 7 PHE A O 6
ATOM 5419 N N . GLU A 1 8 ? -9.449 0.073 2.021 1.00 0.00 8 GLU A N 6
ATOM 5420 C CA . GLU A 1 8 ? -10.529 0.977 2.507 1.00 0.00 8 GLU A CA 6
ATOM 5421 C C . GLU A 1 8 ? -10.078 1.603 3.828 1.00 0.00 8 GLU A C 6
ATOM 5422 O O . GLU A 1 8 ? -10.165 2.797 4.026 1.00 0.00 8 GLU A O 6
ATOM 5434 N N . LYS A 1 9 ? -9.597 0.801 4.729 1.00 0.00 9 LYS A N 6
ATOM 5435 C CA . LYS A 1 9 ? -9.139 1.339 6.039 1.00 0.00 9 LYS A CA 6
ATOM 5436 C C . LYS A 1 9 ? -8.069 2.416 5.809 1.00 0.00 9 LYS A C 6
ATOM 5437 O O . LYS A 1 9 ? -7.996 3.395 6.526 1.00 0.00 9 LYS A O 6
ATOM 5456 N N . PHE A 1 10 ? -7.225 2.234 4.827 1.00 0.00 10 PHE A N 6
ATOM 5457 C CA . PHE A 1 10 ? -6.148 3.235 4.566 1.00 0.00 10 PHE A CA 6
ATOM 5458 C C . PHE A 1 10 ? -6.615 4.302 3.590 1.00 0.00 10 PHE A C 6
ATOM 5459 O O . PHE A 1 10 ? -6.015 5.351 3.508 1.00 0.00 10 PHE A O 6
ATOM 5476 N N . ASP A 1 11 ? -7.668 4.075 2.849 1.00 0.00 11 ASP A N 6
ATOM 5477 C CA . ASP A 1 11 ? -8.125 5.135 1.911 1.00 0.00 11 ASP A CA 6
ATOM 5478 C C . ASP A 1 11 ? -8.205 6.451 2.676 1.00 0.00 11 ASP A C 6
ATOM 5479 O O . ASP A 1 11 ? -9.257 6.932 3.045 1.00 0.00 11 ASP A O 6
ATOM 5488 N N . LYS A 1 12 ? -7.071 7.032 2.892 1.00 0.00 12 LYS A N 6
ATOM 5489 C CA . LYS A 1 12 ? -6.988 8.319 3.611 1.00 0.00 12 LYS A CA 6
ATOM 5490 C C . LYS A 1 12 ? -7.277 9.438 2.615 1.00 0.00 12 LYS A C 6
ATOM 5491 O O . LYS A 1 12 ? -7.488 10.581 2.971 1.00 0.00 12 LYS A O 6
ATOM 5510 N N . ASN A 1 13 ? -7.330 9.083 1.367 1.00 0.00 13 ASN A N 6
ATOM 5511 C CA . ASN A 1 13 ? -7.652 10.071 0.294 1.00 0.00 13 ASN A CA 6
ATOM 5512 C C . ASN A 1 13 ? -8.955 9.639 -0.397 1.00 0.00 13 ASN A C 6
ATOM 5513 O O . ASN A 1 13 ? -9.301 10.136 -1.450 1.00 0.00 13 ASN A O 6
ATOM 5524 N N . LYS A 1 14 ? -9.669 8.710 0.203 1.00 0.00 14 LYS A N 6
ATOM 5525 C CA . LYS A 1 14 ? -10.952 8.219 -0.398 1.00 0.00 14 LYS A CA 6
ATOM 5526 C C . LYS A 1 14 ? -10.872 8.409 -1.910 1.00 0.00 14 LYS A C 6
ATOM 5527 O O . LYS A 1 14 ? -11.716 9.019 -2.533 1.00 0.00 14 LYS A O 6
ATOM 5546 N N . ASP A 1 15 ? -9.804 7.927 -2.471 1.00 0.00 15 ASP A N 6
ATOM 5547 C CA . ASP A 1 15 ? -9.568 8.103 -3.919 1.00 0.00 15 ASP A CA 6
ATOM 5548 C C . ASP A 1 15 ? -9.638 6.774 -4.645 1.00 0.00 15 ASP A C 6
ATOM 5549 O O . ASP A 1 15 ? -9.923 6.743 -5.826 1.00 0.00 15 ASP A O 6
ATOM 5558 N N . GLY A 1 16 ? -9.327 5.674 -4.012 1.00 0.00 16 GLY A N 6
ATOM 5559 C CA . GLY A 1 16 ? -9.327 4.395 -4.762 1.00 0.00 16 GLY A CA 6
ATOM 5560 C C . GLY A 1 16 ? -7.884 4.150 -5.116 1.00 0.00 16 GLY A C 6
ATOM 5561 O O . GLY A 1 16 ? -7.541 3.288 -5.898 1.00 0.00 16 GLY A O 6
ATOM 5565 N N . LYS A 1 17 ? -7.034 4.912 -4.477 1.00 0.00 17 LYS A N 6
ATOM 5566 C CA . LYS A 1 17 ? -5.584 4.778 -4.671 1.00 0.00 17 LYS A CA 6
ATOM 5567 C C . LYS A 1 17 ? -4.860 5.219 -3.418 1.00 0.00 17 LYS A C 6
ATOM 5568 O O . LYS A 1 17 ? -5.282 6.102 -2.698 1.00 0.00 17 LYS A O 6
ATOM 5587 N N . LEU A 1 18 ? -3.754 4.604 -3.183 1.00 0.00 18 LEU A N 6
ATOM 5588 C CA . LEU A 1 18 ? -2.927 4.938 -2.011 1.00 0.00 18 LEU A CA 6
ATOM 5589 C C . LEU A 1 18 ? -1.593 5.457 -2.443 1.00 0.00 18 LEU A C 6
ATOM 5590 O O . LEU A 1 18 ? -1.110 5.160 -3.500 1.00 0.00 18 LEU A O 6
ATOM 5606 N N . SER A 1 19 ? -0.977 6.178 -1.585 1.00 0.00 19 SER A N 6
ATOM 5607 C CA . SER A 1 19 ? 0.365 6.698 -1.866 1.00 0.00 19 SER A CA 6
ATOM 5608 C C . SER A 1 19 ? 1.326 5.862 -1.054 1.00 0.00 19 SER A C 6
ATOM 5609 O O . SER A 1 19 ? 0.969 5.337 -0.018 1.00 0.00 19 SER A O 6
ATOM 5617 N N . LEU A 1 20 ? 2.533 5.727 -1.484 1.00 0.00 20 LEU A N 6
ATOM 5618 C CA . LEU A 1 20 ? 3.472 4.925 -0.693 1.00 0.00 20 LEU A CA 6
ATOM 5619 C C . LEU A 1 20 ? 3.394 5.444 0.718 1.00 0.00 20 LEU A C 6
ATOM 5620 O O . LEU A 1 20 ? 3.711 4.779 1.678 1.00 0.00 20 LEU A O 6
ATOM 5636 N N . ASP A 1 21 ? 2.917 6.630 0.815 1.00 0.00 21 ASP A N 6
ATOM 5637 C CA . ASP A 1 21 ? 2.730 7.271 2.134 1.00 0.00 21 ASP A CA 6
ATOM 5638 C C . ASP A 1 21 ? 1.579 6.581 2.879 1.00 0.00 21 ASP A C 6
ATOM 5639 O O . ASP A 1 21 ? 1.718 6.248 4.039 1.00 0.00 21 ASP A O 6
ATOM 5648 N N . GLU A 1 22 ? 0.436 6.340 2.254 1.00 0.00 22 GLU A N 6
ATOM 5649 C CA . GLU A 1 22 ? -0.653 5.662 2.998 1.00 0.00 22 GLU A CA 6
ATOM 5650 C C . GLU A 1 22 ? -0.206 4.231 3.258 1.00 0.00 22 GLU A C 6
ATOM 5651 O O . GLU A 1 22 ? -0.409 3.676 4.318 1.00 0.00 22 GLU A O 6
ATOM 5663 N N . PHE A 1 23 ? 0.433 3.652 2.284 1.00 0.00 23 PHE A N 6
ATOM 5664 C CA . PHE A 1 23 ? 0.946 2.285 2.409 1.00 0.00 23 PHE A CA 6
ATOM 5665 C C . PHE A 1 23 ? 2.152 2.293 3.371 1.00 0.00 23 PHE A C 6
ATOM 5666 O O . PHE A 1 23 ? 2.477 1.287 3.965 1.00 0.00 23 PHE A O 6
ATOM 5683 N N . ARG A 1 24 ? 2.806 3.429 3.558 1.00 0.00 24 ARG A N 6
ATOM 5684 C CA . ARG A 1 24 ? 3.954 3.481 4.524 1.00 0.00 24 ARG A CA 6
ATOM 5685 C C . ARG A 1 24 ? 3.382 3.578 5.934 1.00 0.00 24 ARG A C 6
ATOM 5686 O O . ARG A 1 24 ? 3.935 3.075 6.882 1.00 0.00 24 ARG A O 6
ATOM 5707 N N . GLU A 1 25 ? 2.234 4.173 6.053 1.00 0.00 25 GLU A N 6
ATOM 5708 C CA . GLU A 1 25 ? 1.577 4.237 7.385 1.00 0.00 25 GLU A CA 6
ATOM 5709 C C . GLU A 1 25 ? 1.062 2.828 7.608 1.00 0.00 25 GLU A C 6
ATOM 5710 O O . GLU A 1 25 ? 1.129 2.258 8.675 1.00 0.00 25 GLU A O 6
ATOM 5722 N N . VAL A 1 26 ? 0.590 2.276 6.537 1.00 0.00 26 VAL A N 6
ATOM 5723 C CA . VAL A 1 26 ? 0.072 0.888 6.486 1.00 0.00 26 VAL A CA 6
ATOM 5724 C C . VAL A 1 26 ? 1.189 -0.089 6.815 1.00 0.00 26 VAL A C 6
ATOM 5725 O O . VAL A 1 26 ? 1.019 -1.052 7.536 1.00 0.00 26 VAL A O 6
ATOM 5738 N N . ALA A 1 27 ? 2.318 0.149 6.230 1.00 0.00 27 ALA A N 6
ATOM 5739 C CA . ALA A 1 27 ? 3.473 -0.754 6.412 1.00 0.00 27 ALA A CA 6
ATOM 5740 C C . ALA A 1 27 ? 4.139 -0.485 7.760 1.00 0.00 27 ALA A C 6
ATOM 5741 O O . ALA A 1 27 ? 4.503 -1.389 8.485 1.00 0.00 27 ALA A O 6
ATOM 5748 N N . LEU A 1 28 ? 4.299 0.760 8.089 1.00 0.00 28 LEU A N 6
ATOM 5749 C CA . LEU A 1 28 ? 4.941 1.119 9.381 1.00 0.00 28 LEU A CA 6
ATOM 5750 C C . LEU A 1 28 ? 3.984 0.800 10.531 1.00 0.00 28 LEU A C 6
ATOM 5751 O O . LEU A 1 28 ? 4.404 0.462 11.620 1.00 0.00 28 LEU A O 6
ATOM 5767 N N . ALA A 1 29 ? 2.702 0.917 10.309 1.00 0.00 29 ALA A N 6
ATOM 5768 C CA . ALA A 1 29 ? 1.719 0.640 11.394 1.00 0.00 29 ALA A CA 6
ATOM 5769 C C . ALA A 1 29 ? 1.496 -0.867 11.594 1.00 0.00 29 ALA A C 6
ATOM 5770 O O . ALA A 1 29 ? 1.702 -1.399 12.666 1.00 0.00 29 ALA A O 6
ATOM 5777 N N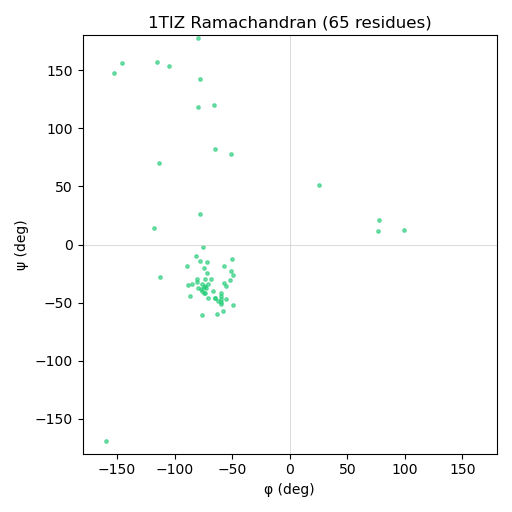 . PHE A 1 30 ? 1.026 -1.546 10.578 1.00 0.00 30 PHE A N 6
ATOM 5778 C CA . PHE A 1 30 ? 0.729 -3.006 10.712 1.00 0.00 30 PHE A CA 6
ATOM 5779 C C . PHE A 1 30 ? 2.015 -3.818 10.897 1.00 0.00 30 PHE A C 6
ATOM 5780 O O . PHE A 1 30 ? 2.124 -4.616 11.807 1.00 0.00 30 PHE A O 6
ATOM 5797 N N . SER A 1 31 ? 2.983 -3.631 10.045 1.00 0.00 31 SER A N 6
ATOM 5798 C CA . SER A 1 31 ? 4.252 -4.404 10.173 1.00 0.00 31 SER A CA 6
ATOM 5799 C C . SER A 1 31 ? 5.437 -3.442 10.051 1.00 0.00 31 SER A C 6
ATOM 5800 O O . SER A 1 31 ? 5.902 -3.165 8.963 1.00 0.00 31 SER A O 6
ATOM 5808 N N . PRO A 1 32 ? 5.918 -2.918 11.153 1.00 0.00 32 PRO A N 6
ATOM 5809 C CA . PRO A 1 32 ? 7.054 -1.957 11.141 1.00 0.00 32 PRO A CA 6
ATOM 5810 C C . PRO A 1 32 ? 8.356 -2.593 10.656 1.00 0.00 32 PRO A C 6
ATOM 5811 O O . PRO A 1 32 ? 9.343 -1.916 10.450 1.00 0.00 32 PRO A O 6
ATOM 5822 N N . TYR A 1 33 ? 8.379 -3.885 10.466 1.00 0.00 33 TYR A N 6
ATOM 5823 C CA . TYR A 1 33 ? 9.630 -4.535 9.994 1.00 0.00 33 TYR A CA 6
ATOM 5824 C C . TYR A 1 33 ? 9.802 -4.290 8.491 1.00 0.00 33 TYR A C 6
ATOM 5825 O O . TYR A 1 33 ? 10.843 -4.568 7.930 1.00 0.00 33 TYR A O 6
ATOM 5843 N N . PHE A 1 34 ? 8.802 -3.763 7.833 1.00 0.00 34 PHE A N 6
ATOM 5844 C CA . PHE A 1 34 ? 8.953 -3.505 6.372 1.00 0.00 34 PHE A CA 6
ATOM 5845 C C . PHE A 1 34 ? 10.001 -2.446 6.179 1.00 0.00 34 PHE A C 6
ATOM 5846 O O . PHE A 1 34 ? 9.906 -1.350 6.695 1.00 0.00 34 PHE A O 6
ATOM 5863 N N . THR A 1 35 ? 11.003 -2.758 5.431 1.00 0.00 35 THR A N 6
ATOM 5864 C CA . THR A 1 35 ? 12.044 -1.759 5.205 1.00 0.00 35 THR A CA 6
ATOM 5865 C C . THR A 1 35 ? 11.556 -0.775 4.168 1.00 0.00 35 THR A C 6
ATOM 5866 O O . THR A 1 35 ? 10.898 -1.124 3.210 1.00 0.00 35 THR A O 6
ATOM 5877 N N . GLN A 1 36 ? 11.866 0.452 4.373 1.00 0.00 36 GLN A N 6
ATOM 5878 C CA . GLN A 1 36 ? 11.424 1.491 3.434 1.00 0.00 36 GLN A CA 6
ATOM 5879 C C . GLN A 1 36 ? 11.867 1.135 2.023 1.00 0.00 36 GLN A C 6
ATOM 5880 O O . GLN A 1 36 ? 11.242 1.510 1.063 1.00 0.00 36 GLN A O 6
ATOM 5894 N N . GLU A 1 37 ? 12.937 0.403 1.903 1.00 0.00 37 GLU A N 6
ATOM 5895 C CA . GLU A 1 37 ? 13.427 0.012 0.550 1.00 0.00 37 GLU A CA 6
ATOM 5896 C C . GLU A 1 37 ? 12.529 -1.092 -0.016 1.00 0.00 37 GLU A C 6
ATOM 5897 O O . GLU A 1 37 ? 12.252 -1.128 -1.197 1.00 0.00 37 GLU A O 6
ATOM 5909 N N . ASP A 1 38 ? 12.066 -1.989 0.813 1.00 0.00 38 ASP A N 6
ATOM 5910 C CA . ASP A 1 38 ? 11.181 -3.075 0.306 1.00 0.00 38 ASP A CA 6
ATOM 5911 C C . ASP A 1 38 ? 9.802 -2.493 -0.010 1.00 0.00 38 ASP A C 6
ATOM 5912 O O . ASP A 1 38 ? 9.151 -2.885 -0.958 1.00 0.00 38 ASP A O 6
ATOM 5921 N N . ILE A 1 39 ? 9.355 -1.557 0.782 1.00 0.00 39 ILE A N 6
ATOM 5922 C CA . ILE A 1 39 ? 8.020 -0.941 0.541 1.00 0.00 39 ILE A CA 6
ATOM 5923 C C . ILE A 1 39 ? 8.091 -0.040 -0.689 1.00 0.00 39 ILE A C 6
ATOM 5924 O O . ILE A 1 39 ? 7.221 -0.050 -1.525 1.00 0.00 39 ILE A O 6
ATOM 5940 N N . VAL A 1 40 ? 9.117 0.753 -0.778 1.00 0.00 40 VAL A N 6
ATOM 5941 C CA . VAL A 1 40 ? 9.260 1.671 -1.931 1.00 0.00 40 VAL A CA 6
ATOM 5942 C C . VAL A 1 40 ? 9.686 0.897 -3.161 1.00 0.00 40 VAL A C 6
ATOM 5943 O O . VAL A 1 40 ? 9.208 1.144 -4.242 1.00 0.00 40 VAL A O 6
ATOM 5956 N N . LYS A 1 41 ? 10.555 -0.060 -3.030 1.00 0.00 41 LYS A N 6
ATOM 5957 C CA . LYS A 1 41 ? 10.923 -0.826 -4.239 1.00 0.00 41 LYS A CA 6
ATOM 5958 C C . LYS A 1 41 ? 9.635 -1.456 -4.743 1.00 0.00 41 LYS A C 6
ATOM 5959 O O . LYS A 1 41 ? 9.229 -1.266 -5.870 1.00 0.00 41 LYS A O 6
ATOM 5978 N N . PHE A 1 42 ? 8.988 -2.208 -3.898 1.00 0.00 42 PHE A N 6
ATOM 5979 C CA . PHE A 1 42 ? 7.720 -2.870 -4.287 1.00 0.00 42 PHE A CA 6
ATOM 5980 C C . PHE A 1 42 ? 6.647 -1.825 -4.636 1.00 0.00 42 PHE A C 6
ATOM 5981 O O . PHE A 1 42 ? 5.979 -1.940 -5.643 1.00 0.00 42 PHE A O 6
ATOM 5998 N N . PHE A 1 43 ? 6.472 -0.805 -3.833 1.00 0.00 43 PHE A N 6
ATOM 5999 C CA . PHE A 1 43 ? 5.438 0.225 -4.164 1.00 0.00 43 PHE A CA 6
ATOM 6000 C C . PHE A 1 43 ? 5.828 0.890 -5.478 1.00 0.00 43 PHE A C 6
ATOM 6001 O O . PHE A 1 43 ? 5.056 0.973 -6.413 1.00 0.00 43 PHE A O 6
ATOM 6018 N N . GLU A 1 44 ? 7.047 1.330 -5.548 1.00 0.00 44 GLU A N 6
ATOM 6019 C CA . GLU A 1 44 ? 7.531 1.959 -6.804 1.00 0.00 44 GLU A CA 6
ATOM 6020 C C . GLU A 1 44 ? 7.282 0.957 -7.935 1.00 0.00 44 GLU A C 6
ATOM 6021 O O . GLU A 1 44 ? 6.941 1.313 -9.045 1.00 0.00 44 GLU A O 6
ATOM 6033 N N . GLU A 1 45 ? 7.446 -0.304 -7.634 1.00 0.00 45 GLU A N 6
ATOM 6034 C CA . GLU A 1 45 ? 7.225 -1.374 -8.625 1.00 0.00 45 GLU A CA 6
ATOM 6035 C C . GLU A 1 45 ? 5.731 -1.640 -8.808 1.00 0.00 45 GLU A C 6
ATOM 6036 O O . GLU A 1 45 ? 5.277 -1.977 -9.883 1.00 0.00 45 GLU A O 6
ATOM 6048 N N . ILE A 1 46 ? 4.966 -1.525 -7.754 1.00 0.00 46 ILE A N 6
ATOM 6049 C CA . ILE A 1 46 ? 3.511 -1.812 -7.868 1.00 0.00 46 ILE A CA 6
ATOM 6050 C C . ILE A 1 46 ? 2.765 -0.562 -8.333 1.00 0.00 46 ILE A C 6
ATOM 6051 O O . ILE A 1 46 ? 1.860 -0.644 -9.137 1.00 0.00 46 ILE A O 6
ATOM 6067 N N . ASP A 1 47 ? 3.155 0.599 -7.886 1.00 0.00 47 ASP A N 6
ATOM 6068 C CA . ASP A 1 47 ? 2.467 1.819 -8.380 1.00 0.00 47 ASP A CA 6
ATOM 6069 C C . ASP A 1 47 ? 2.807 1.913 -9.859 1.00 0.00 47 ASP A C 6
ATOM 6070 O O . ASP A 1 47 ? 3.717 2.615 -10.254 1.00 0.00 47 ASP A O 6
ATOM 6079 N N . VAL A 1 48 ? 2.123 1.167 -10.677 1.00 0.00 48 VAL A N 6
ATOM 6080 C CA . VAL A 1 48 ? 2.424 1.139 -12.142 1.00 0.00 48 VAL A CA 6
ATOM 6081 C C . VAL A 1 48 ? 1.912 2.360 -12.881 1.00 0.00 48 VAL A C 6
ATOM 6082 O O . VAL A 1 48 ? 2.369 2.679 -13.960 1.00 0.00 48 VAL A O 6
ATOM 6095 N N . ASP A 1 49 ? 0.933 2.996 -12.360 1.00 0.00 49 ASP A N 6
ATOM 6096 C CA . ASP A 1 49 ? 0.351 4.143 -13.090 1.00 0.00 49 ASP A CA 6
ATOM 6097 C C . ASP A 1 49 ? 1.271 5.341 -12.939 1.00 0.00 49 ASP A C 6
ATOM 6098 O O . ASP A 1 49 ? 1.188 6.303 -13.676 1.00 0.00 49 ASP A O 6
ATOM 6107 N N . GLY A 1 50 ? 2.177 5.269 -12.017 1.00 0.00 50 GLY A N 6
ATOM 6108 C CA . GLY A 1 50 ? 3.148 6.365 -11.834 1.00 0.00 50 GLY A CA 6
ATOM 6109 C C . GLY A 1 50 ? 2.498 7.604 -11.218 1.00 0.00 50 GLY A C 6
ATOM 6110 O O . GLY A 1 50 ? 3.110 8.651 -11.140 1.00 0.00 50 GLY A O 6
ATOM 6114 N N . ASN A 1 51 ? 1.286 7.508 -10.750 1.00 0.00 51 ASN A N 6
ATOM 6115 C CA . ASN A 1 51 ? 0.661 8.699 -10.120 1.00 0.00 51 ASN A CA 6
ATOM 6116 C C . ASN A 1 51 ? 1.218 8.802 -8.710 1.00 0.00 51 ASN A C 6
ATOM 6117 O O . ASN A 1 51 ? 0.858 9.669 -7.939 1.00 0.00 51 ASN A O 6
ATOM 6128 N N . GLY A 1 52 ? 2.106 7.905 -8.375 1.00 0.00 52 GLY A N 6
ATOM 6129 C CA . GLY A 1 52 ? 2.708 7.920 -7.022 1.00 0.00 52 GLY A CA 6
ATOM 6130 C C . GLY A 1 52 ? 1.729 7.304 -6.027 1.00 0.00 52 GLY A C 6
ATOM 6131 O O . GLY A 1 52 ? 1.763 7.596 -4.849 1.00 0.00 52 GLY A O 6
ATOM 6135 N N . GLU A 1 53 ? 0.827 6.475 -6.494 1.00 0.00 53 GLU A N 6
ATOM 6136 C CA . GLU A 1 53 ? -0.172 5.874 -5.563 1.00 0.00 53 GLU A CA 6
ATOM 6137 C C . GLU A 1 53 ? -0.532 4.449 -5.980 1.00 0.00 53 GLU A C 6
ATOM 6138 O O . GLU A 1 53 ? -0.419 4.073 -7.130 1.00 0.00 53 GLU A O 6
ATOM 6150 N N . LEU A 1 54 ? -0.973 3.653 -5.036 1.00 0.00 54 LEU A N 6
ATOM 6151 C CA . LEU A 1 54 ? -1.353 2.261 -5.346 1.00 0.00 54 LEU A CA 6
ATOM 6152 C C . LEU A 1 54 ? -2.739 2.230 -5.958 1.00 0.00 54 LEU A C 6
ATOM 6153 O O . LEU A 1 54 ? -3.708 2.624 -5.352 1.00 0.00 54 LEU A O 6
ATOM 6169 N N . ASN A 1 55 ? -2.834 1.745 -7.144 1.00 0.00 55 ASN A N 6
ATOM 6170 C CA . ASN A 1 55 ? -4.171 1.665 -7.797 1.00 0.00 55 ASN A CA 6
ATOM 6171 C C . ASN A 1 55 ? -4.915 0.444 -7.266 1.00 0.00 55 ASN A C 6
ATOM 6172 O O . ASN A 1 55 ? -4.398 -0.318 -6.474 1.00 0.00 55 ASN A O 6
ATOM 6183 N N . ALA A 1 56 ? -6.133 0.270 -7.693 1.00 0.00 56 ALA A N 6
ATOM 6184 C CA . ALA A 1 56 ? -6.964 -0.876 -7.212 1.00 0.00 56 ALA A CA 6
ATOM 6185 C C . ALA A 1 56 ? -6.333 -2.235 -7.588 1.00 0.00 56 ALA A C 6
ATOM 6186 O O . ALA A 1 56 ? -6.035 -3.046 -6.725 1.00 0.00 56 ALA A O 6
ATOM 6193 N N . ASP A 1 57 ? -6.126 -2.522 -8.841 1.00 0.00 57 ASP A N 6
ATOM 6194 C CA . ASP A 1 57 ? -5.524 -3.849 -9.190 1.00 0.00 57 ASP A CA 6
ATOM 6195 C C . ASP A 1 57 ? -4.139 -3.982 -8.538 1.00 0.00 57 ASP A C 6
ATOM 6196 O O . ASP A 1 57 ? -3.768 -5.029 -8.018 1.00 0.00 57 ASP A O 6
ATOM 6205 N N . GLU A 1 58 ? -3.379 -2.927 -8.540 1.00 0.00 58 GLU A N 6
ATOM 6206 C CA . GLU A 1 58 ? -2.033 -2.986 -7.920 1.00 0.00 58 GLU A CA 6
ATOM 6207 C C . GLU A 1 58 ? -2.218 -3.100 -6.415 1.00 0.00 58 GLU A C 6
ATOM 6208 O O . GLU A 1 58 ? -1.421 -3.694 -5.722 1.00 0.00 58 GLU A O 6
ATOM 6220 N N . PHE A 1 59 ? -3.286 -2.549 -5.911 1.00 0.00 59 PHE A N 6
ATOM 6221 C CA . PHE A 1 59 ? -3.556 -2.638 -4.455 1.00 0.00 59 PHE A CA 6
ATOM 6222 C C . PHE A 1 59 ? -3.561 -4.106 -4.053 1.00 0.00 59 PHE A C 6
ATOM 6223 O O . PHE A 1 59 ? -2.993 -4.496 -3.054 1.00 0.00 59 PHE A O 6
ATOM 6240 N N . THR A 1 60 ? -4.206 -4.928 -4.837 1.00 0.00 60 THR A N 6
ATOM 6241 C CA . THR A 1 60 ? -4.252 -6.375 -4.510 1.00 0.00 60 THR A CA 6
ATOM 6242 C C . THR A 1 60 ? -2.841 -6.921 -4.576 1.00 0.00 60 THR A C 6
ATOM 6243 O O . THR A 1 60 ? -2.401 -7.647 -3.709 1.00 0.00 60 THR A O 6
ATOM 6254 N N . SER A 1 61 ? -2.116 -6.551 -5.588 1.00 0.00 61 SER A N 6
ATOM 6255 C CA . SER A 1 61 ? -0.712 -7.021 -5.689 1.00 0.00 61 SER A CA 6
ATOM 6256 C C . SER A 1 61 ? 0.128 -6.261 -4.652 1.00 0.00 61 SER A C 6
ATOM 6257 O O . SER A 1 61 ? 1.190 -6.711 -4.213 1.00 0.00 61 SER A O 6
ATOM 6265 N N . CYS A 1 62 ? -0.385 -5.158 -4.167 1.00 0.00 62 CYS A N 6
ATOM 6266 C CA . CYS A 1 62 ? 0.352 -4.407 -3.119 1.00 0.00 62 CYS A CA 6
ATOM 6267 C C . CYS A 1 62 ? 0.285 -5.221 -1.845 1.00 0.00 62 CYS A C 6
ATOM 6268 O O . CYS A 1 62 ? 1.278 -5.459 -1.187 1.00 0.00 62 CYS A O 6
ATOM 6276 N N . ILE A 1 63 ? -0.883 -5.680 -1.507 1.00 0.00 63 ILE A N 6
ATOM 6277 C CA . ILE A 1 63 ? -1.010 -6.511 -0.299 1.00 0.00 63 ILE A CA 6
ATOM 6278 C C . ILE A 1 63 ? -0.468 -7.891 -0.630 1.00 0.00 63 ILE A C 6
ATOM 6279 O O . ILE A 1 63 ? 0.131 -8.536 0.208 1.00 0.00 63 ILE A O 6
ATOM 6295 N N . GLU A 1 64 ? -0.633 -8.369 -1.848 1.00 0.00 64 GLU A N 6
ATOM 6296 C CA . GLU A 1 64 ? -0.078 -9.700 -2.177 1.00 0.00 64 GLU A CA 6
ATOM 6297 C C . GLU A 1 64 ? 1.379 -9.715 -1.761 1.00 0.00 64 GLU A C 6
ATOM 6298 O O . GLU A 1 64 ? 1.927 -10.758 -1.461 1.00 0.00 64 GLU A O 6
ATOM 6310 N N . LYS A 1 65 ? 2.012 -8.563 -1.671 1.00 0.00 65 LYS A N 6
ATOM 6311 C CA . LYS A 1 65 ? 3.419 -8.562 -1.183 1.00 0.00 65 LYS A CA 6
ATOM 6312 C C . LYS A 1 65 ? 3.469 -9.431 0.085 1.00 0.00 65 LYS A C 6
ATOM 6313 O O . LYS A 1 65 ? 4.511 -9.848 0.549 1.00 0.00 65 LYS A O 6
ATOM 6332 N N . MET A 1 66 ? 2.307 -9.711 0.605 1.00 0.00 66 MET A N 6
ATOM 6333 C CA . MET A 1 66 ? 2.142 -10.555 1.797 1.00 0.00 66 MET A CA 6
ATOM 6334 C C . MET A 1 66 ? 0.677 -10.975 1.788 1.00 0.00 66 MET A C 6
ATOM 6335 O O . MET A 1 66 ? -0.012 -10.796 0.806 1.00 0.00 66 MET A O 6
ATOM 6349 N N . LEU A 1 67 ? 0.185 -11.524 2.842 1.00 0.00 67 LEU A N 6
ATOM 6350 C CA . LEU A 1 67 ? -1.246 -11.944 2.858 1.00 0.00 67 LEU A CA 6
ATOM 6351 C C . LEU A 1 67 ? -1.496 -12.940 1.721 1.00 0.00 67 LEU A C 6
ATOM 6367 N N . SER A 1 1 ? -10.039 -11.440 -0.931 1.00 0.00 1 SER A N 7
ATOM 6368 C CA . SER A 1 1 ? -8.742 -10.895 -0.438 1.00 0.00 1 SER A CA 7
ATOM 6369 C C . SER A 1 1 ? -9.006 -9.690 0.467 1.00 0.00 1 SER A C 7
ATOM 6370 O O . SER A 1 1 ? -9.802 -8.828 0.152 1.00 0.00 1 SER A O 7
ATOM 6377 N N . SER A 1 2 ? -8.344 -9.625 1.589 1.00 0.00 2 SER A N 7
ATOM 6378 C CA . SER A 1 2 ? -8.558 -8.478 2.517 1.00 0.00 2 SER A CA 7
ATOM 6379 C C . SER A 1 2 ? -7.726 -7.285 2.053 1.00 0.00 2 SER A C 7
ATOM 6380 O O . SER A 1 2 ? -7.425 -6.394 2.823 1.00 0.00 2 SER A O 7
ATOM 6388 N N . ALA A 1 3 ? -7.341 -7.257 0.812 1.00 0.00 3 ALA A N 7
ATOM 6389 C CA . ALA A 1 3 ? -6.517 -6.120 0.330 1.00 0.00 3 ALA A CA 7
ATOM 6390 C C . ALA A 1 3 ? -7.406 -4.916 0.048 1.00 0.00 3 ALA A C 7
ATOM 6391 O O . ALA A 1 3 ? -6.992 -3.783 0.194 1.00 0.00 3 ALA A O 7
ATOM 6398 N N . LYS A 1 4 ? -8.627 -5.138 -0.336 1.00 0.00 4 LYS A N 7
ATOM 6399 C CA . LYS A 1 4 ? -9.525 -3.986 -0.595 1.00 0.00 4 LYS A CA 7
ATOM 6400 C C . LYS A 1 4 ? -10.032 -3.494 0.758 1.00 0.00 4 LYS A C 7
ATOM 6401 O O . LYS A 1 4 ? -10.189 -2.309 0.986 1.00 0.00 4 LYS A O 7
ATOM 6420 N N . ARG A 1 5 ? -10.264 -4.401 1.666 1.00 0.00 5 ARG A N 7
ATOM 6421 C CA . ARG A 1 5 ? -10.732 -4.005 3.022 1.00 0.00 5 ARG A CA 7
ATOM 6422 C C . ARG A 1 5 ? -9.635 -3.189 3.699 1.00 0.00 5 ARG A C 7
ATOM 6423 O O . ARG A 1 5 ? -9.866 -2.109 4.204 1.00 0.00 5 ARG A O 7
ATOM 6444 N N . VAL A 1 6 ? -8.437 -3.707 3.713 1.00 0.00 6 VAL A N 7
ATOM 6445 C CA . VAL A 1 6 ? -7.319 -2.971 4.357 1.00 0.00 6 VAL A CA 7
ATOM 6446 C C . VAL A 1 6 ? -7.168 -1.624 3.647 1.00 0.00 6 VAL A C 7
ATOM 6447 O O . VAL A 1 6 ? -6.972 -0.595 4.264 1.00 0.00 6 VAL A O 7
ATOM 6460 N N . PHE A 1 7 ? -7.297 -1.626 2.352 1.00 0.00 7 PHE A N 7
ATOM 6461 C CA . PHE A 1 7 ? -7.191 -0.347 1.601 1.00 0.00 7 PHE A CA 7
ATOM 6462 C C . PHE A 1 7 ? -8.319 0.581 2.069 1.00 0.00 7 PHE A C 7
ATOM 6463 O O . PHE A 1 7 ? -8.088 1.726 2.406 1.00 0.00 7 PHE A O 7
ATOM 6480 N N . GLU A 1 8 ? -9.531 0.110 2.129 1.00 0.00 8 GLU A N 7
ATOM 6481 C CA . GLU A 1 8 ? -10.625 1.002 2.599 1.00 0.00 8 GLU A CA 7
ATOM 6482 C C . GLU A 1 8 ? -10.175 1.655 3.906 1.00 0.00 8 GLU A C 7
ATOM 6483 O O . GLU A 1 8 ? -10.275 2.849 4.088 1.00 0.00 8 GLU A O 7
ATOM 6495 N N . LYS A 1 9 ? -9.677 0.869 4.814 1.00 0.00 9 LYS A N 7
ATOM 6496 C CA . LYS A 1 9 ? -9.213 1.424 6.113 1.00 0.00 9 LYS A CA 7
ATOM 6497 C C . LYS A 1 9 ? -8.222 2.575 5.874 1.00 0.00 9 LYS A C 7
ATOM 6498 O O . LYS A 1 9 ? -8.255 3.578 6.559 1.00 0.00 9 LYS A O 7
ATOM 6517 N N . PHE A 1 10 ? -7.328 2.445 4.921 1.00 0.00 10 PHE A N 7
ATOM 6518 C CA . PHE A 1 10 ? -6.338 3.542 4.681 1.00 0.00 10 PHE A CA 7
ATOM 6519 C C . PHE A 1 10 ? -6.813 4.511 3.624 1.00 0.00 10 PHE A C 7
ATOM 6520 O O . PHE A 1 10 ? -6.266 5.586 3.516 1.00 0.00 10 PHE A O 7
ATOM 6537 N N . ASP A 1 11 ? -7.810 4.191 2.842 1.00 0.00 11 ASP A N 7
ATOM 6538 C CA . ASP A 1 11 ? -8.252 5.184 1.835 1.00 0.00 11 ASP A CA 7
ATOM 6539 C C . ASP A 1 11 ? -8.381 6.522 2.549 1.00 0.00 11 ASP A C 7
ATOM 6540 O O . ASP A 1 11 ? -9.449 6.996 2.877 1.00 0.00 11 ASP A O 7
ATOM 6549 N N . LYS A 1 12 ? -7.259 7.115 2.781 1.00 0.00 12 LYS A N 7
ATOM 6550 C CA . LYS A 1 12 ? -7.197 8.420 3.471 1.00 0.00 12 LYS A CA 7
ATOM 6551 C C . LYS A 1 12 ? -7.505 9.516 2.459 1.00 0.00 12 LYS A C 7
ATOM 6552 O O . LYS A 1 12 ? -7.738 10.658 2.798 1.00 0.00 12 LYS A O 7
ATOM 6571 N N . ASN A 1 13 ? -7.553 9.145 1.214 1.00 0.00 13 ASN A N 7
ATOM 6572 C CA . ASN A 1 13 ? -7.895 10.115 0.135 1.00 0.00 13 ASN A CA 7
ATOM 6573 C C . ASN A 1 13 ? -9.184 9.642 -0.554 1.00 0.00 13 ASN A C 7
ATOM 6574 O O . ASN A 1 13 ? -9.528 10.104 -1.624 1.00 0.00 13 ASN A O 7
ATOM 6585 N N . LYS A 1 14 ? -9.886 8.712 0.063 1.00 0.00 14 LYS A N 7
ATOM 6586 C CA . LYS A 1 14 ? -11.150 8.180 -0.543 1.00 0.00 14 LYS A CA 7
ATOM 6587 C C . LYS A 1 14 ? -11.053 8.361 -2.052 1.00 0.00 14 LYS A C 7
ATOM 6588 O O . LYS A 1 14 ? -11.914 8.925 -2.698 1.00 0.00 14 LYS A O 7
ATOM 6607 N N . ASP A 1 15 ? -9.951 7.925 -2.585 1.00 0.00 15 ASP A N 7
ATOM 6608 C CA . ASP A 1 15 ? -9.692 8.097 -4.029 1.00 0.00 15 ASP A CA 7
ATOM 6609 C C . ASP A 1 15 ? -9.728 6.761 -4.745 1.00 0.00 15 ASP A C 7
ATOM 6610 O O . ASP A 1 15 ? -10.016 6.712 -5.925 1.00 0.00 15 ASP A O 7
ATOM 6619 N N . GLY A 1 16 ? -9.388 5.675 -4.102 1.00 0.00 16 GLY A N 7
ATOM 6620 C CA . GLY A 1 16 ? -9.362 4.389 -4.836 1.00 0.00 16 GLY A CA 7
ATOM 6621 C C . GLY A 1 16 ? -7.911 4.144 -5.158 1.00 0.00 16 GLY A C 7
ATOM 6622 O O . GLY A 1 16 ? -7.557 3.285 -5.939 1.00 0.00 16 GLY A O 7
ATOM 6626 N N . LYS A 1 17 ? -7.069 4.896 -4.496 1.00 0.00 17 LYS A N 7
ATOM 6627 C CA . LYS A 1 17 ? -5.616 4.749 -4.666 1.00 0.00 17 LYS A CA 7
ATOM 6628 C C . LYS A 1 17 ? -4.900 5.199 -3.408 1.00 0.00 17 LYS A C 7
ATOM 6629 O O . LYS A 1 17 ? -5.309 6.111 -2.718 1.00 0.00 17 LYS A O 7
ATOM 6648 N N . LEU A 1 18 ? -3.812 4.562 -3.141 1.00 0.00 18 LEU A N 7
ATOM 6649 C CA . LEU A 1 18 ? -2.988 4.907 -1.968 1.00 0.00 18 LEU A CA 7
ATOM 6650 C C . LEU A 1 18 ? -1.643 5.398 -2.404 1.00 0.00 18 LEU A C 7
ATOM 6651 O O . LEU A 1 18 ? -1.162 5.079 -3.456 1.00 0.00 18 LEU A O 7
ATOM 6667 N N . SER A 1 19 ? -1.018 6.127 -1.557 1.00 0.00 19 SER A N 7
ATOM 6668 C CA . SER A 1 19 ? 0.333 6.623 -1.847 1.00 0.00 19 SER A CA 7
ATOM 6669 C C . SER A 1 19 ? 1.284 5.783 -1.031 1.00 0.00 19 SER A C 7
ATOM 6670 O O . SER A 1 19 ? 0.921 5.266 0.009 1.00 0.00 19 SER A O 7
ATOM 6678 N N . LEU A 1 20 ? 2.486 5.633 -1.462 1.00 0.00 20 LEU A N 7
ATOM 6679 C CA . LEU A 1 20 ? 3.420 4.826 -0.670 1.00 0.00 20 LEU A CA 7
ATOM 6680 C C . LEU A 1 20 ? 3.355 5.349 0.740 1.00 0.00 20 LEU A C 7
ATOM 6681 O O . LEU A 1 20 ? 3.665 4.682 1.698 1.00 0.00 20 LEU A O 7
ATOM 6697 N N . ASP A 1 21 ? 2.886 6.539 0.837 1.00 0.00 21 ASP A N 7
ATOM 6698 C CA . ASP A 1 21 ? 2.706 7.178 2.157 1.00 0.00 21 ASP A CA 7
ATOM 6699 C C . ASP A 1 21 ? 1.581 6.454 2.907 1.00 0.00 21 ASP A C 7
ATOM 6700 O O . ASP A 1 21 ? 1.734 6.114 4.065 1.00 0.00 21 ASP A O 7
ATOM 6709 N N . GLU A 1 22 ? 0.448 6.190 2.278 1.00 0.00 22 GLU A N 7
ATOM 6710 C CA . GLU A 1 22 ? -0.632 5.474 3.008 1.00 0.00 22 GLU A CA 7
ATOM 6711 C C . GLU A 1 22 ? -0.182 4.035 3.236 1.00 0.00 22 GLU A C 7
ATOM 6712 O O . GLU A 1 22 ? -0.367 3.468 4.294 1.00 0.00 22 GLU A O 7
ATOM 6724 N N . PHE A 1 23 ? 0.440 3.458 2.247 1.00 0.00 23 PHE A N 7
ATOM 6725 C CA . PHE A 1 23 ? 0.947 2.088 2.373 1.00 0.00 23 PHE A CA 7
ATOM 6726 C C . PHE A 1 23 ? 2.117 2.104 3.370 1.00 0.00 23 PHE A C 7
ATOM 6727 O O . PHE A 1 23 ? 2.440 1.099 3.970 1.00 0.00 23 PHE A O 7
ATOM 6744 N N . ARG A 1 24 ? 2.741 3.249 3.581 1.00 0.00 24 ARG A N 7
ATOM 6745 C CA . ARG A 1 24 ? 3.854 3.324 4.580 1.00 0.00 24 ARG A CA 7
ATOM 6746 C C . ARG A 1 24 ? 3.228 3.386 5.969 1.00 0.00 24 ARG A C 7
ATOM 6747 O O . ARG A 1 24 ? 3.777 2.915 6.935 1.00 0.00 24 ARG A O 7
ATOM 6768 N N . GLU A 1 25 ? 2.040 3.910 6.047 1.00 0.00 25 GLU A N 7
ATOM 6769 C CA . GLU A 1 25 ? 1.330 3.930 7.354 1.00 0.00 25 GLU A CA 7
ATOM 6770 C C . GLU A 1 25 ? 0.859 2.499 7.542 1.00 0.00 25 GLU A C 7
ATOM 6771 O O . GLU A 1 25 ? 0.962 1.898 8.591 1.00 0.00 25 GLU A O 7
ATOM 6783 N N . VAL A 1 26 ? 0.393 1.960 6.460 1.00 0.00 26 VAL A N 7
ATOM 6784 C CA . VAL A 1 26 ? -0.072 0.555 6.372 1.00 0.00 26 VAL A CA 7
ATOM 6785 C C . VAL A 1 26 ? 1.062 -0.377 6.763 1.00 0.00 26 VAL A C 7
ATOM 6786 O O . VAL A 1 26 ? 0.898 -1.335 7.494 1.00 0.00 26 VAL A O 7
ATOM 6799 N N . ALA A 1 27 ? 2.203 -0.106 6.214 1.00 0.00 27 ALA A N 7
ATOM 6800 C CA . ALA A 1 27 ? 3.386 -0.956 6.447 1.00 0.00 27 ALA A CA 7
ATOM 6801 C C . ALA A 1 27 ? 4.000 -0.652 7.815 1.00 0.00 27 ALA A C 7
ATOM 6802 O O . ALA A 1 27 ? 4.307 -1.537 8.585 1.00 0.00 27 ALA A O 7
ATOM 6809 N N . LEU A 1 28 ? 4.180 0.598 8.109 1.00 0.00 28 LEU A N 7
ATOM 6810 C CA . LEU A 1 28 ? 4.778 0.981 9.419 1.00 0.00 28 LEU A CA 7
ATOM 6811 C C . LEU A 1 28 ? 3.819 0.602 10.546 1.00 0.00 28 LEU A C 7
ATOM 6812 O O . LEU A 1 28 ? 4.233 0.300 11.648 1.00 0.00 28 LEU A O 7
ATOM 6828 N N . ALA A 1 29 ? 2.540 0.636 10.293 1.00 0.00 29 ALA A N 7
ATOM 6829 C CA . ALA A 1 29 ? 1.551 0.304 11.356 1.00 0.00 29 ALA A CA 7
ATOM 6830 C C . ALA A 1 29 ? 1.441 -1.211 11.587 1.00 0.00 29 ALA A C 7
ATOM 6831 O O . ALA A 1 29 ? 1.653 -1.696 12.682 1.00 0.00 29 ALA A O 7
ATOM 6838 N N . PHE A 1 30 ? 1.065 -1.955 10.579 1.00 0.00 30 PHE A N 7
ATOM 6839 C CA . PHE A 1 30 ? 0.889 -3.430 10.760 1.00 0.00 30 PHE A CA 7
ATOM 6840 C C . PHE A 1 30 ? 2.211 -4.175 10.578 1.00 0.00 30 PHE A C 7
ATOM 6841 O O . PHE A 1 30 ? 2.558 -5.032 11.367 1.00 0.00 30 PHE A O 7
ATOM 6858 N N . SER A 1 31 ? 2.948 -3.871 9.548 1.00 0.00 31 SER A N 7
ATOM 6859 C CA . SER A 1 31 ? 4.243 -4.579 9.317 1.00 0.00 31 SER A CA 7
ATOM 6860 C C . SER A 1 31 ? 5.402 -3.597 9.505 1.00 0.00 31 SER A C 7
ATOM 6861 O O . SER A 1 31 ? 6.043 -3.199 8.552 1.00 0.00 31 SER A O 7
ATOM 6869 N N . PRO A 1 32 ? 5.666 -3.200 10.722 1.00 0.00 32 PRO A N 7
ATOM 6870 C CA . PRO A 1 32 ? 6.763 -2.238 11.024 1.00 0.00 32 PRO A CA 7
ATOM 6871 C C . PRO A 1 32 ? 8.134 -2.774 10.609 1.00 0.00 32 PRO A C 7
ATOM 6872 O O . PRO A 1 32 ? 9.076 -2.025 10.448 1.00 0.00 32 PRO A O 7
ATOM 6883 N N . TYR A 1 33 ? 8.265 -4.062 10.438 1.00 0.00 33 TYR A N 7
ATOM 6884 C CA . TYR A 1 33 ? 9.582 -4.623 10.040 1.00 0.00 33 TYR A CA 7
ATOM 6885 C C . TYR A 1 33 ? 9.851 -4.329 8.562 1.00 0.00 33 TYR A C 7
ATOM 6886 O O . TYR A 1 33 ? 10.958 -4.479 8.087 1.00 0.00 33 TYR A O 7
ATOM 6904 N N . PHE A 1 34 ? 8.855 -3.909 7.822 1.00 0.00 34 PHE A N 7
ATOM 6905 C CA . PHE A 1 34 ? 9.103 -3.615 6.383 1.00 0.00 34 PHE A CA 7
ATOM 6906 C C . PHE A 1 34 ? 10.038 -2.437 6.283 1.00 0.00 34 PHE A C 7
ATOM 6907 O O . PHE A 1 34 ? 9.776 -1.365 6.792 1.00 0.00 34 PHE A O 7
ATOM 6924 N N . THR A 1 35 ? 11.129 -2.629 5.623 1.00 0.00 35 THR A N 7
ATOM 6925 C CA . THR A 1 35 ? 12.080 -1.523 5.483 1.00 0.00 35 THR A CA 7
ATOM 6926 C C . THR A 1 35 ? 11.582 -0.585 4.407 1.00 0.00 35 THR A C 7
ATOM 6927 O O . THR A 1 35 ? 11.036 -0.990 3.404 1.00 0.00 35 THR A O 7
ATOM 6938 N N . GLN A 1 36 ? 11.759 0.667 4.631 1.00 0.00 36 GLN A N 7
ATOM 6939 C CA . GLN A 1 36 ? 11.289 1.668 3.659 1.00 0.00 36 GLN A CA 7
ATOM 6940 C C . GLN A 1 36 ? 11.801 1.331 2.265 1.00 0.00 36 GLN A C 7
ATOM 6941 O O . GLN A 1 36 ? 11.201 1.697 1.283 1.00 0.00 36 GLN A O 7
ATOM 6955 N N . GLU A 1 37 ? 12.898 0.638 2.178 1.00 0.00 37 GLU A N 7
ATOM 6956 C CA . GLU A 1 37 ? 13.452 0.279 0.839 1.00 0.00 37 GLU A CA 7
ATOM 6957 C C . GLU A 1 37 ? 12.614 -0.841 0.216 1.00 0.00 37 GLU A C 7
ATOM 6958 O O . GLU A 1 37 ? 12.346 -0.833 -0.967 1.00 0.00 37 GLU A O 7
ATOM 6970 N N . ASP A 1 38 ? 12.189 -1.802 0.988 1.00 0.00 38 ASP A N 7
ATOM 6971 C CA . ASP A 1 38 ? 11.364 -2.901 0.406 1.00 0.00 38 ASP A CA 7
ATOM 6972 C C . ASP A 1 38 ? 9.958 -2.364 0.110 1.00 0.00 38 ASP A C 7
ATOM 6973 O O . ASP A 1 38 ? 9.318 -2.759 -0.844 1.00 0.00 38 ASP A O 7
ATOM 6982 N N . ILE A 1 39 ? 9.479 -1.460 0.922 1.00 0.00 39 ILE A N 7
ATOM 6983 C CA . ILE A 1 39 ? 8.119 -0.888 0.694 1.00 0.00 39 ILE A CA 7
ATOM 6984 C C . ILE A 1 39 ? 8.155 -0.002 -0.546 1.00 0.00 39 ILE A C 7
ATOM 6985 O O . ILE A 1 39 ? 7.288 -0.053 -1.388 1.00 0.00 39 ILE A O 7
ATOM 7001 N N . VAL A 1 40 ? 9.154 0.820 -0.644 1.00 0.00 40 VAL A N 7
ATOM 7002 C CA . VAL A 1 40 ? 9.278 1.725 -1.808 1.00 0.00 40 VAL A CA 7
ATOM 7003 C C . VAL A 1 40 ? 9.748 0.944 -3.016 1.00 0.00 40 VAL A C 7
ATOM 7004 O O . VAL A 1 40 ? 9.276 1.155 -4.108 1.00 0.00 40 VAL A O 7
ATOM 7017 N N . LYS A 1 41 ? 10.643 0.013 -2.853 1.00 0.00 41 LYS A N 7
ATOM 7018 C CA . LYS A 1 41 ? 11.053 -0.769 -4.040 1.00 0.00 41 LYS A CA 7
ATOM 7019 C C . LYS A 1 41 ? 9.785 -1.391 -4.586 1.00 0.00 41 LYS A C 7
ATOM 7020 O O . LYS A 1 41 ? 9.419 -1.209 -5.727 1.00 0.00 41 LYS A O 7
ATOM 7039 N N . PHE A 1 42 ? 9.120 -2.135 -3.753 1.00 0.00 42 PHE A N 7
ATOM 7040 C CA . PHE A 1 42 ? 7.872 -2.812 -4.161 1.00 0.00 42 PHE A CA 7
ATOM 7041 C C . PHE A 1 42 ? 6.776 -1.798 -4.530 1.00 0.00 42 PHE A C 7
ATOM 7042 O O . PHE A 1 42 ? 6.159 -1.908 -5.571 1.00 0.00 42 PHE A O 7
ATOM 7059 N N . PHE A 1 43 ? 6.526 -0.806 -3.711 1.00 0.00 43 PHE A N 7
ATOM 7060 C CA . PHE A 1 43 ? 5.472 0.189 -4.070 1.00 0.00 43 PHE A CA 7
ATOM 7061 C C . PHE A 1 43 ? 5.872 0.833 -5.387 1.00 0.00 43 PHE A C 7
ATOM 7062 O O . PHE A 1 43 ? 5.117 0.881 -6.338 1.00 0.00 43 PHE A O 7
ATOM 7079 N N . GLU A 1 44 ? 7.088 1.288 -5.448 1.00 0.00 44 GLU A N 7
ATOM 7080 C CA . GLU A 1 44 ? 7.580 1.883 -6.715 1.00 0.00 44 GLU A CA 7
ATOM 7081 C C . GLU A 1 44 ? 7.351 0.839 -7.812 1.00 0.00 44 GLU A C 7
ATOM 7082 O O . GLU A 1 44 ? 7.056 1.154 -8.948 1.00 0.00 44 GLU A O 7
ATOM 7094 N N . GLU A 1 45 ? 7.479 -0.414 -7.452 1.00 0.00 45 GLU A N 7
ATOM 7095 C CA . GLU A 1 45 ? 7.272 -1.529 -8.414 1.00 0.00 45 GLU A CA 7
ATOM 7096 C C . GLU A 1 45 ? 5.783 -1.778 -8.658 1.00 0.00 45 GLU A C 7
ATOM 7097 O O . GLU A 1 45 ? 5.375 -2.141 -9.744 1.00 0.00 45 GLU A O 7
ATOM 7109 N N . ILE A 1 46 ? 4.971 -1.627 -7.647 1.00 0.00 46 ILE A N 7
ATOM 7110 C CA . ILE A 1 46 ? 3.518 -1.902 -7.822 1.00 0.00 46 ILE A CA 7
ATOM 7111 C C . ILE A 1 46 ? 2.792 -0.642 -8.290 1.00 0.00 46 ILE A C 7
ATOM 7112 O O . ILE A 1 46 ? 1.875 -0.713 -9.084 1.00 0.00 46 ILE A O 7
ATOM 7128 N N . ASP A 1 47 ? 3.210 0.517 -7.858 1.00 0.00 47 ASP A N 7
ATOM 7129 C CA . ASP A 1 47 ? 2.543 1.748 -8.357 1.00 0.00 47 ASP A CA 7
ATOM 7130 C C . ASP A 1 47 ? 2.891 1.831 -9.835 1.00 0.00 47 ASP A C 7
ATOM 7131 O O . ASP A 1 47 ? 3.805 2.528 -10.231 1.00 0.00 47 ASP A O 7
ATOM 7140 N N . VAL A 1 48 ? 2.214 1.075 -10.651 1.00 0.00 48 VAL A N 7
ATOM 7141 C CA . VAL A 1 48 ? 2.529 1.030 -12.113 1.00 0.00 48 VAL A CA 7
ATOM 7142 C C . VAL A 1 48 ? 1.996 2.220 -12.886 1.00 0.00 48 VAL A C 7
ATOM 7143 O O . VAL A 1 48 ? 2.468 2.534 -13.962 1.00 0.00 48 VAL A O 7
ATOM 7156 N N . ASP A 1 49 ? 0.987 2.837 -12.401 1.00 0.00 49 ASP A N 7
ATOM 7157 C CA . ASP A 1 49 ? 0.387 3.953 -13.166 1.00 0.00 49 ASP A CA 7
ATOM 7158 C C . ASP A 1 49 ? 1.274 5.174 -13.020 1.00 0.00 49 ASP A C 7
ATOM 7159 O O . ASP A 1 49 ? 1.183 6.122 -13.775 1.00 0.00 49 ASP A O 7
ATOM 7168 N N . GLY A 1 50 ? 2.169 5.135 -12.083 1.00 0.00 50 GLY A N 7
ATOM 7169 C CA . GLY A 1 50 ? 3.113 6.254 -11.905 1.00 0.00 50 GLY A CA 7
ATOM 7170 C C . GLY A 1 50 ? 2.434 7.468 -11.276 1.00 0.00 50 GLY A C 7
ATOM 7171 O O . GLY A 1 50 ? 3.017 8.532 -11.192 1.00 0.00 50 GLY A O 7
ATOM 7175 N N . ASN A 1 51 ? 1.230 7.331 -10.803 1.00 0.00 51 ASN A N 7
ATOM 7176 C CA . ASN A 1 51 ? 0.571 8.493 -10.158 1.00 0.00 51 ASN A CA 7
ATOM 7177 C C . ASN A 1 51 ? 1.152 8.616 -8.759 1.00 0.00 51 ASN A C 7
ATOM 7178 O O . ASN A 1 51 ? 0.808 9.494 -7.994 1.00 0.00 51 ASN A O 7
ATOM 7189 N N . GLY A 1 52 ? 2.043 7.721 -8.426 1.00 0.00 52 GLY A N 7
ATOM 7190 C CA . GLY A 1 52 ? 2.667 7.752 -7.082 1.00 0.00 52 GLY A CA 7
ATOM 7191 C C . GLY A 1 52 ? 1.695 7.168 -6.063 1.00 0.00 52 GLY A C 7
ATOM 7192 O O . GLY A 1 52 ? 1.743 7.494 -4.893 1.00 0.00 52 GLY A O 7
ATOM 7196 N N . GLU A 1 53 ? 0.787 6.333 -6.499 1.00 0.00 53 GLU A N 7
ATOM 7197 C CA . GLU A 1 53 ? -0.206 5.757 -5.545 1.00 0.00 53 GLU A CA 7
ATOM 7198 C C . GLU A 1 53 ? -0.578 4.329 -5.936 1.00 0.00 53 GLU A C 7
ATOM 7199 O O . GLU A 1 53 ? -0.469 3.931 -7.079 1.00 0.00 53 GLU A O 7
ATOM 7211 N N . LEU A 1 54 ? -1.030 3.558 -4.979 1.00 0.00 54 LEU A N 7
ATOM 7212 C CA . LEU A 1 54 ? -1.424 2.167 -5.269 1.00 0.00 54 LEU A CA 7
ATOM 7213 C C . LEU A 1 54 ? -2.805 2.147 -5.895 1.00 0.00 54 LEU A C 7
ATOM 7214 O O . LEU A 1 54 ? -3.776 2.553 -5.299 1.00 0.00 54 LEU A O 7
ATOM 7230 N N . ASN A 1 55 ? -2.891 1.664 -7.083 1.00 0.00 55 ASN A N 7
ATOM 7231 C CA . ASN A 1 55 ? -4.222 1.603 -7.758 1.00 0.00 55 ASN A CA 7
ATOM 7232 C C . ASN A 1 55 ? -4.996 0.392 -7.242 1.00 0.00 55 ASN A C 7
ATOM 7233 O O . ASN A 1 55 ? -4.518 -0.360 -6.418 1.00 0.00 55 ASN A O 7
ATOM 7244 N N . ALA A 1 56 ? -6.197 0.216 -7.720 1.00 0.00 56 ALA A N 7
ATOM 7245 C CA . ALA A 1 56 ? -7.045 -0.925 -7.255 1.00 0.00 56 ALA A CA 7
ATOM 7246 C C . ALA A 1 56 ? -6.430 -2.286 -7.643 1.00 0.00 56 ALA A C 7
ATOM 7247 O O . ALA A 1 56 ? -6.138 -3.104 -6.784 1.00 0.00 56 ALA A O 7
ATOM 7254 N N . ASP A 1 57 ? -6.230 -2.570 -8.898 1.00 0.00 57 ASP A N 7
ATOM 7255 C CA . ASP A 1 57 ? -5.644 -3.900 -9.254 1.00 0.00 57 ASP A CA 7
ATOM 7256 C C . ASP A 1 57 ? -4.271 -4.055 -8.591 1.00 0.00 57 ASP A C 7
ATOM 7257 O O . ASP A 1 57 ? -3.937 -5.093 -8.035 1.00 0.00 57 ASP A O 7
ATOM 7266 N N . GLU A 1 58 ? -3.475 -3.025 -8.628 1.00 0.00 58 GLU A N 7
ATOM 7267 C CA . GLU A 1 58 ? -2.133 -3.105 -7.996 1.00 0.00 58 GLU A CA 7
ATOM 7268 C C . GLU A 1 58 ? -2.330 -3.192 -6.491 1.00 0.00 58 GLU A C 7
ATOM 7269 O O . GLU A 1 58 ? -1.544 -3.783 -5.785 1.00 0.00 58 GLU A O 7
ATOM 7281 N N . PHE A 1 59 ? -3.387 -2.608 -6.002 1.00 0.00 59 PHE A N 7
ATOM 7282 C CA . PHE A 1 59 ? -3.666 -2.649 -4.541 1.00 0.00 59 PHE A CA 7
ATOM 7283 C C . PHE A 1 59 ? -3.693 -4.100 -4.075 1.00 0.00 59 PHE A C 7
ATOM 7284 O O . PHE A 1 59 ? -3.114 -4.456 -3.068 1.00 0.00 59 PHE A O 7
ATOM 7301 N N . THR A 1 60 ? -4.366 -4.946 -4.805 1.00 0.00 60 THR A N 7
ATOM 7302 C CA . THR A 1 60 ? -4.430 -6.372 -4.398 1.00 0.00 60 THR A CA 7
ATOM 7303 C C . THR A 1 60 ? -3.039 -6.962 -4.522 1.00 0.00 60 THR A C 7
ATOM 7304 O O . THR A 1 60 ? -2.535 -7.595 -3.615 1.00 0.00 60 THR A O 7
ATOM 7315 N N . SER A 1 61 ? -2.397 -6.728 -5.625 1.00 0.00 61 SER A N 7
ATOM 7316 C CA . SER A 1 61 ? -1.016 -7.243 -5.782 1.00 0.00 61 SER A CA 7
ATOM 7317 C C . SER A 1 61 ? -0.114 -6.484 -4.806 1.00 0.00 61 SER A C 7
ATOM 7318 O O . SER A 1 61 ? 0.948 -6.956 -4.403 1.00 0.00 61 SER A O 7
ATOM 7326 N N . CYS A 1 62 ? -0.575 -5.346 -4.339 1.00 0.00 62 CYS A N 7
ATOM 7327 C CA . CYS A 1 62 ? 0.228 -4.585 -3.350 1.00 0.00 62 CYS A CA 7
ATOM 7328 C C . CYS A 1 62 ? 0.285 -5.414 -2.090 1.00 0.00 62 CYS A C 7
ATOM 7329 O O . CYS A 1 62 ? 1.299 -5.523 -1.434 1.00 0.00 62 CYS A O 7
ATOM 7337 N N . ILE A 1 63 ? -0.805 -6.028 -1.759 1.00 0.00 63 ILE A N 7
ATOM 7338 C CA . ILE A 1 63 ? -0.817 -6.878 -0.560 1.00 0.00 63 ILE A CA 7
ATOM 7339 C C . ILE A 1 63 ? -0.210 -8.219 -0.921 1.00 0.00 63 ILE A C 7
ATOM 7340 O O . ILE A 1 63 ? 0.434 -8.836 -0.101 1.00 0.00 63 ILE A O 7
ATOM 7356 N N . GLU A 1 64 ? -0.363 -8.691 -2.139 1.00 0.00 64 GLU A N 7
ATOM 7357 C CA . GLU A 1 64 ? 0.259 -9.987 -2.487 1.00 0.00 64 GLU A CA 7
ATOM 7358 C C . GLU A 1 64 ? 1.731 -9.928 -2.119 1.00 0.00 64 GLU A C 7
ATOM 7359 O O . GLU A 1 64 ? 2.344 -10.940 -1.849 1.00 0.00 64 GLU A O 7
ATOM 7371 N N . LYS A 1 65 ? 2.309 -8.750 -2.041 1.00 0.00 65 LYS A N 7
ATOM 7372 C CA . LYS A 1 65 ? 3.740 -8.703 -1.610 1.00 0.00 65 LYS A CA 7
ATOM 7373 C C . LYS A 1 65 ? 3.806 -9.430 -0.254 1.00 0.00 65 LYS A C 7
ATOM 7374 O O . LYS A 1 65 ? 4.859 -9.705 0.287 1.00 0.00 65 LYS A O 7
ATOM 7393 N N . MET A 1 66 ? 2.646 -9.764 0.256 1.00 0.00 66 MET A N 7
ATOM 7394 C CA . MET A 1 66 ? 2.499 -10.496 1.523 1.00 0.00 66 MET A CA 7
ATOM 7395 C C . MET A 1 66 ? 1.069 -11.025 1.506 1.00 0.00 66 MET A C 7
ATOM 7396 O O . MET A 1 66 ? 0.384 -10.918 0.510 1.00 0.00 66 MET A O 7
ATOM 7410 N N . LEU A 1 67 ? 0.599 -11.601 2.554 1.00 0.00 67 LEU A N 7
ATOM 7411 C CA . LEU A 1 67 ? -0.797 -12.127 2.543 1.00 0.00 67 LEU A CA 7
ATOM 7412 C C . LEU A 1 67 ? -1.000 -13.005 1.306 1.00 0.00 67 LEU A C 7
ATOM 7428 N N . SER A 1 1 ? -8.063 -12.243 0.425 1.00 0.00 1 SER A N 8
ATOM 7429 C CA . SER A 1 1 ? -7.256 -11.076 -0.029 1.00 0.00 1 SER A CA 8
ATOM 7430 C C . SER A 1 1 ? -7.406 -9.930 0.975 1.00 0.00 1 SER A C 8
ATOM 7431 O O . SER A 1 1 ? -6.434 -9.403 1.480 1.00 0.00 1 SER A O 8
ATOM 7438 N N . SER A 1 2 ? -8.616 -9.540 1.267 1.00 0.00 2 SER A N 8
ATOM 7439 C CA . SER A 1 2 ? -8.828 -8.429 2.239 1.00 0.00 2 SER A CA 8
ATOM 7440 C C . SER A 1 2 ? -7.928 -7.253 1.869 1.00 0.00 2 SER A C 8
ATOM 7441 O O . SER A 1 2 ? -7.710 -6.359 2.661 1.00 0.00 2 SER A O 8
ATOM 7449 N N . ALA A 1 3 ? -7.401 -7.241 0.680 1.00 0.00 3 ALA A N 8
ATOM 7450 C CA . ALA A 1 3 ? -6.515 -6.118 0.287 1.00 0.00 3 ALA A CA 8
ATOM 7451 C C . ALA A 1 3 ? -7.356 -4.881 -0.001 1.00 0.00 3 ALA A C 8
ATOM 7452 O O . ALA A 1 3 ? -6.926 -3.762 0.204 1.00 0.00 3 ALA A O 8
ATOM 7459 N N . LYS A 1 4 ? -8.564 -5.067 -0.448 1.00 0.00 4 LYS A N 8
ATOM 7460 C CA . LYS A 1 4 ? -9.430 -3.893 -0.716 1.00 0.00 4 LYS A CA 8
ATOM 7461 C C . LYS A 1 4 ? -9.995 -3.430 0.626 1.00 0.00 4 LYS A C 8
ATOM 7462 O O . LYS A 1 4 ? -10.133 -2.251 0.887 1.00 0.00 4 LYS A O 8
ATOM 7481 N N . ARG A 1 5 ? -10.298 -4.361 1.490 1.00 0.00 5 ARG A N 8
ATOM 7482 C CA . ARG A 1 5 ? -10.826 -4.000 2.834 1.00 0.00 5 ARG A CA 8
ATOM 7483 C C . ARG A 1 5 ? -9.751 -3.225 3.591 1.00 0.00 5 ARG A C 8
ATOM 7484 O O . ARG A 1 5 ? -9.982 -2.151 4.112 1.00 0.00 5 ARG A O 8
ATOM 7505 N N . VAL A 1 6 ? -8.569 -3.772 3.649 1.00 0.00 6 VAL A N 8
ATOM 7506 C CA . VAL A 1 6 ? -7.465 -3.084 4.365 1.00 0.00 6 VAL A CA 8
ATOM 7507 C C . VAL A 1 6 ? -7.252 -1.723 3.697 1.00 0.00 6 VAL A C 8
ATOM 7508 O O . VAL A 1 6 ? -6.999 -0.725 4.341 1.00 0.00 6 VAL A O 8
ATOM 7521 N N . PHE A 1 7 ? -7.384 -1.684 2.402 1.00 0.00 7 PHE A N 8
ATOM 7522 C CA . PHE A 1 7 ? -7.224 -0.393 1.683 1.00 0.00 7 PHE A CA 8
ATOM 7523 C C . PHE A 1 7 ? -8.297 0.571 2.208 1.00 0.00 7 PHE A C 8
ATOM 7524 O O . PHE A 1 7 ? -8.010 1.699 2.550 1.00 0.00 7 PHE A O 8
ATOM 7541 N N . GLU A 1 8 ? -9.523 0.142 2.315 1.00 0.00 8 GLU A N 8
ATOM 7542 C CA . GLU A 1 8 ? -10.564 1.065 2.847 1.00 0.00 8 GLU A CA 8
ATOM 7543 C C . GLU A 1 8 ? -10.048 1.675 4.152 1.00 0.00 8 GLU A C 8
ATOM 7544 O O . GLU A 1 8 ? -10.104 2.867 4.358 1.00 0.00 8 GLU A O 8
ATOM 7556 N N . LYS A 1 9 ? -9.545 0.862 5.035 1.00 0.00 9 LYS A N 8
ATOM 7557 C CA . LYS A 1 9 ? -9.026 1.385 6.317 1.00 0.00 9 LYS A CA 8
ATOM 7558 C C . LYS A 1 9 ? -7.965 2.457 6.039 1.00 0.00 9 LYS A C 8
ATOM 7559 O O . LYS A 1 9 ? -7.865 3.444 6.742 1.00 0.00 9 LYS A O 8
ATOM 7578 N N . PHE A 1 10 ? -7.164 2.268 5.025 1.00 0.00 10 PHE A N 8
ATOM 7579 C CA . PHE A 1 10 ? -6.102 3.264 4.708 1.00 0.00 10 PHE A CA 8
ATOM 7580 C C . PHE A 1 10 ? -6.605 4.305 3.721 1.00 0.00 10 PHE A C 8
ATOM 7581 O O . PHE A 1 10 ? -6.031 5.366 3.619 1.00 0.00 10 PHE A O 8
ATOM 7598 N N . ASP A 1 11 ? -7.661 4.045 2.993 1.00 0.00 11 ASP A N 8
ATOM 7599 C CA . ASP A 1 11 ? -8.145 5.083 2.045 1.00 0.00 11 ASP A CA 8
ATOM 7600 C C . ASP A 1 11 ? -8.267 6.396 2.802 1.00 0.00 11 ASP A C 8
ATOM 7601 O O . ASP A 1 11 ? -9.331 6.842 3.182 1.00 0.00 11 ASP A O 8
ATOM 7610 N N . LYS A 1 12 ? -7.154 7.012 3.002 1.00 0.00 12 LYS A N 8
ATOM 7611 C CA . LYS A 1 12 ? -7.098 8.302 3.715 1.00 0.00 12 LYS A CA 8
ATOM 7612 C C . LYS A 1 12 ? -7.443 9.412 2.727 1.00 0.00 12 LYS A C 8
ATOM 7613 O O . LYS A 1 12 ? -7.679 10.547 3.092 1.00 0.00 12 LYS A O 8
ATOM 7632 N N . ASN A 1 13 ? -7.514 9.062 1.476 1.00 0.00 13 ASN A N 8
ATOM 7633 C CA . ASN A 1 13 ? -7.890 10.046 0.418 1.00 0.00 13 ASN A CA 8
ATOM 7634 C C . ASN A 1 13 ? -9.184 9.571 -0.264 1.00 0.00 13 ASN A C 8
ATOM 7635 O O . ASN A 1 13 ? -9.554 10.058 -1.312 1.00 0.00 13 ASN A O 8
ATOM 7646 N N . LYS A 1 14 ? -9.862 8.615 0.336 1.00 0.00 14 LYS A N 8
ATOM 7647 C CA . LYS A 1 14 ? -11.132 8.081 -0.262 1.00 0.00 14 LYS A CA 8
ATOM 7648 C C . LYS A 1 14 ? -11.061 8.284 -1.772 1.00 0.00 14 LYS A C 8
ATOM 7649 O O . LYS A 1 14 ? -11.924 8.879 -2.389 1.00 0.00 14 LYS A O 8
ATOM 7668 N N . ASP A 1 15 ? -9.988 7.826 -2.341 1.00 0.00 15 ASP A N 8
ATOM 7669 C CA . ASP A 1 15 ? -9.765 8.015 -3.791 1.00 0.00 15 ASP A CA 8
ATOM 7670 C C . ASP A 1 15 ? -9.796 6.686 -4.522 1.00 0.00 15 ASP A C 8
ATOM 7671 O O . ASP A 1 15 ? -10.087 6.648 -5.701 1.00 0.00 15 ASP A O 8
ATOM 7680 N N . GLY A 1 16 ? -9.446 5.593 -3.895 1.00 0.00 16 GLY A N 8
ATOM 7681 C CA . GLY A 1 16 ? -9.414 4.317 -4.651 1.00 0.00 16 GLY A CA 8
ATOM 7682 C C . GLY A 1 16 ? -7.964 4.105 -5.002 1.00 0.00 16 GLY A C 8
ATOM 7683 O O . GLY A 1 16 ? -7.603 3.250 -5.785 1.00 0.00 16 GLY A O 8
ATOM 7687 N N . LYS A 1 17 ? -7.130 4.880 -4.358 1.00 0.00 17 LYS A N 8
ATOM 7688 C CA . LYS A 1 17 ? -5.677 4.771 -4.550 1.00 0.00 17 LYS A CA 8
ATOM 7689 C C . LYS A 1 17 ? -4.958 5.235 -3.299 1.00 0.00 17 LYS A C 8
ATOM 7690 O O . LYS A 1 17 ? -5.389 6.122 -2.588 1.00 0.00 17 LYS A O 8
ATOM 7709 N N . LEU A 1 18 ? -3.848 4.630 -3.057 1.00 0.00 18 LEU A N 8
ATOM 7710 C CA . LEU A 1 18 ? -3.015 4.974 -1.890 1.00 0.00 18 LEU A CA 8
ATOM 7711 C C . LEU A 1 18 ? -1.691 5.518 -2.335 1.00 0.00 18 LEU A C 8
ATOM 7712 O O . LEU A 1 18 ? -1.223 5.246 -3.407 1.00 0.00 18 LEU A O 8
ATOM 7728 N N . SER A 1 19 ? -1.071 6.245 -1.482 1.00 0.00 19 SER A N 8
ATOM 7729 C CA . SER A 1 19 ? 0.256 6.800 -1.786 1.00 0.00 19 SER A CA 8
ATOM 7730 C C . SER A 1 19 ? 1.272 5.998 -1.004 1.00 0.00 19 SER A C 8
ATOM 7731 O O . SER A 1 19 ? 0.959 5.417 0.015 1.00 0.00 19 SER A O 8
ATOM 7739 N N . LEU A 1 20 ? 2.484 5.967 -1.447 1.00 0.00 20 LEU A N 8
ATOM 7740 C CA . LEU A 1 20 ? 3.496 5.213 -0.695 1.00 0.00 20 LEU A CA 8
ATOM 7741 C C . LEU A 1 20 ? 3.406 5.685 0.733 1.00 0.00 20 LEU A C 8
ATOM 7742 O O . LEU A 1 20 ? 3.748 5.006 1.675 1.00 0.00 20 LEU A O 8
ATOM 7758 N N . ASP A 1 21 ? 2.876 6.842 0.865 1.00 0.00 21 ASP A N 8
ATOM 7759 C CA . ASP A 1 21 ? 2.659 7.428 2.204 1.00 0.00 21 ASP A CA 8
ATOM 7760 C C . ASP A 1 21 ? 1.599 6.603 2.947 1.00 0.00 21 ASP A C 8
ATOM 7761 O O . ASP A 1 21 ? 1.771 6.286 4.109 1.00 0.00 21 ASP A O 8
ATOM 7770 N N . GLU A 1 22 ? 0.492 6.250 2.317 1.00 0.00 22 GLU A N 8
ATOM 7771 C CA . GLU A 1 22 ? -0.541 5.463 3.041 1.00 0.00 22 GLU A CA 8
ATOM 7772 C C . GLU A 1 22 ? -0.076 4.013 3.203 1.00 0.00 22 GLU A C 8
ATOM 7773 O O . GLU A 1 22 ? -0.211 3.424 4.252 1.00 0.00 22 GLU A O 8
ATOM 7785 N N . PHE A 1 23 ? 0.499 3.452 2.176 1.00 0.00 23 PHE A N 8
ATOM 7786 C CA . PHE A 1 23 ? 1.005 2.065 2.254 1.00 0.00 23 PHE A CA 8
ATOM 7787 C C . PHE A 1 23 ? 2.227 2.050 3.174 1.00 0.00 23 PHE A C 8
ATOM 7788 O O . PHE A 1 23 ? 2.546 1.046 3.770 1.00 0.00 23 PHE A O 8
ATOM 7805 N N . ARG A 1 24 ? 2.900 3.172 3.318 1.00 0.00 24 ARG A N 8
ATOM 7806 C CA . ARG A 1 24 ? 4.074 3.231 4.237 1.00 0.00 24 ARG A CA 8
ATOM 7807 C C . ARG A 1 24 ? 3.551 3.393 5.659 1.00 0.00 24 ARG A C 8
ATOM 7808 O O . ARG A 1 24 ? 4.106 2.881 6.605 1.00 0.00 24 ARG A O 8
ATOM 7829 N N . GLU A 1 25 ? 2.430 4.043 5.790 1.00 0.00 25 GLU A N 8
ATOM 7830 C CA . GLU A 1 25 ? 1.804 4.170 7.132 1.00 0.00 25 GLU A CA 8
ATOM 7831 C C . GLU A 1 25 ? 1.253 2.785 7.413 1.00 0.00 25 GLU A C 8
ATOM 7832 O O . GLU A 1 25 ? 1.277 2.270 8.514 1.00 0.00 25 GLU A O 8
ATOM 7844 N N . VAL A 1 26 ? 0.795 2.188 6.357 1.00 0.00 26 VAL A N 8
ATOM 7845 C CA . VAL A 1 26 ? 0.247 0.810 6.366 1.00 0.00 26 VAL A CA 8
ATOM 7846 C C . VAL A 1 26 ? 1.380 -0.165 6.632 1.00 0.00 26 VAL A C 8
ATOM 7847 O O . VAL A 1 26 ? 1.240 -1.152 7.327 1.00 0.00 26 VAL A O 8
ATOM 7860 N N . ALA A 1 27 ? 2.495 0.108 6.029 1.00 0.00 27 ALA A N 8
ATOM 7861 C CA . ALA A 1 27 ? 3.662 -0.785 6.165 1.00 0.00 27 ALA A CA 8
ATOM 7862 C C . ALA A 1 27 ? 4.333 -0.537 7.511 1.00 0.00 27 ALA A C 8
ATOM 7863 O O . ALA A 1 27 ? 4.884 -1.423 8.126 1.00 0.00 27 ALA A O 8
ATOM 7870 N N . LEU A 1 28 ? 4.280 0.678 7.959 1.00 0.00 28 LEU A N 8
ATOM 7871 C CA . LEU A 1 28 ? 4.905 1.027 9.262 1.00 0.00 28 LEU A CA 8
ATOM 7872 C C . LEU A 1 28 ? 3.940 0.670 10.388 1.00 0.00 28 LEU A C 8
ATOM 7873 O O . LEU A 1 28 ? 4.348 0.335 11.483 1.00 0.00 28 LEU A O 8
ATOM 7889 N N . ALA A 1 29 ? 2.662 0.752 10.138 1.00 0.00 29 ALA A N 8
ATOM 7890 C CA . ALA A 1 29 ? 1.663 0.435 11.192 1.00 0.00 29 ALA A CA 8
ATOM 7891 C C . ALA A 1 29 ? 1.492 -1.081 11.375 1.00 0.00 29 ALA A C 8
ATOM 7892 O O . ALA A 1 29 ? 1.688 -1.613 12.448 1.00 0.00 29 ALA A O 8
ATOM 7899 N N . PHE A 1 30 ? 1.084 -1.768 10.338 1.00 0.00 30 PHE A N 8
ATOM 7900 C CA . PHE A 1 30 ? 0.846 -3.240 10.450 1.00 0.00 30 PHE A CA 8
ATOM 7901 C C . PHE A 1 30 ? 2.170 -4.011 10.445 1.00 0.00 30 PHE A C 8
ATOM 7902 O O . PHE A 1 30 ? 2.399 -4.861 11.281 1.00 0.00 30 PHE A O 8
ATOM 7919 N N . SER A 1 31 ? 3.033 -3.731 9.507 1.00 0.00 31 SER A N 8
ATOM 7920 C CA . SER A 1 31 ? 4.335 -4.458 9.442 1.00 0.00 31 SER A CA 8
ATOM 7921 C C . SER A 1 31 ? 5.475 -3.460 9.671 1.00 0.00 31 SER A C 8
ATOM 7922 O O . SER A 1 31 ? 6.224 -3.145 8.767 1.00 0.00 31 SER A O 8
ATOM 7930 N N . PRO A 1 32 ? 5.604 -2.959 10.874 1.00 0.00 32 PRO A N 8
ATOM 7931 C CA . PRO A 1 32 ? 6.664 -1.974 11.219 1.00 0.00 32 PRO A CA 8
ATOM 7932 C C . PRO A 1 32 ? 8.046 -2.430 10.754 1.00 0.00 32 PRO A C 8
ATOM 7933 O O . PRO A 1 32 ? 8.958 -1.638 10.626 1.00 0.00 32 PRO A O 8
ATOM 7944 N N . TYR A 1 33 ? 8.216 -3.701 10.509 1.00 0.00 33 TYR A N 8
ATOM 7945 C CA . TYR A 1 33 ? 9.545 -4.195 10.065 1.00 0.00 33 TYR A CA 8
ATOM 7946 C C . TYR A 1 33 ? 9.712 -3.988 8.557 1.00 0.00 33 TYR A C 8
ATOM 7947 O O . TYR A 1 33 ? 10.730 -4.338 7.993 1.00 0.00 33 TYR A O 8
ATOM 7965 N N . PHE A 1 34 ? 8.742 -3.417 7.889 1.00 0.00 34 PHE A N 8
ATOM 7966 C CA . PHE A 1 34 ? 8.907 -3.203 6.423 1.00 0.00 34 PHE A CA 8
ATOM 7967 C C . PHE A 1 34 ? 10.021 -2.212 6.213 1.00 0.00 34 PHE A C 8
ATOM 7968 O O . PHE A 1 34 ? 10.007 -1.116 6.739 1.00 0.00 34 PHE A O 8
ATOM 7985 N N . THR A 1 35 ? 10.986 -2.582 5.443 1.00 0.00 35 THR A N 8
ATOM 7986 C CA . THR A 1 35 ? 12.092 -1.652 5.203 1.00 0.00 35 THR A CA 8
ATOM 7987 C C . THR A 1 35 ? 11.649 -0.628 4.186 1.00 0.00 35 THR A C 8
ATOM 7988 O O . THR A 1 35 ? 10.940 -0.918 3.246 1.00 0.00 35 THR A O 8
ATOM 7999 N N . GLN A 1 36 ? 12.061 0.575 4.382 1.00 0.00 36 GLN A N 8
ATOM 8000 C CA . GLN A 1 36 ? 11.678 1.656 3.461 1.00 0.00 36 GLN A CA 8
ATOM 8001 C C . GLN A 1 36 ? 12.018 1.265 2.030 1.00 0.00 36 GLN A C 8
ATOM 8002 O O . GLN A 1 36 ? 11.366 1.674 1.098 1.00 0.00 36 GLN A O 8
ATOM 8016 N N . GLU A 1 37 ? 13.036 0.475 1.865 1.00 0.00 37 GLU A N 8
ATOM 8017 C CA . GLU A 1 37 ? 13.439 0.047 0.494 1.00 0.00 37 GLU A CA 8
ATOM 8018 C C . GLU A 1 37 ? 12.449 -0.998 -0.027 1.00 0.00 37 GLU A C 8
ATOM 8019 O O . GLU A 1 37 ? 12.133 -1.029 -1.198 1.00 0.00 37 GLU A O 8
ATOM 8031 N N . ASP A 1 38 ? 11.951 -1.850 0.827 1.00 0.00 38 ASP A N 8
ATOM 8032 C CA . ASP A 1 38 ? 10.979 -2.880 0.362 1.00 0.00 38 ASP A CA 8
ATOM 8033 C C . ASP A 1 38 ? 9.634 -2.209 0.081 1.00 0.00 38 ASP A C 8
ATOM 8034 O O . ASP A 1 38 ? 8.923 -2.573 -0.832 1.00 0.00 38 ASP A O 8
ATOM 8043 N N . ILE A 1 39 ? 9.285 -1.227 0.863 1.00 0.00 39 ILE A N 8
ATOM 8044 C CA . ILE A 1 39 ? 7.988 -0.520 0.656 1.00 0.00 39 ILE A CA 8
ATOM 8045 C C . ILE A 1 39 ? 8.082 0.348 -0.593 1.00 0.00 39 ILE A C 8
ATOM 8046 O O . ILE A 1 39 ? 7.202 0.359 -1.420 1.00 0.00 39 ILE A O 8
ATOM 8062 N N . VAL A 1 40 ? 9.142 1.090 -0.708 1.00 0.00 40 VAL A N 8
ATOM 8063 C CA . VAL A 1 40 ? 9.324 1.982 -1.875 1.00 0.00 40 VAL A CA 8
ATOM 8064 C C . VAL A 1 40 ? 9.728 1.183 -3.095 1.00 0.00 40 VAL A C 8
ATOM 8065 O O . VAL A 1 40 ? 9.237 1.416 -4.174 1.00 0.00 40 VAL A O 8
ATOM 8078 N N . LYS A 1 41 ? 10.594 0.222 -2.960 1.00 0.00 41 LYS A N 8
ATOM 8079 C CA . LYS A 1 41 ? 10.944 -0.562 -4.161 1.00 0.00 41 LYS A CA 8
ATOM 8080 C C . LYS A 1 41 ? 9.647 -1.192 -4.635 1.00 0.00 41 LYS A C 8
ATOM 8081 O O . LYS A 1 41 ? 9.223 -1.005 -5.755 1.00 0.00 41 LYS A O 8
ATOM 8100 N N . PHE A 1 42 ? 9.012 -1.935 -3.774 1.00 0.00 42 PHE A N 8
ATOM 8101 C CA . PHE A 1 42 ? 7.737 -2.591 -4.142 1.00 0.00 42 PHE A CA 8
ATOM 8102 C C . PHE A 1 42 ? 6.665 -1.546 -4.482 1.00 0.00 42 PHE A C 8
ATOM 8103 O O . PHE A 1 42 ? 6.000 -1.656 -5.492 1.00 0.00 42 PHE A O 8
ATOM 8120 N N . PHE A 1 43 ? 6.483 -0.527 -3.676 1.00 0.00 43 PHE A N 8
ATOM 8121 C CA . PHE A 1 43 ? 5.449 0.492 -4.026 1.00 0.00 43 PHE A CA 8
ATOM 8122 C C . PHE A 1 43 ? 5.825 1.114 -5.365 1.00 0.00 43 PHE A C 8
ATOM 8123 O O . PHE A 1 43 ? 5.042 1.175 -6.292 1.00 0.00 43 PHE A O 8
ATOM 8140 N N . GLU A 1 44 ? 7.049 1.535 -5.466 1.00 0.00 44 GLU A N 8
ATOM 8141 C CA . GLU A 1 44 ? 7.525 2.115 -6.749 1.00 0.00 44 GLU A CA 8
ATOM 8142 C C . GLU A 1 44 ? 7.257 1.074 -7.840 1.00 0.00 44 GLU A C 8
ATOM 8143 O O . GLU A 1 44 ? 6.896 1.392 -8.955 1.00 0.00 44 GLU A O 8
ATOM 8155 N N . GLU A 1 45 ? 7.431 -0.178 -7.502 1.00 0.00 45 GLU A N 8
ATOM 8156 C CA . GLU A 1 45 ? 7.195 -1.282 -8.467 1.00 0.00 45 GLU A CA 8
ATOM 8157 C C . GLU A 1 45 ? 5.700 -1.547 -8.641 1.00 0.00 45 GLU A C 8
ATOM 8158 O O . GLU A 1 45 ? 5.241 -1.893 -9.711 1.00 0.00 45 GLU A O 8
ATOM 8170 N N . ILE A 1 46 ? 4.940 -1.426 -7.587 1.00 0.00 46 ILE A N 8
ATOM 8171 C CA . ILE A 1 46 ? 3.486 -1.716 -7.692 1.00 0.00 46 ILE A CA 8
ATOM 8172 C C . ILE A 1 46 ? 2.736 -0.482 -8.194 1.00 0.00 46 ILE A C 8
ATOM 8173 O O . ILE A 1 46 ? 1.847 -0.590 -9.014 1.00 0.00 46 ILE A O 8
ATOM 8189 N N . ASP A 1 47 ? 3.102 0.693 -7.761 1.00 0.00 47 ASP A N 8
ATOM 8190 C CA . ASP A 1 47 ? 2.408 1.896 -8.292 1.00 0.00 47 ASP A CA 8
ATOM 8191 C C . ASP A 1 47 ? 2.781 1.965 -9.763 1.00 0.00 47 ASP A C 8
ATOM 8192 O O . ASP A 1 47 ? 3.703 2.653 -10.152 1.00 0.00 47 ASP A O 8
ATOM 8201 N N . VAL A 1 48 ? 2.113 1.204 -10.579 1.00 0.00 48 VAL A N 8
ATOM 8202 C CA . VAL A 1 48 ? 2.450 1.138 -12.037 1.00 0.00 48 VAL A CA 8
ATOM 8203 C C . VAL A 1 48 ? 1.914 2.313 -12.840 1.00 0.00 48 VAL A C 8
ATOM 8204 O O . VAL A 1 48 ? 2.417 2.631 -13.900 1.00 0.00 48 VAL A O 8
ATOM 8217 N N . ASP A 1 49 ? 0.874 2.915 -12.392 1.00 0.00 49 ASP A N 8
ATOM 8218 C CA . ASP A 1 49 ? 0.279 4.016 -13.186 1.00 0.00 49 ASP A CA 8
ATOM 8219 C C . ASP A 1 49 ? 1.135 5.258 -13.010 1.00 0.00 49 ASP A C 8
ATOM 8220 O O . ASP A 1 49 ? 1.061 6.200 -13.774 1.00 0.00 49 ASP A O 8
ATOM 8229 N N . GLY A 1 50 ? 1.994 5.239 -12.040 1.00 0.00 50 GLY A N 8
ATOM 8230 C CA . GLY A 1 50 ? 2.914 6.372 -11.830 1.00 0.00 50 GLY A CA 8
ATOM 8231 C C . GLY A 1 50 ? 2.201 7.583 -11.229 1.00 0.00 50 GLY A C 8
ATOM 8232 O O . GLY A 1 50 ? 2.773 8.652 -11.135 1.00 0.00 50 GLY A O 8
ATOM 8236 N N . ASN A 1 51 ? 0.983 7.443 -10.792 1.00 0.00 51 ASN A N 8
ATOM 8237 C CA . ASN A 1 51 ? 0.301 8.611 -10.179 1.00 0.00 51 ASN A CA 8
ATOM 8238 C C . ASN A 1 51 ? 0.887 8.788 -8.788 1.00 0.00 51 ASN A C 8
ATOM 8239 O O . ASN A 1 51 ? 0.505 9.665 -8.037 1.00 0.00 51 ASN A O 8
ATOM 8250 N N . GLY A 1 52 ? 1.828 7.951 -8.448 1.00 0.00 52 GLY A N 8
ATOM 8251 C CA . GLY A 1 52 ? 2.464 8.043 -7.113 1.00 0.00 52 GLY A CA 8
ATOM 8252 C C . GLY A 1 52 ? 1.540 7.426 -6.068 1.00 0.00 52 GLY A C 8
ATOM 8253 O O . GLY A 1 52 ? 1.613 7.746 -4.899 1.00 0.00 52 GLY A O 8
ATOM 8257 N N . GLU A 1 53 ? 0.646 6.565 -6.482 1.00 0.00 53 GLU A N 8
ATOM 8258 C CA . GLU A 1 53 ? -0.303 5.955 -5.505 1.00 0.00 53 GLU A CA 8
ATOM 8259 C C . GLU A 1 53 ? -0.640 4.517 -5.896 1.00 0.00 53 GLU A C 8
ATOM 8260 O O . GLU A 1 53 ? -0.541 4.130 -7.044 1.00 0.00 53 GLU A O 8
ATOM 8272 N N . LEU A 1 54 ? -1.045 3.722 -4.935 1.00 0.00 54 LEU A N 8
ATOM 8273 C CA . LEU A 1 54 ? -1.394 2.317 -5.230 1.00 0.00 54 LEU A CA 8
ATOM 8274 C C . LEU A 1 54 ? -2.789 2.244 -5.818 1.00 0.00 54 LEU A C 8
ATOM 8275 O O . LEU A 1 54 ? -3.759 2.620 -5.201 1.00 0.00 54 LEU A O 8
ATOM 8291 N N . ASN A 1 55 ? -2.886 1.746 -7.000 1.00 0.00 55 ASN A N 8
ATOM 8292 C CA . ASN A 1 55 ? -4.228 1.628 -7.641 1.00 0.00 55 ASN A CA 8
ATOM 8293 C C . ASN A 1 55 ? -4.942 0.388 -7.106 1.00 0.00 55 ASN A C 8
ATOM 8294 O O . ASN A 1 55 ? -4.407 -0.362 -6.314 1.00 0.00 55 ASN A O 8
ATOM 8305 N N . ALA A 1 56 ? -6.159 0.188 -7.531 1.00 0.00 56 ALA A N 8
ATOM 8306 C CA . ALA A 1 56 ? -6.967 -0.976 -7.051 1.00 0.00 56 ALA A CA 8
ATOM 8307 C C . ALA A 1 56 ? -6.318 -2.323 -7.436 1.00 0.00 56 ALA A C 8
ATOM 8308 O O . ALA A 1 56 ? -6.009 -3.134 -6.577 1.00 0.00 56 ALA A O 8
ATOM 8315 N N . ASP A 1 57 ? -6.109 -2.602 -8.690 1.00 0.00 57 ASP A N 8
ATOM 8316 C CA . ASP A 1 57 ? -5.491 -3.918 -9.047 1.00 0.00 57 ASP A CA 8
ATOM 8317 C C . ASP A 1 57 ? -4.100 -4.036 -8.405 1.00 0.00 57 ASP A C 8
ATOM 8318 O O . ASP A 1 57 ? -3.713 -5.078 -7.887 1.00 0.00 57 ASP A O 8
ATOM 8327 N N . GLU A 1 58 ? -3.350 -2.973 -8.414 1.00 0.00 58 GLU A N 8
ATOM 8328 C CA . GLU A 1 58 ? -2.000 -3.015 -7.802 1.00 0.00 58 GLU A CA 8
ATOM 8329 C C . GLU A 1 58 ? -2.172 -3.114 -6.294 1.00 0.00 58 GLU A C 8
ATOM 8330 O O . GLU A 1 58 ? -1.365 -3.696 -5.598 1.00 0.00 58 GLU A O 8
ATOM 8342 N N . PHE A 1 59 ? -3.238 -2.562 -5.789 1.00 0.00 59 PHE A N 8
ATOM 8343 C CA . PHE A 1 59 ? -3.498 -2.630 -4.330 1.00 0.00 59 PHE A CA 8
ATOM 8344 C C . PHE A 1 59 ? -3.482 -4.089 -3.899 1.00 0.00 59 PHE A C 8
ATOM 8345 O O . PHE A 1 59 ? -2.887 -4.453 -2.907 1.00 0.00 59 PHE A O 8
ATOM 8362 N N . THR A 1 60 ? -4.140 -4.929 -4.648 1.00 0.00 60 THR A N 8
ATOM 8363 C CA . THR A 1 60 ? -4.170 -6.368 -4.288 1.00 0.00 60 THR A CA 8
ATOM 8364 C C . THR A 1 60 ? -2.760 -6.916 -4.383 1.00 0.00 60 THR A C 8
ATOM 8365 O O . THR A 1 60 ? -2.285 -7.591 -3.496 1.00 0.00 60 THR A O 8
ATOM 8376 N N . SER A 1 61 ? -2.074 -6.607 -5.443 1.00 0.00 61 SER A N 8
ATOM 8377 C CA . SER A 1 61 ? -0.675 -7.091 -5.567 1.00 0.00 61 SER A CA 8
ATOM 8378 C C . SER A 1 61 ? 0.190 -6.339 -4.550 1.00 0.00 61 SER A C 8
ATOM 8379 O O . SER A 1 61 ? 1.242 -6.818 -4.105 1.00 0.00 61 SER A O 8
ATOM 8387 N N . CYS A 1 62 ? -0.298 -5.217 -4.075 1.00 0.00 62 CYS A N 8
ATOM 8388 C CA . CYS A 1 62 ? 0.455 -4.472 -3.034 1.00 0.00 62 CYS A CA 8
ATOM 8389 C C . CYS A 1 62 ? 0.420 -5.320 -1.783 1.00 0.00 62 CYS A C 8
ATOM 8390 O O . CYS A 1 62 ? 1.362 -5.379 -1.019 1.00 0.00 62 CYS A O 8
ATOM 8398 N N . ILE A 1 63 ? -0.666 -6.005 -1.595 1.00 0.00 63 ILE A N 8
ATOM 8399 C CA . ILE A 1 63 ? -0.785 -6.889 -0.424 1.00 0.00 63 ILE A CA 8
ATOM 8400 C C . ILE A 1 63 ? -0.213 -8.243 -0.795 1.00 0.00 63 ILE A C 8
ATOM 8401 O O . ILE A 1 63 ? 0.393 -8.895 0.031 1.00 0.00 63 ILE A O 8
ATOM 8417 N N . GLU A 1 64 ? -0.362 -8.694 -2.024 1.00 0.00 64 GLU A N 8
ATOM 8418 C CA . GLU A 1 64 ? 0.224 -10.005 -2.374 1.00 0.00 64 GLU A CA 8
ATOM 8419 C C . GLU A 1 64 ? 1.651 -10.020 -1.875 1.00 0.00 64 GLU A C 8
ATOM 8420 O O . GLU A 1 64 ? 2.193 -11.068 -1.581 1.00 0.00 64 GLU A O 8
ATOM 8432 N N . LYS A 1 65 ? 2.262 -8.867 -1.701 1.00 0.00 65 LYS A N 8
ATOM 8433 C CA . LYS A 1 65 ? 3.632 -8.880 -1.134 1.00 0.00 65 LYS A CA 8
ATOM 8434 C C . LYS A 1 65 ? 3.608 -9.793 0.101 1.00 0.00 65 LYS A C 8
ATOM 8435 O O . LYS A 1 65 ? 4.623 -10.238 0.599 1.00 0.00 65 LYS A O 8
ATOM 8454 N N . MET A 1 66 ? 2.420 -10.080 0.561 1.00 0.00 66 MET A N 8
ATOM 8455 C CA . MET A 1 66 ? 2.204 -10.961 1.717 1.00 0.00 66 MET A CA 8
ATOM 8456 C C . MET A 1 66 ? 0.739 -11.375 1.640 1.00 0.00 66 MET A C 8
ATOM 8457 O O . MET A 1 66 ? 0.093 -11.189 0.628 1.00 0.00 66 MET A O 8
ATOM 8471 N N . LEU A 1 67 ? 0.203 -11.927 2.669 1.00 0.00 67 LEU A N 8
ATOM 8472 C CA . LEU A 1 67 ? -1.228 -12.348 2.628 1.00 0.00 67 LEU A CA 8
ATOM 8473 C C . LEU A 1 67 ? -1.453 -13.270 1.427 1.00 0.00 67 LEU A C 8
ATOM 8489 N N . SER A 1 1 ? -7.531 -12.030 0.951 1.00 0.00 1 SER A N 9
ATOM 8490 C CA . SER A 1 1 ? -8.433 -11.272 0.038 1.00 0.00 1 SER A CA 9
ATOM 8491 C C . SER A 1 1 ? -8.811 -9.939 0.686 1.00 0.00 1 SER A C 9
ATOM 8492 O O . SER A 1 1 ? -9.397 -9.078 0.062 1.00 0.00 1 SER A O 9
ATOM 8499 N N . SER A 1 2 ? -8.480 -9.761 1.936 1.00 0.00 2 SER A N 9
ATOM 8500 C CA . SER A 1 2 ? -8.821 -8.483 2.623 1.00 0.00 2 SER A CA 9
ATOM 8501 C C . SER A 1 2 ? -7.883 -7.380 2.138 1.00 0.00 2 SER A C 9
ATOM 8502 O O . SER A 1 2 ? -7.537 -6.484 2.877 1.00 0.00 2 SER A O 9
ATOM 8510 N N . ALA A 1 3 ? -7.465 -7.432 0.907 1.00 0.00 3 ALA A N 9
ATOM 8511 C CA . ALA A 1 3 ? -6.548 -6.376 0.405 1.00 0.00 3 ALA A CA 9
ATOM 8512 C C . ALA A 1 3 ? -7.343 -5.113 0.096 1.00 0.00 3 ALA A C 9
ATOM 8513 O O . ALA A 1 3 ? -6.889 -4.006 0.324 1.00 0.00 3 ALA A O 9
ATOM 8520 N N . LYS A 1 4 ? -8.537 -5.265 -0.392 1.00 0.00 4 LYS A N 9
ATOM 8521 C CA . LYS A 1 4 ? -9.368 -4.071 -0.686 1.00 0.00 4 LYS A CA 9
ATOM 8522 C C . LYS A 1 4 ? -9.930 -3.573 0.645 1.00 0.00 4 LYS A C 9
ATOM 8523 O O . LYS A 1 4 ? -10.068 -2.388 0.875 1.00 0.00 4 LYS A O 9
ATOM 8542 N N . ARG A 1 5 ? -10.233 -4.483 1.530 1.00 0.00 5 ARG A N 9
ATOM 8543 C CA . ARG A 1 5 ? -10.763 -4.093 2.864 1.00 0.00 5 ARG A CA 9
ATOM 8544 C C . ARG A 1 5 ? -9.699 -3.286 3.601 1.00 0.00 5 ARG A C 9
ATOM 8545 O O . ARG A 1 5 ? -9.947 -2.204 4.095 1.00 0.00 5 ARG A O 9
ATOM 8566 N N . VAL A 1 6 ? -8.509 -3.815 3.675 1.00 0.00 6 VAL A N 9
ATOM 8567 C CA . VAL A 1 6 ? -7.418 -3.098 4.379 1.00 0.00 6 VAL A CA 9
ATOM 8568 C C . VAL A 1 6 ? -7.223 -1.746 3.690 1.00 0.00 6 VAL A C 9
ATOM 8569 O O . VAL A 1 6 ? -6.974 -0.738 4.320 1.00 0.00 6 VAL A O 9
ATOM 8582 N N . PHE A 1 7 ? -7.352 -1.726 2.396 1.00 0.00 7 PHE A N 9
ATOM 8583 C CA . PHE A 1 7 ? -7.196 -0.440 1.666 1.00 0.00 7 PHE A CA 9
ATOM 8584 C C . PHE A 1 7 ? -8.327 0.504 2.100 1.00 0.00 7 PHE A C 9
ATOM 8585 O O . PHE A 1 7 ? -8.091 1.645 2.440 1.00 0.00 7 PHE A O 9
ATOM 8602 N N . GLU A 1 8 ? -9.550 0.053 2.121 1.00 0.00 8 GLU A N 9
ATOM 8603 C CA . GLU A 1 8 ? -10.640 0.970 2.554 1.00 0.00 8 GLU A CA 9
ATOM 8604 C C . GLU A 1 8 ? -10.221 1.617 3.881 1.00 0.00 8 GLU A C 9
ATOM 8605 O O . GLU A 1 8 ? -10.479 2.775 4.131 1.00 0.00 8 GLU A O 9
ATOM 8617 N N . LYS A 1 9 ? -9.571 0.870 4.728 1.00 0.00 9 LYS A N 9
ATOM 8618 C CA . LYS A 1 9 ? -9.124 1.434 6.035 1.00 0.00 9 LYS A CA 9
ATOM 8619 C C . LYS A 1 9 ? -8.039 2.489 5.816 1.00 0.00 9 LYS A C 9
ATOM 8620 O O . LYS A 1 9 ? -8.023 3.515 6.467 1.00 0.00 9 LYS A O 9
ATOM 8639 N N . PHE A 1 10 ? -7.128 2.254 4.914 1.00 0.00 10 PHE A N 9
ATOM 8640 C CA . PHE A 1 10 ? -6.050 3.251 4.670 1.00 0.00 10 PHE A CA 9
ATOM 8641 C C . PHE A 1 10 ? -6.531 4.297 3.690 1.00 0.00 10 PHE A C 9
ATOM 8642 O O . PHE A 1 10 ? -5.921 5.336 3.557 1.00 0.00 10 PHE A O 9
ATOM 8659 N N . ASP A 1 11 ? -7.613 4.057 3.003 1.00 0.00 11 ASP A N 9
ATOM 8660 C CA . ASP A 1 11 ? -8.094 5.093 2.049 1.00 0.00 11 ASP A CA 9
ATOM 8661 C C . ASP A 1 11 ? -8.167 6.423 2.788 1.00 0.00 11 ASP A C 9
ATOM 8662 O O . ASP A 1 11 ? -9.214 6.903 3.174 1.00 0.00 11 ASP A O 9
ATOM 8671 N N . LYS A 1 12 ? -7.034 7.017 2.971 1.00 0.00 12 LYS A N 9
ATOM 8672 C CA . LYS A 1 12 ? -6.954 8.317 3.666 1.00 0.00 12 LYS A CA 9
ATOM 8673 C C . LYS A 1 12 ? -7.280 9.417 2.662 1.00 0.00 12 LYS A C 9
ATOM 8674 O O . LYS A 1 12 ? -7.499 10.560 3.009 1.00 0.00 12 LYS A O 9
ATOM 8693 N N . ASN A 1 13 ? -7.354 9.047 1.418 1.00 0.00 13 ASN A N 9
ATOM 8694 C CA . ASN A 1 13 ? -7.711 10.018 0.342 1.00 0.00 13 ASN A CA 9
ATOM 8695 C C . ASN A 1 13 ? -9.018 9.559 -0.325 1.00 0.00 13 ASN A C 9
ATOM 8696 O O . ASN A 1 13 ? -9.375 10.024 -1.389 1.00 0.00 13 ASN A O 9
ATOM 8707 N N . LYS A 1 14 ? -9.725 8.643 0.306 1.00 0.00 14 LYS A N 9
ATOM 8708 C CA . LYS A 1 14 ? -11.010 8.127 -0.273 1.00 0.00 14 LYS A CA 9
ATOM 8709 C C . LYS A 1 14 ? -10.952 8.316 -1.786 1.00 0.00 14 LYS A C 9
ATOM 8710 O O . LYS A 1 14 ? -11.825 8.897 -2.403 1.00 0.00 14 LYS A O 9
ATOM 8729 N N . ASP A 1 15 ? -9.876 7.866 -2.355 1.00 0.00 15 ASP A N 9
ATOM 8730 C CA . ASP A 1 15 ? -9.657 8.044 -3.807 1.00 0.00 15 ASP A CA 9
ATOM 8731 C C . ASP A 1 15 ? -9.717 6.717 -4.533 1.00 0.00 15 ASP A C 9
ATOM 8732 O O . ASP A 1 15 ? -10.010 6.680 -5.711 1.00 0.00 15 ASP A O 9
ATOM 8741 N N . GLY A 1 16 ? -9.387 5.621 -3.901 1.00 0.00 16 GLY A N 9
ATOM 8742 C CA . GLY A 1 16 ? -9.380 4.340 -4.650 1.00 0.00 16 GLY A CA 9
ATOM 8743 C C . GLY A 1 16 ? -7.937 4.104 -5.015 1.00 0.00 16 GLY A C 9
ATOM 8744 O O . GLY A 1 16 ? -7.597 3.247 -5.803 1.00 0.00 16 GLY A O 9
ATOM 8748 N N . LYS A 1 17 ? -7.088 4.866 -4.380 1.00 0.00 17 LYS A N 9
ATOM 8749 C CA . LYS A 1 17 ? -5.638 4.741 -4.581 1.00 0.00 17 LYS A CA 9
ATOM 8750 C C . LYS A 1 17 ? -4.913 5.175 -3.327 1.00 0.00 17 LYS A C 9
ATOM 8751 O O . LYS A 1 17 ? -5.327 6.063 -2.610 1.00 0.00 17 LYS A O 9
ATOM 8770 N N . LEU A 1 18 ? -3.814 4.550 -3.091 1.00 0.00 18 LEU A N 9
ATOM 8771 C CA . LEU A 1 18 ? -2.983 4.880 -1.921 1.00 0.00 18 LEU A CA 9
ATOM 8772 C C . LEU A 1 18 ? -1.665 5.441 -2.358 1.00 0.00 18 LEU A C 9
ATOM 8773 O O . LEU A 1 18 ? -1.194 5.185 -3.431 1.00 0.00 18 LEU A O 9
ATOM 8789 N N . SER A 1 19 ? -1.057 6.161 -1.494 1.00 0.00 19 SER A N 9
ATOM 8790 C CA . SER A 1 19 ? 0.263 6.732 -1.784 1.00 0.00 19 SER A CA 9
ATOM 8791 C C . SER A 1 19 ? 1.275 5.925 -1.008 1.00 0.00 19 SER A C 9
ATOM 8792 O O . SER A 1 19 ? 0.965 5.360 0.021 1.00 0.00 19 SER A O 9
ATOM 8800 N N . LEU A 1 20 ? 2.480 5.871 -1.460 1.00 0.00 20 LEU A N 9
ATOM 8801 C CA . LEU A 1 20 ? 3.483 5.110 -0.704 1.00 0.00 20 LEU A CA 9
ATOM 8802 C C . LEU A 1 20 ? 3.400 5.607 0.717 1.00 0.00 20 LEU A C 9
ATOM 8803 O O . LEU A 1 20 ? 3.742 4.946 1.670 1.00 0.00 20 LEU A O 9
ATOM 8819 N N . ASP A 1 21 ? 2.873 6.771 0.823 1.00 0.00 21 ASP A N 9
ATOM 8820 C CA . ASP A 1 21 ? 2.660 7.389 2.147 1.00 0.00 21 ASP A CA 9
ATOM 8821 C C . ASP A 1 21 ? 1.594 6.584 2.907 1.00 0.00 21 ASP A C 9
ATOM 8822 O O . ASP A 1 21 ? 1.768 6.283 4.070 1.00 0.00 21 ASP A O 9
ATOM 8831 N N . GLU A 1 22 ? 0.484 6.224 2.282 1.00 0.00 22 GLU A N 9
ATOM 8832 C CA . GLU A 1 22 ? -0.544 5.450 3.021 1.00 0.00 22 GLU A CA 9
ATOM 8833 C C . GLU A 1 22 ? -0.055 4.012 3.204 1.00 0.00 22 GLU A C 9
ATOM 8834 O O . GLU A 1 22 ? -0.195 3.429 4.256 1.00 0.00 22 GLU A O 9
ATOM 8846 N N . PHE A 1 23 ? 0.549 3.453 2.189 1.00 0.00 23 PHE A N 9
ATOM 8847 C CA . PHE A 1 23 ? 1.081 2.076 2.279 1.00 0.00 23 PHE A CA 9
ATOM 8848 C C . PHE A 1 23 ? 2.319 2.085 3.190 1.00 0.00 23 PHE A C 9
ATOM 8849 O O . PHE A 1 23 ? 2.654 1.091 3.794 1.00 0.00 23 PHE A O 9
ATOM 8866 N N . ARG A 1 24 ? 2.984 3.216 3.321 1.00 0.00 24 ARG A N 9
ATOM 8867 C CA . ARG A 1 24 ? 4.169 3.302 4.232 1.00 0.00 24 ARG A CA 9
ATOM 8868 C C . ARG A 1 24 ? 3.649 3.470 5.657 1.00 0.00 24 ARG A C 9
ATOM 8869 O O . ARG A 1 24 ? 4.221 2.985 6.607 1.00 0.00 24 ARG A O 9
ATOM 8890 N N . GLU A 1 25 ? 2.517 4.098 5.784 1.00 0.00 25 GLU A N 9
ATOM 8891 C CA . GLU A 1 25 ? 1.894 4.235 7.128 1.00 0.00 25 GLU A CA 9
ATOM 8892 C C . GLU A 1 25 ? 1.333 2.855 7.425 1.00 0.00 25 GLU A C 9
ATOM 8893 O O . GLU A 1 25 ? 1.372 2.345 8.526 1.00 0.00 25 GLU A O 9
ATOM 8905 N N . VAL A 1 26 ? 0.849 2.257 6.383 1.00 0.00 26 VAL A N 9
ATOM 8906 C CA . VAL A 1 26 ? 0.286 0.884 6.409 1.00 0.00 26 VAL A CA 9
ATOM 8907 C C . VAL A 1 26 ? 1.396 -0.107 6.715 1.00 0.00 26 VAL A C 9
ATOM 8908 O O . VAL A 1 26 ? 1.235 -1.056 7.457 1.00 0.00 26 VAL A O 9
ATOM 8921 N N . ALA A 1 27 ? 2.506 0.103 6.087 1.00 0.00 27 ALA A N 9
ATOM 8922 C CA . ALA A 1 27 ? 3.649 -0.816 6.244 1.00 0.00 27 ALA A CA 9
ATOM 8923 C C . ALA A 1 27 ? 4.344 -0.550 7.578 1.00 0.00 27 ALA A C 9
ATOM 8924 O O . ALA A 1 27 ? 4.785 -1.450 8.257 1.00 0.00 27 ALA A O 9
ATOM 8931 N N . LEU A 1 28 ? 4.434 0.688 7.945 1.00 0.00 28 LEU A N 9
ATOM 8932 C CA . LEU A 1 28 ? 5.094 1.037 9.232 1.00 0.00 28 LEU A CA 9
ATOM 8933 C C . LEU A 1 28 ? 4.144 0.736 10.385 1.00 0.00 28 LEU A C 9
ATOM 8934 O O . LEU A 1 28 ? 4.564 0.435 11.485 1.00 0.00 28 LEU A O 9
ATOM 8950 N N . ALA A 1 29 ? 2.866 0.831 10.155 1.00 0.00 29 ALA A N 9
ATOM 8951 C CA . ALA A 1 29 ? 1.882 0.569 11.241 1.00 0.00 29 ALA A CA 9
ATOM 8952 C C . ALA A 1 29 ? 1.712 -0.934 11.503 1.00 0.00 29 ALA A C 9
ATOM 8953 O O . ALA A 1 29 ? 1.922 -1.409 12.602 1.00 0.00 29 ALA A O 9
ATOM 8960 N N . PHE A 1 30 ? 1.288 -1.680 10.514 1.00 0.00 30 PHE A N 9
ATOM 8961 C CA . PHE A 1 30 ? 1.057 -3.143 10.719 1.00 0.00 30 PHE A CA 9
ATOM 8962 C C . PHE A 1 30 ? 2.360 -3.933 10.571 1.00 0.00 30 PHE A C 9
ATOM 8963 O O . PHE A 1 30 ? 2.662 -4.791 11.375 1.00 0.00 30 PHE A O 9
ATOM 8980 N N . SER A 1 31 ? 3.124 -3.668 9.546 1.00 0.00 31 SER A N 9
ATOM 8981 C CA . SER A 1 31 ? 4.401 -4.421 9.345 1.00 0.00 31 SER A CA 9
ATOM 8982 C C . SER A 1 31 ? 5.586 -3.477 9.547 1.00 0.00 31 SER A C 9
ATOM 8983 O O . SER A 1 31 ? 6.285 -3.148 8.608 1.00 0.00 31 SER A O 9
ATOM 8991 N N . PRO A 1 32 ? 5.818 -3.037 10.756 1.00 0.00 32 PRO A N 9
ATOM 8992 C CA . PRO A 1 32 ? 6.938 -2.107 11.058 1.00 0.00 32 PRO A CA 9
ATOM 8993 C C . PRO A 1 32 ? 8.276 -2.647 10.554 1.00 0.00 32 PRO A C 9
ATOM 8994 O O . PRO A 1 32 ? 9.217 -1.906 10.356 1.00 0.00 32 PRO A O 9
ATOM 9005 N N . TYR A 1 33 ? 8.373 -3.931 10.337 1.00 0.00 33 TYR A N 9
ATOM 9006 C CA . TYR A 1 33 ? 9.653 -4.500 9.841 1.00 0.00 33 TYR A CA 9
ATOM 9007 C C . TYR A 1 33 ? 9.825 -4.137 8.364 1.00 0.00 33 TYR A C 9
ATOM 9008 O O . TYR A 1 33 ? 10.890 -4.298 7.801 1.00 0.00 33 TYR A O 9
ATOM 9026 N N . PHE A 1 34 ? 8.793 -3.641 7.728 1.00 0.00 34 PHE A N 9
ATOM 9027 C CA . PHE A 1 34 ? 8.935 -3.272 6.293 1.00 0.00 34 PHE A CA 9
ATOM 9028 C C . PHE A 1 34 ? 9.904 -2.122 6.189 1.00 0.00 34 PHE A C 9
ATOM 9029 O O . PHE A 1 34 ? 9.679 -1.042 6.700 1.00 0.00 34 PHE A O 9
ATOM 9046 N N . THR A 1 35 ? 10.993 -2.351 5.533 1.00 0.00 35 THR A N 9
ATOM 9047 C CA . THR A 1 35 ? 11.988 -1.281 5.396 1.00 0.00 35 THR A CA 9
ATOM 9048 C C . THR A 1 35 ? 11.545 -0.316 4.322 1.00 0.00 35 THR A C 9
ATOM 9049 O O . THR A 1 35 ? 10.983 -0.689 3.314 1.00 0.00 35 THR A O 9
ATOM 9060 N N . GLN A 1 36 ? 11.796 0.928 4.541 1.00 0.00 36 GLN A N 9
ATOM 9061 C CA . GLN A 1 36 ? 11.392 1.951 3.563 1.00 0.00 36 GLN A CA 9
ATOM 9062 C C . GLN A 1 36 ? 11.886 1.561 2.176 1.00 0.00 36 GLN A C 9
ATOM 9063 O O . GLN A 1 36 ? 11.273 1.887 1.190 1.00 0.00 36 GLN A O 9
ATOM 9077 N N . GLU A 1 37 ? 12.974 0.852 2.104 1.00 0.00 37 GLU A N 9
ATOM 9078 C CA . GLU A 1 37 ? 13.495 0.429 0.773 1.00 0.00 37 GLU A CA 9
ATOM 9079 C C . GLU A 1 37 ? 12.613 -0.700 0.235 1.00 0.00 37 GLU A C 9
ATOM 9080 O O . GLU A 1 37 ? 12.339 -0.776 -0.944 1.00 0.00 37 GLU A O 9
ATOM 9092 N N . ASP A 1 38 ? 12.154 -1.570 1.092 1.00 0.00 38 ASP A N 9
ATOM 9093 C CA . ASP A 1 38 ? 11.278 -2.682 0.626 1.00 0.00 38 ASP A CA 9
ATOM 9094 C C . ASP A 1 38 ? 9.901 -2.109 0.285 1.00 0.00 38 ASP A C 9
ATOM 9095 O O . ASP A 1 38 ? 9.251 -2.527 -0.654 1.00 0.00 38 ASP A O 9
ATOM 9104 N N . ILE A 1 39 ? 9.454 -1.154 1.052 1.00 0.00 39 ILE A N 9
ATOM 9105 C CA . ILE A 1 39 ? 8.122 -0.537 0.798 1.00 0.00 39 ILE A CA 9
ATOM 9106 C C . ILE A 1 39 ? 8.184 0.305 -0.475 1.00 0.00 39 ILE A C 9
ATOM 9107 O O . ILE A 1 39 ? 7.302 0.263 -1.302 1.00 0.00 39 ILE A O 9
ATOM 9123 N N . VAL A 1 40 ? 9.213 1.085 -0.610 1.00 0.00 40 VAL A N 9
ATOM 9124 C CA . VAL A 1 40 ? 9.347 1.953 -1.804 1.00 0.00 40 VAL A CA 9
ATOM 9125 C C . VAL A 1 40 ? 9.773 1.136 -3.010 1.00 0.00 40 VAL A C 9
ATOM 9126 O O . VAL A 1 40 ? 9.282 1.340 -4.097 1.00 0.00 40 VAL A O 9
ATOM 9139 N N . LYS A 1 41 ? 10.649 0.187 -2.854 1.00 0.00 41 LYS A N 9
ATOM 9140 C CA . LYS A 1 41 ? 11.010 -0.622 -4.040 1.00 0.00 41 LYS A CA 9
ATOM 9141 C C . LYS A 1 41 ? 9.712 -1.243 -4.521 1.00 0.00 41 LYS A C 9
ATOM 9142 O O . LYS A 1 41 ? 9.304 -1.094 -5.654 1.00 0.00 41 LYS A O 9
ATOM 9161 N N . PHE A 1 42 ? 9.070 -1.952 -3.640 1.00 0.00 42 PHE A N 9
ATOM 9162 C CA . PHE A 1 42 ? 7.795 -2.617 -3.977 1.00 0.00 42 PHE A CA 9
ATOM 9163 C C . PHE A 1 42 ? 6.730 -1.591 -4.397 1.00 0.00 42 PHE A C 9
ATOM 9164 O O . PHE A 1 42 ? 6.078 -1.749 -5.409 1.00 0.00 42 PHE A O 9
ATOM 9181 N N . PHE A 1 43 ? 6.534 -0.543 -3.638 1.00 0.00 43 PHE A N 9
ATOM 9182 C CA . PHE A 1 43 ? 5.501 0.461 -4.029 1.00 0.00 43 PHE A CA 9
ATOM 9183 C C . PHE A 1 43 ? 5.908 1.110 -5.346 1.00 0.00 43 PHE A C 9
ATOM 9184 O O . PHE A 1 43 ? 5.151 1.162 -6.296 1.00 0.00 43 PHE A O 9
ATOM 9201 N N . GLU A 1 44 ? 7.117 1.574 -5.411 1.00 0.00 44 GLU A N 9
ATOM 9202 C CA . GLU A 1 44 ? 7.597 2.190 -6.677 1.00 0.00 44 GLU A CA 9
ATOM 9203 C C . GLU A 1 44 ? 7.463 1.131 -7.774 1.00 0.00 44 GLU A C 9
ATOM 9204 O O . GLU A 1 44 ? 7.235 1.430 -8.931 1.00 0.00 44 GLU A O 9
ATOM 9216 N N . GLU A 1 45 ? 7.597 -0.112 -7.399 1.00 0.00 45 GLU A N 9
ATOM 9217 C CA . GLU A 1 45 ? 7.472 -1.229 -8.361 1.00 0.00 45 GLU A CA 9
ATOM 9218 C C . GLU A 1 45 ? 6.000 -1.531 -8.635 1.00 0.00 45 GLU A C 9
ATOM 9219 O O . GLU A 1 45 ? 5.621 -1.895 -9.730 1.00 0.00 45 GLU A O 9
ATOM 9231 N N . ILE A 1 46 ? 5.169 -1.419 -7.631 1.00 0.00 46 ILE A N 9
ATOM 9232 C CA . ILE A 1 46 ? 3.727 -1.739 -7.819 1.00 0.00 46 ILE A CA 9
ATOM 9233 C C . ILE A 1 46 ? 2.962 -0.493 -8.265 1.00 0.00 46 ILE A C 9
ATOM 9234 O O . ILE A 1 46 ? 2.038 -0.582 -9.051 1.00 0.00 46 ILE A O 9
ATOM 9250 N N . ASP A 1 47 ? 3.352 0.669 -7.822 1.00 0.00 47 ASP A N 9
ATOM 9251 C CA . ASP A 1 47 ? 2.649 1.890 -8.292 1.00 0.00 47 ASP A CA 9
ATOM 9252 C C . ASP A 1 47 ? 2.964 2.003 -9.777 1.00 0.00 47 ASP A C 9
ATOM 9253 O O . ASP A 1 47 ? 3.840 2.738 -10.186 1.00 0.00 47 ASP A O 9
ATOM 9262 N N . VAL A 1 48 ? 2.296 1.236 -10.590 1.00 0.00 48 VAL A N 9
ATOM 9263 C CA . VAL A 1 48 ? 2.577 1.225 -12.059 1.00 0.00 48 VAL A CA 9
ATOM 9264 C C . VAL A 1 48 ? 2.002 2.424 -12.787 1.00 0.00 48 VAL A C 9
ATOM 9265 O O . VAL A 1 48 ? 2.428 2.769 -13.870 1.00 0.00 48 VAL A O 9
ATOM 9278 N N . ASP A 1 49 ? 1.002 3.017 -12.249 1.00 0.00 49 ASP A N 9
ATOM 9279 C CA . ASP A 1 49 ? 0.363 4.140 -12.967 1.00 0.00 49 ASP A CA 9
ATOM 9280 C C . ASP A 1 49 ? 1.236 5.373 -12.824 1.00 0.00 49 ASP A C 9
ATOM 9281 O O . ASP A 1 49 ? 1.105 6.335 -13.555 1.00 0.00 49 ASP A O 9
ATOM 9290 N N . GLY A 1 50 ? 2.158 5.333 -11.915 1.00 0.00 50 GLY A N 9
ATOM 9291 C CA . GLY A 1 50 ? 3.087 6.465 -11.739 1.00 0.00 50 GLY A CA 9
ATOM 9292 C C . GLY A 1 50 ? 2.386 7.690 -11.148 1.00 0.00 50 GLY A C 9
ATOM 9293 O O . GLY A 1 50 ? 2.964 8.755 -11.070 1.00 0.00 50 GLY A O 9
ATOM 9297 N N . ASN A 1 51 ? 1.169 7.561 -10.704 1.00 0.00 51 ASN A N 9
ATOM 9298 C CA . ASN A 1 51 ? 0.497 8.739 -10.096 1.00 0.00 51 ASN A CA 9
ATOM 9299 C C . ASN A 1 51 ? 1.042 8.880 -8.685 1.00 0.00 51 ASN A C 9
ATOM 9300 O O . ASN A 1 51 ? 0.649 9.745 -7.927 1.00 0.00 51 ASN A O 9
ATOM 9311 N N . GLY A 1 52 ? 1.957 8.017 -8.334 1.00 0.00 52 GLY A N 9
ATOM 9312 C CA . GLY A 1 52 ? 2.554 8.066 -6.980 1.00 0.00 52 GLY A CA 9
ATOM 9313 C C . GLY A 1 52 ? 1.599 7.421 -5.979 1.00 0.00 52 GLY A C 9
ATOM 9314 O O . GLY A 1 52 ? 1.618 7.731 -4.805 1.00 0.00 52 GLY A O 9
ATOM 9318 N N . GLU A 1 53 ? 0.736 6.547 -6.435 1.00 0.00 53 GLU A N 9
ATOM 9319 C CA . GLU A 1 53 ? -0.238 5.915 -5.496 1.00 0.00 53 GLU A CA 9
ATOM 9320 C C . GLU A 1 53 ? -0.559 4.483 -5.914 1.00 0.00 53 GLU A C 9
ATOM 9321 O O . GLU A 1 53 ? -0.437 4.111 -7.065 1.00 0.00 53 GLU A O 9
ATOM 9333 N N . LEU A 1 54 ? -0.990 3.676 -4.974 1.00 0.00 54 LEU A N 9
ATOM 9334 C CA . LEU A 1 54 ? -1.341 2.279 -5.293 1.00 0.00 54 LEU A CA 9
ATOM 9335 C C . LEU A 1 54 ? -2.726 2.241 -5.908 1.00 0.00 54 LEU A C 9
ATOM 9336 O O . LEU A 1 54 ? -3.695 2.646 -5.308 1.00 0.00 54 LEU A O 9
ATOM 9352 N N . ASN A 1 55 ? -2.823 1.746 -7.091 1.00 0.00 55 ASN A N 9
ATOM 9353 C CA . ASN A 1 55 ? -4.162 1.672 -7.746 1.00 0.00 55 ASN A CA 9
ATOM 9354 C C . ASN A 1 55 ? -4.915 0.454 -7.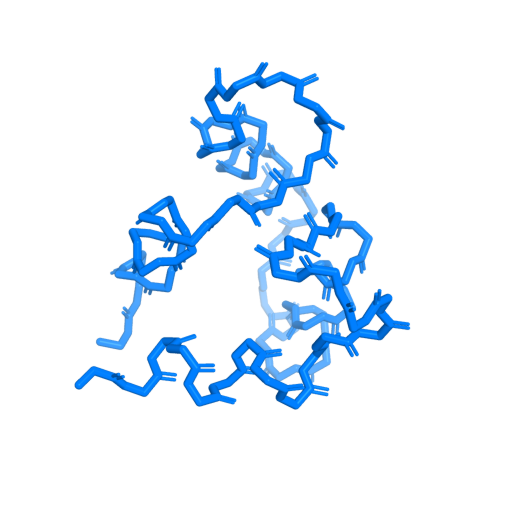214 1.00 0.00 55 ASN A C 9
ATOM 9355 O O . ASN A 1 55 ? -4.418 -0.289 -6.393 1.00 0.00 55 ASN A O 9
ATOM 9366 N N . ALA A 1 56 ? -6.121 0.266 -7.673 1.00 0.00 56 ALA A N 9
ATOM 9367 C CA . ALA A 1 56 ? -6.959 -0.876 -7.193 1.00 0.00 56 ALA A CA 9
ATOM 9368 C C . ALA A 1 56 ? -6.345 -2.244 -7.572 1.00 0.00 56 ALA A C 9
ATOM 9369 O O . ALA A 1 56 ? -6.070 -3.062 -6.710 1.00 0.00 56 ALA A O 9
ATOM 9376 N N . ASP A 1 57 ? -6.142 -2.537 -8.825 1.00 0.00 57 ASP A N 9
ATOM 9377 C CA . ASP A 1 57 ? -5.569 -3.875 -9.172 1.00 0.00 57 ASP A CA 9
ATOM 9378 C C . ASP A 1 57 ? -4.206 -4.065 -8.492 1.00 0.00 57 ASP A C 9
ATOM 9379 O O . ASP A 1 57 ? -3.923 -5.097 -7.898 1.00 0.00 57 ASP A O 9
ATOM 9388 N N . GLU A 1 58 ? -3.360 -3.079 -8.563 1.00 0.00 58 GLU A N 9
ATOM 9389 C CA . GLU A 1 58 ? -2.028 -3.206 -7.921 1.00 0.00 58 GLU A CA 9
ATOM 9390 C C . GLU A 1 58 ? -2.231 -3.249 -6.412 1.00 0.00 58 GLU A C 9
ATOM 9391 O O . GLU A 1 58 ? -1.470 -3.856 -5.686 1.00 0.00 58 GLU A O 9
ATOM 9403 N N . PHE A 1 59 ? -3.266 -2.615 -5.941 1.00 0.00 59 PHE A N 9
ATOM 9404 C CA . PHE A 1 59 ? -3.553 -2.614 -4.483 1.00 0.00 59 PHE A CA 9
ATOM 9405 C C . PHE A 1 59 ? -3.611 -4.052 -3.986 1.00 0.00 59 PHE A C 9
ATOM 9406 O O . PHE A 1 59 ? -3.029 -4.403 -2.982 1.00 0.00 59 PHE A O 9
ATOM 9423 N N . THR A 1 60 ? -4.325 -4.885 -4.690 1.00 0.00 60 THR A N 9
ATOM 9424 C CA . THR A 1 60 ? -4.437 -6.302 -4.262 1.00 0.00 60 THR A CA 9
ATOM 9425 C C . THR A 1 60 ? -3.074 -6.949 -4.379 1.00 0.00 60 THR A C 9
ATOM 9426 O O . THR A 1 60 ? -2.622 -7.630 -3.484 1.00 0.00 60 THR A O 9
ATOM 9437 N N . SER A 1 61 ? -2.400 -6.720 -5.464 1.00 0.00 61 SER A N 9
ATOM 9438 C CA . SER A 1 61 ? -1.044 -7.302 -5.613 1.00 0.00 61 SER A CA 9
ATOM 9439 C C . SER A 1 61 ? -0.116 -6.614 -4.610 1.00 0.00 61 SER A C 9
ATOM 9440 O O . SER A 1 61 ? 0.911 -7.160 -4.191 1.00 0.00 61 SER A O 9
ATOM 9448 N N . CYS A 1 62 ? -0.514 -5.460 -4.131 1.00 0.00 62 CYS A N 9
ATOM 9449 C CA . CYS A 1 62 ? 0.317 -4.767 -3.117 1.00 0.00 62 CYS A CA 9
ATOM 9450 C C . CYS A 1 62 ? 0.231 -5.568 -1.839 1.00 0.00 62 CYS A C 9
ATOM 9451 O O . CYS A 1 62 ? 1.189 -5.732 -1.114 1.00 0.00 62 CYS A O 9
ATOM 9459 N N . ILE A 1 63 ? -0.922 -6.094 -1.577 1.00 0.00 63 ILE A N 9
ATOM 9460 C CA . ILE A 1 63 ? -1.090 -6.915 -0.369 1.00 0.00 63 ILE A CA 9
ATOM 9461 C C . ILE A 1 63 ? -0.641 -8.326 -0.690 1.00 0.00 63 ILE A C 9
ATOM 9462 O O . ILE A 1 63 ? -0.068 -8.991 0.149 1.00 0.00 63 ILE A O 9
ATOM 9478 N N . GLU A 1 64 ? -0.854 -8.811 -1.894 1.00 0.00 64 GLU A N 9
ATOM 9479 C CA . GLU A 1 64 ? -0.385 -10.174 -2.210 1.00 0.00 64 GLU A CA 9
ATOM 9480 C C . GLU A 1 64 ? 1.054 -10.298 -1.760 1.00 0.00 64 GLU A C 9
ATOM 9481 O O . GLU A 1 64 ? 1.501 -11.373 -1.408 1.00 0.00 64 GLU A O 9
ATOM 9493 N N . LYS A 1 65 ? 1.796 -9.210 -1.713 1.00 0.00 65 LYS A N 9
ATOM 9494 C CA . LYS A 1 65 ? 3.193 -9.345 -1.207 1.00 0.00 65 LYS A CA 9
ATOM 9495 C C . LYS A 1 65 ? 3.136 -10.147 0.103 1.00 0.00 65 LYS A C 9
ATOM 9496 O O . LYS A 1 65 ? 4.128 -10.637 0.603 1.00 0.00 65 LYS A O 9
ATOM 9515 N N . MET A 1 66 ? 1.948 -10.295 0.625 1.00 0.00 66 MET A N 9
ATOM 9516 C CA . MET A 1 66 ? 1.713 -11.061 1.855 1.00 0.00 66 MET A CA 9
ATOM 9517 C C . MET A 1 66 ? 0.233 -11.424 1.825 1.00 0.00 66 MET A C 9
ATOM 9518 O O . MET A 1 66 ? -0.430 -11.244 0.823 1.00 0.00 66 MET A O 9
ATOM 9532 N N . LEU A 1 67 ? -0.297 -11.926 2.882 1.00 0.00 67 LEU A N 9
ATOM 9533 C CA . LEU A 1 67 ? -1.742 -12.294 2.886 1.00 0.00 67 LEU A CA 9
ATOM 9534 C C . LEU A 1 67 ? -1.998 -13.342 1.799 1.00 0.00 67 LEU A C 9
ATOM 9550 N N . SER A 1 1 ? -8.639 -12.940 1.483 1.00 0.00 1 SER A N 10
ATOM 9551 C CA . SER A 1 1 ? -8.895 -11.752 0.621 1.00 0.00 1 SER A CA 10
ATOM 9552 C C . SER A 1 1 ? -9.302 -10.565 1.498 1.00 0.00 1 SER A C 10
ATOM 9553 O O . SER A 1 1 ? -10.248 -10.636 2.256 1.00 0.00 1 SER A O 10
ATOM 9560 N N . SER A 1 2 ? -8.594 -9.473 1.399 1.00 0.00 2 SER A N 10
ATOM 9561 C CA . SER A 1 2 ? -8.940 -8.282 2.226 1.00 0.00 2 SER A CA 10
ATOM 9562 C C . SER A 1 2 ? -8.058 -7.104 1.814 1.00 0.00 2 SER A C 10
ATOM 9563 O O . SER A 1 2 ? -7.804 -6.207 2.592 1.00 0.00 2 SER A O 10
ATOM 9571 N N . ALA A 1 3 ? -7.584 -7.094 0.601 1.00 0.00 3 ALA A N 10
ATOM 9572 C CA . ALA A 1 3 ? -6.716 -5.970 0.164 1.00 0.00 3 ALA A CA 10
ATOM 9573 C C . ALA A 1 3 ? -7.572 -4.742 -0.114 1.00 0.00 3 ALA A C 10
ATOM 9574 O O . ALA A 1 3 ? -7.158 -3.621 0.109 1.00 0.00 3 ALA A O 10
ATOM 9581 N N . LYS A 1 4 ? -8.773 -4.937 -0.572 1.00 0.00 4 LYS A N 10
ATOM 9582 C CA . LYS A 1 4 ? -9.653 -3.773 -0.829 1.00 0.00 4 LYS A CA 10
ATOM 9583 C C . LYS A 1 4 ? -10.200 -3.320 0.524 1.00 0.00 4 LYS A C 10
ATOM 9584 O O . LYS A 1 4 ? -10.436 -2.151 0.759 1.00 0.00 4 LYS A O 10
ATOM 9603 N N . ARG A 1 5 ? -10.375 -4.253 1.422 1.00 0.00 5 ARG A N 10
ATOM 9604 C CA . ARG A 1 5 ? -10.877 -3.912 2.780 1.00 0.00 5 ARG A CA 10
ATOM 9605 C C . ARG A 1 5 ? -9.798 -3.127 3.522 1.00 0.00 5 ARG A C 10
ATOM 9606 O O . ARG A 1 5 ? -10.039 -2.063 4.055 1.00 0.00 5 ARG A O 10
ATOM 9627 N N . VAL A 1 6 ? -8.603 -3.654 3.554 1.00 0.00 6 VAL A N 10
ATOM 9628 C CA . VAL A 1 6 ? -7.497 -2.952 4.255 1.00 0.00 6 VAL A CA 10
ATOM 9629 C C . VAL A 1 6 ? -7.301 -1.590 3.585 1.00 0.00 6 VAL A C 10
ATOM 9630 O O . VAL A 1 6 ? -7.087 -0.584 4.230 1.00 0.00 6 VAL A O 10
ATOM 9643 N N . PHE A 1 7 ? -7.400 -1.563 2.288 1.00 0.00 7 PHE A N 10
ATOM 9644 C CA . PHE A 1 7 ? -7.248 -0.274 1.562 1.00 0.00 7 PHE A CA 10
ATOM 9645 C C . PHE A 1 7 ? -8.410 0.635 1.978 1.00 0.00 7 PHE A C 10
ATOM 9646 O O . PHE A 1 7 ? -8.220 1.789 2.303 1.00 0.00 7 PHE A O 10
ATOM 9663 N N . GLU A 1 8 ? -9.610 0.128 2.012 1.00 0.00 8 GLU A N 10
ATOM 9664 C CA . GLU A 1 8 ? -10.743 0.987 2.443 1.00 0.00 8 GLU A CA 10
ATOM 9665 C C . GLU A 1 8 ? -10.346 1.652 3.767 1.00 0.00 8 GLU A C 10
ATOM 9666 O O . GLU A 1 8 ? -10.621 2.809 4.003 1.00 0.00 8 GLU A O 10
ATOM 9678 N N . LYS A 1 9 ? -9.705 0.914 4.629 1.00 0.00 9 LYS A N 10
ATOM 9679 C CA . LYS A 1 9 ? -9.286 1.485 5.935 1.00 0.00 9 LYS A CA 10
ATOM 9680 C C . LYS A 1 9 ? -8.200 2.550 5.706 1.00 0.00 9 LYS A C 10
ATOM 9681 O O . LYS A 1 9 ? -8.156 3.552 6.391 1.00 0.00 9 LYS A O 10
ATOM 9700 N N . PHE A 1 10 ? -7.320 2.348 4.753 1.00 0.00 10 PHE A N 10
ATOM 9701 C CA . PHE A 1 10 ? -6.251 3.358 4.500 1.00 0.00 10 PHE A CA 10
ATOM 9702 C C . PHE A 1 10 ? -6.733 4.412 3.517 1.00 0.00 10 PHE A C 10
ATOM 9703 O O . PHE A 1 10 ? -6.183 5.491 3.467 1.00 0.00 10 PHE A O 10
ATOM 9720 N N . ASP A 1 11 ? -7.749 4.138 2.738 1.00 0.00 11 ASP A N 10
ATOM 9721 C CA . ASP A 1 11 ? -8.227 5.180 1.789 1.00 0.00 11 ASP A CA 10
ATOM 9722 C C . ASP A 1 11 ? -8.404 6.482 2.555 1.00 0.00 11 ASP A C 10
ATOM 9723 O O . ASP A 1 11 ? -9.492 6.904 2.894 1.00 0.00 11 ASP A O 10
ATOM 9732 N N . LYS A 1 12 ? -7.313 7.117 2.806 1.00 0.00 12 LYS A N 10
ATOM 9733 C CA . LYS A 1 12 ? -7.312 8.402 3.530 1.00 0.00 12 LYS A CA 10
ATOM 9734 C C . LYS A 1 12 ? -7.635 9.515 2.537 1.00 0.00 12 LYS A C 10
ATOM 9735 O O . LYS A 1 12 ? -7.919 10.639 2.901 1.00 0.00 12 LYS A O 10
ATOM 9754 N N . ASN A 1 13 ? -7.631 9.178 1.282 1.00 0.00 13 ASN A N 10
ATOM 9755 C CA . ASN A 1 13 ? -7.974 10.164 0.216 1.00 0.00 13 ASN A CA 10
ATOM 9756 C C . ASN A 1 13 ? -9.228 9.667 -0.520 1.00 0.00 13 ASN A C 10
ATOM 9757 O O . ASN A 1 13 ? -9.561 10.143 -1.587 1.00 0.00 13 ASN A O 10
ATOM 9768 N N . LYS A 1 14 ? -9.917 8.709 0.061 1.00 0.00 14 LYS A N 10
ATOM 9769 C CA . LYS A 1 14 ? -11.157 8.154 -0.577 1.00 0.00 14 LYS A CA 10
ATOM 9770 C C . LYS A 1 14 ? -11.042 8.345 -2.087 1.00 0.00 14 LYS A C 10
ATOM 9771 O O . LYS A 1 14 ? -11.908 8.892 -2.740 1.00 0.00 14 LYS A O 10
ATOM 9790 N N . ASP A 1 15 ? -9.930 7.930 -2.610 1.00 0.00 15 ASP A N 10
ATOM 9791 C CA . ASP A 1 15 ? -9.664 8.107 -4.054 1.00 0.00 15 ASP A CA 10
ATOM 9792 C C . ASP A 1 15 ? -9.694 6.774 -4.770 1.00 0.00 15 ASP A C 10
ATOM 9793 O O . ASP A 1 15 ? -9.969 6.723 -5.952 1.00 0.00 15 ASP A O 10
ATOM 9802 N N . GLY A 1 16 ? -9.365 5.687 -4.122 1.00 0.00 16 GLY A N 10
ATOM 9803 C CA . GLY A 1 16 ? -9.333 4.402 -4.858 1.00 0.00 16 GLY A CA 10
ATOM 9804 C C . GLY A 1 16 ? -7.881 4.175 -5.196 1.00 0.00 16 GLY A C 10
ATOM 9805 O O . GLY A 1 16 ? -7.524 3.317 -5.974 1.00 0.00 16 GLY A O 10
ATOM 9809 N N . LYS A 1 17 ? -7.045 4.944 -4.549 1.00 0.00 17 LYS A N 10
ATOM 9810 C CA . LYS A 1 17 ? -5.592 4.818 -4.730 1.00 0.00 17 LYS A CA 10
ATOM 9811 C C . LYS A 1 17 ? -4.876 5.287 -3.481 1.00 0.00 17 LYS A C 10
ATOM 9812 O O . LYS A 1 17 ? -5.301 6.186 -2.782 1.00 0.00 17 LYS A O 10
ATOM 9831 N N . LEU A 1 18 ? -3.771 4.678 -3.232 1.00 0.00 18 LEU A N 10
ATOM 9832 C CA . LEU A 1 18 ? -2.939 5.032 -2.068 1.00 0.00 18 LEU A CA 10
ATOM 9833 C C . LEU A 1 18 ? -1.609 5.553 -2.522 1.00 0.00 18 LEU A C 10
ATOM 9834 O O . LEU A 1 18 ? -1.145 5.254 -3.585 1.00 0.00 18 LEU A O 10
ATOM 9850 N N . SER A 1 19 ? -0.986 6.291 -1.683 1.00 0.00 19 SER A N 10
ATOM 9851 C CA . SER A 1 19 ? 0.345 6.830 -1.995 1.00 0.00 19 SER A CA 10
ATOM 9852 C C . SER A 1 19 ? 1.352 6.033 -1.200 1.00 0.00 19 SER A C 10
ATOM 9853 O O . SER A 1 19 ? 1.032 5.477 -0.168 1.00 0.00 19 SER A O 10
ATOM 9861 N N . LEU A 1 20 ? 2.563 5.982 -1.637 1.00 0.00 20 LEU A N 10
ATOM 9862 C CA . LEU A 1 20 ? 3.562 5.238 -0.863 1.00 0.00 20 LEU A CA 10
ATOM 9863 C C . LEU A 1 20 ? 3.475 5.763 0.547 1.00 0.00 20 LEU A C 10
ATOM 9864 O O . LEU A 1 20 ? 3.788 5.106 1.515 1.00 0.00 20 LEU A O 10
ATOM 9880 N N . ASP A 1 21 ? 2.980 6.940 0.631 1.00 0.00 21 ASP A N 10
ATOM 9881 C CA . ASP A 1 21 ? 2.769 7.580 1.944 1.00 0.00 21 ASP A CA 10
ATOM 9882 C C . ASP A 1 21 ? 1.707 6.788 2.715 1.00 0.00 21 ASP A C 10
ATOM 9883 O O . ASP A 1 21 ? 1.873 6.519 3.889 1.00 0.00 21 ASP A O 10
ATOM 9892 N N . GLU A 1 22 ? 0.600 6.411 2.096 1.00 0.00 22 GLU A N 10
ATOM 9893 C CA . GLU A 1 22 ? -0.428 5.660 2.855 1.00 0.00 22 GLU A CA 10
ATOM 9894 C C . GLU A 1 22 ? 0.024 4.215 3.068 1.00 0.00 22 GLU A C 10
ATOM 9895 O O . GLU A 1 22 ? -0.144 3.657 4.129 1.00 0.00 22 GLU A O 10
ATOM 9907 N N . PHE A 1 23 ? 0.622 3.621 2.073 1.00 0.00 23 PHE A N 10
ATOM 9908 C CA . PHE A 1 23 ? 1.118 2.235 2.203 1.00 0.00 23 PHE A CA 10
ATOM 9909 C C . PHE A 1 23 ? 2.318 2.260 3.155 1.00 0.00 23 PHE A C 10
ATOM 9910 O O . PHE A 1 23 ? 2.652 1.273 3.773 1.00 0.00 23 PHE A O 10
ATOM 9927 N N . ARG A 1 24 ? 2.947 3.408 3.299 1.00 0.00 24 ARG A N 10
ATOM 9928 C CA . ARG A 1 24 ? 4.102 3.551 4.239 1.00 0.00 24 ARG A CA 10
ATOM 9929 C C . ARG A 1 24 ? 3.536 3.693 5.649 1.00 0.00 24 ARG A C 10
ATOM 9930 O O . ARG A 1 24 ? 4.087 3.204 6.612 1.00 0.00 24 ARG A O 10
ATOM 9951 N N . GLU A 1 25 ? 2.388 4.296 5.749 1.00 0.00 25 GLU A N 10
ATOM 9952 C CA . GLU A 1 25 ? 1.717 4.409 7.073 1.00 0.00 25 GLU A CA 10
ATOM 9953 C C . GLU A 1 25 ? 1.142 3.027 7.339 1.00 0.00 25 GLU A C 10
ATOM 9954 O O . GLU A 1 25 ? 1.153 2.505 8.436 1.00 0.00 25 GLU A O 10
ATOM 9966 N N . VAL A 1 26 ? 0.678 2.436 6.282 1.00 0.00 26 VAL A N 10
ATOM 9967 C CA . VAL A 1 26 ? 0.110 1.064 6.290 1.00 0.00 26 VAL A CA 10
ATOM 9968 C C . VAL A 1 26 ? 1.219 0.083 6.625 1.00 0.00 26 VAL A C 10
ATOM 9969 O O . VAL A 1 26 ? 1.046 -0.875 7.354 1.00 0.00 26 VAL A O 10
ATOM 9982 N N . ALA A 1 27 ? 2.349 0.321 6.044 1.00 0.00 27 ALA A N 10
ATOM 9983 C CA . ALA A 1 27 ? 3.506 -0.571 6.239 1.00 0.00 27 ALA A CA 10
ATOM 9984 C C . ALA A 1 27 ? 4.096 -0.315 7.620 1.00 0.00 27 ALA A C 10
ATOM 9985 O O . ALA A 1 27 ? 4.662 -1.183 8.250 1.00 0.00 27 ALA A O 10
ATOM 9992 N N . LEU A 1 28 ? 3.954 0.887 8.080 1.00 0.00 28 LEU A N 10
ATOM 9993 C CA . LEU A 1 28 ? 4.489 1.251 9.419 1.00 0.00 28 LEU A CA 10
ATOM 9994 C C . LEU A 1 28 ? 3.478 0.851 10.487 1.00 0.00 28 LEU A C 10
ATOM 9995 O O . LEU A 1 28 ? 3.836 0.553 11.608 1.00 0.00 28 LEU A O 10
ATOM 10011 N N . ALA A 1 29 ? 2.217 0.866 10.162 1.00 0.00 29 ALA A N 10
ATOM 10012 C CA . ALA A 1 29 ? 1.173 0.517 11.161 1.00 0.00 29 ALA A CA 10
ATOM 10013 C C . ALA A 1 29 ? 1.070 -1.000 11.381 1.00 0.00 29 ALA A C 10
ATOM 10014 O O . ALA A 1 29 ? 1.225 -1.487 12.482 1.00 0.00 29 ALA A O 10
ATOM 10021 N N . PHE A 1 30 ? 0.762 -1.741 10.348 1.00 0.00 30 PHE A N 10
ATOM 10022 C CA . PHE A 1 30 ? 0.594 -3.220 10.507 1.00 0.00 30 PHE A CA 10
ATOM 10023 C C . PHE A 1 30 ? 1.944 -3.937 10.474 1.00 0.00 30 PHE A C 10
ATOM 10024 O O . PHE A 1 30 ? 2.216 -4.788 11.297 1.00 0.00 30 PHE A O 10
ATOM 10041 N N . SER A 1 31 ? 2.782 -3.616 9.528 1.00 0.00 31 SER A N 10
ATOM 10042 C CA . SER A 1 31 ? 4.111 -4.291 9.436 1.00 0.00 31 SER A CA 10
ATOM 10043 C C . SER A 1 31 ? 5.217 -3.273 9.731 1.00 0.00 31 SER A C 10
ATOM 10044 O O . SER A 1 31 ? 5.971 -2.899 8.857 1.00 0.00 31 SER A O 10
ATOM 10052 N N . PRO A 1 32 ? 5.307 -2.822 10.957 1.00 0.00 32 PRO A N 10
ATOM 10053 C CA . PRO A 1 32 ? 6.328 -1.818 11.361 1.00 0.00 32 PRO A CA 10
ATOM 10054 C C . PRO A 1 32 ? 7.738 -2.222 10.926 1.00 0.00 32 PRO A C 10
ATOM 10055 O O . PRO A 1 32 ? 8.626 -1.398 10.834 1.00 0.00 32 PRO A O 10
ATOM 10066 N N . TYR A 1 33 ? 7.963 -3.484 10.673 1.00 0.00 33 TYR A N 10
ATOM 10067 C CA . TYR A 1 33 ? 9.323 -3.925 10.266 1.00 0.00 33 TYR A CA 10
ATOM 10068 C C . TYR A 1 33 ? 9.542 -3.695 8.766 1.00 0.00 33 TYR A C 10
ATOM 10069 O O . TYR A 1 33 ? 10.609 -3.962 8.250 1.00 0.00 33 TYR A O 10
ATOM 10087 N N . PHE A 1 34 ? 8.563 -3.198 8.051 1.00 0.00 34 PHE A N 10
ATOM 10088 C CA . PHE A 1 34 ? 8.791 -2.970 6.593 1.00 0.00 34 PHE A CA 10
ATOM 10089 C C . PHE A 1 34 ? 9.834 -1.893 6.438 1.00 0.00 34 PHE A C 10
ATOM 10090 O O . PHE A 1 34 ? 9.687 -0.788 6.920 1.00 0.00 34 PHE A O 10
ATOM 10107 N N . THR A 1 35 ? 10.891 -2.205 5.764 1.00 0.00 35 THR A N 10
ATOM 10108 C CA . THR A 1 35 ? 11.936 -1.193 5.580 1.00 0.00 35 THR A CA 10
ATOM 10109 C C . THR A 1 35 ? 11.519 -0.245 4.479 1.00 0.00 35 THR A C 10
ATOM 10110 O O . THR A 1 35 ? 10.923 -0.626 3.492 1.00 0.00 35 THR A O 10
ATOM 10121 N N . GLN A 1 36 ? 11.820 0.991 4.659 1.00 0.00 36 GLN A N 10
ATOM 10122 C CA . GLN A 1 36 ? 11.441 2.003 3.663 1.00 0.00 36 GLN A CA 10
ATOM 10123 C C . GLN A 1 36 ? 11.911 1.587 2.272 1.00 0.00 36 GLN A C 10
ATOM 10124 O O . GLN A 1 36 ? 11.312 1.938 1.283 1.00 0.00 36 GLN A O 10
ATOM 10138 N N . GLU A 1 37 ? 12.974 0.840 2.199 1.00 0.00 37 GLU A N 10
ATOM 10139 C CA . GLU A 1 37 ? 13.485 0.400 0.868 1.00 0.00 37 GLU A CA 10
ATOM 10140 C C . GLU A 1 37 ? 12.581 -0.704 0.314 1.00 0.00 37 GLU A C 10
ATOM 10141 O O . GLU A 1 37 ? 12.309 -0.757 -0.867 1.00 0.00 37 GLU A O 10
ATOM 10153 N N . ASP A 1 38 ? 12.103 -1.582 1.151 1.00 0.00 38 ASP A N 10
ATOM 10154 C CA . ASP A 1 38 ? 11.209 -2.663 0.652 1.00 0.00 38 ASP A CA 10
ATOM 10155 C C . ASP A 1 38 ? 9.840 -2.057 0.330 1.00 0.00 38 ASP A C 10
ATOM 10156 O O . ASP A 1 38 ? 9.173 -2.455 -0.604 1.00 0.00 38 ASP A O 10
ATOM 10165 N N . ILE A 1 39 ? 9.424 -1.089 1.101 1.00 0.00 39 ILE A N 10
ATOM 10166 C CA . ILE A 1 39 ? 8.106 -0.436 0.858 1.00 0.00 39 ILE A CA 10
ATOM 10167 C C . ILE A 1 39 ? 8.180 0.378 -0.432 1.00 0.00 39 ILE A C 10
ATOM 10168 O O . ILE A 1 39 ? 7.305 0.329 -1.265 1.00 0.00 39 ILE A O 10
ATOM 10184 N N . VAL A 1 40 ? 9.223 1.143 -0.577 1.00 0.00 40 VAL A N 10
ATOM 10185 C CA . VAL A 1 40 ? 9.386 1.984 -1.786 1.00 0.00 40 VAL A CA 10
ATOM 10186 C C . VAL A 1 40 ? 9.821 1.144 -2.968 1.00 0.00 40 VAL A C 10
ATOM 10187 O O . VAL A 1 40 ? 9.348 1.332 -4.062 1.00 0.00 40 VAL A O 10
ATOM 10200 N N . LYS A 1 41 ? 10.688 0.193 -2.780 1.00 0.00 41 LYS A N 10
ATOM 10201 C CA . LYS A 1 41 ? 11.061 -0.635 -3.945 1.00 0.00 41 LYS A CA 10
ATOM 10202 C C . LYS A 1 41 ? 9.768 -1.262 -4.429 1.00 0.00 41 LYS A C 10
ATOM 10203 O O . LYS A 1 41 ? 9.366 -1.110 -5.562 1.00 0.00 41 LYS A O 10
ATOM 10222 N N . PHE A 1 42 ? 9.116 -1.964 -3.549 1.00 0.00 42 PHE A N 10
ATOM 10223 C CA . PHE A 1 42 ? 7.838 -2.629 -3.891 1.00 0.00 42 PHE A CA 10
ATOM 10224 C C . PHE A 1 42 ? 6.781 -1.605 -4.326 1.00 0.00 42 PHE A C 10
ATOM 10225 O O . PHE A 1 42 ? 6.170 -1.753 -5.366 1.00 0.00 42 PHE A O 10
ATOM 10242 N N . PHE A 1 43 ? 6.551 -0.567 -3.560 1.00 0.00 43 PHE A N 10
ATOM 10243 C CA . PHE A 1 43 ? 5.527 0.432 -3.981 1.00 0.00 43 PHE A CA 10
ATOM 10244 C C . PHE A 1 43 ? 5.947 1.010 -5.326 1.00 0.00 43 PHE A C 10
ATOM 10245 O O . PHE A 1 43 ? 5.192 1.044 -6.277 1.00 0.00 43 PHE A O 10
ATOM 10262 N N . GLU A 1 44 ? 7.174 1.423 -5.407 1.00 0.00 44 GLU A N 10
ATOM 10263 C CA . GLU A 1 44 ? 7.683 1.955 -6.698 1.00 0.00 44 GLU A CA 10
ATOM 10264 C C . GLU A 1 44 ? 7.433 0.876 -7.757 1.00 0.00 44 GLU A C 10
ATOM 10265 O O . GLU A 1 44 ? 7.127 1.154 -8.899 1.00 0.00 44 GLU A O 10
ATOM 10277 N N . GLU A 1 45 ? 7.560 -0.366 -7.360 1.00 0.00 45 GLU A N 10
ATOM 10278 C CA . GLU A 1 45 ? 7.337 -1.507 -8.288 1.00 0.00 45 GLU A CA 10
ATOM 10279 C C . GLU A 1 45 ? 5.843 -1.757 -8.512 1.00 0.00 45 GLU A C 10
ATOM 10280 O O . GLU A 1 45 ? 5.423 -2.127 -9.590 1.00 0.00 45 GLU A O 10
ATOM 10292 N N . ILE A 1 46 ? 5.042 -1.601 -7.493 1.00 0.00 46 ILE A N 10
ATOM 10293 C CA . ILE A 1 46 ? 3.587 -1.880 -7.651 1.00 0.00 46 ILE A CA 10
ATOM 10294 C C . ILE A 1 46 ? 2.859 -0.633 -8.158 1.00 0.00 46 ILE A C 10
ATOM 10295 O O . ILE A 1 46 ? 1.956 -0.729 -8.963 1.00 0.00 46 ILE A O 10
ATOM 10311 N N . ASP A 1 47 ? 3.259 0.536 -7.741 1.00 0.00 47 ASP A N 10
ATOM 10312 C CA . ASP A 1 47 ? 2.588 1.751 -8.271 1.00 0.00 47 ASP A CA 10
ATOM 10313 C C . ASP A 1 47 ? 2.977 1.837 -9.738 1.00 0.00 47 ASP A C 10
ATOM 10314 O O . ASP A 1 47 ? 3.867 2.573 -10.113 1.00 0.00 47 ASP A O 10
ATOM 10323 N N . VAL A 1 48 ? 2.356 1.046 -10.566 1.00 0.00 48 VAL A N 10
ATOM 10324 C CA . VAL A 1 48 ? 2.709 1.006 -12.020 1.00 0.00 48 VAL A CA 10
ATOM 10325 C C . VAL A 1 48 ? 2.185 2.195 -12.801 1.00 0.00 48 VAL A C 10
ATOM 10326 O O . VAL A 1 48 ? 2.677 2.515 -13.866 1.00 0.00 48 VAL A O 10
ATOM 10339 N N . ASP A 1 49 ? 1.160 2.803 -12.335 1.00 0.00 49 ASP A N 10
ATOM 10340 C CA . ASP A 1 49 ? 0.569 3.914 -13.112 1.00 0.00 49 ASP A CA 10
ATOM 10341 C C . ASP A 1 49 ? 1.436 5.149 -12.947 1.00 0.00 49 ASP A C 10
ATOM 10342 O O . ASP A 1 49 ? 1.353 6.092 -13.706 1.00 0.00 49 ASP A O 10
ATOM 10351 N N . GLY A 1 50 ? 2.310 5.124 -11.991 1.00 0.00 50 GLY A N 10
ATOM 10352 C CA . GLY A 1 50 ? 3.236 6.255 -11.793 1.00 0.00 50 GLY A CA 10
ATOM 10353 C C . GLY A 1 50 ? 2.511 7.490 -11.256 1.00 0.00 50 GLY A C 10
ATOM 10354 O O . GLY A 1 50 ? 3.086 8.557 -11.171 1.00 0.00 50 GLY A O 10
ATOM 10358 N N . ASN A 1 51 ? 1.278 7.367 -10.863 1.00 0.00 51 ASN A N 10
ATOM 10359 C CA . ASN A 1 51 ? 0.578 8.551 -10.307 1.00 0.00 51 ASN A CA 10
ATOM 10360 C C . ASN A 1 51 ? 1.117 8.755 -8.900 1.00 0.00 51 ASN A C 10
ATOM 10361 O O . ASN A 1 51 ? 0.693 9.629 -8.169 1.00 0.00 51 ASN A O 10
ATOM 10372 N N . GLY A 1 52 ? 2.063 7.939 -8.529 1.00 0.00 52 GLY A N 10
ATOM 10373 C CA . GLY A 1 52 ? 2.661 8.048 -7.179 1.00 0.00 52 GLY A CA 10
ATOM 10374 C C . GLY A 1 52 ? 1.707 7.436 -6.158 1.00 0.00 52 GLY A C 10
ATOM 10375 O O . GLY A 1 52 ? 1.748 7.761 -4.987 1.00 0.00 52 GLY A O 10
ATOM 10379 N N . GLU A 1 53 ? 0.824 6.572 -6.591 1.00 0.00 53 GLU A N 10
ATOM 10380 C CA . GLU A 1 53 ? -0.149 5.966 -5.637 1.00 0.00 53 GLU A CA 10
ATOM 10381 C C . GLU A 1 53 ? -0.481 4.532 -6.034 1.00 0.00 53 GLU A C 10
ATOM 10382 O O . GLU A 1 53 ? -0.363 4.144 -7.179 1.00 0.00 53 GLU A O 10
ATOM 10394 N N . LEU A 1 54 ? -0.922 3.747 -5.084 1.00 0.00 54 LEU A N 10
ATOM 10395 C CA . LEU A 1 54 ? -1.289 2.354 -5.388 1.00 0.00 54 LEU A CA 10
ATOM 10396 C C . LEU A 1 54 ? -2.665 2.352 -6.021 1.00 0.00 54 LEU A C 10
ATOM 10397 O O . LEU A 1 54 ? -3.576 2.983 -5.539 1.00 0.00 54 LEU A O 10
ATOM 10413 N N . ASN A 1 55 ? -2.826 1.645 -7.087 1.00 0.00 55 ASN A N 10
ATOM 10414 C CA . ASN A 1 55 ? -4.164 1.597 -7.747 1.00 0.00 55 ASN A CA 10
ATOM 10415 C C . ASN A 1 55 ? -4.936 0.394 -7.220 1.00 0.00 55 ASN A C 10
ATOM 10416 O O . ASN A 1 55 ? -4.449 -0.363 -6.406 1.00 0.00 55 ASN A O 10
ATOM 10427 N N . ALA A 1 56 ? -6.141 0.221 -7.684 1.00 0.00 56 ALA A N 10
ATOM 10428 C CA . ALA A 1 56 ? -6.984 -0.919 -7.213 1.00 0.00 56 ALA A CA 10
ATOM 10429 C C . ALA A 1 56 ? -6.348 -2.276 -7.584 1.00 0.00 56 ALA A C 10
ATOM 10430 O O . ALA A 1 56 ? -6.058 -3.087 -6.719 1.00 0.00 56 ALA A O 10
ATOM 10437 N N . ASP A 1 57 ? -6.131 -2.563 -8.838 1.00 0.00 57 ASP A N 10
ATOM 10438 C CA . ASP A 1 57 ? -5.527 -3.885 -9.185 1.00 0.00 57 ASP A CA 10
ATOM 10439 C C . ASP A 1 57 ? -4.153 -4.029 -8.515 1.00 0.00 57 ASP A C 10
ATOM 10440 O O . ASP A 1 57 ? -3.817 -5.065 -7.961 1.00 0.00 57 ASP A O 10
ATOM 10449 N N . GLU A 1 58 ? -3.357 -2.997 -8.553 1.00 0.00 58 GLU A N 10
ATOM 10450 C CA . GLU A 1 58 ? -2.015 -3.077 -7.920 1.00 0.00 58 GLU A CA 10
ATOM 10451 C C . GLU A 1 58 ? -2.209 -3.151 -6.412 1.00 0.00 58 GLU A C 10
ATOM 10452 O O . GLU A 1 58 ? -1.430 -3.750 -5.699 1.00 0.00 58 GLU A O 10
ATOM 10464 N N . PHE A 1 59 ? -3.261 -2.555 -5.927 1.00 0.00 59 PHE A N 10
ATOM 10465 C CA . PHE A 1 59 ? -3.542 -2.588 -4.469 1.00 0.00 59 PHE A CA 10
ATOM 10466 C C . PHE A 1 59 ? -3.570 -4.040 -4.005 1.00 0.00 59 PHE A C 10
ATOM 10467 O O . PHE A 1 59 ? -2.993 -4.399 -2.999 1.00 0.00 59 PHE A O 10
ATOM 10484 N N . THR A 1 60 ? -4.242 -4.880 -4.741 1.00 0.00 60 THR A N 10
ATOM 10485 C CA . THR A 1 60 ? -4.314 -6.309 -4.344 1.00 0.00 60 THR A CA 10
ATOM 10486 C C . THR A 1 60 ? -2.935 -6.921 -4.477 1.00 0.00 60 THR A C 10
ATOM 10487 O O . THR A 1 60 ? -2.422 -7.516 -3.554 1.00 0.00 60 THR A O 10
ATOM 10498 N N . SER A 1 61 ? -2.314 -6.758 -5.606 1.00 0.00 61 SER A N 10
ATOM 10499 C CA . SER A 1 61 ? -0.950 -7.316 -5.765 1.00 0.00 61 SER A CA 10
ATOM 10500 C C . SER A 1 61 ? -0.041 -6.666 -4.724 1.00 0.00 61 SER A C 10
ATOM 10501 O O . SER A 1 61 ? 0.972 -7.234 -4.294 1.00 0.00 61 SER A O 10
ATOM 10509 N N . CYS A 1 62 ? -0.442 -5.522 -4.221 1.00 0.00 62 CYS A N 10
ATOM 10510 C CA . CYS A 1 62 ? 0.365 -4.868 -3.169 1.00 0.00 62 CYS A CA 10
ATOM 10511 C C . CYS A 1 62 ? 0.279 -5.738 -1.938 1.00 0.00 62 CYS A C 10
ATOM 10512 O O . CYS A 1 62 ? 1.238 -5.938 -1.220 1.00 0.00 62 CYS A O 10
ATOM 10520 N N . ILE A 1 63 ? -0.880 -6.275 -1.703 1.00 0.00 63 ILE A N 10
ATOM 10521 C CA . ILE A 1 63 ? -1.052 -7.152 -0.532 1.00 0.00 63 ILE A CA 10
ATOM 10522 C C . ILE A 1 63 ? -0.571 -8.548 -0.880 1.00 0.00 63 ILE A C 10
ATOM 10523 O O . ILE A 1 63 ? 0.013 -9.210 -0.046 1.00 0.00 63 ILE A O 10
ATOM 10539 N N . GLU A 1 64 ? -0.775 -9.032 -2.086 1.00 0.00 64 GLU A N 10
ATOM 10540 C CA . GLU A 1 64 ? -0.280 -10.390 -2.395 1.00 0.00 64 GLU A CA 10
ATOM 10541 C C . GLU A 1 64 ? 1.161 -10.491 -1.945 1.00 0.00 64 GLU A C 10
ATOM 10542 O O . GLU A 1 64 ? 1.624 -11.562 -1.603 1.00 0.00 64 GLU A O 10
ATOM 10554 N N . LYS A 1 65 ? 1.889 -9.395 -1.889 1.00 0.00 65 LYS A N 10
ATOM 10555 C CA . LYS A 1 65 ? 3.285 -9.532 -1.391 1.00 0.00 65 LYS A CA 10
ATOM 10556 C C . LYS A 1 65 ? 3.228 -10.298 -0.060 1.00 0.00 65 LYS A C 10
ATOM 10557 O O . LYS A 1 65 ? 4.221 -10.761 0.463 1.00 0.00 65 LYS A O 10
ATOM 10576 N N . MET A 1 66 ? 2.036 -10.447 0.456 1.00 0.00 66 MET A N 10
ATOM 10577 C CA . MET A 1 66 ? 1.798 -11.184 1.705 1.00 0.00 66 MET A CA 10
ATOM 10578 C C . MET A 1 66 ? 0.315 -11.543 1.675 1.00 0.00 66 MET A C 10
ATOM 10579 O O . MET A 1 66 ? -0.345 -11.375 0.670 1.00 0.00 66 MET A O 10
ATOM 10593 N N . LEU A 1 67 ? -0.220 -12.037 2.734 1.00 0.00 67 LEU A N 10
ATOM 10594 C CA . LEU A 1 67 ? -1.666 -12.402 2.734 1.00 0.00 67 LEU A CA 10
ATOM 10595 C C . LEU A 1 67 ? -1.978 -13.243 1.492 1.00 0.00 67 LEU A C 10
ATOM 10611 N N . SER A 1 1 ? -9.488 -11.269 -0.980 1.00 0.00 1 SER A N 11
ATOM 10612 C CA . SER A 1 1 ? -8.394 -11.039 0.005 1.00 0.00 1 SER A CA 11
ATOM 10613 C C . SER A 1 1 ? -8.649 -9.730 0.753 1.00 0.00 1 SER A C 11
ATOM 10614 O O . SER A 1 1 ? -9.300 -8.833 0.252 1.00 0.00 1 SER A O 11
ATOM 10621 N N . SER A 1 2 ? -8.141 -9.609 1.949 1.00 0.00 2 SER A N 11
ATOM 10622 C CA . SER A 1 2 ? -8.356 -8.356 2.727 1.00 0.00 2 SER A CA 11
ATOM 10623 C C . SER A 1 2 ? -7.494 -7.241 2.152 1.00 0.00 2 SER A C 11
ATOM 10624 O O . SER A 1 2 ? -7.089 -6.343 2.856 1.00 0.00 2 SER A O 11
ATOM 10632 N N . ALA A 1 3 ? -7.196 -7.282 0.889 1.00 0.00 3 ALA A N 11
ATOM 10633 C CA . ALA A 1 3 ? -6.347 -6.209 0.312 1.00 0.00 3 ALA A CA 11
ATOM 10634 C C . ALA A 1 3 ? -7.186 -4.961 0.067 1.00 0.00 3 ALA A C 11
ATOM 10635 O O . ALA A 1 3 ? -6.735 -3.848 0.258 1.00 0.00 3 ALA A O 11
ATOM 10642 N N . LYS A 1 4 ? -8.413 -5.134 -0.330 1.00 0.00 4 LYS A N 11
ATOM 10643 C CA . LYS A 1 4 ? -9.277 -3.951 -0.561 1.00 0.00 4 LYS A CA 11
ATOM 10644 C C . LYS A 1 4 ? -9.775 -3.477 0.801 1.00 0.00 4 LYS A C 11
ATOM 10645 O O . LYS A 1 4 ? -9.909 -2.297 1.054 1.00 0.00 4 LYS A O 11
ATOM 10664 N N . ARG A 1 5 ? -10.025 -4.398 1.688 1.00 0.00 5 ARG A N 11
ATOM 10665 C CA . ARG A 1 5 ? -10.487 -4.027 3.052 1.00 0.00 5 ARG A CA 11
ATOM 10666 C C . ARG A 1 5 ? -9.408 -3.182 3.726 1.00 0.00 5 ARG A C 11
ATOM 10667 O O . ARG A 1 5 ? -9.662 -2.108 4.230 1.00 0.00 5 ARG A O 11
ATOM 10688 N N . VAL A 1 6 ? -8.202 -3.678 3.734 1.00 0.00 6 VAL A N 11
ATOM 10689 C CA . VAL A 1 6 ? -7.090 -2.940 4.374 1.00 0.00 6 VAL A CA 11
ATOM 10690 C C . VAL A 1 6 ? -6.934 -1.588 3.670 1.00 0.00 6 VAL A C 11
ATOM 10691 O O . VAL A 1 6 ? -6.678 -0.574 4.288 1.00 0.00 6 VAL A O 11
ATOM 10704 N N . PHE A 1 7 ? -7.097 -1.576 2.378 1.00 0.00 7 PHE A N 11
ATOM 10705 C CA . PHE A 1 7 ? -6.965 -0.293 1.637 1.00 0.00 7 PHE A CA 11
ATOM 10706 C C . PHE A 1 7 ? -8.112 0.641 2.049 1.00 0.00 7 PHE A C 11
ATOM 10707 O O . PHE A 1 7 ? -7.892 1.793 2.363 1.00 0.00 7 PHE A O 11
ATOM 10724 N N . GLU A 1 8 ? -9.324 0.176 2.081 1.00 0.00 8 GLU A N 11
ATOM 10725 C CA . GLU A 1 8 ? -10.431 1.086 2.489 1.00 0.00 8 GLU A CA 11
ATOM 10726 C C . GLU A 1 8 ? -10.023 1.793 3.784 1.00 0.00 8 GLU A C 11
ATOM 10727 O O . GLU A 1 8 ? -10.091 3.000 3.897 1.00 0.00 8 GLU A O 11
ATOM 10739 N N . LYS A 1 9 ? -9.597 1.040 4.753 1.00 0.00 9 LYS A N 11
ATOM 10740 C CA . LYS A 1 9 ? -9.178 1.645 6.045 1.00 0.00 9 LYS A CA 11
ATOM 10741 C C . LYS A 1 9 ? -8.062 2.664 5.814 1.00 0.00 9 LYS A C 11
ATOM 10742 O O . LYS A 1 9 ? -8.045 3.719 6.417 1.00 0.00 9 LYS A O 11
ATOM 10761 N N . PHE A 1 10 ? -7.136 2.372 4.946 1.00 0.00 10 PHE A N 11
ATOM 10762 C CA . PHE A 1 10 ? -6.037 3.339 4.686 1.00 0.00 10 PHE A CA 11
ATOM 10763 C C . PHE A 1 10 ? -6.498 4.355 3.672 1.00 0.00 10 PHE A C 11
ATOM 10764 O O . PHE A 1 10 ? -5.909 5.408 3.543 1.00 0.00 10 PHE A O 11
ATOM 10781 N N . ASP A 1 11 ? -7.545 4.077 2.953 1.00 0.00 11 ASP A N 11
ATOM 10782 C CA . ASP A 1 11 ? -8.012 5.083 1.973 1.00 0.00 11 ASP A CA 11
ATOM 10783 C C . ASP A 1 11 ? -8.266 6.363 2.744 1.00 0.00 11 ASP A C 11
ATOM 10784 O O . ASP A 1 11 ? -9.377 6.715 3.088 1.00 0.00 11 ASP A O 11
ATOM 10793 N N . LYS A 1 12 ? -7.205 7.048 3.004 1.00 0.00 12 LYS A N 11
ATOM 10794 C CA . LYS A 1 12 ? -7.253 8.323 3.746 1.00 0.00 12 LYS A CA 11
ATOM 10795 C C . LYS A 1 12 ? -7.623 9.437 2.772 1.00 0.00 12 LYS A C 11
ATOM 10796 O O . LYS A 1 12 ? -7.914 10.553 3.152 1.00 0.00 12 LYS A O 11
ATOM 10815 N N . ASN A 1 13 ? -7.642 9.109 1.514 1.00 0.00 13 ASN A N 11
ATOM 10816 C CA . ASN A 1 13 ? -8.026 10.099 0.466 1.00 0.00 13 ASN A CA 11
ATOM 10817 C C . ASN A 1 13 ? -9.298 9.600 -0.235 1.00 0.00 13 ASN A C 11
ATOM 10818 O O . ASN A 1 13 ? -9.664 10.080 -1.289 1.00 0.00 13 ASN A O 11
ATOM 10829 N N . LYS A 1 14 ? -9.964 8.635 0.361 1.00 0.00 14 LYS A N 11
ATOM 10830 C CA . LYS A 1 14 ? -11.218 8.079 -0.247 1.00 0.00 14 LYS A CA 11
ATOM 10831 C C . LYS A 1 14 ? -11.146 8.296 -1.756 1.00 0.00 14 LYS A C 11
ATOM 10832 O O . LYS A 1 14 ? -12.039 8.835 -2.380 1.00 0.00 14 LYS A O 11
ATOM 10851 N N . ASP A 1 15 ? -10.037 7.917 -2.310 1.00 0.00 15 ASP A N 11
ATOM 10852 C CA . ASP A 1 15 ? -9.800 8.122 -3.755 1.00 0.00 15 ASP A CA 11
ATOM 10853 C C . ASP A 1 15 ? -9.820 6.801 -4.494 1.00 0.00 15 ASP A C 11
ATOM 10854 O O . ASP A 1 15 ? -10.133 6.762 -5.667 1.00 0.00 15 ASP A O 11
ATOM 10863 N N . GLY A 1 16 ? -9.441 5.714 -3.876 1.00 0.00 16 GLY A N 11
ATOM 10864 C CA . GLY A 1 16 ? -9.398 4.439 -4.630 1.00 0.00 16 GLY A CA 11
ATOM 10865 C C . GLY A 1 16 ? -7.948 4.233 -4.989 1.00 0.00 16 GLY A C 11
ATOM 10866 O O . GLY A 1 16 ? -7.590 3.378 -5.771 1.00 0.00 16 GLY A O 11
ATOM 10870 N N . LYS A 1 17 ? -7.110 5.018 -4.359 1.00 0.00 17 LYS A N 11
ATOM 10871 C CA . LYS A 1 17 ? -5.655 4.911 -4.568 1.00 0.00 17 LYS A CA 11
ATOM 10872 C C . LYS A 1 17 ? -4.918 5.395 -3.335 1.00 0.00 17 LYS A C 11
ATOM 10873 O O . LYS A 1 17 ? -5.345 6.285 -2.626 1.00 0.00 17 LYS A O 11
ATOM 10892 N N . LEU A 1 18 ? -3.793 4.805 -3.105 1.00 0.00 18 LEU A N 11
ATOM 10893 C CA . LEU A 1 18 ? -2.946 5.178 -1.955 1.00 0.00 18 LEU A CA 11
ATOM 10894 C C . LEU A 1 18 ? -1.608 5.667 -2.424 1.00 0.00 18 LEU A C 11
ATOM 10895 O O . LEU A 1 18 ? -1.149 5.330 -3.480 1.00 0.00 18 LEU A O 11
ATOM 10911 N N . SER A 1 19 ? -0.964 6.414 -1.605 1.00 0.00 19 SER A N 11
ATOM 10912 C CA . SER A 1 19 ? 0.380 6.913 -1.936 1.00 0.00 19 SER A CA 11
ATOM 10913 C C . SER A 1 19 ? 1.371 6.111 -1.122 1.00 0.00 19 SER A C 11
ATOM 10914 O O . SER A 1 19 ? 1.050 5.607 -0.064 1.00 0.00 19 SER A O 11
ATOM 10922 N N . LEU A 1 20 ? 2.573 5.991 -1.581 1.00 0.00 20 LEU A N 11
ATOM 10923 C CA . LEU A 1 20 ? 3.564 5.232 -0.802 1.00 0.00 20 LEU A CA 11
ATOM 10924 C C . LEU A 1 20 ? 3.521 5.794 0.593 1.00 0.00 20 LEU A C 11
ATOM 10925 O O . LEU A 1 20 ? 3.855 5.161 1.570 1.00 0.00 20 LEU A O 11
ATOM 10941 N N . ASP A 1 21 ? 3.040 6.977 0.660 1.00 0.00 21 ASP A N 11
ATOM 10942 C CA . ASP A 1 21 ? 2.868 7.653 1.962 1.00 0.00 21 ASP A CA 11
ATOM 10943 C C . ASP A 1 21 ? 1.774 6.918 2.749 1.00 0.00 21 ASP A C 11
ATOM 10944 O O . ASP A 1 21 ? 1.942 6.640 3.920 1.00 0.00 21 ASP A O 11
ATOM 10953 N N . GLU A 1 22 ? 0.645 6.589 2.140 1.00 0.00 22 GLU A N 11
ATOM 10954 C CA . GLU A 1 22 ? -0.415 5.876 2.902 1.00 0.00 22 GLU A CA 11
ATOM 10955 C C . GLU A 1 22 ? 0.029 4.440 3.165 1.00 0.00 22 GLU A C 11
ATOM 10956 O O . GLU A 1 22 ? -0.138 3.915 4.247 1.00 0.00 22 GLU A O 11
ATOM 10968 N N . PHE A 1 23 ? 0.612 3.813 2.181 1.00 0.00 23 PHE A N 11
ATOM 10969 C CA . PHE A 1 23 ? 1.092 2.427 2.350 1.00 0.00 23 PHE A CA 11
ATOM 10970 C C . PHE A 1 23 ? 2.324 2.441 3.263 1.00 0.00 23 PHE A C 11
ATOM 10971 O O . PHE A 1 23 ? 2.629 1.465 3.913 1.00 0.00 23 PHE A O 11
ATOM 10988 N N . ARG A 1 24 ? 3.025 3.553 3.341 1.00 0.00 24 ARG A N 11
ATOM 10989 C CA . ARG A 1 24 ? 4.211 3.638 4.247 1.00 0.00 24 ARG A CA 11
ATOM 10990 C C . ARG A 1 24 ? 3.699 3.882 5.665 1.00 0.00 24 ARG A C 11
ATOM 10991 O O . ARG A 1 24 ? 4.262 3.426 6.631 1.00 0.00 24 ARG A O 11
ATOM 11012 N N . GLU A 1 25 ? 2.583 4.543 5.778 1.00 0.00 25 GLU A N 11
ATOM 11013 C CA . GLU A 1 25 ? 1.983 4.743 7.123 1.00 0.00 25 GLU A CA 11
ATOM 11014 C C . GLU A 1 25 ? 1.407 3.381 7.477 1.00 0.00 25 GLU A C 11
ATOM 11015 O O . GLU A 1 25 ? 1.461 2.905 8.591 1.00 0.00 25 GLU A O 11
ATOM 11027 N N . VAL A 1 26 ? 0.891 2.762 6.462 1.00 0.00 26 VAL A N 11
ATOM 11028 C CA . VAL A 1 26 ? 0.305 1.400 6.535 1.00 0.00 26 VAL A CA 11
ATOM 11029 C C . VAL A 1 26 ? 1.386 0.398 6.897 1.00 0.00 26 VAL A C 11
ATOM 11030 O O . VAL A 1 26 ? 1.201 -0.507 7.686 1.00 0.00 26 VAL A O 11
ATOM 11043 N N . ALA A 1 27 ? 2.499 0.544 6.255 1.00 0.00 27 ALA A N 11
ATOM 11044 C CA . ALA A 1 27 ? 3.621 -0.393 6.452 1.00 0.00 27 ALA A CA 11
ATOM 11045 C C . ALA A 1 27 ? 4.348 -0.070 7.753 1.00 0.00 27 ALA A C 11
ATOM 11046 O O . ALA A 1 27 ? 4.754 -0.941 8.489 1.00 0.00 27 ALA A O 11
ATOM 11053 N N . LEU A 1 28 ? 4.510 1.185 8.034 1.00 0.00 28 LEU A N 11
ATOM 11054 C CA . LEU A 1 28 ? 5.207 1.582 9.285 1.00 0.00 28 LEU A CA 11
ATOM 11055 C C . LEU A 1 28 ? 4.278 1.353 10.473 1.00 0.00 28 LEU A C 11
ATOM 11056 O O . LEU A 1 28 ? 4.716 1.045 11.564 1.00 0.00 28 LEU A O 11
ATOM 11072 N N . ALA A 1 29 ? 2.998 1.509 10.278 1.00 0.00 29 ALA A N 11
ATOM 11073 C CA . ALA A 1 29 ? 2.031 1.315 11.393 1.00 0.00 29 ALA A CA 11
ATOM 11074 C C . ALA A 1 29 ? 1.755 -0.172 11.655 1.00 0.00 29 ALA A C 11
ATOM 11075 O O . ALA A 1 29 ? 1.963 -0.672 12.743 1.00 0.00 29 ALA A O 11
ATOM 11082 N N . PHE A 1 30 ? 1.242 -0.867 10.675 1.00 0.00 30 PHE A N 11
ATOM 11083 C CA . PHE A 1 30 ? 0.893 -2.307 10.863 1.00 0.00 30 PHE A CA 11
ATOM 11084 C C . PHE A 1 30 ? 2.140 -3.192 10.806 1.00 0.00 30 PHE A C 11
ATOM 11085 O O . PHE A 1 30 ? 2.366 -4.011 11.675 1.00 0.00 30 PHE A O 11
ATOM 11102 N N . SER A 1 31 ? 2.942 -3.045 9.789 1.00 0.00 31 SER A N 11
ATOM 11103 C CA . SER A 1 31 ? 4.170 -3.884 9.669 1.00 0.00 31 SER A CA 11
ATOM 11104 C C . SER A 1 31 ? 5.404 -2.988 9.778 1.00 0.00 31 SER A C 11
ATOM 11105 O O . SER A 1 31 ? 6.124 -2.797 8.818 1.00 0.00 31 SER A O 11
ATOM 11113 N N . PRO A 1 32 ? 5.645 -2.428 10.934 1.00 0.00 32 PRO A N 11
ATOM 11114 C CA . PRO A 1 32 ? 6.805 -1.524 11.155 1.00 0.00 32 PRO A CA 11
ATOM 11115 C C . PRO A 1 32 ? 8.119 -2.169 10.720 1.00 0.00 32 PRO A C 11
ATOM 11116 O O . PRO A 1 32 ? 9.099 -1.494 10.477 1.00 0.00 32 PRO A O 11
ATOM 11127 N N . TYR A 1 33 ? 8.157 -3.471 10.618 1.00 0.00 33 TYR A N 11
ATOM 11128 C CA . TYR A 1 33 ? 9.413 -4.139 10.199 1.00 0.00 33 TYR A CA 11
ATOM 11129 C C . TYR A 1 33 ? 9.611 -3.963 8.692 1.00 0.00 33 TYR A C 11
ATOM 11130 O O . TYR A 1 33 ? 10.654 -4.286 8.157 1.00 0.00 33 TYR A O 11
ATOM 11148 N N . PHE A 1 34 ? 8.633 -3.441 7.997 1.00 0.00 34 PHE A N 11
ATOM 11149 C CA . PHE A 1 34 ? 8.813 -3.248 6.531 1.00 0.00 34 PHE A CA 11
ATOM 11150 C C . PHE A 1 34 ? 9.897 -2.221 6.327 1.00 0.00 34 PHE A C 11
ATOM 11151 O O . PHE A 1 34 ? 9.826 -1.112 6.817 1.00 0.00 34 PHE A O 11
ATOM 11168 N N . THR A 1 35 ? 10.902 -2.582 5.606 1.00 0.00 35 THR A N 11
ATOM 11169 C CA . THR A 1 35 ? 11.986 -1.625 5.375 1.00 0.00 35 THR A CA 11
ATOM 11170 C C . THR A 1 35 ? 11.556 -0.645 4.311 1.00 0.00 35 THR A C 11
ATOM 11171 O O . THR A 1 35 ? 10.880 -0.985 3.361 1.00 0.00 35 THR A O 11
ATOM 11182 N N . GLN A 1 36 ? 11.934 0.574 4.475 1.00 0.00 36 GLN A N 11
ATOM 11183 C CA . GLN A 1 36 ? 11.548 1.602 3.501 1.00 0.00 36 GLN A CA 11
ATOM 11184 C C . GLN A 1 36 ? 11.967 1.172 2.106 1.00 0.00 36 GLN A C 11
ATOM 11185 O O . GLN A 1 36 ? 11.310 1.475 1.139 1.00 0.00 36 GLN A O 11
ATOM 11199 N N . GLU A 1 37 ? 13.040 0.445 2.006 1.00 0.00 37 GLU A N 11
ATOM 11200 C CA . GLU A 1 37 ? 13.492 -0.027 0.669 1.00 0.00 37 GLU A CA 11
ATOM 11201 C C . GLU A 1 37 ? 12.523 -1.106 0.192 1.00 0.00 37 GLU A C 11
ATOM 11202 O O . GLU A 1 37 ? 12.208 -1.199 -0.977 1.00 0.00 37 GLU A O 11
ATOM 11214 N N . ASP A 1 38 ? 12.032 -1.913 1.091 1.00 0.00 38 ASP A N 11
ATOM 11215 C CA . ASP A 1 38 ? 11.069 -2.972 0.688 1.00 0.00 38 ASP A CA 11
ATOM 11216 C C . ASP A 1 38 ? 9.714 -2.327 0.387 1.00 0.00 38 ASP A C 11
ATOM 11217 O O . ASP A 1 38 ? 9.020 -2.733 -0.516 1.00 0.00 38 ASP A O 11
ATOM 11226 N N . ILE A 1 39 ? 9.342 -1.322 1.142 1.00 0.00 39 ILE A N 11
ATOM 11227 C CA . ILE A 1 39 ? 8.031 -0.631 0.916 1.00 0.00 39 ILE A CA 11
ATOM 11228 C C . ILE A 1 39 ? 8.103 0.184 -0.365 1.00 0.00 39 ILE A C 11
ATOM 11229 O O . ILE A 1 39 ? 7.189 0.200 -1.154 1.00 0.00 39 ILE A O 11
ATOM 11245 N N . VAL A 1 40 ? 9.185 0.873 -0.567 1.00 0.00 40 VAL A N 11
ATOM 11246 C CA . VAL A 1 40 ? 9.326 1.689 -1.787 1.00 0.00 40 VAL A CA 11
ATOM 11247 C C . VAL A 1 40 ? 9.621 0.777 -2.962 1.00 0.00 40 VAL A C 11
ATOM 11248 O O . VAL A 1 40 ? 9.105 0.967 -4.035 1.00 0.00 40 VAL A O 11
ATOM 11261 N N . LYS A 1 41 ? 10.397 -0.255 -2.779 1.00 0.00 41 LYS A N 11
ATOM 11262 C CA . LYS A 1 41 ? 10.603 -1.170 -3.927 1.00 0.00 41 LYS A CA 11
ATOM 11263 C C . LYS A 1 41 ? 9.219 -1.715 -4.218 1.00 0.00 41 LYS A C 11
ATOM 11264 O O . LYS A 1 41 ? 8.702 -1.614 -5.309 1.00 0.00 41 LYS A O 11
ATOM 11283 N N . PHE A 1 42 ? 8.623 -2.280 -3.210 1.00 0.00 42 PHE A N 11
ATOM 11284 C CA . PHE A 1 42 ? 7.260 -2.850 -3.313 1.00 0.00 42 PHE A CA 11
ATOM 11285 C C . PHE A 1 42 ? 6.303 -1.825 -3.935 1.00 0.00 42 PHE A C 11
ATOM 11286 O O . PHE A 1 42 ? 5.632 -2.094 -4.910 1.00 0.00 42 PHE A O 11
ATOM 11303 N N . PHE A 1 43 ? 6.221 -0.669 -3.352 1.00 0.00 43 PHE A N 11
ATOM 11304 C CA . PHE A 1 43 ? 5.293 0.379 -3.863 1.00 0.00 43 PHE A CA 11
ATOM 11305 C C . PHE A 1 43 ? 5.765 0.912 -5.213 1.00 0.00 43 PHE A C 11
ATOM 11306 O O . PHE A 1 43 ? 5.025 0.949 -6.177 1.00 0.00 43 PHE A O 11
ATOM 11323 N N . GLU A 1 44 ? 6.999 1.299 -5.291 1.00 0.00 44 GLU A N 11
ATOM 11324 C CA . GLU A 1 44 ? 7.527 1.802 -6.589 1.00 0.00 44 GLU A CA 11
ATOM 11325 C C . GLU A 1 44 ? 7.321 0.694 -7.624 1.00 0.00 44 GLU A C 11
ATOM 11326 O O . GLU A 1 44 ? 7.119 0.941 -8.797 1.00 0.00 44 GLU A O 11
ATOM 11338 N N . GLU A 1 45 ? 7.368 -0.529 -7.175 1.00 0.00 45 GLU A N 11
ATOM 11339 C CA . GLU A 1 45 ? 7.175 -1.693 -8.069 1.00 0.00 45 GLU A CA 11
ATOM 11340 C C . GLU A 1 45 ? 5.688 -1.894 -8.359 1.00 0.00 45 GLU A C 11
ATOM 11341 O O . GLU A 1 45 ? 5.300 -2.289 -9.442 1.00 0.00 45 GLU A O 11
ATOM 11353 N N . ILE A 1 46 ? 4.855 -1.664 -7.380 1.00 0.00 46 ILE A N 11
ATOM 11354 C CA . ILE A 1 46 ? 3.396 -1.885 -7.574 1.00 0.00 46 ILE A CA 11
ATOM 11355 C C . ILE A 1 46 ? 2.721 -0.607 -8.084 1.00 0.00 46 ILE A C 11
ATOM 11356 O O . ILE A 1 46 ? 1.770 -0.666 -8.835 1.00 0.00 46 ILE A O 11
ATOM 11372 N N . ASP A 1 47 ? 3.215 0.548 -7.727 1.00 0.00 47 ASP A N 11
ATOM 11373 C CA . ASP A 1 47 ? 2.592 1.790 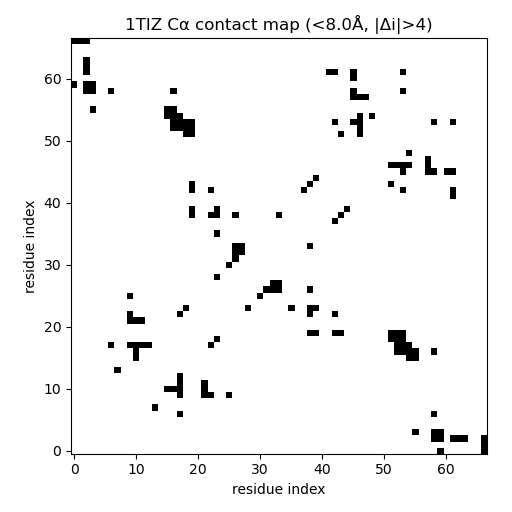-8.257 1.00 0.00 47 ASP A CA 11
ATOM 11374 C C . ASP A 1 47 ? 2.925 1.837 -9.740 1.00 0.00 47 ASP A C 11
ATOM 11375 O O . ASP A 1 47 ? 3.851 2.500 -10.161 1.00 0.00 47 ASP A O 11
ATOM 11384 N N . VAL A 1 48 ? 2.215 1.086 -10.534 1.00 0.00 48 VAL A N 11
ATOM 11385 C CA . VAL A 1 48 ? 2.507 1.003 -12.000 1.00 0.00 48 VAL A CA 11
ATOM 11386 C C . VAL A 1 48 ? 1.973 2.182 -12.795 1.00 0.00 48 VAL A C 11
ATOM 11387 O O . VAL A 1 48 ? 2.439 2.474 -13.878 1.00 0.00 48 VAL A O 11
ATOM 11400 N N . ASP A 1 49 ? 0.963 2.810 -12.318 1.00 0.00 49 ASP A N 11
ATOM 11401 C CA . ASP A 1 49 ? 0.360 3.909 -13.104 1.00 0.00 49 ASP A CA 11
ATOM 11402 C C . ASP A 1 49 ? 1.234 5.142 -12.980 1.00 0.00 49 ASP A C 11
ATOM 11403 O O . ASP A 1 49 ? 1.135 6.073 -13.751 1.00 0.00 49 ASP A O 11
ATOM 11412 N N . GLY A 1 50 ? 2.129 5.130 -12.044 1.00 0.00 50 GLY A N 11
ATOM 11413 C CA . GLY A 1 50 ? 3.061 6.261 -11.886 1.00 0.00 50 GLY A CA 11
ATOM 11414 C C . GLY A 1 50 ? 2.359 7.495 -11.323 1.00 0.00 50 GLY A C 11
ATOM 11415 O O . GLY A 1 50 ? 2.933 8.563 -11.266 1.00 0.00 50 GLY A O 11
ATOM 11419 N N . ASN A 1 51 ? 1.141 7.373 -10.877 1.00 0.00 51 ASN A N 11
ATOM 11420 C CA . ASN A 1 51 ? 0.463 8.559 -10.294 1.00 0.00 51 ASN A CA 11
ATOM 11421 C C . ASN A 1 51 ? 1.026 8.746 -8.896 1.00 0.00 51 ASN A C 11
ATOM 11422 O O . ASN A 1 51 ? 0.651 9.640 -8.164 1.00 0.00 51 ASN A O 11
ATOM 11433 N N . GLY A 1 52 ? 1.940 7.891 -8.528 1.00 0.00 52 GLY A N 11
ATOM 11434 C CA . GLY A 1 52 ? 2.556 7.983 -7.185 1.00 0.00 52 GLY A CA 11
ATOM 11435 C C . GLY A 1 52 ? 1.601 7.397 -6.148 1.00 0.00 52 GLY A C 11
ATOM 11436 O O . GLY A 1 52 ? 1.662 7.732 -4.983 1.00 0.00 52 GLY A O 11
ATOM 11440 N N . GLU A 1 53 ? 0.695 6.548 -6.562 1.00 0.00 53 GLU A N 11
ATOM 11441 C CA . GLU A 1 53 ? -0.277 5.973 -5.586 1.00 0.00 53 GLU A CA 11
ATOM 11442 C C . GLU A 1 53 ? -0.636 4.533 -5.944 1.00 0.00 53 GLU A C 11
ATOM 11443 O O . GLU A 1 53 ? -0.535 4.115 -7.082 1.00 0.00 53 GLU A O 11
ATOM 11455 N N . LEU A 1 54 ? -1.061 3.772 -4.965 1.00 0.00 54 LEU A N 11
ATOM 11456 C CA . LEU A 1 54 ? -1.436 2.367 -5.221 1.00 0.00 54 LEU A CA 11
ATOM 11457 C C . LEU A 1 54 ? -2.825 2.314 -5.822 1.00 0.00 54 LEU A C 11
ATOM 11458 O O . LEU A 1 54 ? -3.793 2.706 -5.215 1.00 0.00 54 LEU A O 11
ATOM 11474 N N . ASN A 1 55 ? -2.925 1.823 -7.006 1.00 0.00 55 ASN A N 11
ATOM 11475 C CA . ASN A 1 55 ? -4.266 1.731 -7.654 1.00 0.00 55 ASN A CA 11
ATOM 11476 C C . ASN A 1 55 ? -5.004 0.511 -7.109 1.00 0.00 55 ASN A C 11
ATOM 11477 O O . ASN A 1 55 ? -4.491 -0.227 -6.292 1.00 0.00 55 ASN A O 11
ATOM 11488 N N . ALA A 1 56 ? -6.211 0.310 -7.555 1.00 0.00 56 ALA A N 11
ATOM 11489 C CA . ALA A 1 56 ? -7.029 -0.841 -7.063 1.00 0.00 56 ALA A CA 11
ATOM 11490 C C . ALA A 1 56 ? -6.396 -2.195 -7.449 1.00 0.00 56 ALA A C 11
ATOM 11491 O O . ALA A 1 56 ? -6.069 -3.000 -6.592 1.00 0.00 56 ALA A O 11
ATOM 11498 N N . ASP A 1 57 ? -6.221 -2.483 -8.708 1.00 0.00 57 ASP A N 11
ATOM 11499 C CA . ASP A 1 57 ? -5.621 -3.804 -9.068 1.00 0.00 57 ASP A CA 11
ATOM 11500 C C . ASP A 1 57 ? -4.246 -3.947 -8.404 1.00 0.00 57 ASP A C 11
ATOM 11501 O O . ASP A 1 57 ? -3.882 -5.000 -7.904 1.00 0.00 57 ASP A O 11
ATOM 11510 N N . GLU A 1 58 ? -3.482 -2.894 -8.395 1.00 0.00 58 GLU A N 11
ATOM 11511 C CA . GLU A 1 58 ? -2.136 -2.960 -7.771 1.00 0.00 58 GLU A CA 11
ATOM 11512 C C . GLU A 1 58 ? -2.313 -3.053 -6.263 1.00 0.00 58 GLU A C 11
ATOM 11513 O O . GLU A 1 58 ? -1.518 -3.651 -5.565 1.00 0.00 58 GLU A O 11
ATOM 11525 N N . PHE A 1 59 ? -3.364 -2.478 -5.757 1.00 0.00 59 PHE A N 11
ATOM 11526 C CA . PHE A 1 59 ? -3.616 -2.544 -4.296 1.00 0.00 59 PHE A CA 11
ATOM 11527 C C . PHE A 1 59 ? -3.617 -4.007 -3.873 1.00 0.00 59 PHE A C 11
ATOM 11528 O O . PHE A 1 59 ? -3.059 -4.376 -2.859 1.00 0.00 59 PHE A O 11
ATOM 11545 N N . THR A 1 60 ? -4.250 -4.848 -4.650 1.00 0.00 60 THR A N 11
ATOM 11546 C CA . THR A 1 60 ? -4.299 -6.291 -4.297 1.00 0.00 60 THR A CA 11
ATOM 11547 C C . THR A 1 60 ? -2.919 -6.896 -4.472 1.00 0.00 60 THR A C 11
ATOM 11548 O O . THR A 1 60 ? -2.405 -7.553 -3.594 1.00 0.00 60 THR A O 11
ATOM 11559 N N . SER A 1 61 ? -2.303 -6.666 -5.590 1.00 0.00 61 SER A N 11
ATOM 11560 C CA . SER A 1 61 ? -0.943 -7.218 -5.794 1.00 0.00 61 SER A CA 11
ATOM 11561 C C . SER A 1 61 ? -0.002 -6.603 -4.757 1.00 0.00 61 SER A C 11
ATOM 11562 O O . SER A 1 61 ? 1.040 -7.155 -4.425 1.00 0.00 61 SER A O 11
ATOM 11570 N N . CYS A 1 62 ? -0.385 -5.495 -4.177 1.00 0.00 62 CYS A N 11
ATOM 11571 C CA . CYS A 1 62 ? 0.481 -4.877 -3.136 1.00 0.00 62 CYS A CA 11
ATOM 11572 C C . CYS A 1 62 ? 0.344 -5.672 -1.848 1.00 0.00 62 CYS A C 11
ATOM 11573 O O . CYS A 1 62 ? 1.315 -6.116 -1.268 1.00 0.00 62 CYS A O 11
ATOM 11581 N N . ILE A 1 63 ? -0.862 -5.855 -1.396 1.00 0.00 63 ILE A N 11
ATOM 11582 C CA . ILE A 1 63 ? -1.068 -6.622 -0.147 1.00 0.00 63 ILE A CA 11
ATOM 11583 C C . ILE A 1 63 ? -0.725 -8.081 -0.399 1.00 0.00 63 ILE A C 11
ATOM 11584 O O . ILE A 1 63 ? -0.140 -8.726 0.446 1.00 0.00 63 ILE A O 11
ATOM 11600 N N . GLU A 1 64 ? -1.055 -8.629 -1.541 1.00 0.00 64 GLU A N 11
ATOM 11601 C CA . GLU A 1 64 ? -0.701 -10.043 -1.781 1.00 0.00 64 GLU A CA 11
ATOM 11602 C C . GLU A 1 64 ? 0.813 -10.177 -1.751 1.00 0.00 64 GLU A C 11
ATOM 11603 O O . GLU A 1 64 ? 1.334 -11.246 -1.500 1.00 0.00 64 GLU A O 11
ATOM 11615 N N . LYS A 1 65 ? 1.544 -9.107 -1.974 1.00 0.00 65 LYS A N 11
ATOM 11616 C CA . LYS A 1 65 ? 3.027 -9.246 -1.906 1.00 0.00 65 LYS A CA 11
ATOM 11617 C C . LYS A 1 65 ? 3.389 -9.853 -0.536 1.00 0.00 65 LYS A C 11
ATOM 11618 O O . LYS A 1 65 ? 4.537 -10.102 -0.238 1.00 0.00 65 LYS A O 11
ATOM 11637 N N . MET A 1 66 ? 2.385 -10.118 0.266 1.00 0.00 66 MET A N 11
ATOM 11638 C CA . MET A 1 66 ? 2.637 -10.748 1.606 1.00 0.00 66 MET A CA 11
ATOM 11639 C C . MET A 1 66 ? 1.439 -10.669 2.556 1.00 0.00 66 MET A C 11
ATOM 11640 O O . MET A 1 66 ? 1.603 -10.857 3.745 1.00 0.00 66 MET A O 11
ATOM 11654 N N . LEU A 1 67 ? 0.250 -10.407 2.093 1.00 0.00 67 LEU A N 11
ATOM 11655 C CA . LEU A 1 67 ? -0.915 -10.344 3.041 1.00 0.00 67 LEU A CA 11
ATOM 11656 C C . LEU A 1 67 ? -0.671 -11.267 4.241 1.00 0.00 67 LEU A C 11
ATOM 11672 N N . SER A 1 1 ? -8.402 -11.994 0.818 1.00 0.00 1 SER A N 12
ATOM 11673 C CA . SER A 1 1 ? -7.132 -11.221 0.896 1.00 0.00 1 SER A CA 12
ATOM 11674 C C . SER A 1 1 ? -7.361 -9.939 1.698 1.00 0.00 1 SER A C 12
ATOM 11675 O O . SER A 1 1 ? -6.438 -9.350 2.224 1.00 0.00 1 SER A O 12
ATOM 11682 N N . SER A 1 2 ? -8.586 -9.502 1.795 1.00 0.00 2 SER A N 12
ATOM 11683 C CA . SER A 1 2 ? -8.874 -8.256 2.563 1.00 0.00 2 SER A CA 12
ATOM 11684 C C . SER A 1 2 ? -7.921 -7.151 2.114 1.00 0.00 2 SER A C 12
ATOM 11685 O O . SER A 1 2 ? -7.612 -6.247 2.865 1.00 0.00 2 SER A O 12
ATOM 11693 N N . ALA A 1 3 ? -7.448 -7.207 0.903 1.00 0.00 3 ALA A N 12
ATOM 11694 C CA . ALA A 1 3 ? -6.517 -6.149 0.439 1.00 0.00 3 ALA A CA 12
ATOM 11695 C C . ALA A 1 3 ? -7.310 -4.918 0.018 1.00 0.00 3 ALA A C 12
ATOM 11696 O O . ALA A 1 3 ? -6.857 -3.800 0.153 1.00 0.00 3 ALA A O 12
ATOM 11703 N N . LYS A 1 4 ? -8.502 -5.103 -0.464 1.00 0.00 4 LYS A N 12
ATOM 11704 C CA . LYS A 1 4 ? -9.317 -3.927 -0.849 1.00 0.00 4 LYS A CA 12
ATOM 11705 C C . LYS A 1 4 ? -9.888 -3.359 0.448 1.00 0.00 4 LYS A C 12
ATOM 11706 O O . LYS A 1 4 ? -10.026 -2.164 0.619 1.00 0.00 4 LYS A O 12
ATOM 11725 N N . ARG A 1 5 ? -10.196 -4.229 1.372 1.00 0.00 5 ARG A N 12
ATOM 11726 C CA . ARG A 1 5 ? -10.732 -3.783 2.685 1.00 0.00 5 ARG A CA 12
ATOM 11727 C C . ARG A 1 5 ? -9.657 -2.972 3.411 1.00 0.00 5 ARG A C 12
ATOM 11728 O O . ARG A 1 5 ? -9.897 -1.877 3.879 1.00 0.00 5 ARG A O 12
ATOM 11749 N N . VAL A 1 6 ? -8.466 -3.507 3.505 1.00 0.00 6 VAL A N 12
ATOM 11750 C CA . VAL A 1 6 ? -7.374 -2.768 4.196 1.00 0.00 6 VAL A CA 12
ATOM 11751 C C . VAL A 1 6 ? -7.162 -1.439 3.465 1.00 0.00 6 VAL A C 12
ATOM 11752 O O . VAL A 1 6 ? -6.992 -0.394 4.069 1.00 0.00 6 VAL A O 12
ATOM 11765 N N . PHE A 1 7 ? -7.200 -1.472 2.165 1.00 0.00 7 PHE A N 12
ATOM 11766 C CA . PHE A 1 7 ? -7.028 -0.215 1.390 1.00 0.00 7 PHE A CA 12
ATOM 11767 C C . PHE A 1 7 ? -8.058 0.807 1.877 1.00 0.00 7 PHE A C 12
ATOM 11768 O O . PHE A 1 7 ? -7.739 1.949 2.141 1.00 0.00 7 PHE A O 12
ATOM 11785 N N . GLU A 1 8 ? -9.294 0.402 1.996 1.00 0.00 8 GLU A N 12
ATOM 11786 C CA . GLU A 1 8 ? -10.349 1.344 2.463 1.00 0.00 8 GLU A CA 12
ATOM 11787 C C . GLU A 1 8 ? -9.916 1.964 3.789 1.00 0.00 8 GLU A C 12
ATOM 11788 O O . GLU A 1 8 ? -9.965 3.161 3.974 1.00 0.00 8 GLU A O 12
ATOM 11800 N N . LYS A 1 9 ? -9.509 1.150 4.719 1.00 0.00 9 LYS A N 12
ATOM 11801 C CA . LYS A 1 9 ? -9.090 1.691 6.040 1.00 0.00 9 LYS A CA 12
ATOM 11802 C C . LYS A 1 9 ? -8.075 2.817 5.831 1.00 0.00 9 LYS A C 12
ATOM 11803 O O . LYS A 1 9 ? -8.091 3.810 6.531 1.00 0.00 9 LYS A O 12
ATOM 11822 N N . PHE A 1 10 ? -7.188 2.680 4.877 1.00 0.00 10 PHE A N 12
ATOM 11823 C CA . PHE A 1 10 ? -6.185 3.763 4.651 1.00 0.00 10 PHE A CA 12
ATOM 11824 C C . PHE A 1 10 ? -6.663 4.748 3.603 1.00 0.00 10 PHE A C 12
ATOM 11825 O O . PHE A 1 10 ? -6.076 5.798 3.463 1.00 0.00 10 PHE A O 12
ATOM 11842 N N . ASP A 1 11 ? -7.712 4.462 2.867 1.00 0.00 11 ASP A N 12
ATOM 11843 C CA . ASP A 1 11 ? -8.169 5.464 1.864 1.00 0.00 11 ASP A CA 12
ATOM 11844 C C . ASP A 1 11 ? -8.163 6.829 2.549 1.00 0.00 11 ASP A C 12
ATOM 11845 O O . ASP A 1 11 ? -9.183 7.385 2.904 1.00 0.00 11 ASP A O 12
ATOM 11854 N N . LYS A 1 12 ? -6.995 7.350 2.728 1.00 0.00 12 LYS A N 12
ATOM 11855 C CA . LYS A 1 12 ? -6.826 8.665 3.386 1.00 0.00 12 LYS A CA 12
ATOM 11856 C C . LYS A 1 12 ? -7.072 9.761 2.355 1.00 0.00 12 LYS A C 12
ATOM 11857 O O . LYS A 1 12 ? -7.216 10.924 2.676 1.00 0.00 12 LYS A O 12
ATOM 11876 N N . ASN A 1 13 ? -7.166 9.372 1.119 1.00 0.00 13 ASN A N 12
ATOM 11877 C CA . ASN A 1 13 ? -7.454 10.347 0.027 1.00 0.00 13 ASN A CA 12
ATOM 11878 C C . ASN A 1 13 ? -8.795 9.967 -0.614 1.00 0.00 13 ASN A C 12
ATOM 11879 O O . ASN A 1 13 ? -9.135 10.434 -1.682 1.00 0.00 13 ASN A O 12
ATOM 11890 N N . LYS A 1 14 ? -9.548 9.118 0.048 1.00 0.00 14 LYS A N 12
ATOM 11891 C CA . LYS A 1 14 ? -10.875 8.677 -0.498 1.00 0.00 14 LYS A CA 12
ATOM 11892 C C . LYS A 1 14 ? -10.828 8.811 -2.016 1.00 0.00 14 LYS A C 12
ATOM 11893 O O . LYS A 1 14 ? -11.680 9.411 -2.642 1.00 0.00 14 LYS A O 12
ATOM 11912 N N . ASP A 1 15 ? -9.786 8.288 -2.582 1.00 0.00 15 ASP A N 12
ATOM 11913 C CA . ASP A 1 15 ? -9.583 8.401 -4.042 1.00 0.00 15 ASP A CA 12
ATOM 11914 C C . ASP A 1 15 ? -9.700 7.046 -4.707 1.00 0.00 15 ASP A C 12
ATOM 11915 O O . ASP A 1 15 ? -10.013 6.969 -5.878 1.00 0.00 15 ASP A O 12
ATOM 11924 N N . GLY A 1 16 ? -9.402 5.966 -4.034 1.00 0.00 16 GLY A N 12
ATOM 11925 C CA . GLY A 1 16 ? -9.454 4.659 -4.725 1.00 0.00 16 GLY A CA 12
ATOM 11926 C C . GLY A 1 16 ? -8.031 4.358 -5.118 1.00 0.00 16 GLY A C 12
ATOM 11927 O O . GLY A 1 16 ? -7.749 3.507 -5.938 1.00 0.00 16 GLY A O 12
ATOM 11931 N N . LYS A 1 17 ? -7.128 5.059 -4.482 1.00 0.00 17 LYS A N 12
ATOM 11932 C CA . LYS A 1 17 ? -5.691 4.865 -4.711 1.00 0.00 17 LYS A CA 12
ATOM 11933 C C . LYS A 1 17 ? -4.947 5.249 -3.461 1.00 0.00 17 LYS A C 12
ATOM 11934 O O . LYS A 1 17 ? -5.370 6.082 -2.684 1.00 0.00 17 LYS A O 12
ATOM 11953 N N . LEU A 1 18 ? -3.834 4.630 -3.273 1.00 0.00 18 LEU A N 12
ATOM 11954 C CA . LEU A 1 18 ? -3.013 4.907 -2.087 1.00 0.00 18 LEU A CA 12
ATOM 11955 C C . LEU A 1 18 ? -1.673 5.448 -2.480 1.00 0.00 18 LEU A C 12
ATOM 11956 O O . LEU A 1 18 ? -1.177 5.214 -3.550 1.00 0.00 18 LEU A O 12
ATOM 11972 N N . SER A 1 19 ? -1.083 6.146 -1.583 1.00 0.00 19 SER A N 12
ATOM 11973 C CA . SER A 1 19 ? 0.248 6.718 -1.819 1.00 0.00 19 SER A CA 12
ATOM 11974 C C . SER A 1 19 ? 1.243 5.924 -1.010 1.00 0.00 19 SER A C 12
ATOM 11975 O O . SER A 1 19 ? 0.905 5.337 -0.001 1.00 0.00 19 SER A O 12
ATOM 11983 N N . LEU A 1 20 ? 2.463 5.907 -1.421 1.00 0.00 20 LEU A N 12
ATOM 11984 C CA . LEU A 1 20 ? 3.461 5.160 -0.648 1.00 0.00 20 LEU A CA 12
ATOM 11985 C C . LEU A 1 20 ? 3.314 5.614 0.780 1.00 0.00 20 LEU A C 12
ATOM 11986 O O . LEU A 1 20 ? 3.659 4.944 1.720 1.00 0.00 20 LEU A O 12
ATOM 12002 N N . ASP A 1 21 ? 2.725 6.741 0.906 1.00 0.00 21 ASP A N 12
ATOM 12003 C CA . ASP A 1 21 ? 2.446 7.304 2.242 1.00 0.00 21 ASP A CA 12
ATOM 12004 C C . ASP A 1 21 ? 1.398 6.427 2.948 1.00 0.00 21 ASP A C 12
ATOM 12005 O O . ASP A 1 21 ? 1.556 6.100 4.106 1.00 0.00 21 ASP A O 12
ATOM 12014 N N . GLU A 1 22 ? 0.317 6.037 2.289 1.00 0.00 22 GLU A N 12
ATOM 12015 C CA . GLU A 1 22 ? -0.693 5.199 2.984 1.00 0.00 22 GLU A CA 12
ATOM 12016 C C . GLU A 1 22 ? -0.175 3.768 3.120 1.00 0.00 22 GLU A C 12
ATOM 12017 O O . GLU A 1 22 ? -0.320 3.142 4.150 1.00 0.00 22 GLU A O 12
ATOM 12029 N N . PHE A 1 23 ? 0.441 3.252 2.091 1.00 0.00 23 PHE A N 12
ATOM 12030 C CA . PHE A 1 23 ? 0.987 1.882 2.151 1.00 0.00 23 PHE A CA 12
ATOM 12031 C C . PHE A 1 23 ? 2.210 1.892 3.083 1.00 0.00 23 PHE A C 12
ATOM 12032 O O . PHE A 1 23 ? 2.560 0.888 3.663 1.00 0.00 23 PHE A O 12
ATOM 12049 N N . ARG A 1 24 ? 2.847 3.037 3.256 1.00 0.00 24 ARG A N 12
ATOM 12050 C CA . ARG A 1 24 ? 4.019 3.129 4.187 1.00 0.00 24 ARG A CA 12
ATOM 12051 C C . ARG A 1 24 ? 3.479 3.242 5.610 1.00 0.00 24 ARG A C 12
ATOM 12052 O O . ARG A 1 24 ? 4.055 2.746 6.552 1.00 0.00 24 ARG A O 12
ATOM 12073 N N . GLU A 1 25 ? 2.328 3.833 5.743 1.00 0.00 25 GLU A N 12
ATOM 12074 C CA . GLU A 1 25 ? 1.684 3.916 7.082 1.00 0.00 25 GLU A CA 12
ATOM 12075 C C . GLU A 1 25 ? 1.156 2.510 7.330 1.00 0.00 25 GLU A C 12
ATOM 12076 O O . GLU A 1 25 ? 1.216 1.960 8.410 1.00 0.00 25 GLU A O 12
ATOM 12088 N N . VAL A 1 26 ? 0.678 1.941 6.270 1.00 0.00 26 VAL A N 12
ATOM 12089 C CA . VAL A 1 26 ? 0.150 0.556 6.243 1.00 0.00 26 VAL A CA 12
ATOM 12090 C C . VAL A 1 26 ? 1.278 -0.414 6.543 1.00 0.00 26 VAL A C 12
ATOM 12091 O O . VAL A 1 26 ? 1.134 -1.384 7.260 1.00 0.00 26 VAL A O 12
ATOM 12104 N N . ALA A 1 27 ? 2.389 -0.157 5.929 1.00 0.00 27 ALA A N 12
ATOM 12105 C CA . ALA A 1 27 ? 3.559 -1.043 6.071 1.00 0.00 27 ALA A CA 12
ATOM 12106 C C . ALA A 1 27 ? 4.238 -0.791 7.414 1.00 0.00 27 ALA A C 12
ATOM 12107 O O . ALA A 1 27 ? 4.750 -1.689 8.050 1.00 0.00 27 ALA A O 12
ATOM 12114 N N . LEU A 1 28 ? 4.242 0.434 7.837 1.00 0.00 28 LEU A N 12
ATOM 12115 C CA . LEU A 1 28 ? 4.885 0.774 9.133 1.00 0.00 28 LEU A CA 12
ATOM 12116 C C . LEU A 1 28 ? 3.931 0.434 10.273 1.00 0.00 28 LEU A C 12
ATOM 12117 O O . LEU A 1 28 ? 4.348 0.113 11.369 1.00 0.00 28 LEU A O 12
ATOM 12133 N N . ALA A 1 29 ? 2.652 0.516 10.035 1.00 0.00 29 ALA A N 12
ATOM 12134 C CA . ALA A 1 29 ? 1.663 0.218 11.105 1.00 0.00 29 ALA A CA 12
ATOM 12135 C C . ALA A 1 29 ? 1.500 -1.293 11.322 1.00 0.00 29 ALA A C 12
ATOM 12136 O O . ALA A 1 29 ? 1.715 -1.799 12.406 1.00 0.00 29 ALA A O 12
ATOM 12143 N N . PHE A 1 30 ? 1.083 -2.007 10.310 1.00 0.00 30 PHE A N 12
ATOM 12144 C CA . PHE A 1 30 ? 0.861 -3.476 10.464 1.00 0.00 30 PHE A CA 12
ATOM 12145 C C . PHE A 1 30 ? 2.193 -4.226 10.493 1.00 0.00 30 PHE A C 12
ATOM 12146 O O . PHE A 1 30 ? 2.426 -5.059 11.346 1.00 0.00 30 PHE A O 12
ATOM 12163 N N . SER A 1 31 ? 3.067 -3.941 9.568 1.00 0.00 31 SER A N 12
ATOM 12164 C CA . SER A 1 31 ? 4.386 -4.640 9.537 1.00 0.00 31 SER A CA 12
ATOM 12165 C C . SER A 1 31 ? 5.497 -3.603 9.720 1.00 0.00 31 SER A C 12
ATOM 12166 O O . SER A 1 31 ? 6.243 -3.313 8.806 1.00 0.00 31 SER A O 12
ATOM 12174 N N . PRO A 1 32 ? 5.602 -3.040 10.897 1.00 0.00 32 PRO A N 12
ATOM 12175 C CA . PRO A 1 32 ? 6.633 -2.011 11.203 1.00 0.00 32 PRO A CA 12
ATOM 12176 C C . PRO A 1 32 ? 8.028 -2.450 10.763 1.00 0.00 32 PRO A C 12
ATOM 12177 O O . PRO A 1 32 ? 8.925 -1.643 10.622 1.00 0.00 32 PRO A O 12
ATOM 12188 N N . TYR A 1 33 ? 8.226 -3.722 10.550 1.00 0.00 33 TYR A N 12
ATOM 12189 C CA . TYR A 1 33 ? 9.567 -4.200 10.127 1.00 0.00 33 TYR A CA 12
ATOM 12190 C C . TYR A 1 33 ? 9.755 -3.954 8.626 1.00 0.00 33 TYR A C 12
ATOM 12191 O O . TYR A 1 33 ? 10.798 -4.244 8.075 1.00 0.00 33 TYR A O 12
ATOM 12209 N N . PHE A 1 34 ? 8.767 -3.419 7.955 1.00 0.00 34 PHE A N 12
ATOM 12210 C CA . PHE A 1 34 ? 8.938 -3.167 6.496 1.00 0.00 34 PHE A CA 12
ATOM 12211 C C . PHE A 1 34 ? 9.999 -2.118 6.309 1.00 0.00 34 PHE A C 12
ATOM 12212 O O . PHE A 1 34 ? 9.914 -1.022 6.826 1.00 0.00 34 PHE A O 12
ATOM 12229 N N . THR A 1 35 ? 10.998 -2.439 5.561 1.00 0.00 35 THR A N 12
ATOM 12230 C CA . THR A 1 35 ? 12.051 -1.451 5.335 1.00 0.00 35 THR A CA 12
ATOM 12231 C C . THR A 1 35 ? 11.571 -0.468 4.295 1.00 0.00 35 THR A C 12
ATOM 12232 O O . THR A 1 35 ? 10.909 -0.815 3.340 1.00 0.00 35 THR A O 12
ATOM 12243 N N . GLN A 1 36 ? 11.893 0.760 4.488 1.00 0.00 36 GLN A N 12
ATOM 12244 C CA . GLN A 1 36 ? 11.458 1.794 3.540 1.00 0.00 36 GLN A CA 12
ATOM 12245 C C . GLN A 1 36 ? 11.891 1.418 2.129 1.00 0.00 36 GLN A C 12
ATOM 12246 O O . GLN A 1 36 ? 11.253 1.771 1.169 1.00 0.00 36 GLN A O 12
ATOM 12260 N N . GLU A 1 37 ? 12.964 0.691 2.013 1.00 0.00 37 GLU A N 12
ATOM 12261 C CA . GLU A 1 37 ? 13.442 0.280 0.661 1.00 0.00 37 GLU A CA 12
ATOM 12262 C C . GLU A 1 37 ? 12.518 -0.808 0.108 1.00 0.00 37 GLU A C 12
ATOM 12263 O O . GLU A 1 37 ? 12.228 -0.844 -1.070 1.00 0.00 37 GLU A O 12
ATOM 12275 N N . ASP A 1 38 ? 12.045 -1.692 0.946 1.00 0.00 38 ASP A N 12
ATOM 12276 C CA . ASP A 1 38 ? 11.134 -2.762 0.451 1.00 0.00 38 ASP A CA 12
ATOM 12277 C C . ASP A 1 38 ? 9.764 -2.151 0.150 1.00 0.00 38 ASP A C 12
ATOM 12278 O O . ASP A 1 38 ? 9.084 -2.546 -0.776 1.00 0.00 38 ASP A O 12
ATOM 12287 N N . ILE A 1 39 ? 9.358 -1.188 0.929 1.00 0.00 39 ILE A N 12
ATOM 12288 C CA . ILE A 1 39 ? 8.034 -0.540 0.702 1.00 0.00 39 ILE A CA 12
ATOM 12289 C C . ILE A 1 39 ? 8.113 0.341 -0.539 1.00 0.00 39 ILE A C 12
ATOM 12290 O O . ILE A 1 39 ? 7.237 0.332 -1.369 1.00 0.00 39 ILE A O 12
ATOM 12306 N N . VAL A 1 40 ? 9.154 1.112 -0.653 1.00 0.00 40 VAL A N 12
ATOM 12307 C CA . VAL A 1 40 ? 9.311 2.005 -1.827 1.00 0.00 40 VAL A CA 12
ATOM 12308 C C . VAL A 1 40 ? 9.734 1.204 -3.039 1.00 0.00 40 VAL A C 12
ATOM 12309 O O . VAL A 1 40 ? 9.243 1.423 -4.120 1.00 0.00 40 VAL A O 12
ATOM 12322 N N . LYS A 1 41 ? 10.612 0.256 -2.895 1.00 0.00 41 LYS A N 12
ATOM 12323 C CA . LYS A 1 41 ? 10.974 -0.535 -4.090 1.00 0.00 41 LYS A CA 12
ATOM 12324 C C . LYS A 1 41 ? 9.683 -1.184 -4.562 1.00 0.00 41 LYS A C 12
ATOM 12325 O O . LYS A 1 41 ? 9.260 -1.014 -5.686 1.00 0.00 41 LYS A O 12
ATOM 12344 N N . PHE A 1 42 ? 9.054 -1.930 -3.695 1.00 0.00 42 PHE A N 12
ATOM 12345 C CA . PHE A 1 42 ? 7.788 -2.607 -4.058 1.00 0.00 42 PHE A CA 12
ATOM 12346 C C . PHE A 1 42 ? 6.702 -1.577 -4.396 1.00 0.00 42 PHE A C 12
ATOM 12347 O O . PHE A 1 42 ? 6.029 -1.698 -5.398 1.00 0.00 42 PHE A O 12
ATOM 12364 N N . PHE A 1 43 ? 6.522 -0.556 -3.594 1.00 0.00 43 PHE A N 12
ATOM 12365 C CA . PHE A 1 43 ? 5.478 0.457 -3.931 1.00 0.00 43 PHE A CA 12
ATOM 12366 C C . PHE A 1 43 ? 5.825 1.050 -5.285 1.00 0.00 43 PHE A C 12
ATOM 12367 O O . PHE A 1 43 ? 5.025 1.093 -6.199 1.00 0.00 43 PHE A O 12
ATOM 12384 N N . GLU A 1 44 ? 7.049 1.453 -5.418 1.00 0.00 44 GLU A N 12
ATOM 12385 C CA . GLU A 1 44 ? 7.501 1.992 -6.721 1.00 0.00 44 GLU A CA 12
ATOM 12386 C C . GLU A 1 44 ? 7.177 0.920 -7.767 1.00 0.00 44 GLU A C 12
ATOM 12387 O O . GLU A 1 44 ? 6.826 1.205 -8.895 1.00 0.00 44 GLU A O 12
ATOM 12399 N N . GLU A 1 45 ? 7.289 -0.323 -7.366 1.00 0.00 45 GLU A N 12
ATOM 12400 C CA . GLU A 1 45 ? 6.992 -1.469 -8.267 1.00 0.00 45 GLU A CA 12
ATOM 12401 C C . GLU A 1 45 ? 5.482 -1.700 -8.404 1.00 0.00 45 GLU A C 12
ATOM 12402 O O . GLU A 1 45 ? 4.994 -2.049 -9.460 1.00 0.00 45 GLU A O 12
ATOM 12414 N N . ILE A 1 46 ? 4.747 -1.552 -7.333 1.00 0.00 46 ILE A N 12
ATOM 12415 C CA . ILE A 1 46 ? 3.282 -1.814 -7.402 1.00 0.00 46 ILE A CA 12
ATOM 12416 C C . ILE A 1 46 ? 2.554 -0.582 -7.938 1.00 0.00 46 ILE A C 12
ATOM 12417 O O . ILE A 1 46 ? 1.642 -0.695 -8.731 1.00 0.00 46 ILE A O 12
ATOM 12433 N N . ASP A 1 47 ? 2.964 0.596 -7.562 1.00 0.00 47 ASP A N 12
ATOM 12434 C CA . ASP A 1 47 ? 2.292 1.794 -8.124 1.00 0.00 47 ASP A CA 12
ATOM 12435 C C . ASP A 1 47 ? 2.603 1.790 -9.613 1.00 0.00 47 ASP A C 12
ATOM 12436 O O . ASP A 1 47 ? 3.514 2.453 -10.068 1.00 0.00 47 ASP A O 12
ATOM 12445 N N . VAL A 1 48 ? 1.892 1.006 -10.378 1.00 0.00 48 VAL A N 12
ATOM 12446 C CA . VAL A 1 48 ? 2.161 0.887 -11.837 1.00 0.00 48 VAL A CA 12
ATOM 12447 C C . VAL A 1 48 ? 1.672 2.084 -12.632 1.00 0.00 48 VAL A C 12
ATOM 12448 O O . VAL A 1 48 ? 2.125 2.343 -13.729 1.00 0.00 48 VAL A O 12
ATOM 12461 N N . ASP A 1 49 ? 0.714 2.773 -12.130 1.00 0.00 49 ASP A N 12
ATOM 12462 C CA . ASP A 1 49 ? 0.153 3.905 -12.901 1.00 0.00 49 ASP A CA 12
ATOM 12463 C C . ASP A 1 49 ? 1.100 5.089 -12.800 1.00 0.00 49 ASP A C 12
ATOM 12464 O O . ASP A 1 49 ? 1.036 6.023 -13.575 1.00 0.00 49 ASP A O 12
ATOM 12473 N N . GLY A 1 50 ? 2.013 5.032 -11.882 1.00 0.00 50 GLY A N 12
ATOM 12474 C CA . GLY A 1 50 ? 3.013 6.112 -11.746 1.00 0.00 50 GLY A CA 12
ATOM 12475 C C . GLY A 1 50 ? 2.380 7.414 -11.248 1.00 0.00 50 GLY A C 12
ATOM 12476 O O . GLY A 1 50 ? 3.020 8.446 -11.235 1.00 0.00 50 GLY A O 12
ATOM 12480 N N . ASN A 1 51 ? 1.152 7.388 -10.816 1.00 0.00 51 ASN A N 12
ATOM 12481 C CA . ASN A 1 51 ? 0.539 8.642 -10.305 1.00 0.00 51 ASN A CA 12
ATOM 12482 C C . ASN A 1 51 ? 1.074 8.862 -8.900 1.00 0.00 51 ASN A C 12
ATOM 12483 O O . ASN A 1 51 ? 0.626 9.723 -8.170 1.00 0.00 51 ASN A O 12
ATOM 12494 N N . GLY A 1 52 ? 2.042 8.074 -8.523 1.00 0.00 52 GLY A N 12
ATOM 12495 C CA . GLY A 1 52 ? 2.632 8.210 -7.173 1.00 0.00 52 GLY A CA 12
ATOM 12496 C C . GLY A 1 52 ? 1.700 7.571 -6.145 1.00 0.00 52 GLY A C 12
ATOM 12497 O O . GLY A 1 52 ? 1.778 7.849 -4.965 1.00 0.00 52 GLY A O 12
ATOM 12501 N N . GLU A 1 53 ? 0.806 6.724 -6.584 1.00 0.00 53 GLU A N 12
ATOM 12502 C CA . GLU A 1 53 ? -0.139 6.081 -5.627 1.00 0.00 53 GLU A CA 12
ATOM 12503 C C . GLU A 1 53 ? -0.450 4.656 -6.064 1.00 0.00 53 GLU A C 12
ATOM 12504 O O . GLU A 1 53 ? -0.349 4.306 -7.222 1.00 0.00 53 GLU A O 12
ATOM 12516 N N . LEU A 1 54 ? -0.855 3.840 -5.132 1.00 0.00 54 LEU A N 12
ATOM 12517 C CA . LEU A 1 54 ? -1.206 2.454 -5.462 1.00 0.00 54 LEU A CA 12
ATOM 12518 C C . LEU A 1 54 ? -2.603 2.431 -6.040 1.00 0.00 54 LEU A C 12
ATOM 12519 O O . LEU A 1 54 ? -3.493 3.083 -5.541 1.00 0.00 54 LEU A O 12
ATOM 12535 N N . ASN A 1 55 ? -2.818 1.687 -7.071 1.00 0.00 55 ASN A N 12
ATOM 12536 C CA . ASN A 1 55 ? -4.196 1.615 -7.637 1.00 0.00 55 ASN A CA 12
ATOM 12537 C C . ASN A 1 55 ? -4.916 0.448 -6.969 1.00 0.00 55 ASN A C 12
ATOM 12538 O O . ASN A 1 55 ? -4.365 -0.248 -6.147 1.00 0.00 55 ASN A O 12
ATOM 12549 N N . ALA A 1 56 ? -6.151 0.258 -7.299 1.00 0.00 56 ALA A N 12
ATOM 12550 C CA . ALA A 1 56 ? -6.942 -0.828 -6.657 1.00 0.00 56 ALA A CA 12
ATOM 12551 C C . ALA A 1 56 ? -6.353 -2.235 -6.921 1.00 0.00 56 ALA A C 12
ATOM 12552 O O . ALA A 1 56 ? -5.997 -2.958 -5.990 1.00 0.00 56 ALA A O 12
ATOM 12559 N N . ASP A 1 57 ? -6.228 -2.642 -8.150 1.00 0.00 57 ASP A N 12
ATOM 12560 C CA . ASP A 1 57 ? -5.660 -4.001 -8.408 1.00 0.00 57 ASP A CA 12
ATOM 12561 C C . ASP A 1 57 ? -4.253 -4.077 -7.814 1.00 0.00 57 ASP A C 12
ATOM 12562 O O . ASP A 1 57 ? -3.765 -5.129 -7.425 1.00 0.00 57 ASP A O 12
ATOM 12571 N N . GLU A 1 58 ? -3.599 -2.958 -7.738 1.00 0.00 58 GLU A N 12
ATOM 12572 C CA . GLU A 1 58 ? -2.232 -2.943 -7.182 1.00 0.00 58 GLU A CA 12
ATOM 12573 C C . GLU A 1 58 ? -2.353 -3.067 -5.673 1.00 0.00 58 GLU A C 12
ATOM 12574 O O . GLU A 1 58 ? -1.502 -3.634 -5.021 1.00 0.00 58 GLU A O 12
ATOM 12586 N N . PHE A 1 59 ? -3.436 -2.592 -5.110 1.00 0.00 59 PHE A N 12
ATOM 12587 C CA . PHE A 1 59 ? -3.602 -2.762 -3.645 1.00 0.00 59 PHE A CA 12
ATOM 12588 C C . PHE A 1 59 ? -3.523 -4.247 -3.354 1.00 0.00 59 PHE A C 12
ATOM 12589 O O . PHE A 1 59 ? -2.941 -4.681 -2.381 1.00 0.00 59 PHE A O 12
ATOM 12606 N N . THR A 1 60 ? -4.141 -5.036 -4.198 1.00 0.00 60 THR A N 12
ATOM 12607 C CA . THR A 1 60 ? -4.146 -6.505 -3.980 1.00 0.00 60 THR A CA 12
ATOM 12608 C C . THR A 1 60 ? -2.735 -7.042 -4.094 1.00 0.00 60 THR A C 12
ATOM 12609 O O . THR A 1 60 ? -2.292 -7.812 -3.273 1.00 0.00 60 THR A O 12
ATOM 12620 N N . SER A 1 61 ? -2.018 -6.640 -5.095 1.00 0.00 61 SER A N 12
ATOM 12621 C CA . SER A 1 61 ? -0.621 -7.129 -5.231 1.00 0.00 61 SER A CA 12
ATOM 12622 C C . SER A 1 61 ? 0.258 -6.397 -4.209 1.00 0.00 61 SER A C 12
ATOM 12623 O O . SER A 1 61 ? 1.310 -6.885 -3.785 1.00 0.00 61 SER A O 12
ATOM 12631 N N . CYS A 1 62 ? -0.214 -5.278 -3.717 1.00 0.00 62 CYS A N 12
ATOM 12632 C CA . CYS A 1 62 ? 0.559 -4.549 -2.678 1.00 0.00 62 CYS A CA 12
ATOM 12633 C C . CYS A 1 62 ? 0.429 -5.326 -1.386 1.00 0.00 62 CYS A C 12
ATOM 12634 O O . CYS A 1 62 ? 1.372 -5.494 -0.640 1.00 0.00 62 CYS A O 12
ATOM 12642 N N . ILE A 1 63 ? -0.741 -5.830 -1.139 1.00 0.00 63 ILE A N 12
ATOM 12643 C CA . ILE A 1 63 ? -0.958 -6.634 0.077 1.00 0.00 63 ILE A CA 12
ATOM 12644 C C . ILE A 1 63 ? -0.449 -8.034 -0.212 1.00 0.00 63 ILE A C 12
ATOM 12645 O O . ILE A 1 63 ? 0.127 -8.673 0.645 1.00 0.00 63 ILE A O 12
ATOM 12661 N N . GLU A 1 64 ? -0.632 -8.534 -1.413 1.00 0.00 64 GLU A N 12
ATOM 12662 C CA . GLU A 1 64 ? -0.134 -9.892 -1.722 1.00 0.00 64 GLU A CA 12
ATOM 12663 C C . GLU A 1 64 ? 1.313 -9.996 -1.294 1.00 0.00 64 GLU A C 12
ATOM 12664 O O . GLU A 1 64 ? 1.769 -11.066 -0.940 1.00 0.00 64 GLU A O 12
ATOM 12676 N N . LYS A 1 65 ? 2.058 -8.910 -1.266 1.00 0.00 65 LYS A N 12
ATOM 12677 C CA . LYS A 1 65 ? 3.455 -9.055 -0.785 1.00 0.00 65 LYS A CA 12
ATOM 12678 C C . LYS A 1 65 ? 3.415 -9.835 0.539 1.00 0.00 65 LYS A C 12
ATOM 12679 O O . LYS A 1 65 ? 4.412 -10.327 1.028 1.00 0.00 65 LYS A O 12
ATOM 12698 N N . MET A 1 66 ? 2.235 -9.966 1.085 1.00 0.00 66 MET A N 12
ATOM 12699 C CA . MET A 1 66 ? 2.013 -10.711 2.331 1.00 0.00 66 MET A CA 12
ATOM 12700 C C . MET A 1 66 ? 0.527 -11.056 2.326 1.00 0.00 66 MET A C 12
ATOM 12701 O O . MET A 1 66 ? -0.147 -10.879 1.331 1.00 0.00 66 MET A O 12
ATOM 12715 N N . LEU A 1 67 ? 0.005 -11.543 3.394 1.00 0.00 67 LEU A N 12
ATOM 12716 C CA . LEU A 1 67 ? -1.444 -11.893 3.414 1.00 0.00 67 LEU A CA 12
ATOM 12717 C C . LEU A 1 67 ? -1.752 -12.845 2.255 1.00 0.00 67 LEU A C 12
ATOM 12733 N N . SER A 1 1 ? -9.291 -12.329 0.854 1.00 0.00 1 SER A N 13
ATOM 12734 C CA . SER A 1 1 ? -8.607 -11.230 0.117 1.00 0.00 1 SER A CA 13
ATOM 12735 C C . SER A 1 1 ? -8.980 -9.886 0.746 1.00 0.00 1 SER A C 13
ATOM 12736 O O . SER A 1 1 ? -9.629 -9.059 0.135 1.00 0.00 1 SER A O 13
ATOM 12743 N N . SER A 1 2 ? -8.576 -9.659 1.966 1.00 0.00 2 SER A N 13
ATOM 12744 C CA . SER A 1 2 ? -8.906 -8.370 2.637 1.00 0.00 2 SER A CA 13
ATOM 12745 C C . SER A 1 2 ? -7.975 -7.274 2.120 1.00 0.00 2 SER A C 13
ATOM 12746 O O . SER A 1 2 ? -7.583 -6.393 2.854 1.00 0.00 2 SER A O 13
ATOM 12754 N N . ALA A 1 3 ? -7.609 -7.317 0.874 1.00 0.00 3 ALA A N 13
ATOM 12755 C CA . ALA A 1 3 ? -6.695 -6.270 0.350 1.00 0.00 3 ALA A CA 13
ATOM 12756 C C . ALA A 1 3 ? -7.477 -4.993 0.055 1.00 0.00 3 ALA A C 13
ATOM 12757 O O . ALA A 1 3 ? -6.993 -3.896 0.258 1.00 0.00 3 ALA A O 13
ATOM 12764 N N . LYS A 1 4 ? -8.692 -5.119 -0.396 1.00 0.00 4 LYS A N 13
ATOM 12765 C CA . LYS A 1 4 ? -9.499 -3.902 -0.670 1.00 0.00 4 LYS A CA 13
ATOM 12766 C C . LYS A 1 4 ? -10.036 -3.395 0.667 1.00 0.00 4 LYS A C 13
ATOM 12767 O O . LYS A 1 4 ? -10.132 -2.210 0.907 1.00 0.00 4 LYS A O 13
ATOM 12786 N N . ARG A 1 5 ? -10.365 -4.302 1.546 1.00 0.00 5 ARG A N 13
ATOM 12787 C CA . ARG A 1 5 ? -10.875 -3.903 2.886 1.00 0.00 5 ARG A CA 13
ATOM 12788 C C . ARG A 1 5 ? -9.795 -3.095 3.601 1.00 0.00 5 ARG A C 13
ATOM 12789 O O . ARG A 1 5 ? -10.031 -2.011 4.097 1.00 0.00 5 ARG A O 13
ATOM 12810 N N . VAL A 1 6 ? -8.609 -3.630 3.658 1.00 0.00 6 VAL A N 13
ATOM 12811 C CA . VAL A 1 6 ? -7.500 -2.920 4.340 1.00 0.00 6 VAL A CA 13
ATOM 12812 C C . VAL A 1 6 ? -7.285 -1.577 3.635 1.00 0.00 6 VAL A C 13
ATOM 12813 O O . VAL A 1 6 ? -7.090 -0.553 4.262 1.00 0.00 6 VAL A O 13
ATOM 12826 N N . PHE A 1 7 ? -7.339 -1.579 2.335 1.00 0.00 7 PHE A N 13
ATOM 12827 C CA . PHE A 1 7 ? -7.159 -0.301 1.590 1.00 0.00 7 PHE A CA 13
ATOM 12828 C C . PHE A 1 7 ? -8.238 0.681 2.061 1.00 0.00 7 PHE A C 13
ATOM 12829 O O . PHE A 1 7 ? -7.951 1.813 2.389 1.00 0.00 7 PHE A O 13
ATOM 12846 N N . GLU A 1 8 ? -9.471 0.268 2.135 1.00 0.00 8 GLU A N 13
ATOM 12847 C CA . GLU A 1 8 ? -10.519 1.213 2.610 1.00 0.00 8 GLU A CA 13
ATOM 12848 C C . GLU A 1 8 ? -10.037 1.853 3.913 1.00 0.00 8 GLU A C 13
ATOM 12849 O O . GLU A 1 8 ? -10.035 3.056 4.072 1.00 0.00 8 GLU A O 13
ATOM 12861 N N . LYS A 1 9 ? -9.622 1.052 4.848 1.00 0.00 9 LYS A N 13
ATOM 12862 C CA . LYS A 1 9 ? -9.136 1.605 6.140 1.00 0.00 9 LYS A CA 13
ATOM 12863 C C . LYS A 1 9 ? -8.057 2.655 5.869 1.00 0.00 9 LYS A C 13
ATOM 12864 O O . LYS A 1 9 ? -7.977 3.664 6.542 1.00 0.00 9 LYS A O 13
ATOM 12883 N N . PHE A 1 10 ? -7.221 2.423 4.895 1.00 0.00 10 PHE A N 13
ATOM 12884 C CA . PHE A 1 10 ? -6.142 3.398 4.589 1.00 0.00 10 PHE A CA 13
ATOM 12885 C C . PHE A 1 10 ? -6.618 4.409 3.565 1.00 0.00 10 PHE A C 13
ATOM 12886 O O . PHE A 1 10 ? -6.037 5.466 3.444 1.00 0.00 10 PHE A O 13
ATOM 12903 N N . ASP A 1 11 ? -7.659 4.133 2.822 1.00 0.00 11 ASP A N 13
ATOM 12904 C CA . ASP A 1 11 ? -8.104 5.155 1.840 1.00 0.00 11 ASP A CA 13
ATOM 12905 C C . ASP A 1 11 ? -8.311 6.455 2.605 1.00 0.00 11 ASP A C 13
ATOM 12906 O O . ASP A 1 11 ? -9.398 6.843 2.979 1.00 0.00 11 ASP A O 13
ATOM 12915 N N . LYS A 1 12 ? -7.227 7.112 2.838 1.00 0.00 12 LYS A N 13
ATOM 12916 C CA . LYS A 1 12 ? -7.231 8.391 3.574 1.00 0.00 12 LYS A CA 13
ATOM 12917 C C . LYS A 1 12 ? -7.580 9.517 2.603 1.00 0.00 12 LYS A C 13
ATOM 12918 O O . LYS A 1 12 ? -7.855 10.635 2.990 1.00 0.00 12 LYS A O 13
ATOM 12937 N N . ASN A 1 13 ? -7.603 9.201 1.342 1.00 0.00 13 ASN A N 13
ATOM 12938 C CA . ASN A 1 13 ? -7.963 10.189 0.306 1.00 0.00 13 ASN A CA 13
ATOM 12939 C C . ASN A 1 13 ? -9.226 9.693 -0.420 1.00 0.00 13 ASN A C 13
ATOM 12940 O O . ASN A 1 13 ? -9.570 10.168 -1.482 1.00 0.00 13 ASN A O 13
ATOM 12951 N N . LYS A 1 14 ? -9.905 8.725 0.158 1.00 0.00 14 LYS A N 13
ATOM 12952 C CA . LYS A 1 14 ? -11.141 8.169 -0.485 1.00 0.00 14 LYS A CA 13
ATOM 12953 C C . LYS A 1 14 ? -11.019 8.386 -1.990 1.00 0.00 14 LYS A C 13
ATOM 12954 O O . LYS A 1 14 ? -11.885 8.937 -2.640 1.00 0.00 14 LYS A O 13
ATOM 12973 N N . ASP A 1 15 ? -9.899 7.994 -2.509 1.00 0.00 15 ASP A N 13
ATOM 12974 C CA . ASP A 1 15 ? -9.619 8.203 -3.945 1.00 0.00 15 ASP A CA 13
ATOM 12975 C C . ASP A 1 15 ? -9.662 6.888 -4.691 1.00 0.00 15 ASP A C 13
ATOM 12976 O O . ASP A 1 15 ? -9.949 6.863 -5.873 1.00 0.00 15 ASP A O 13
ATOM 12985 N N . GLY A 1 16 ? -9.331 5.788 -4.067 1.00 0.00 16 GLY A N 13
ATOM 12986 C CA . GLY A 1 16 ? -9.310 4.515 -4.824 1.00 0.00 16 GLY A CA 13
ATOM 12987 C C . GLY A 1 16 ? -7.863 4.270 -5.158 1.00 0.00 16 GLY A C 13
ATOM 12988 O O . GLY A 1 16 ? -7.516 3.410 -5.944 1.00 0.00 16 GLY A O 13
ATOM 12992 N N . LYS A 1 17 ? -7.012 5.021 -4.506 1.00 0.00 17 LYS A N 13
ATOM 12993 C CA . LYS A 1 17 ? -5.562 4.872 -4.691 1.00 0.00 17 LYS A CA 13
ATOM 12994 C C . LYS A 1 17 ? -4.835 5.314 -3.437 1.00 0.00 17 LYS A C 13
ATOM 12995 O O . LYS A 1 17 ? -5.227 6.234 -2.746 1.00 0.00 17 LYS A O 13
ATOM 13014 N N . LEU A 1 18 ? -3.757 4.662 -3.175 1.00 0.00 18 LEU A N 13
ATOM 13015 C CA . LEU A 1 18 ? -2.922 4.992 -2.008 1.00 0.00 18 LEU A CA 13
ATOM 13016 C C . LEU A 1 18 ? -1.582 5.490 -2.454 1.00 0.00 18 LEU A C 13
ATOM 13017 O O . LEU A 1 18 ? -1.118 5.189 -3.518 1.00 0.00 18 LEU A O 13
ATOM 13033 N N . SER A 1 19 ? -0.946 6.208 -1.606 1.00 0.00 19 SER A N 13
ATOM 13034 C CA . SER A 1 19 ? 0.397 6.719 -1.904 1.00 0.00 19 SER A CA 13
ATOM 13035 C C . SER A 1 19 ? 1.372 5.880 -1.111 1.00 0.00 19 SER A C 13
ATOM 13036 O O . SER A 1 19 ? 1.038 5.362 -0.064 1.00 0.00 19 SER A O 13
ATOM 13044 N N . LEU A 1 20 ? 2.571 5.749 -1.563 1.00 0.00 20 LEU A N 13
ATOM 13045 C CA . LEU A 1 20 ? 3.537 4.960 -0.787 1.00 0.00 20 LEU A CA 13
ATOM 13046 C C . LEU A 1 20 ? 3.482 5.510 0.615 1.00 0.00 20 LEU A C 13
ATOM 13047 O O . LEU A 1 20 ? 3.770 4.857 1.593 1.00 0.00 20 LEU A O 13
ATOM 13063 N N . ASP A 1 21 ? 3.034 6.709 0.681 1.00 0.00 21 ASP A N 13
ATOM 13064 C CA . ASP A 1 21 ? 2.853 7.378 1.985 1.00 0.00 21 ASP A CA 13
ATOM 13065 C C . ASP A 1 21 ? 1.749 6.643 2.761 1.00 0.00 21 ASP A C 13
ATOM 13066 O O . ASP A 1 21 ? 1.908 6.361 3.931 1.00 0.00 21 ASP A O 13
ATOM 13075 N N . GLU A 1 22 ? 0.625 6.323 2.141 1.00 0.00 22 GLU A N 13
ATOM 13076 C CA . GLU A 1 22 ? -0.440 5.615 2.895 1.00 0.00 22 GLU A CA 13
ATOM 13077 C C . GLU A 1 22 ? -0.021 4.165 3.124 1.00 0.00 22 GLU A C 13
ATOM 13078 O O . GLU A 1 22 ? -0.204 3.619 4.190 1.00 0.00 22 GLU A O 13
ATOM 13090 N N . PHE A 1 23 ? 0.571 3.550 2.134 1.00 0.00 23 PHE A N 13
ATOM 13091 C CA . PHE A 1 23 ? 1.029 2.155 2.289 1.00 0.00 23 PHE A CA 13
ATOM 13092 C C . PHE A 1 23 ? 2.256 2.138 3.209 1.00 0.00 23 PHE A C 13
ATOM 13093 O O . PHE A 1 23 ? 2.545 1.146 3.843 1.00 0.00 23 PHE A O 13
ATOM 13110 N N . ARG A 1 24 ? 2.968 3.240 3.311 1.00 0.00 24 ARG A N 13
ATOM 13111 C CA . ARG A 1 24 ? 4.151 3.300 4.224 1.00 0.00 24 ARG A CA 13
ATOM 13112 C C . ARG A 1 24 ? 3.631 3.517 5.641 1.00 0.00 24 ARG A C 13
ATOM 13113 O O . ARG A 1 24 ? 4.176 3.030 6.604 1.00 0.00 24 ARG A O 13
ATOM 13134 N N . GLU A 1 25 ? 2.523 4.187 5.746 1.00 0.00 25 GLU A N 13
ATOM 13135 C CA . GLU A 1 25 ? 1.891 4.374 7.075 1.00 0.00 25 GLU A CA 13
ATOM 13136 C C . GLU A 1 25 ? 1.284 3.019 7.399 1.00 0.00 25 GLU A C 13
ATOM 13137 O O . GLU A 1 25 ? 1.294 2.535 8.511 1.00 0.00 25 GLU A O 13
ATOM 13149 N N . VAL A 1 26 ? 0.787 2.411 6.365 1.00 0.00 26 VAL A N 13
ATOM 13150 C CA . VAL A 1 26 ? 0.173 1.058 6.416 1.00 0.00 26 VAL A CA 13
ATOM 13151 C C . VAL A 1 26 ? 1.240 0.030 6.757 1.00 0.00 26 VAL A C 13
ATOM 13152 O O . VAL A 1 26 ? 1.030 -0.901 7.507 1.00 0.00 26 VAL A O 13
ATOM 13165 N N . ALA A 1 27 ? 2.370 0.188 6.145 1.00 0.00 27 ALA A N 13
ATOM 13166 C CA . ALA A 1 27 ? 3.476 -0.771 6.335 1.00 0.00 27 ALA A CA 13
ATOM 13167 C C . ALA A 1 27 ? 4.174 -0.505 7.666 1.00 0.00 27 ALA A C 13
ATOM 13168 O O . ALA A 1 27 ? 4.507 -1.407 8.404 1.00 0.00 27 ALA A O 13
ATOM 13175 N N . LEU A 1 28 ? 4.390 0.736 7.966 1.00 0.00 28 LEU A N 13
ATOM 13176 C CA . LEU A 1 28 ? 5.065 1.091 9.240 1.00 0.00 28 LEU A CA 13
ATOM 13177 C C . LEU A 1 28 ? 4.108 0.853 10.403 1.00 0.00 28 LEU A C 13
ATOM 13178 O O . LEU A 1 28 ? 4.519 0.524 11.499 1.00 0.00 28 LEU A O 13
ATOM 13194 N N . ALA A 1 29 ? 2.833 1.021 10.183 1.00 0.00 29 ALA A N 13
ATOM 13195 C CA . ALA A 1 29 ? 1.847 0.811 11.277 1.00 0.00 29 ALA A CA 13
ATOM 13196 C C . ALA A 1 29 ? 1.593 -0.683 11.513 1.00 0.00 29 ALA A C 13
ATOM 13197 O O . ALA A 1 29 ? 1.789 -1.195 12.596 1.00 0.00 29 ALA A O 13
ATOM 13204 N N . PHE A 1 30 ? 1.120 -1.374 10.509 1.00 0.00 30 PHE A N 13
ATOM 13205 C CA . PHE A 1 30 ? 0.806 -2.826 10.668 1.00 0.00 30 PHE A CA 13
ATOM 13206 C C . PHE A 1 30 ? 2.091 -3.654 10.774 1.00 0.00 30 PHE A C 13
ATOM 13207 O O . PHE A 1 30 ? 2.242 -4.465 11.666 1.00 0.00 30 PHE A O 13
ATOM 13224 N N . SER A 1 31 ? 3.012 -3.464 9.869 1.00 0.00 31 SER A N 13
ATOM 13225 C CA . SER A 1 31 ? 4.284 -4.248 9.911 1.00 0.00 31 SER A CA 13
ATOM 13226 C C . SER A 1 31 ? 5.471 -3.285 9.954 1.00 0.00 31 SER A C 13
ATOM 13227 O O . SER A 1 31 ? 6.074 -2.996 8.941 1.00 0.00 31 SER A O 13
ATOM 13235 N N . PRO A 1 32 ? 5.802 -2.779 11.116 1.00 0.00 32 PRO A N 13
ATOM 13236 C CA . PRO A 1 32 ? 6.933 -1.819 11.273 1.00 0.00 32 PRO A CA 13
ATOM 13237 C C . PRO A 1 32 ? 8.266 -2.410 10.813 1.00 0.00 32 PRO A C 13
ATOM 13238 O O . PRO A 1 32 ? 9.234 -1.698 10.633 1.00 0.00 32 PRO A O 13
ATOM 13249 N N . TYR A 1 33 ? 8.337 -3.699 10.626 1.00 0.00 33 TYR A N 13
ATOM 13250 C CA . TYR A 1 33 ? 9.619 -4.308 10.186 1.00 0.00 33 TYR A CA 13
ATOM 13251 C C . TYR A 1 33 ? 9.832 -4.058 8.690 1.00 0.00 33 TYR A C 13
ATOM 13252 O O . TYR A 1 33 ? 10.905 -4.289 8.169 1.00 0.00 33 TYR A O 13
ATOM 13270 N N . PHE A 1 34 ? 8.835 -3.582 7.989 1.00 0.00 34 PHE A N 13
ATOM 13271 C CA . PHE A 1 34 ? 9.034 -3.327 6.532 1.00 0.00 34 PHE A CA 13
ATOM 13272 C C . PHE A 1 34 ? 10.040 -2.218 6.373 1.00 0.00 34 PHE A C 13
ATOM 13273 O O . PHE A 1 34 ? 9.873 -1.124 6.876 1.00 0.00 34 PHE A O 13
ATOM 13290 N N . THR A 1 35 ? 11.088 -2.489 5.669 1.00 0.00 35 THR A N 13
ATOM 13291 C CA . THR A 1 35 ? 12.098 -1.446 5.478 1.00 0.00 35 THR A CA 13
ATOM 13292 C C . THR A 1 35 ? 11.623 -0.489 4.410 1.00 0.00 35 THR A C 13
ATOM 13293 O O . THR A 1 35 ? 11.034 -0.870 3.421 1.00 0.00 35 THR A O 13
ATOM 13304 N N . GLN A 1 36 ? 11.877 0.755 4.616 1.00 0.00 36 GLN A N 13
ATOM 13305 C CA . GLN A 1 36 ? 11.445 1.769 3.643 1.00 0.00 36 GLN A CA 13
ATOM 13306 C C . GLN A 1 36 ? 11.938 1.399 2.251 1.00 0.00 36 GLN A C 13
ATOM 13307 O O . GLN A 1 36 ? 11.323 1.734 1.269 1.00 0.00 36 GLN A O 13
ATOM 13321 N N . GLU A 1 37 ? 13.030 0.698 2.170 1.00 0.00 37 GLU A N 13
ATOM 13322 C CA . GLU A 1 37 ? 13.557 0.295 0.836 1.00 0.00 37 GLU A CA 13
ATOM 13323 C C . GLU A 1 37 ? 12.692 -0.844 0.291 1.00 0.00 37 GLU A C 13
ATOM 13324 O O . GLU A 1 37 ? 12.424 -0.922 -0.891 1.00 0.00 37 GLU A O 13
ATOM 13336 N N . ASP A 1 38 ? 12.241 -1.720 1.145 1.00 0.00 38 ASP A N 13
ATOM 13337 C CA . ASP A 1 38 ? 11.380 -2.838 0.674 1.00 0.00 38 ASP A CA 13
ATOM 13338 C C . ASP A 1 38 ? 9.994 -2.287 0.337 1.00 0.00 38 ASP A C 13
ATOM 13339 O O . ASP A 1 38 ? 9.369 -2.694 -0.617 1.00 0.00 38 ASP A O 13
ATOM 13348 N N . ILE A 1 39 ? 9.516 -1.357 1.118 1.00 0.00 39 ILE A N 13
ATOM 13349 C CA . ILE A 1 39 ? 8.171 -0.761 0.861 1.00 0.00 39 ILE A CA 13
ATOM 13350 C C . ILE A 1 39 ? 8.216 0.063 -0.425 1.00 0.00 39 ILE A C 13
ATOM 13351 O O . ILE A 1 39 ? 7.343 -0.011 -1.260 1.00 0.00 39 ILE A O 13
ATOM 13367 N N . VAL A 1 40 ? 9.227 0.865 -0.562 1.00 0.00 40 VAL A N 13
ATOM 13368 C CA . VAL A 1 40 ? 9.357 1.723 -1.763 1.00 0.00 40 VAL A CA 13
ATOM 13369 C C . VAL A 1 40 ? 9.805 0.903 -2.954 1.00 0.00 40 VAL A C 13
ATOM 13370 O O . VAL A 1 40 ? 9.336 1.106 -4.050 1.00 0.00 40 VAL A O 13
ATOM 13383 N N . LYS A 1 41 ? 10.676 -0.046 -2.777 1.00 0.00 41 LYS A N 13
ATOM 13384 C CA . LYS A 1 41 ? 11.057 -0.850 -3.958 1.00 0.00 41 LYS A CA 13
ATOM 13385 C C . LYS A 1 41 ? 9.767 -1.462 -4.475 1.00 0.00 41 LYS A C 13
ATOM 13386 O O . LYS A 1 41 ? 9.383 -1.278 -5.610 1.00 0.00 41 LYS A O 13
ATOM 13405 N N . PHE A 1 42 ? 9.095 -2.188 -3.625 1.00 0.00 42 PHE A N 13
ATOM 13406 C CA . PHE A 1 42 ? 7.822 -2.838 -4.012 1.00 0.00 42 PHE A CA 13
ATOM 13407 C C . PHE A 1 42 ? 6.773 -1.792 -4.435 1.00 0.00 42 PHE A C 13
ATOM 13408 O O . PHE A 1 42 ? 6.182 -1.903 -5.491 1.00 0.00 42 PHE A O 13
ATOM 13425 N N . PHE A 1 43 ? 6.526 -0.777 -3.637 1.00 0.00 43 PHE A N 13
ATOM 13426 C CA . PHE A 1 43 ? 5.507 0.239 -4.043 1.00 0.00 43 PHE A CA 13
ATOM 13427 C C . PHE A 1 43 ? 5.944 0.845 -5.368 1.00 0.00 43 PHE A C 13
ATOM 13428 O O . PHE A 1 43 ? 5.202 0.890 -6.329 1.00 0.00 43 PHE A O 13
ATOM 13445 N N . GLU A 1 44 ? 7.170 1.268 -5.424 1.00 0.00 44 GLU A N 13
ATOM 13446 C CA . GLU A 1 44 ? 7.689 1.825 -6.699 1.00 0.00 44 GLU A CA 13
ATOM 13447 C C . GLU A 1 44 ? 7.484 0.747 -7.770 1.00 0.00 44 GLU A C 13
ATOM 13448 O O . GLU A 1 44 ? 7.267 1.029 -8.932 1.00 0.00 44 GLU A O 13
ATOM 13460 N N . GLU A 1 45 ? 7.543 -0.495 -7.362 1.00 0.00 45 GLU A N 13
ATOM 13461 C CA . GLU A 1 45 ? 7.343 -1.631 -8.302 1.00 0.00 45 GLU A CA 13
ATOM 13462 C C . GLU A 1 45 ? 5.855 -1.831 -8.596 1.00 0.00 45 GLU A C 13
ATOM 13463 O O . GLU A 1 45 ? 5.472 -2.202 -9.690 1.00 0.00 45 GLU A O 13
ATOM 13475 N N . ILE A 1 46 ? 5.017 -1.631 -7.615 1.00 0.00 46 ILE A N 13
ATOM 13476 C CA . ILE A 1 46 ? 3.560 -1.857 -7.822 1.00 0.00 46 ILE A CA 13
ATOM 13477 C C . ILE A 1 46 ? 2.878 -0.567 -8.280 1.00 0.00 46 ILE A C 13
ATOM 13478 O O . ILE A 1 46 ? 1.941 -0.602 -9.053 1.00 0.00 46 ILE A O 13
ATOM 13494 N N . ASP A 1 47 ? 3.354 0.572 -7.859 1.00 0.00 47 ASP A N 13
ATOM 13495 C CA . ASP A 1 47 ? 2.731 1.831 -8.343 1.00 0.00 47 ASP A CA 13
ATOM 13496 C C . ASP A 1 47 ? 3.040 1.900 -9.832 1.00 0.00 47 ASP A C 13
ATOM 13497 O O . ASP A 1 47 ? 3.960 2.569 -10.259 1.00 0.00 47 ASP A O 13
ATOM 13506 N N . VAL A 1 48 ? 2.317 1.164 -10.630 1.00 0.00 48 VAL A N 13
ATOM 13507 C CA . VAL A 1 48 ? 2.591 1.110 -12.101 1.00 0.00 48 VAL A CA 13
ATOM 13508 C C . VAL A 1 48 ? 2.056 2.312 -12.856 1.00 0.00 48 VAL A C 13
ATOM 13509 O O . VAL A 1 48 ? 2.514 2.634 -13.935 1.00 0.00 48 VAL A O 13
ATOM 13522 N N . ASP A 1 49 ? 1.055 2.932 -12.349 1.00 0.00 49 ASP A N 13
ATOM 13523 C CA . ASP A 1 49 ? 0.450 4.057 -13.094 1.00 0.00 49 ASP A CA 13
ATOM 13524 C C . ASP A 1 49 ? 1.351 5.270 -12.957 1.00 0.00 49 ASP A C 13
ATOM 13525 O O . ASP A 1 49 ? 1.258 6.223 -13.705 1.00 0.00 49 ASP A O 13
ATOM 13534 N N . GLY A 1 50 ? 2.263 5.216 -12.039 1.00 0.00 50 GLY A N 13
ATOM 13535 C CA . GLY A 1 50 ? 3.221 6.323 -11.868 1.00 0.00 50 GLY A CA 13
ATOM 13536 C C . GLY A 1 50 ? 2.557 7.558 -11.265 1.00 0.00 50 GLY A C 13
ATOM 13537 O O . GLY A 1 50 ? 3.163 8.608 -11.178 1.00 0.00 50 GLY A O 13
ATOM 13541 N N . ASN A 1 51 ? 1.340 7.456 -10.816 1.00 0.00 51 ASN A N 13
ATOM 13542 C CA . ASN A 1 51 ? 0.702 8.644 -10.194 1.00 0.00 51 ASN A CA 13
ATOM 13543 C C . ASN A 1 51 ? 1.270 8.765 -8.788 1.00 0.00 51 ASN A C 13
ATOM 13544 O O . ASN A 1 51 ? 0.959 9.675 -8.046 1.00 0.00 51 ASN A O 13
ATOM 13555 N N . GLY A 1 52 ? 2.108 7.832 -8.429 1.00 0.00 52 GLY A N 13
ATOM 13556 C CA . GLY A 1 52 ? 2.722 7.853 -7.079 1.00 0.00 52 GLY A CA 13
ATOM 13557 C C . GLY A 1 52 ? 1.749 7.260 -6.071 1.00 0.00 52 GLY A C 13
ATOM 13558 O O . GLY A 1 52 ? 1.777 7.588 -4.902 1.00 0.00 52 GLY A O 13
ATOM 13562 N N . GLU A 1 53 ? 0.856 6.416 -6.518 1.00 0.00 53 GLU A N 13
ATOM 13563 C CA . GLU A 1 53 ? -0.148 5.842 -5.580 1.00 0.00 53 GLU A CA 13
ATOM 13564 C C . GLU A 1 53 ? -0.519 4.413 -5.969 1.00 0.00 53 GLU A C 13
ATOM 13565 O O . GLU A 1 53 ? -0.414 4.013 -7.111 1.00 0.00 53 GLU A O 13
ATOM 13577 N N . LEU A 1 54 ? -0.973 3.643 -5.008 1.00 0.00 54 LEU A N 13
ATOM 13578 C CA . LEU A 1 54 ? -1.373 2.252 -5.296 1.00 0.00 54 LEU A CA 13
ATOM 13579 C C . LEU A 1 54 ? -2.753 2.244 -5.919 1.00 0.00 54 LEU A C 13
ATOM 13580 O O . LEU A 1 54 ? -3.723 2.651 -5.321 1.00 0.00 54 LEU A O 13
ATOM 13596 N N . ASN A 1 55 ? -2.841 1.775 -7.113 1.00 0.00 55 ASN A N 13
ATOM 13597 C CA . ASN A 1 55 ? -4.169 1.732 -7.793 1.00 0.00 55 ASN A CA 13
ATOM 13598 C C . ASN A 1 55 ? -4.959 0.530 -7.283 1.00 0.00 55 ASN A C 13
ATOM 13599 O O . ASN A 1 55 ? -4.499 -0.224 -6.450 1.00 0.00 55 ASN A O 13
ATOM 13610 N N . ALA A 1 56 ? -6.156 0.365 -7.773 1.00 0.00 56 ALA A N 13
ATOM 13611 C CA . ALA A 1 56 ? -7.022 -0.763 -7.313 1.00 0.00 56 ALA A CA 13
ATOM 13612 C C . ALA A 1 56 ? -6.421 -2.133 -7.692 1.00 0.00 56 ALA A C 13
ATOM 13613 O O . ALA A 1 56 ? -6.155 -2.956 -6.830 1.00 0.00 56 ALA A O 13
ATOM 13620 N N . ASP A 1 57 ? -6.211 -2.423 -8.944 1.00 0.00 57 ASP A N 13
ATOM 13621 C CA . ASP A 1 57 ? -5.645 -3.763 -9.290 1.00 0.00 57 ASP A CA 13
ATOM 13622 C C . ASP A 1 57 ? -4.286 -3.949 -8.599 1.00 0.00 57 ASP A C 13
ATOM 13623 O O . ASP A 1 57 ? -3.992 -4.994 -8.032 1.00 0.00 57 ASP A O 13
ATOM 13632 N N . GLU A 1 58 ? -3.462 -2.942 -8.628 1.00 0.00 58 GLU A N 13
ATOM 13633 C CA . GLU A 1 58 ? -2.136 -3.056 -7.969 1.00 0.00 58 GLU A CA 13
ATOM 13634 C C . GLU A 1 58 ? -2.363 -3.135 -6.466 1.00 0.00 58 GLU A C 13
ATOM 13635 O O . GLU A 1 58 ? -1.605 -3.743 -5.738 1.00 0.00 58 GLU A O 13
ATOM 13647 N N . PHE A 1 59 ? -3.414 -2.522 -6.001 1.00 0.00 59 PHE A N 13
ATOM 13648 C CA . PHE A 1 59 ? -3.719 -2.549 -4.548 1.00 0.00 59 PHE A CA 13
ATOM 13649 C C . PHE A 1 59 ? -3.789 -3.999 -4.073 1.00 0.00 59 PHE A C 13
ATOM 13650 O O . PHE A 1 59 ? -3.240 -4.365 -3.054 1.00 0.00 59 PHE A O 13
ATOM 13667 N N . THR A 1 60 ? -4.475 -4.830 -4.807 1.00 0.00 60 THR A N 13
ATOM 13668 C CA . THR A 1 60 ? -4.585 -6.251 -4.389 1.00 0.00 60 THR A CA 13
ATOM 13669 C C . THR A 1 60 ? -3.217 -6.892 -4.506 1.00 0.00 60 THR A C 13
ATOM 13670 O O . THR A 1 60 ? -2.761 -7.566 -3.611 1.00 0.00 60 THR A O 13
ATOM 13681 N N . SER A 1 61 ? -2.543 -6.658 -5.592 1.00 0.00 61 SER A N 13
ATOM 13682 C CA . SER A 1 61 ? -1.180 -7.231 -5.743 1.00 0.00 61 SER A CA 13
ATOM 13683 C C . SER A 1 61 ? -0.258 -6.526 -4.744 1.00 0.00 61 SER A C 13
ATOM 13684 O O . SER A 1 61 ? 0.787 -7.043 -4.342 1.00 0.00 61 SER A O 13
ATOM 13692 N N . CYS A 1 62 ? -0.685 -5.385 -4.265 1.00 0.00 62 CYS A N 13
ATOM 13693 C CA . CYS A 1 62 ? 0.127 -4.660 -3.257 1.00 0.00 62 CYS A CA 13
ATOM 13694 C C . CYS A 1 62 ? 0.034 -5.439 -1.966 1.00 0.00 62 CYS A C 13
ATOM 13695 O O . CYS A 1 62 ? 0.972 -5.521 -1.197 1.00 0.00 62 CYS A O 13
ATOM 13703 N N . ILE A 1 63 ? -1.088 -6.046 -1.745 1.00 0.00 63 ILE A N 13
ATOM 13704 C CA . ILE A 1 63 ? -1.248 -6.863 -0.530 1.00 0.00 63 ILE A CA 13
ATOM 13705 C C . ILE A 1 63 ? -0.794 -8.272 -0.851 1.00 0.00 63 ILE A C 13
ATOM 13706 O O . ILE A 1 63 ? -0.216 -8.934 -0.013 1.00 0.00 63 ILE A O 13
ATOM 13722 N N . GLU A 1 64 ? -1.003 -8.757 -2.054 1.00 0.00 64 GLU A N 13
ATOM 13723 C CA . GLU A 1 64 ? -0.528 -10.119 -2.370 1.00 0.00 64 GLU A CA 13
ATOM 13724 C C . GLU A 1 64 ? 0.924 -10.222 -1.960 1.00 0.00 64 GLU A C 13
ATOM 13725 O O . GLU A 1 64 ? 1.400 -11.290 -1.626 1.00 0.00 64 GLU A O 13
ATOM 13737 N N . LYS A 1 65 ? 1.646 -9.123 -1.925 1.00 0.00 65 LYS A N 13
ATOM 13738 C CA . LYS A 1 65 ? 3.058 -9.237 -1.461 1.00 0.00 65 LYS A CA 13
ATOM 13739 C C . LYS A 1 65 ? 3.036 -9.988 -0.122 1.00 0.00 65 LYS A C 13
ATOM 13740 O O . LYS A 1 65 ? 4.043 -10.445 0.383 1.00 0.00 65 LYS A O 13
ATOM 13759 N N . MET A 1 66 ? 1.857 -10.130 0.419 1.00 0.00 66 MET A N 13
ATOM 13760 C CA . MET A 1 66 ? 1.632 -10.851 1.682 1.00 0.00 66 MET A CA 13
ATOM 13761 C C . MET A 1 66 ? 0.161 -11.256 1.648 1.00 0.00 66 MET A C 13
ATOM 13762 O O . MET A 1 66 ? -0.501 -11.101 0.642 1.00 0.00 66 MET A O 13
ATOM 13776 N N . LEU A 1 67 ? -0.363 -11.769 2.704 1.00 0.00 67 LEU A N 13
ATOM 13777 C CA . LEU A 1 67 ? -1.799 -12.176 2.692 1.00 0.00 67 LEU A CA 13
ATOM 13778 C C . LEU A 1 67 ? -2.042 -13.146 1.533 1.00 0.00 67 LEU A C 13
ATOM 13794 N N . SER A 1 1 ? -6.534 -11.755 0.675 1.00 0.00 1 SER A N 14
ATOM 13795 C CA . SER A 1 1 ? -8.019 -11.752 0.549 1.00 0.00 1 SER A CA 14
ATOM 13796 C C . SER A 1 1 ? -8.558 -10.371 0.923 1.00 0.00 1 SER A C 14
ATOM 13797 O O . SER A 1 1 ? -9.327 -9.776 0.194 1.00 0.00 1 SER A O 14
ATOM 13804 N N . SER A 1 2 ? -8.165 -9.858 2.057 1.00 0.00 2 SER A N 14
ATOM 13805 C CA . SER A 1 2 ? -8.657 -8.515 2.480 1.00 0.00 2 SER A CA 14
ATOM 13806 C C . SER A 1 2 ? -7.720 -7.433 1.946 1.00 0.00 2 SER A C 14
ATOM 13807 O O . SER A 1 2 ? -7.284 -6.565 2.669 1.00 0.00 2 SER A O 14
ATOM 13815 N N . ALA A 1 3 ? -7.402 -7.468 0.686 1.00 0.00 3 ALA A N 14
ATOM 13816 C CA . ALA A 1 3 ? -6.495 -6.425 0.144 1.00 0.00 3 ALA A CA 14
ATOM 13817 C C . ALA A 1 3 ? -7.289 -5.148 -0.120 1.00 0.00 3 ALA A C 14
ATOM 13818 O O . ALA A 1 3 ? -6.815 -4.049 0.098 1.00 0.00 3 ALA A O 14
ATOM 13825 N N . LYS A 1 4 ? -8.505 -5.282 -0.564 1.00 0.00 4 LYS A N 14
ATOM 13826 C CA . LYS A 1 4 ? -9.331 -4.073 -0.814 1.00 0.00 4 LYS A CA 14
ATOM 13827 C C . LYS A 1 4 ? -9.879 -3.603 0.530 1.00 0.00 4 LYS A C 14
ATOM 13828 O O . LYS A 1 4 ? -10.003 -2.422 0.790 1.00 0.00 4 LYS A O 14
ATOM 13847 N N . ARG A 1 5 ? -10.184 -4.530 1.396 1.00 0.00 5 ARG A N 14
ATOM 13848 C CA . ARG A 1 5 ? -10.697 -4.162 2.742 1.00 0.00 5 ARG A CA 14
ATOM 13849 C C . ARG A 1 5 ? -9.647 -3.314 3.449 1.00 0.00 5 ARG A C 14
ATOM 13850 O O . ARG A 1 5 ? -9.922 -2.250 3.961 1.00 0.00 5 ARG A O 14
ATOM 13871 N N . VAL A 1 6 ? -8.437 -3.795 3.477 1.00 0.00 6 VAL A N 14
ATOM 13872 C CA . VAL A 1 6 ? -7.350 -3.046 4.148 1.00 0.00 6 VAL A CA 14
ATOM 13873 C C . VAL A 1 6 ? -7.204 -1.684 3.461 1.00 0.00 6 VAL A C 14
ATOM 13874 O O . VAL A 1 6 ? -7.063 -0.661 4.102 1.00 0.00 6 VAL A O 14
ATOM 13887 N N . PHE A 1 7 ? -7.243 -1.672 2.159 1.00 0.00 7 PHE A N 14
ATOM 13888 C CA . PHE A 1 7 ? -7.114 -0.379 1.432 1.00 0.00 7 PHE A CA 14
ATOM 13889 C C . PHE A 1 7 ? -8.272 0.543 1.844 1.00 0.00 7 PHE A C 14
ATOM 13890 O O . PHE A 1 7 ? -8.062 1.686 2.189 1.00 0.00 7 PHE A O 14
ATOM 13907 N N . GLU A 1 8 ? -9.488 0.073 1.841 1.00 0.00 8 GLU A N 14
ATOM 13908 C CA . GLU A 1 8 ? -10.602 0.972 2.255 1.00 0.00 8 GLU A CA 14
ATOM 13909 C C . GLU A 1 8 ? -10.224 1.620 3.593 1.00 0.00 8 GLU A C 14
ATOM 13910 O O . GLU A 1 8 ? -10.400 2.806 3.795 1.00 0.00 8 GLU A O 14
ATOM 13922 N N . LYS A 1 9 ? -9.704 0.845 4.502 1.00 0.00 9 LYS A N 14
ATOM 13923 C CA . LYS A 1 9 ? -9.312 1.398 5.823 1.00 0.00 9 LYS A CA 14
ATOM 13924 C C . LYS A 1 9 ? -8.232 2.470 5.618 1.00 0.00 9 LYS A C 14
ATOM 13925 O O . LYS A 1 9 ? -8.221 3.484 6.288 1.00 0.00 9 LYS A O 14
ATOM 13944 N N . PHE A 1 10 ? -7.323 2.261 4.698 1.00 0.00 10 PHE A N 14
ATOM 13945 C CA . PHE A 1 10 ? -6.258 3.277 4.458 1.00 0.00 10 PHE A CA 14
ATOM 13946 C C . PHE A 1 10 ? -6.730 4.303 3.447 1.00 0.00 10 PHE A C 14
ATOM 13947 O O . PHE A 1 10 ? -6.203 5.394 3.395 1.00 0.00 10 PHE A O 14
ATOM 13964 N N . ASP A 1 11 ? -7.718 4.000 2.648 1.00 0.00 11 ASP A N 14
ATOM 13965 C CA . ASP A 1 11 ? -8.183 5.022 1.681 1.00 0.00 11 ASP A CA 14
ATOM 13966 C C . ASP A 1 11 ? -8.503 6.274 2.474 1.00 0.00 11 ASP A C 14
ATOM 13967 O O . ASP A 1 11 ? -9.635 6.575 2.801 1.00 0.00 11 ASP A O 14
ATOM 13976 N N . LYS A 1 12 ? -7.477 6.990 2.776 1.00 0.00 12 LYS A N 14
ATOM 13977 C CA . LYS A 1 12 ? -7.588 8.242 3.549 1.00 0.00 12 LYS A CA 14
ATOM 13978 C C . LYS A 1 12 ? -7.982 9.371 2.603 1.00 0.00 12 LYS A C 14
ATOM 13979 O O . LYS A 1 12 ? -8.341 10.458 3.012 1.00 0.00 12 LYS A O 14
ATOM 13998 N N . ASN A 1 13 ? -7.952 9.092 1.335 1.00 0.00 13 ASN A N 14
ATOM 13999 C CA . ASN A 1 13 ? -8.357 10.103 0.314 1.00 0.00 13 ASN A CA 14
ATOM 14000 C C . ASN A 1 13 ? -9.575 9.568 -0.450 1.00 0.00 13 ASN A C 14
ATOM 14001 O O . ASN A 1 13 ? -9.916 10.056 -1.509 1.00 0.00 13 ASN A O 14
ATOM 14012 N N . LYS A 1 14 ? -10.222 8.557 0.090 1.00 0.00 14 LYS A N 14
ATOM 14013 C CA . LYS A 1 14 ? -11.415 7.963 -0.595 1.00 0.00 14 LYS A CA 14
ATOM 14014 C C . LYS A 1 14 ? -11.254 8.206 -2.090 1.00 0.00 14 LYS A C 14
ATOM 14015 O O . LYS A 1 14 ? -12.120 8.730 -2.763 1.00 0.00 14 LYS A O 14
ATOM 14034 N N . ASP A 1 15 ? -10.103 7.864 -2.579 1.00 0.00 15 ASP A N 14
ATOM 14035 C CA . ASP A 1 15 ? -9.781 8.100 -4.000 1.00 0.00 15 ASP A CA 14
ATOM 14036 C C . ASP A 1 15 ? -9.776 6.793 -4.763 1.00 0.00 15 ASP A C 14
ATOM 14037 O O . ASP A 1 15 ? -10.048 6.775 -5.947 1.00 0.00 15 ASP A O 14
ATOM 14046 N N . GLY A 1 16 ? -9.420 5.696 -4.146 1.00 0.00 16 GLY A N 14
ATOM 14047 C CA . GLY A 1 16 ? -9.354 4.434 -4.916 1.00 0.00 16 GLY A CA 14
ATOM 14048 C C . GLY A 1 16 ? -7.894 4.236 -5.244 1.00 0.00 16 GLY A C 14
ATOM 14049 O O . GLY A 1 16 ? -7.516 3.398 -6.033 1.00 0.00 16 GLY A O 14
ATOM 14053 N N . LYS A 1 17 ? -7.074 5.011 -4.579 1.00 0.00 17 LYS A N 14
ATOM 14054 C CA . LYS A 1 17 ? -5.614 4.908 -4.757 1.00 0.00 17 LYS A CA 14
ATOM 14055 C C . LYS A 1 17 ? -4.900 5.368 -3.500 1.00 0.00 17 LYS A C 14
ATOM 14056 O O . LYS A 1 17 ? -5.327 6.261 -2.795 1.00 0.00 17 LYS A O 14
ATOM 14075 N N . LEU A 1 18 ? -3.792 4.757 -3.251 1.00 0.00 18 LEU A N 14
ATOM 14076 C CA . LEU A 1 18 ? -2.961 5.106 -2.082 1.00 0.00 18 LEU A CA 14
ATOM 14077 C C . LEU A 1 18 ? -1.624 5.613 -2.528 1.00 0.00 18 LEU A C 14
ATOM 14078 O O . LEU A 1 18 ? -1.155 5.306 -3.588 1.00 0.00 18 LEU A O 14
ATOM 14094 N N . SER A 1 19 ? -0.995 6.346 -1.688 1.00 0.00 19 SER A N 14
ATOM 14095 C CA . SER A 1 19 ? 0.345 6.869 -1.997 1.00 0.00 19 SER A CA 14
ATOM 14096 C C . SER A 1 19 ? 1.341 6.062 -1.201 1.00 0.00 19 SER A C 14
ATOM 14097 O O . SER A 1 19 ? 1.017 5.511 -0.167 1.00 0.00 19 SER A O 14
ATOM 14105 N N . LEU A 1 20 ? 2.553 5.999 -1.639 1.00 0.00 20 LEU A N 14
ATOM 14106 C CA . LEU A 1 20 ? 3.549 5.248 -0.866 1.00 0.00 20 LEU A CA 14
ATOM 14107 C C . LEU A 1 20 ? 3.466 5.770 0.544 1.00 0.00 20 LEU A C 14
ATOM 14108 O O . LEU A 1 20 ? 3.775 5.110 1.511 1.00 0.00 20 LEU A O 14
ATOM 14124 N N . ASP A 1 21 ? 2.980 6.952 0.629 1.00 0.00 21 ASP A N 14
ATOM 14125 C CA . ASP A 1 21 ? 2.777 7.594 1.943 1.00 0.00 21 ASP A CA 14
ATOM 14126 C C . ASP A 1 21 ? 1.702 6.815 2.715 1.00 0.00 21 ASP A C 14
ATOM 14127 O O . ASP A 1 21 ? 1.867 6.540 3.887 1.00 0.00 21 ASP A O 14
ATOM 14136 N N . GLU A 1 22 ? 0.590 6.457 2.095 1.00 0.00 22 GLU A N 14
ATOM 14137 C CA . GLU A 1 22 ? -0.451 5.717 2.850 1.00 0.00 22 GLU A CA 14
ATOM 14138 C C . GLU A 1 22 ? -0.005 4.271 3.075 1.00 0.00 22 GLU A C 14
ATOM 14139 O O . GLU A 1 22 ? -0.177 3.718 4.138 1.00 0.00 22 GLU A O 14
ATOM 14151 N N . PHE A 1 23 ? 0.594 3.672 2.084 1.00 0.00 23 PHE A N 14
ATOM 14152 C CA . PHE A 1 23 ? 1.087 2.287 2.216 1.00 0.00 23 PHE A CA 14
ATOM 14153 C C . PHE A 1 23 ? 2.293 2.308 3.161 1.00 0.00 23 PHE A C 14
ATOM 14154 O O . PHE A 1 23 ? 2.631 1.319 3.774 1.00 0.00 23 PHE A O 14
ATOM 14171 N N . ARG A 1 24 ? 2.928 3.454 3.301 1.00 0.00 24 ARG A N 14
ATOM 14172 C CA . ARG A 1 24 ? 4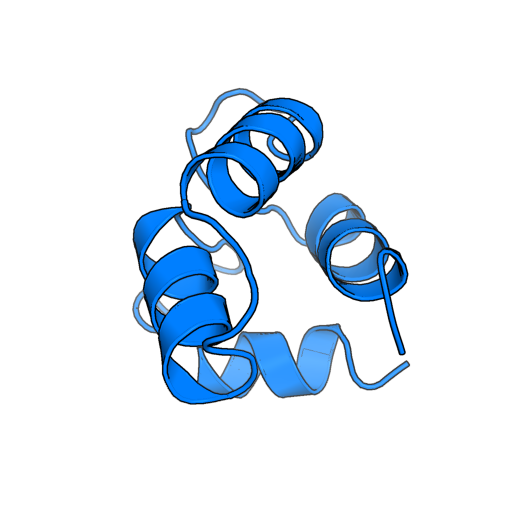.090 3.591 4.231 1.00 0.00 24 ARG A CA 14
ATOM 14173 C C . ARG A 1 24 ? 3.537 3.746 5.650 1.00 0.00 24 ARG A C 14
ATOM 14174 O O . ARG A 1 24 ? 4.091 3.255 6.609 1.00 0.00 24 ARG A O 14
ATOM 14195 N N . GLU A 1 25 ? 2.397 4.368 5.758 1.00 0.00 25 GLU A N 14
ATOM 14196 C CA . GLU A 1 25 ? 1.741 4.498 7.085 1.00 0.00 25 GLU A CA 14
ATOM 14197 C C . GLU A 1 25 ? 1.165 3.120 7.369 1.00 0.00 25 GLU A C 14
ATOM 14198 O O . GLU A 1 25 ? 1.182 2.607 8.471 1.00 0.00 25 GLU A O 14
ATOM 14210 N N . VAL A 1 26 ? 0.694 2.524 6.319 1.00 0.00 26 VAL A N 14
ATOM 14211 C CA . VAL A 1 26 ? 0.122 1.157 6.339 1.00 0.00 26 VAL A CA 14
ATOM 14212 C C . VAL A 1 26 ? 1.222 0.171 6.691 1.00 0.00 26 VAL A C 14
ATOM 14213 O O . VAL A 1 26 ? 1.049 -0.757 7.456 1.00 0.00 26 VAL A O 14
ATOM 14226 N N . ALA A 1 27 ? 2.343 0.370 6.077 1.00 0.00 27 ALA A N 14
ATOM 14227 C CA . ALA A 1 27 ? 3.489 -0.536 6.276 1.00 0.00 27 ALA A CA 14
ATOM 14228 C C . ALA A 1 27 ? 4.102 -0.277 7.649 1.00 0.00 27 ALA A C 14
ATOM 14229 O O . ALA A 1 27 ? 4.614 -1.162 8.299 1.00 0.00 27 ALA A O 14
ATOM 14236 N N . LEU A 1 28 ? 4.043 0.941 8.083 1.00 0.00 28 LEU A N 14
ATOM 14237 C CA . LEU A 1 28 ? 4.609 1.292 9.411 1.00 0.00 28 LEU A CA 14
ATOM 14238 C C . LEU A 1 28 ? 3.600 0.941 10.497 1.00 0.00 28 LEU A C 14
ATOM 14239 O O . LEU A 1 28 ? 3.962 0.648 11.619 1.00 0.00 28 LEU A O 14
ATOM 14255 N N . ALA A 1 29 ? 2.335 0.995 10.190 1.00 0.00 29 ALA A N 14
ATOM 14256 C CA . ALA A 1 29 ? 1.295 0.702 11.210 1.00 0.00 29 ALA A CA 14
ATOM 14257 C C . ALA A 1 29 ? 1.141 -0.805 11.474 1.00 0.00 29 ALA A C 14
ATOM 14258 O O . ALA A 1 29 ? 1.283 -1.261 12.592 1.00 0.00 29 ALA A O 14
ATOM 14265 N N . PHE A 1 30 ? 0.798 -1.570 10.471 1.00 0.00 30 PHE A N 14
ATOM 14266 C CA . PHE A 1 30 ? 0.572 -3.035 10.688 1.00 0.00 30 PHE A CA 14
ATOM 14267 C C . PHE A 1 30 ? 1.866 -3.838 10.514 1.00 0.00 30 PHE A C 14
ATOM 14268 O O . PHE A 1 30 ? 2.174 -4.702 11.311 1.00 0.00 30 PHE A O 14
ATOM 14285 N N . SER A 1 31 ? 2.618 -3.577 9.479 1.00 0.00 31 SER A N 14
ATOM 14286 C CA . SER A 1 31 ? 3.881 -4.345 9.257 1.00 0.00 31 SER A CA 14
ATOM 14287 C C . SER A 1 31 ? 5.084 -3.422 9.456 1.00 0.00 31 SER A C 14
ATOM 14288 O O . SER A 1 31 ? 5.760 -3.063 8.512 1.00 0.00 31 SER A O 14
ATOM 14296 N N . PRO A 1 32 ? 5.351 -3.029 10.678 1.00 0.00 32 PRO A N 14
ATOM 14297 C CA . PRO A 1 32 ? 6.486 -2.117 10.993 1.00 0.00 32 PRO A CA 14
ATOM 14298 C C . PRO A 1 32 ? 7.834 -2.667 10.523 1.00 0.00 32 PRO A C 14
ATOM 14299 O O . PRO A 1 32 ? 8.789 -1.930 10.371 1.00 0.00 32 PRO A O 14
ATOM 14310 N N . TYR A 1 33 ? 7.936 -3.948 10.301 1.00 0.00 33 TYR A N 14
ATOM 14311 C CA . TYR A 1 33 ? 9.236 -4.517 9.855 1.00 0.00 33 TYR A CA 14
ATOM 14312 C C . TYR A 1 33 ? 9.476 -4.206 8.375 1.00 0.00 33 TYR A C 14
ATOM 14313 O O . TYR A 1 33 ? 10.541 -4.463 7.851 1.00 0.00 33 TYR A O 14
ATOM 14331 N N . PHE A 1 34 ? 8.510 -3.653 7.688 1.00 0.00 34 PHE A N 14
ATOM 14332 C CA . PHE A 1 34 ? 8.739 -3.342 6.245 1.00 0.00 34 PHE A CA 14
ATOM 14333 C C . PHE A 1 34 ? 9.796 -2.270 6.140 1.00 0.00 34 PHE A C 14
ATOM 14334 O O . PHE A 1 34 ? 9.658 -1.180 6.660 1.00 0.00 34 PHE A O 14
ATOM 14351 N N . THR A 1 35 ? 10.855 -2.574 5.465 1.00 0.00 35 THR A N 14
ATOM 14352 C CA . THR A 1 35 ? 11.923 -1.577 5.319 1.00 0.00 35 THR A CA 14
ATOM 14353 C C . THR A 1 35 ? 11.528 -0.581 4.253 1.00 0.00 35 THR A C 14
ATOM 14354 O O . THR A 1 35 ? 10.920 -0.913 3.258 1.00 0.00 35 THR A O 14
ATOM 14365 N N . GLN A 1 36 ? 11.866 0.644 4.467 1.00 0.00 36 GLN A N 14
ATOM 14366 C CA . GLN A 1 36 ? 11.511 1.693 3.497 1.00 0.00 36 GLN A CA 14
ATOM 14367 C C . GLN A 1 36 ? 11.957 1.290 2.100 1.00 0.00 36 GLN A C 14
ATOM 14368 O O . GLN A 1 36 ? 11.331 1.631 1.128 1.00 0.00 36 GLN A O 14
ATOM 14382 N N . GLU A 1 37 ? 13.017 0.547 2.001 1.00 0.00 37 GLU A N 14
ATOM 14383 C CA . GLU A 1 37 ? 13.484 0.110 0.657 1.00 0.00 37 GLU A CA 14
ATOM 14384 C C . GLU A 1 37 ? 12.517 -0.951 0.131 1.00 0.00 37 GLU A C 14
ATOM 14385 O O . GLU A 1 37 ? 12.214 -1.003 -1.041 1.00 0.00 37 GLU A O 14
ATOM 14397 N N . ASP A 1 38 ? 12.015 -1.788 0.997 1.00 0.00 38 ASP A N 14
ATOM 14398 C CA . ASP A 1 38 ? 11.052 -2.831 0.548 1.00 0.00 38 ASP A CA 14
ATOM 14399 C C . ASP A 1 38 ? 9.704 -2.167 0.256 1.00 0.00 38 ASP A C 14
ATOM 14400 O O . ASP A 1 38 ? 9.005 -2.534 -0.667 1.00 0.00 38 ASP A O 14
ATOM 14409 N N . ILE A 1 39 ? 9.338 -1.187 1.039 1.00 0.00 39 ILE A N 14
ATOM 14410 C CA . ILE A 1 39 ? 8.039 -0.486 0.816 1.00 0.00 39 ILE A CA 14
ATOM 14411 C C . ILE A 1 39 ? 8.130 0.342 -0.464 1.00 0.00 39 ILE A C 14
ATOM 14412 O O . ILE A 1 39 ? 7.252 0.326 -1.293 1.00 0.00 39 ILE A O 14
ATOM 14428 N N . VAL A 1 40 ? 9.189 1.081 -0.599 1.00 0.00 40 VAL A N 14
ATOM 14429 C CA . VAL A 1 40 ? 9.371 1.937 -1.794 1.00 0.00 40 VAL A CA 14
ATOM 14430 C C . VAL A 1 40 ? 9.783 1.106 -2.993 1.00 0.00 40 VAL A C 14
ATOM 14431 O O . VAL A 1 40 ? 9.302 1.319 -4.079 1.00 0.00 40 VAL A O 14
ATOM 14444 N N . LYS A 1 41 ? 10.639 0.138 -2.830 1.00 0.00 41 LYS A N 14
ATOM 14445 C CA . LYS A 1 41 ? 10.986 -0.677 -4.014 1.00 0.00 41 LYS A CA 14
ATOM 14446 C C . LYS A 1 41 ? 9.683 -1.280 -4.491 1.00 0.00 41 LYS A C 14
ATOM 14447 O O . LYS A 1 41 ? 9.268 -1.105 -5.617 1.00 0.00 41 LYS A O 14
ATOM 14466 N N . PHE A 1 42 ? 9.036 -1.988 -3.615 1.00 0.00 42 PHE A N 14
ATOM 14467 C CA . PHE A 1 42 ? 7.750 -2.633 -3.947 1.00 0.00 42 PHE A CA 14
ATOM 14468 C C . PHE A 1 42 ? 6.703 -1.595 -4.367 1.00 0.00 42 PHE A C 14
ATOM 14469 O O . PHE A 1 42 ? 6.089 -1.724 -5.407 1.00 0.00 42 PHE A O 14
ATOM 14486 N N . PHE A 1 43 ? 6.485 -0.565 -3.589 1.00 0.00 43 PHE A N 14
ATOM 14487 C CA . PHE A 1 43 ? 5.470 0.448 -3.999 1.00 0.00 43 PHE A CA 14
ATOM 14488 C C . PHE A 1 43 ? 5.892 1.028 -5.342 1.00 0.00 43 PHE A C 14
ATOM 14489 O O . PHE A 1 43 ? 5.136 1.074 -6.291 1.00 0.00 43 PHE A O 14
ATOM 14506 N N . GLU A 1 44 ? 7.124 1.425 -5.422 1.00 0.00 44 GLU A N 14
ATOM 14507 C CA . GLU A 1 44 ? 7.640 1.958 -6.709 1.00 0.00 44 GLU A CA 14
ATOM 14508 C C . GLU A 1 44 ? 7.390 0.882 -7.770 1.00 0.00 44 GLU A C 14
ATOM 14509 O O . GLU A 1 44 ? 7.091 1.164 -8.913 1.00 0.00 44 GLU A O 14
ATOM 14521 N N . GLU A 1 45 ? 7.511 -0.362 -7.376 1.00 0.00 45 GLU A N 14
ATOM 14522 C CA . GLU A 1 45 ? 7.286 -1.499 -8.311 1.00 0.00 45 GLU A CA 14
ATOM 14523 C C . GLU A 1 45 ? 5.793 -1.734 -8.540 1.00 0.00 45 GLU A C 14
ATOM 14524 O O . GLU A 1 45 ? 5.370 -2.089 -9.623 1.00 0.00 45 GLU A O 14
ATOM 14536 N N . ILE A 1 46 ? 4.992 -1.577 -7.521 1.00 0.00 46 ILE A N 14
ATOM 14537 C CA . ILE A 1 46 ? 3.536 -1.836 -7.683 1.00 0.00 46 ILE A CA 14
ATOM 14538 C C . ILE A 1 46 ? 2.828 -0.575 -8.178 1.00 0.00 46 ILE A C 14
ATOM 14539 O O . ILE A 1 46 ? 1.920 -0.649 -8.981 1.00 0.00 46 ILE A O 14
ATOM 14555 N N . ASP A 1 47 ? 3.252 0.583 -7.757 1.00 0.00 47 ASP A N 14
ATOM 14556 C CA . ASP A 1 47 ? 2.605 1.814 -8.278 1.00 0.00 47 ASP A CA 14
ATOM 14557 C C . ASP A 1 47 ? 2.979 1.891 -9.750 1.00 0.00 47 ASP A C 14
ATOM 14558 O O . ASP A 1 47 ? 3.896 2.588 -10.134 1.00 0.00 47 ASP A O 14
ATOM 14567 N N . VAL A 1 48 ? 2.317 1.128 -10.574 1.00 0.00 48 VAL A N 14
ATOM 14568 C CA . VAL A 1 48 ? 2.654 1.077 -12.033 1.00 0.00 48 VAL A CA 14
ATOM 14569 C C . VAL A 1 48 ? 2.140 2.272 -12.815 1.00 0.00 48 VAL A C 14
ATOM 14570 O O . VAL A 1 48 ? 2.625 2.578 -13.885 1.00 0.00 48 VAL A O 14
ATOM 14583 N N . ASP A 1 49 ? 1.127 2.897 -12.342 1.00 0.00 49 ASP A N 14
ATOM 14584 C CA . ASP A 1 49 ? 0.545 4.012 -13.119 1.00 0.00 49 ASP A CA 14
ATOM 14585 C C . ASP A 1 49 ? 1.427 5.237 -12.965 1.00 0.00 49 ASP A C 14
ATOM 14586 O O . ASP A 1 49 ? 1.338 6.185 -13.721 1.00 0.00 49 ASP A O 14
ATOM 14595 N N . GLY A 1 50 ? 2.309 5.203 -12.019 1.00 0.00 50 GLY A N 14
ATOM 14596 C CA . GLY A 1 50 ? 3.245 6.327 -11.827 1.00 0.00 50 GLY A CA 14
ATOM 14597 C C . GLY A 1 50 ? 2.537 7.565 -11.274 1.00 0.00 50 GLY A C 14
ATOM 14598 O O . GLY A 1 50 ? 3.125 8.623 -11.178 1.00 0.00 50 GLY A O 14
ATOM 14602 N N . ASN A 1 51 ? 1.301 7.455 -10.879 1.00 0.00 51 ASN A N 14
ATOM 14603 C CA . ASN A 1 51 ? 0.622 8.646 -10.306 1.00 0.00 51 ASN A CA 14
ATOM 14604 C C . ASN A 1 51 ? 1.147 8.813 -8.891 1.00 0.00 51 ASN A C 14
ATOM 14605 O O . ASN A 1 51 ? 0.746 9.692 -8.154 1.00 0.00 51 ASN A O 14
ATOM 14616 N N . GLY A 1 52 ? 2.057 7.956 -8.517 1.00 0.00 52 GLY A N 14
ATOM 14617 C CA . GLY A 1 52 ? 2.640 8.028 -7.157 1.00 0.00 52 GLY A CA 14
ATOM 14618 C C . GLY A 1 52 ? 1.666 7.421 -6.152 1.00 0.00 52 GLY A C 14
ATOM 14619 O O . GLY A 1 52 ? 1.695 7.743 -4.980 1.00 0.00 52 GLY A O 14
ATOM 14623 N N . GLU A 1 53 ? 0.777 6.570 -6.597 1.00 0.00 53 GLU A N 14
ATOM 14624 C CA . GLU A 1 53 ? -0.212 5.976 -5.651 1.00 0.00 53 GLU A CA 14
ATOM 14625 C C . GLU A 1 53 ? -0.556 4.539 -6.035 1.00 0.00 53 GLU A C 14
ATOM 14626 O O . GLU A 1 53 ? -0.443 4.138 -7.177 1.00 0.00 53 GLU A O 14
ATOM 14638 N N . LEU A 1 54 ? -0.991 3.761 -5.074 1.00 0.00 54 LEU A N 14
ATOM 14639 C CA . LEU A 1 54 ? -1.359 2.361 -5.358 1.00 0.00 54 LEU A CA 14
ATOM 14640 C C . LEU A 1 54 ? -2.737 2.323 -5.985 1.00 0.00 54 LEU A C 14
ATOM 14641 O O . LEU A 1 54 ? -3.713 2.728 -5.397 1.00 0.00 54 LEU A O 14
ATOM 14657 N N . ASN A 1 55 ? -2.818 1.829 -7.170 1.00 0.00 55 ASN A N 14
ATOM 14658 C CA . ASN A 1 55 ? -4.145 1.753 -7.847 1.00 0.00 55 ASN A CA 14
ATOM 14659 C C . ASN A 1 55 ? -4.909 0.537 -7.330 1.00 0.00 55 ASN A C 14
ATOM 14660 O O . ASN A 1 55 ? -4.425 -0.218 -6.510 1.00 0.00 55 ASN A O 14
ATOM 14671 N N . ALA A 1 56 ? -6.111 0.358 -7.805 1.00 0.00 56 ALA A N 14
ATOM 14672 C CA . ALA A 1 56 ? -6.958 -0.785 -7.345 1.00 0.00 56 ALA A CA 14
ATOM 14673 C C . ALA A 1 56 ? -6.325 -2.145 -7.706 1.00 0.00 56 ALA A C 14
ATOM 14674 O O . ALA A 1 56 ? -6.054 -2.956 -6.837 1.00 0.00 56 ALA A O 14
ATOM 14681 N N . ASP A 1 57 ? -6.094 -2.433 -8.955 1.00 0.00 57 ASP A N 14
ATOM 14682 C CA . ASP A 1 57 ? -5.496 -3.763 -9.294 1.00 0.00 57 ASP A CA 14
ATOM 14683 C C . ASP A 1 57 ? -4.143 -3.925 -8.593 1.00 0.00 57 ASP A C 14
ATOM 14684 O O . ASP A 1 57 ? -3.820 -4.975 -8.055 1.00 0.00 57 ASP A O 14
ATOM 14693 N N . GLU A 1 58 ? -3.350 -2.893 -8.586 1.00 0.00 58 GLU A N 14
ATOM 14694 C CA . GLU A 1 58 ? -2.026 -2.986 -7.923 1.00 0.00 58 GLU A CA 14
ATOM 14695 C C . GLU A 1 58 ? -2.254 -3.085 -6.422 1.00 0.00 58 GLU A C 14
ATOM 14696 O O . GLU A 1 58 ? -1.497 -3.704 -5.703 1.00 0.00 58 GLU A O 14
ATOM 14708 N N . PHE A 1 59 ? -3.312 -2.493 -5.948 1.00 0.00 59 PHE A N 14
ATOM 14709 C CA . PHE A 1 59 ? -3.624 -2.559 -4.498 1.00 0.00 59 PHE A CA 14
ATOM 14710 C C . PHE A 1 59 ? -3.697 -4.022 -4.074 1.00 0.00 59 PHE A C 14
ATOM 14711 O O . PHE A 1 59 ? -3.178 -4.413 -3.047 1.00 0.00 59 PHE A O 14
ATOM 14728 N N . THR A 1 60 ? -4.356 -4.835 -4.859 1.00 0.00 60 THR A N 14
ATOM 14729 C CA . THR A 1 60 ? -4.480 -6.273 -4.502 1.00 0.00 60 THR A CA 14
ATOM 14730 C C . THR A 1 60 ? -3.113 -6.918 -4.585 1.00 0.00 60 THR A C 14
ATOM 14731 O O . THR A 1 60 ? -2.708 -7.653 -3.711 1.00 0.00 60 THR A O 14
ATOM 14742 N N . SER A 1 61 ? -2.386 -6.629 -5.618 1.00 0.00 61 SER A N 14
ATOM 14743 C CA . SER A 1 61 ? -1.027 -7.208 -5.735 1.00 0.00 61 SER A CA 14
ATOM 14744 C C . SER A 1 61 ? -0.123 -6.516 -4.714 1.00 0.00 61 SER A C 14
ATOM 14745 O O . SER A 1 61 ? 0.894 -7.058 -4.271 1.00 0.00 61 SER A O 14
ATOM 14753 N N . CYS A 1 62 ? -0.535 -5.362 -4.248 1.00 0.00 62 CYS A N 14
ATOM 14754 C CA . CYS A 1 62 ? 0.271 -4.660 -3.221 1.00 0.00 62 CYS A CA 14
ATOM 14755 C C . CYS A 1 62 ? 0.160 -5.441 -1.930 1.00 0.00 62 CYS A C 14
ATOM 14756 O O . CYS A 1 62 ? 1.140 -5.751 -1.282 1.00 0.00 62 CYS A O 14
ATOM 14764 N N . ILE A 1 63 ? -1.033 -5.785 -1.565 1.00 0.00 63 ILE A N 14
ATOM 14765 C CA . ILE A 1 63 ? -1.215 -6.571 -0.333 1.00 0.00 63 ILE A CA 14
ATOM 14766 C C . ILE A 1 63 ? -0.820 -8.004 -0.629 1.00 0.00 63 ILE A C 14
ATOM 14767 O O . ILE A 1 63 ? -0.272 -8.677 0.222 1.00 0.00 63 ILE A O 14
ATOM 14783 N N . GLU A 1 64 ? -1.062 -8.501 -1.820 1.00 0.00 64 GLU A N 14
ATOM 14784 C CA . GLU A 1 64 ? -0.662 -9.893 -2.116 1.00 0.00 64 GLU A CA 14
ATOM 14785 C C . GLU A 1 64 ? 0.775 -10.093 -1.686 1.00 0.00 64 GLU A C 14
ATOM 14786 O O . GLU A 1 64 ? 1.149 -11.182 -1.293 1.00 0.00 64 GLU A O 14
ATOM 14798 N N . LYS A 1 65 ? 1.597 -9.066 -1.700 1.00 0.00 65 LYS A N 14
ATOM 14799 C CA . LYS A 1 65 ? 2.987 -9.300 -1.214 1.00 0.00 65 LYS A CA 14
ATOM 14800 C C . LYS A 1 65 ? 2.893 -10.027 0.139 1.00 0.00 65 LYS A C 14
ATOM 14801 O O . LYS A 1 65 ? 3.856 -10.563 0.652 1.00 0.00 65 LYS A O 14
ATOM 14820 N N . MET A 1 66 ? 1.702 -10.066 0.684 1.00 0.00 66 MET A N 14
ATOM 14821 C CA . MET A 1 66 ? 1.432 -10.752 1.956 1.00 0.00 66 MET A CA 14
ATOM 14822 C C . MET A 1 66 ? -0.078 -10.987 1.965 1.00 0.00 66 MET A C 14
ATOM 14823 O O . MET A 1 66 ? -0.743 -10.789 0.969 1.00 0.00 66 MET A O 14
ATOM 14837 N N . LEU A 1 67 ? -0.629 -11.405 3.049 1.00 0.00 67 LEU A N 14
ATOM 14838 C CA . LEU A 1 67 ? -2.101 -11.643 3.087 1.00 0.00 67 LEU A CA 14
ATOM 14839 C C . LEU A 1 67 ? -2.506 -12.522 1.900 1.00 0.00 67 LEU A C 14
ATOM 14855 N N . SER A 1 1 ? -10.529 -12.331 0.159 1.00 0.00 1 SER A N 15
ATOM 14856 C CA . SER A 1 1 ? -9.297 -11.504 0.295 1.00 0.00 1 SER A CA 15
ATOM 14857 C C . SER A 1 1 ? -9.541 -10.388 1.312 1.00 0.00 1 SER A C 15
ATOM 14858 O O . SER A 1 1 ? -10.453 -10.453 2.113 1.00 0.00 1 SER A O 15
ATOM 14865 N N . SER A 1 2 ? -8.734 -9.362 1.288 1.00 0.00 2 SER A N 15
ATOM 14866 C CA . SER A 1 2 ? -8.924 -8.246 2.256 1.00 0.00 2 SER A CA 15
ATOM 14867 C C . SER A 1 2 ? -7.999 -7.088 1.890 1.00 0.00 2 SER A C 15
ATOM 14868 O O . SER A 1 2 ? -7.775 -6.192 2.678 1.00 0.00 2 SER A O 15
ATOM 14876 N N . ALA A 1 3 ? -7.459 -7.095 0.710 1.00 0.00 3 ALA A N 15
ATOM 14877 C CA . ALA A 1 3 ? -6.550 -5.988 0.316 1.00 0.00 3 ALA A CA 15
ATOM 14878 C C . ALA A 1 3 ? -7.375 -4.757 -0.026 1.00 0.00 3 ALA A C 15
ATOM 14879 O O . ALA A 1 3 ? -6.933 -3.637 0.131 1.00 0.00 3 ALA A O 15
ATOM 14886 N N . LYS A 1 4 ? -8.580 -4.955 -0.469 1.00 0.00 4 LYS A N 15
ATOM 14887 C CA . LYS A 1 4 ? -9.437 -3.793 -0.794 1.00 0.00 4 LYS A CA 15
ATOM 14888 C C . LYS A 1 4 ? -10.003 -3.273 0.525 1.00 0.00 4 LYS A C 15
ATOM 14889 O O . LYS A 1 4 ? -10.123 -2.084 0.746 1.00 0.00 4 LYS A O 15
ATOM 14908 N N . ARG A 1 5 ? -10.325 -4.170 1.418 1.00 0.00 5 ARG A N 15
ATOM 14909 C CA . ARG A 1 5 ? -10.857 -3.757 2.744 1.00 0.00 5 ARG A CA 15
ATOM 14910 C C . ARG A 1 5 ? -9.768 -2.984 3.487 1.00 0.00 5 ARG A C 15
ATOM 14911 O O . ARG A 1 5 ? -9.980 -1.890 3.971 1.00 0.00 5 ARG A O 15
ATOM 14932 N N . VAL A 1 6 ? -8.598 -3.555 3.573 1.00 0.00 6 VAL A N 15
ATOM 14933 C CA . VAL A 1 6 ? -7.483 -2.870 4.275 1.00 0.00 6 VAL A CA 15
ATOM 14934 C C . VAL A 1 6 ? -7.204 -1.545 3.550 1.00 0.00 6 VAL A C 15
ATOM 14935 O O . VAL A 1 6 ? -6.943 -0.524 4.161 1.00 0.00 6 VAL A O 15
ATOM 14948 N N . PHE A 1 7 ? -7.290 -1.560 2.249 1.00 0.00 7 PHE A N 15
ATOM 14949 C CA . PHE A 1 7 ? -7.062 -0.306 1.478 1.00 0.00 7 PHE A CA 15
ATOM 14950 C C . PHE A 1 7 ? -8.057 0.748 1.966 1.00 0.00 7 PHE A C 15
ATOM 14951 O O . PHE A 1 7 ? -7.703 1.881 2.223 1.00 0.00 7 PHE A O 15
ATOM 14968 N N . GLU A 1 8 ? -9.305 0.380 2.099 1.00 0.00 8 GLU A N 15
ATOM 14969 C CA . GLU A 1 8 ? -10.321 1.357 2.574 1.00 0.00 8 GLU A CA 15
ATOM 14970 C C . GLU A 1 8 ? -9.856 1.944 3.902 1.00 0.00 8 GLU A C 15
ATOM 14971 O O . GLU A 1 8 ? -9.876 3.138 4.109 1.00 0.00 8 GLU A O 15
ATOM 14983 N N . LYS A 1 9 ? -9.437 1.111 4.808 1.00 0.00 9 LYS A N 15
ATOM 14984 C CA . LYS A 1 9 ? -8.973 1.624 6.123 1.00 0.00 9 LYS A CA 15
ATOM 14985 C C . LYS A 1 9 ? -7.933 2.724 5.881 1.00 0.00 9 LYS A C 15
ATOM 14986 O O . LYS A 1 9 ? -7.890 3.716 6.581 1.00 0.00 9 LYS A O 15
ATOM 15005 N N . PHE A 1 10 ? -7.092 2.555 4.896 1.00 0.00 10 PHE A N 15
ATOM 15006 C CA . PHE A 1 10 ? -6.056 3.589 4.619 1.00 0.00 10 PHE A CA 15
ATOM 15007 C C . PHE A 1 10 ? -6.546 4.610 3.603 1.00 0.00 10 PHE A C 15
ATOM 15008 O O . PHE A 1 10 ? -5.960 5.665 3.486 1.00 0.00 10 PHE A O 15
ATOM 15025 N N . ASP A 1 11 ? -7.603 4.345 2.870 1.00 0.00 11 ASP A N 15
ATOM 15026 C CA . ASP A 1 11 ? -8.076 5.371 1.897 1.00 0.00 11 ASP A CA 15
ATOM 15027 C C . ASP A 1 11 ? -8.105 6.718 2.617 1.00 0.00 11 ASP A C 15
ATOM 15028 O O . ASP A 1 11 ? -9.135 7.233 3.000 1.00 0.00 11 ASP A O 15
ATOM 15037 N N . LYS A 1 12 ? -6.953 7.280 2.788 1.00 0.00 12 LYS A N 15
ATOM 15038 C CA . LYS A 1 12 ? -6.827 8.588 3.473 1.00 0.00 12 LYS A CA 15
ATOM 15039 C C . LYS A 1 12 ? -7.115 9.695 2.467 1.00 0.00 12 LYS A C 15
ATOM 15040 O O . LYS A 1 12 ? -7.292 10.846 2.812 1.00 0.00 12 LYS A O 15
ATOM 15059 N N . ASN A 1 13 ? -7.208 9.325 1.227 1.00 0.00 13 ASN A N 15
ATOM 15060 C CA . ASN A 1 13 ? -7.534 10.310 0.153 1.00 0.00 13 ASN A CA 15
ATOM 15061 C C . ASN A 1 13 ? -8.860 9.891 -0.498 1.00 0.00 13 ASN A C 15
ATOM 15062 O O . ASN A 1 13 ? -9.212 10.360 -1.561 1.00 0.00 13 ASN A O 15
ATOM 15073 N N . LYS A 1 14 ? -9.585 9.002 0.148 1.00 0.00 14 LYS A N 15
ATOM 15074 C CA . LYS A 1 14 ? -10.886 8.522 -0.409 1.00 0.00 14 LYS A CA 15
ATOM 15075 C C . LYS A 1 14 ? -10.832 8.687 -1.925 1.00 0.00 14 LYS A C 15
ATOM 15076 O O . LYS A 1 14 ? -11.696 9.270 -2.547 1.00 0.00 14 LYS A O 15
ATOM 15095 N N . ASP A 1 15 ? -9.767 8.205 -2.492 1.00 0.00 15 ASP A N 15
ATOM 15096 C CA . ASP A 1 15 ? -9.555 8.349 -3.945 1.00 0.00 15 ASP A CA 15
ATOM 15097 C C . ASP A 1 15 ? -9.677 7.007 -4.635 1.00 0.00 15 ASP A C 15
ATOM 15098 O O . ASP A 1 15 ? -10.007 6.949 -5.802 1.00 0.00 15 ASP A O 15
ATOM 15107 N N . GLY A 1 16 ? -9.369 5.917 -3.979 1.00 0.00 16 GLY A N 15
ATOM 15108 C CA . GLY A 1 16 ? -9.430 4.618 -4.683 1.00 0.00 16 GLY A CA 15
ATOM 15109 C C . GLY A 1 16 ? -8.010 4.314 -5.091 1.00 0.00 16 GLY A C 15
ATOM 15110 O O . GLY A 1 16 ? -7.741 3.467 -5.917 1.00 0.00 16 GLY A O 15
ATOM 15114 N N . LYS A 1 17 ? -7.100 5.005 -4.458 1.00 0.00 17 LYS A N 15
ATOM 15115 C CA . LYS A 1 17 ? -5.665 4.806 -4.702 1.00 0.00 17 LYS A CA 15
ATOM 15116 C C . LYS A 1 17 ? -4.908 5.183 -3.457 1.00 0.00 17 LYS A C 15
ATOM 15117 O O . LYS A 1 17 ? -5.325 6.012 -2.672 1.00 0.00 17 LYS A O 15
ATOM 15136 N N . LEU A 1 18 ? -3.795 4.568 -3.286 1.00 0.00 18 LEU A N 15
ATOM 15137 C CA . LEU A 1 18 ? -2.961 4.844 -2.108 1.00 0.00 18 LEU A CA 15
ATOM 15138 C C . LEU A 1 18 ? -1.634 5.411 -2.507 1.00 0.00 18 LEU A C 15
ATOM 15139 O O . LEU A 1 18 ? -1.143 5.200 -3.584 1.00 0.00 18 LEU A O 15
ATOM 15155 N N . SER A 1 19 ? -1.050 6.109 -1.605 1.00 0.00 19 SER A N 15
ATOM 15156 C CA . SER A 1 19 ? 0.269 6.710 -1.842 1.00 0.00 19 SER A CA 15
ATOM 15157 C C . SER A 1 19 ? 1.289 5.936 -1.044 1.00 0.00 19 SER A C 15
ATOM 15158 O O . SER A 1 19 ? 0.973 5.322 -0.045 1.00 0.00 19 SER A O 15
ATOM 15166 N N . LEU A 1 20 ? 2.509 5.971 -1.454 1.00 0.00 20 LEU A N 15
ATOM 15167 C CA . LEU A 1 20 ? 3.540 5.250 -0.696 1.00 0.00 20 LEU A CA 15
ATOM 15168 C C . LEU A 1 20 ? 3.383 5.674 0.739 1.00 0.00 20 LEU A C 15
ATOM 15169 O O . LEU A 1 20 ? 3.760 5.003 1.670 1.00 0.00 20 LEU A O 15
ATOM 15185 N N . ASP A 1 21 ? 2.761 6.780 0.887 1.00 0.00 21 ASP A N 15
ATOM 15186 C CA . ASP A 1 21 ? 2.474 7.318 2.231 1.00 0.00 21 ASP A CA 15
ATOM 15187 C C . ASP A 1 21 ? 1.426 6.433 2.929 1.00 0.00 21 ASP A C 15
ATOM 15188 O O . ASP A 1 21 ? 1.587 6.099 4.086 1.00 0.00 21 ASP A O 15
ATOM 15197 N N . GLU A 1 22 ? 0.342 6.046 2.273 1.00 0.00 22 GLU A N 15
ATOM 15198 C CA . GLU A 1 22 ? -0.663 5.205 2.968 1.00 0.00 22 GLU A CA 15
ATOM 15199 C C . GLU A 1 22 ? -0.141 3.775 3.095 1.00 0.00 22 GLU A C 15
ATOM 15200 O O . GLU A 1 22 ? -0.266 3.149 4.125 1.00 0.00 22 GLU A O 15
ATOM 15212 N N . PHE A 1 23 ? 0.464 3.265 2.056 1.00 0.00 23 PHE A N 15
ATOM 15213 C CA . PHE A 1 23 ? 1.021 1.904 2.106 1.00 0.00 23 PHE A CA 15
ATOM 15214 C C . PHE A 1 23 ? 2.215 1.920 3.064 1.00 0.00 23 PHE A C 15
ATOM 15215 O O . PHE A 1 23 ? 2.566 0.917 3.643 1.00 0.00 23 PHE A O 15
ATOM 15232 N N . ARG A 1 24 ? 2.824 3.073 3.261 1.00 0.00 24 ARG A N 15
ATOM 15233 C CA . ARG A 1 24 ? 3.967 3.171 4.220 1.00 0.00 24 ARG A CA 15
ATOM 15234 C C . ARG A 1 24 ? 3.395 3.272 5.628 1.00 0.00 24 ARG A C 15
ATOM 15235 O O . ARG A 1 24 ? 3.952 2.770 6.577 1.00 0.00 24 ARG A O 15
ATOM 15256 N N . GLU A 1 25 ? 2.238 3.854 5.744 1.00 0.00 25 GLU A N 15
ATOM 15257 C CA . GLU A 1 25 ? 1.575 3.912 7.072 1.00 0.00 25 GLU A CA 15
ATOM 15258 C C . GLU A 1 25 ? 1.113 2.485 7.305 1.00 0.00 25 GLU A C 15
ATOM 15259 O O . GLU A 1 25 ? 1.171 1.934 8.386 1.00 0.00 25 GLU A O 15
ATOM 15271 N N . VAL A 1 26 ? 0.697 1.899 6.228 1.00 0.00 26 VAL A N 15
ATOM 15272 C CA . VAL A 1 26 ? 0.243 0.490 6.177 1.00 0.00 26 VAL A CA 15
ATOM 15273 C C . VAL A 1 26 ? 1.431 -0.414 6.457 1.00 0.00 26 VAL A C 15
ATOM 15274 O O . VAL A 1 26 ? 1.341 -1.420 7.133 1.00 0.00 26 VAL A O 15
ATOM 15287 N N . ALA A 1 27 ? 2.538 -0.054 5.884 1.00 0.00 27 ALA A N 15
ATOM 15288 C CA . ALA A 1 27 ? 3.762 -0.866 6.027 1.00 0.00 27 ALA A CA 15
ATOM 15289 C C . ALA A 1 27 ? 4.394 -0.599 7.388 1.00 0.00 27 ALA A C 15
ATOM 15290 O O . ALA A 1 27 ? 5.025 -1.448 7.978 1.00 0.00 27 ALA A O 15
ATOM 15297 N N . LEU A 1 28 ? 4.219 0.587 7.879 1.00 0.00 28 LEU A N 15
ATOM 15298 C CA . LEU A 1 28 ? 4.797 0.945 9.200 1.00 0.00 28 LEU A CA 15
ATOM 15299 C C . LEU A 1 28 ? 3.849 0.478 10.298 1.00 0.00 28 LEU A C 15
ATOM 15300 O O . LEU A 1 28 ? 4.264 0.150 11.391 1.00 0.00 28 LEU A O 15
ATOM 15316 N N . ALA A 1 29 ? 2.573 0.460 10.026 1.00 0.00 29 ALA A N 15
ATOM 15317 C CA . ALA A 1 29 ? 1.585 0.038 11.051 1.00 0.00 29 ALA A CA 15
ATOM 15318 C C . ALA A 1 29 ? 1.543 -1.488 11.206 1.00 0.00 29 ALA A C 15
ATOM 15319 O O . ALA A 1 29 ? 1.760 -2.019 12.278 1.00 0.00 29 ALA A O 15
ATOM 15326 N N . PHE A 1 30 ? 1.219 -2.195 10.154 1.00 0.00 30 PHE A N 15
ATOM 15327 C CA . PHE A 1 30 ? 1.112 -3.682 10.250 1.00 0.00 30 PHE A CA 15
ATOM 15328 C C . PHE A 1 30 ? 2.487 -4.343 10.155 1.00 0.00 30 PHE A C 15
ATOM 15329 O O . PHE A 1 30 ? 2.810 -5.222 10.928 1.00 0.00 30 PHE A O 15
ATOM 15346 N N . SER A 1 31 ? 3.290 -3.946 9.206 1.00 0.00 31 SER A N 15
ATOM 15347 C CA . SER A 1 31 ? 4.641 -4.567 9.055 1.00 0.00 31 SER A CA 15
ATOM 15348 C C . SER A 1 31 ? 5.722 -3.531 9.371 1.00 0.00 31 SER A C 15
ATOM 15349 O O . SER A 1 31 ? 6.467 -3.127 8.501 1.00 0.00 31 SER A O 15
ATOM 15357 N N . PRO A 1 32 ? 5.811 -3.100 10.603 1.00 0.00 32 PRO A N 15
ATOM 15358 C CA . PRO A 1 32 ? 6.820 -2.091 11.016 1.00 0.00 32 PRO A CA 15
ATOM 15359 C C . PRO A 1 32 ? 8.228 -2.487 10.570 1.00 0.00 32 PRO A C 15
ATOM 15360 O O . PRO A 1 32 ? 9.105 -1.655 10.446 1.00 0.00 32 PRO A O 15
ATOM 15371 N N . TYR A 1 33 ? 8.454 -3.750 10.333 1.00 0.00 33 TYR A N 15
ATOM 15372 C CA . TYR A 1 33 ? 9.806 -4.192 9.901 1.00 0.00 33 TYR A CA 15
ATOM 15373 C C . TYR A 1 33 ? 9.990 -3.910 8.406 1.00 0.00 33 TYR A C 15
ATOM 15374 O O . TYR A 1 33 ? 11.048 -4.141 7.856 1.00 0.00 33 TYR A O 15
ATOM 15392 N N . PHE A 1 34 ? 8.982 -3.409 7.737 1.00 0.00 34 PHE A N 15
ATOM 15393 C CA . PHE A 1 34 ? 9.153 -3.124 6.285 1.00 0.00 34 PHE A CA 15
ATOM 15394 C C . PHE A 1 34 ? 10.170 -2.021 6.130 1.00 0.00 34 PHE A C 15
ATOM 15395 O O . PHE A 1 34 ? 10.021 -0.933 6.653 1.00 0.00 34 PHE A O 15
ATOM 15412 N N . THR A 1 35 ? 11.213 -2.298 5.423 1.00 0.00 35 THR A N 15
ATOM 15413 C CA . THR A 1 35 ? 12.253 -1.277 5.238 1.00 0.00 35 THR A CA 15
ATOM 15414 C C . THR A 1 35 ? 11.807 -0.289 4.183 1.00 0.00 35 THR A C 15
ATOM 15415 O O . THR A 1 35 ? 11.176 -0.632 3.206 1.00 0.00 35 THR A O 15
ATOM 15426 N N . GLN A 1 36 ? 12.135 0.940 4.387 1.00 0.00 36 GLN A N 15
ATOM 15427 C CA . GLN A 1 36 ? 11.741 1.986 3.430 1.00 0.00 36 GLN A CA 15
ATOM 15428 C C . GLN A 1 36 ? 12.148 1.580 2.021 1.00 0.00 36 GLN A C 15
ATOM 15429 O O . GLN A 1 36 ? 11.500 1.929 1.065 1.00 0.00 36 GLN A O 15
ATOM 15443 N N . GLU A 1 37 ? 13.201 0.829 1.895 1.00 0.00 37 GLU A N 15
ATOM 15444 C CA . GLU A 1 37 ? 13.634 0.386 0.541 1.00 0.00 37 GLU A CA 15
ATOM 15445 C C . GLU A 1 37 ? 12.677 -0.703 0.056 1.00 0.00 37 GLU A C 15
ATOM 15446 O O . GLU A 1 37 ? 12.364 -0.794 -1.112 1.00 0.00 37 GLU A O 15
ATOM 15458 N N . ASP A 1 38 ? 12.198 -1.522 0.952 1.00 0.00 38 ASP A N 15
ATOM 15459 C CA . ASP A 1 38 ? 11.248 -2.596 0.546 1.00 0.00 38 ASP A CA 15
ATOM 15460 C C . ASP A 1 38 ? 9.889 -1.967 0.234 1.00 0.00 38 ASP A C 15
ATOM 15461 O O . ASP A 1 38 ? 9.205 -2.363 -0.687 1.00 0.00 38 ASP A O 15
ATOM 15470 N N . ILE A 1 39 ? 9.494 -0.990 1.005 1.00 0.00 39 ILE A N 15
ATOM 15471 C CA . ILE A 1 39 ? 8.178 -0.329 0.768 1.00 0.00 39 ILE A CA 15
ATOM 15472 C C . ILE A 1 39 ? 8.249 0.499 -0.512 1.00 0.00 39 ILE A C 15
ATOM 15473 O O . ILE A 1 39 ? 7.358 0.477 -1.328 1.00 0.00 39 ILE A O 15
ATOM 15489 N N . VAL A 1 40 ? 9.301 1.247 -0.670 1.00 0.00 40 VAL A N 15
ATOM 15490 C CA . VAL A 1 40 ? 9.457 2.103 -1.870 1.00 0.00 40 VAL A CA 15
ATOM 15491 C C . VAL A 1 40 ? 9.859 1.278 -3.075 1.00 0.00 40 VAL A C 15
ATOM 15492 O O . VAL A 1 40 ? 9.351 1.482 -4.152 1.00 0.00 40 VAL A O 15
ATOM 15505 N N . LYS A 1 41 ? 10.737 0.326 -2.934 1.00 0.00 41 LYS A N 15
ATOM 15506 C CA . LYS A 1 41 ? 11.073 -0.479 -4.129 1.00 0.00 41 LYS A CA 15
ATOM 15507 C C . LYS A 1 41 ? 9.770 -1.111 -4.574 1.00 0.00 41 LYS A C 15
ATOM 15508 O O . LYS A 1 41 ? 9.319 -0.940 -5.688 1.00 0.00 41 LYS A O 15
ATOM 15527 N N . PHE A 1 42 ? 9.165 -1.837 -3.682 1.00 0.00 42 PHE A N 15
ATOM 15528 C CA . PHE A 1 42 ? 7.884 -2.511 -3.977 1.00 0.00 42 PHE A CA 15
ATOM 15529 C C . PHE A 1 42 ? 6.804 -1.493 -4.355 1.00 0.00 42 PHE A C 15
ATOM 15530 O O . PHE A 1 42 ? 6.159 -1.624 -5.375 1.00 0.00 42 PHE A O 15
ATOM 15547 N N . PHE A 1 43 ? 6.595 -0.474 -3.561 1.00 0.00 43 PHE A N 15
ATOM 15548 C CA . PHE A 1 43 ? 5.551 0.527 -3.923 1.00 0.00 43 PHE A CA 15
ATOM 15549 C C . PHE A 1 43 ? 5.900 1.102 -5.285 1.00 0.00 43 PHE A C 15
ATOM 15550 O O . PHE A 1 43 ? 5.095 1.146 -6.194 1.00 0.00 43 PHE A O 15
ATOM 15567 N N . GLU A 1 44 ? 7.126 1.486 -5.431 1.00 0.00 44 GLU A N 15
ATOM 15568 C CA . GLU A 1 44 ? 7.575 2.000 -6.747 1.00 0.00 44 GLU A CA 15
ATOM 15569 C C . GLU A 1 44 ? 7.254 0.903 -7.770 1.00 0.00 44 GLU A C 15
ATOM 15570 O O . GLU A 1 44 ? 6.922 1.160 -8.909 1.00 0.00 44 GLU A O 15
ATOM 15582 N N . GLU A 1 45 ? 7.351 -0.331 -7.336 1.00 0.00 45 GLU A N 15
ATOM 15583 C CA . GLU A 1 45 ? 7.060 -1.498 -8.213 1.00 0.00 45 GLU A CA 15
ATOM 15584 C C . GLU A 1 45 ? 5.551 -1.729 -8.369 1.00 0.00 45 GLU A C 15
ATOM 15585 O O . GLU A 1 45 ? 5.076 -2.075 -9.431 1.00 0.00 45 GLU A O 15
ATOM 15597 N N . ILE A 1 46 ? 4.801 -1.584 -7.308 1.00 0.00 46 ILE A N 15
ATOM 15598 C CA . ILE A 1 46 ? 3.336 -1.848 -7.399 1.00 0.00 46 ILE A CA 15
ATOM 15599 C C . ILE A 1 46 ? 2.612 -0.621 -7.952 1.00 0.00 46 ILE A C 15
ATOM 15600 O O . ILE A 1 46 ? 1.706 -0.743 -8.749 1.00 0.00 46 ILE A O 15
ATOM 15616 N N . ASP A 1 47 ? 3.013 0.561 -7.582 1.00 0.00 47 ASP A N 15
ATOM 15617 C CA . ASP A 1 47 ? 2.341 1.753 -8.157 1.00 0.00 47 ASP A CA 15
ATOM 15618 C C . ASP A 1 47 ? 2.651 1.741 -9.647 1.00 0.00 47 ASP A C 15
ATOM 15619 O O . ASP A 1 47 ? 3.562 2.400 -10.105 1.00 0.00 47 ASP A O 15
ATOM 15628 N N . VAL A 1 48 ? 1.937 0.956 -10.410 1.00 0.00 48 VAL A N 15
ATOM 15629 C CA . VAL A 1 48 ? 2.207 0.836 -11.870 1.00 0.00 48 VAL A CA 15
ATOM 15630 C C . VAL A 1 48 ? 1.716 2.034 -12.662 1.00 0.00 48 VAL A C 15
ATOM 15631 O O . VAL A 1 48 ? 2.177 2.301 -13.755 1.00 0.00 48 VAL A O 15
ATOM 15644 N N . ASP A 1 49 ? 0.752 2.717 -12.160 1.00 0.00 49 ASP A N 15
ATOM 15645 C CA . ASP A 1 49 ? 0.190 3.851 -12.930 1.00 0.00 49 ASP A CA 15
ATOM 15646 C C . ASP A 1 49 ? 1.125 5.042 -12.817 1.00 0.00 49 ASP A C 15
ATOM 15647 O O . ASP A 1 49 ? 1.056 5.980 -13.586 1.00 0.00 49 ASP A O 15
ATOM 15656 N N . GLY A 1 50 ? 2.030 4.990 -11.890 1.00 0.00 50 GLY A N 15
ATOM 15657 C CA . GLY A 1 50 ? 3.016 6.080 -11.740 1.00 0.00 50 GLY A CA 15
ATOM 15658 C C . GLY A 1 50 ? 2.367 7.380 -11.254 1.00 0.00 50 GLY A C 15
ATOM 15659 O O . GLY A 1 50 ? 3.001 8.416 -11.234 1.00 0.00 50 GLY A O 15
ATOM 15663 N N . ASN A 1 51 ? 1.132 7.351 -10.840 1.00 0.00 51 ASN A N 15
ATOM 15664 C CA . ASN A 1 51 ? 0.508 8.604 -10.341 1.00 0.00 51 ASN A CA 15
ATOM 15665 C C . ASN A 1 51 ? 1.047 8.843 -8.941 1.00 0.00 51 ASN A C 15
ATOM 15666 O O . ASN A 1 51 ? 0.588 9.700 -8.213 1.00 0.00 51 ASN A O 15
ATOM 15677 N N . GLY A 1 52 ? 2.032 8.073 -8.568 1.00 0.00 52 GLY A N 15
ATOM 15678 C CA . GLY A 1 52 ? 2.626 8.224 -7.222 1.00 0.00 52 GLY A CA 15
ATOM 15679 C C . GLY A 1 52 ? 1.709 7.572 -6.190 1.00 0.00 52 GLY A C 15
ATOM 15680 O O . GLY A 1 52 ? 1.793 7.847 -5.010 1.00 0.00 52 GLY A O 15
ATOM 15684 N N . GLU A 1 53 ? 0.818 6.720 -6.627 1.00 0.00 53 GLU A N 15
ATOM 15685 C CA . GLU A 1 53 ? -0.116 6.064 -5.667 1.00 0.00 53 GLU A CA 15
ATOM 15686 C C . GLU A 1 53 ? -0.418 4.639 -6.110 1.00 0.00 53 GLU A C 15
ATOM 15687 O O . GLU A 1 53 ? -0.325 4.297 -7.272 1.00 0.00 53 GLU A O 15
ATOM 15699 N N . LEU A 1 54 ? -0.809 3.813 -5.182 1.00 0.00 54 LEU A N 15
ATOM 15700 C CA . LEU A 1 54 ? -1.155 2.426 -5.518 1.00 0.00 54 LEU A CA 15
ATOM 15701 C C . LEU A 1 54 ? -2.558 2.400 -6.083 1.00 0.00 54 LEU A C 15
ATOM 15702 O O . LEU A 1 54 ? -3.446 3.044 -5.571 1.00 0.00 54 LEU A O 15
ATOM 15718 N N . ASN A 1 55 ? -2.779 1.662 -7.118 1.00 0.00 55 ASN A N 15
ATOM 15719 C CA . ASN A 1 55 ? -4.162 1.588 -7.676 1.00 0.00 55 ASN A CA 15
ATOM 15720 C C . ASN A 1 55 ? -4.880 0.419 -7.010 1.00 0.00 55 ASN A C 15
ATOM 15721 O O . ASN A 1 55 ? -4.320 -0.287 -6.200 1.00 0.00 55 ASN A O 15
ATOM 15732 N N . ALA A 1 56 ? -6.121 0.237 -7.325 1.00 0.00 56 ALA A N 15
ATOM 15733 C CA . ALA A 1 56 ? -6.910 -0.851 -6.682 1.00 0.00 56 ALA A CA 15
ATOM 15734 C C . ALA A 1 56 ? -6.336 -2.257 -6.969 1.00 0.00 56 ALA A C 15
ATOM 15735 O O . ALA A 1 56 ? -5.970 -2.993 -6.052 1.00 0.00 56 ALA A O 15
ATOM 15742 N N . ASP A 1 57 ? -6.241 -2.652 -8.205 1.00 0.00 57 ASP A N 15
ATOM 15743 C CA . ASP A 1 57 ? -5.690 -4.011 -8.489 1.00 0.00 57 ASP A CA 15
ATOM 15744 C C . ASP A 1 57 ? -4.281 -4.112 -7.901 1.00 0.00 57 ASP A C 15
ATOM 15745 O O . ASP A 1 57 ? -3.809 -5.177 -7.528 1.00 0.00 57 ASP A O 15
ATOM 15754 N N . GLU A 1 58 ? -3.612 -3.003 -7.815 1.00 0.00 58 GLU A N 15
ATOM 15755 C CA . GLU A 1 58 ? -2.240 -3.012 -7.265 1.00 0.00 58 GLU A CA 15
ATOM 15756 C C . GLU A 1 58 ? -2.354 -3.144 -5.757 1.00 0.00 58 GLU A C 15
ATOM 15757 O O . GLU A 1 58 ? -1.508 -3.729 -5.113 1.00 0.00 58 GLU A O 15
ATOM 15769 N N . PHE A 1 59 ? -3.422 -2.651 -5.182 1.00 0.00 59 PHE A N 15
ATOM 15770 C CA . PHE A 1 59 ? -3.579 -2.821 -3.717 1.00 0.00 59 PHE A CA 15
ATOM 15771 C C . PHE A 1 59 ? -3.504 -4.305 -3.422 1.00 0.00 59 PHE A C 15
ATOM 15772 O O . PHE A 1 59 ? -2.901 -4.739 -2.467 1.00 0.00 59 PHE A O 15
ATOM 15789 N N . THR A 1 60 ? -4.150 -5.093 -4.244 1.00 0.00 60 THR A N 15
ATOM 15790 C CA . THR A 1 60 ? -4.156 -6.560 -4.010 1.00 0.00 60 THR A CA 15
ATOM 15791 C C . THR A 1 60 ? -2.755 -7.108 -4.172 1.00 0.00 60 THR A C 15
ATOM 15792 O O . THR A 1 60 ? -2.250 -7.793 -3.309 1.00 0.00 60 THR A O 15
ATOM 15803 N N . SER A 1 61 ? -2.111 -6.807 -5.252 1.00 0.00 61 SER A N 15
ATOM 15804 C CA . SER A 1 61 ? -0.727 -7.311 -5.425 1.00 0.00 61 SER A CA 15
ATOM 15805 C C . SER A 1 61 ? 0.163 -6.651 -4.368 1.00 0.00 61 SER A C 15
ATOM 15806 O O . SER A 1 61 ? 1.200 -7.186 -3.964 1.00 0.00 61 SER A O 15
ATOM 15814 N N . CYS A 1 62 ? -0.281 -5.543 -3.824 1.00 0.00 62 CYS A N 15
ATOM 15815 C CA . CYS A 1 62 ? 0.514 -4.891 -2.758 1.00 0.00 62 CYS A CA 15
ATOM 15816 C C . CYS A 1 62 ? 0.449 -5.772 -1.530 1.00 0.00 62 CYS A C 15
ATOM 15817 O O . CYS A 1 62 ? 1.444 -6.049 -0.889 1.00 0.00 62 CYS A O 15
ATOM 15825 N N . ILE A 1 63 ? -0.720 -6.235 -1.208 1.00 0.00 63 ILE A N 15
ATOM 15826 C CA . ILE A 1 63 ? -0.844 -7.121 -0.038 1.00 0.00 63 ILE A CA 15
ATOM 15827 C C . ILE A 1 63 ? -0.328 -8.490 -0.430 1.00 0.00 63 ILE A C 15
ATOM 15828 O O . ILE A 1 63 ? 0.286 -9.165 0.371 1.00 0.00 63 ILE A O 15
ATOM 15844 N N . GLU A 1 64 ? -0.536 -8.931 -1.653 1.00 0.00 64 GLU A N 15
ATOM 15845 C CA . GLU A 1 64 ? -0.012 -10.255 -2.040 1.00 0.00 64 GLU A CA 15
ATOM 15846 C C . GLU A 1 64 ? 1.434 -10.341 -1.606 1.00 0.00 64 GLU A C 15
ATOM 15847 O O . GLU A 1 64 ? 1.923 -11.412 -1.306 1.00 0.00 64 GLU A O 15
ATOM 15859 N N . LYS A 1 65 ? 2.133 -9.229 -1.513 1.00 0.00 65 LYS A N 15
ATOM 15860 C CA . LYS A 1 65 ? 3.535 -9.340 -1.020 1.00 0.00 65 LYS A CA 15
ATOM 15861 C C . LYS A 1 65 ? 3.504 -10.187 0.263 1.00 0.00 65 LYS A C 15
ATOM 15862 O O . LYS A 1 65 ? 4.511 -10.667 0.747 1.00 0.00 65 LYS A O 15
ATOM 15881 N N . MET A 1 66 ? 2.320 -10.384 0.781 1.00 0.00 66 MET A N 15
ATOM 15882 C CA . MET A 1 66 ? 2.102 -11.198 1.985 1.00 0.00 66 MET A CA 15
ATOM 15883 C C . MET A 1 66 ? 0.631 -11.595 1.940 1.00 0.00 66 MET A C 15
ATOM 15884 O O . MET A 1 66 ? -0.030 -11.417 0.936 1.00 0.00 66 MET A O 15
ATOM 15898 N N . LEU A 1 67 ? 0.103 -12.125 2.985 1.00 0.00 67 LEU A N 15
ATOM 15899 C CA . LEU A 1 67 ? -1.333 -12.523 2.968 1.00 0.00 67 LEU A CA 15
ATOM 15900 C C . LEU A 1 67 ? -1.587 -13.445 1.770 1.00 0.00 67 LEU A C 15
ATOM 15916 N N . SER A 1 1 ? -5.460 -11.361 0.006 1.00 0.00 1 SER A N 16
ATOM 15917 C CA . SER A 1 1 ? -6.885 -11.106 0.354 1.00 0.00 1 SER A CA 16
ATOM 15918 C C . SER A 1 1 ? -6.972 -9.911 1.306 1.00 0.00 1 SER A C 16
ATOM 15919 O O . SER A 1 1 ? -5.970 -9.378 1.739 1.00 0.00 1 SER A O 16
ATOM 15926 N N . SER A 1 2 ? -8.161 -9.487 1.634 1.00 0.00 2 SER A N 16
ATOM 15927 C CA . SER A 1 2 ? -8.308 -8.326 2.560 1.00 0.00 2 SER A CA 16
ATOM 15928 C C . SER A 1 2 ? -7.529 -7.138 2.015 1.00 0.00 2 SER A C 16
ATOM 15929 O O . SER A 1 2 ? -7.172 -6.244 2.746 1.00 0.00 2 SER A O 16
ATOM 15937 N N . ALA A 1 3 ? -7.240 -7.118 0.751 1.00 0.00 3 ALA A N 16
ATOM 15938 C CA . ALA A 1 3 ? -6.460 -5.977 0.208 1.00 0.00 3 ALA A CA 16
ATOM 15939 C C . ALA A 1 3 ? -7.368 -4.781 -0.026 1.00 0.00 3 ALA A C 16
ATOM 15940 O O . ALA A 1 3 ? -6.975 -3.646 0.162 1.00 0.00 3 ALA A O 16
ATOM 15947 N N . LYS A 1 4 ? -8.584 -5.015 -0.416 1.00 0.00 4 LYS A N 16
ATOM 15948 C CA . LYS A 1 4 ? -9.507 -3.877 -0.639 1.00 0.00 4 LYS A CA 16
ATOM 15949 C C . LYS A 1 4 ? -10.034 -3.440 0.726 1.00 0.00 4 LYS A C 16
ATOM 15950 O O . LYS A 1 4 ? -10.235 -2.270 0.986 1.00 0.00 4 LYS A O 16
ATOM 15969 N N . ARG A 1 5 ? -10.232 -4.381 1.609 1.00 0.00 5 ARG A N 16
ATOM 15970 C CA . ARG A 1 5 ? -10.718 -4.042 2.974 1.00 0.00 5 ARG A CA 16
ATOM 15971 C C . ARG A 1 5 ? -9.647 -3.224 3.692 1.00 0.00 5 ARG A C 16
ATOM 15972 O O . ARG A 1 5 ? -9.904 -2.160 4.219 1.00 0.00 5 ARG A O 16
ATOM 15993 N N . VAL A 1 6 ? -8.444 -3.728 3.717 1.00 0.00 6 VAL A N 16
ATOM 15994 C CA . VAL A 1 6 ? -7.340 -3.006 4.398 1.00 0.00 6 VAL A CA 16
ATOM 15995 C C . VAL A 1 6 ? -7.152 -1.647 3.715 1.00 0.00 6 VAL A C 16
ATOM 15996 O O . VAL A 1 6 ? -6.910 -0.641 4.352 1.00 0.00 6 VAL A O 16
ATOM 16009 N N . PHE A 1 7 ? -7.276 -1.623 2.421 1.00 0.00 7 PHE A N 16
ATOM 16010 C CA . PHE A 1 7 ? -7.121 -0.338 1.686 1.00 0.00 7 PHE A CA 16
ATOM 16011 C C . PHE A 1 7 ? -8.261 0.602 2.100 1.00 0.00 7 PHE A C 16
ATOM 16012 O O . PHE A 1 7 ? -8.039 1.751 2.422 1.00 0.00 7 PHE A O 16
ATOM 16029 N N . GLU A 1 8 ? -9.477 0.137 2.128 1.00 0.00 8 GLU A N 16
ATOM 16030 C CA . GLU A 1 8 ? -10.582 1.044 2.547 1.00 0.00 8 GLU A CA 16
ATOM 16031 C C . GLU A 1 8 ? -10.174 1.724 3.855 1.00 0.00 8 GLU A C 16
ATOM 16032 O O . GLU A 1 8 ? -10.221 2.930 3.986 1.00 0.00 8 GLU A O 16
ATOM 16044 N N . LYS A 1 9 ? -9.772 0.948 4.820 1.00 0.00 9 LYS A N 16
ATOM 16045 C CA . LYS A 1 9 ? -9.353 1.527 6.123 1.00 0.00 9 LYS A CA 16
ATOM 16046 C C . LYS A 1 9 ? -8.247 2.566 5.898 1.00 0.00 9 LYS A C 16
ATOM 16047 O O . LYS A 1 9 ? -8.193 3.579 6.567 1.00 0.00 9 LYS A O 16
ATOM 16066 N N . PHE A 1 10 ? -7.356 2.325 4.969 1.00 0.00 10 PHE A N 16
ATOM 16067 C CA . PHE A 1 10 ? -6.260 3.296 4.721 1.00 0.00 10 PHE A CA 16
ATOM 16068 C C . PHE A 1 10 ? -6.682 4.335 3.702 1.00 0.00 10 PHE A C 16
ATOM 16069 O O . PHE A 1 10 ? -6.099 5.397 3.640 1.00 0.00 10 PHE A O 16
ATOM 16086 N N . ASP A 1 11 ? -7.674 4.069 2.902 1.00 0.00 11 ASP A N 16
ATOM 16087 C CA . ASP A 1 11 ? -8.086 5.095 1.913 1.00 0.00 11 ASP A CA 16
ATOM 16088 C C . ASP A 1 11 ? -8.272 6.409 2.653 1.00 0.00 11 ASP A C 16
ATOM 16089 O O . ASP A 1 11 ? -9.356 6.800 3.037 1.00 0.00 11 ASP A O 16
ATOM 16098 N N . LYS A 1 12 ? -7.181 7.074 2.849 1.00 0.00 12 LYS A N 16
ATOM 16099 C CA . LYS A 1 12 ? -7.172 8.374 3.565 1.00 0.00 12 LYS A CA 16
ATOM 16100 C C . LYS A 1 12 ? -7.589 9.479 2.603 1.00 0.00 12 LYS A C 16
ATOM 16101 O O . LYS A 1 12 ? -7.880 10.593 2.993 1.00 0.00 12 LYS A O 16
ATOM 16120 N N . ASN A 1 13 ? -7.642 9.152 1.350 1.00 0.00 13 ASN A N 16
ATOM 16121 C CA . ASN A 1 13 ? -8.069 10.144 0.317 1.00 0.00 13 ASN A CA 16
ATOM 16122 C C . ASN A 1 13 ? -9.338 9.634 -0.378 1.00 0.00 13 ASN A C 16
ATOM 16123 O O . ASN A 1 13 ? -9.690 10.094 -1.446 1.00 0.00 13 ASN A O 16
ATOM 16134 N N . LYS A 1 14 ? -10.021 8.683 0.226 1.00 0.00 14 LYS A N 16
ATOM 16135 C CA . LYS A 1 14 ? -11.265 8.129 -0.400 1.00 0.00 14 LYS A CA 16
ATOM 16136 C C . LYS A 1 14 ? -11.150 8.329 -1.906 1.00 0.00 14 LYS A C 16
ATOM 16137 O O . LYS A 1 14 ? -12.019 8.869 -2.561 1.00 0.00 14 LYS A O 16
ATOM 16156 N N . ASP A 1 15 ? -10.025 7.941 -2.423 1.00 0.00 15 ASP A N 16
ATOM 16157 C CA . ASP A 1 15 ? -9.745 8.137 -3.859 1.00 0.00 15 ASP A CA 16
ATOM 16158 C C . ASP A 1 15 ? -9.737 6.812 -4.592 1.00 0.00 15 ASP A C 16
ATOM 16159 O O . ASP A 1 15 ? -10.008 6.769 -5.775 1.00 0.00 15 ASP A O 16
ATOM 16168 N N . GLY A 1 16 ? -9.382 5.726 -3.955 1.00 0.00 16 GLY A N 16
ATOM 16169 C CA . GLY A 1 16 ? -9.318 4.452 -4.705 1.00 0.00 16 GLY A CA 16
ATOM 16170 C C . GLY A 1 16 ? -7.859 4.244 -5.021 1.00 0.00 16 GLY A C 16
ATOM 16171 O O . GLY A 1 16 ? -7.486 3.399 -5.808 1.00 0.00 16 GLY A O 16
ATOM 16175 N N . LYS A 1 17 ? -7.032 5.007 -4.351 1.00 0.00 17 LYS A N 16
ATOM 16176 C CA . LYS A 1 17 ? -5.575 4.886 -4.522 1.00 0.00 17 LYS A CA 16
ATOM 16177 C C . LYS A 1 17 ? -4.855 5.340 -3.263 1.00 0.00 17 LYS A C 16
ATOM 16178 O O . LYS A 1 17 ? -5.272 6.239 -2.561 1.00 0.00 17 LYS A O 16
ATOM 16197 N N . LEU A 1 18 ? -3.754 4.716 -3.016 1.00 0.00 18 LEU A N 16
ATOM 16198 C CA . LEU A 1 18 ? -2.912 5.053 -1.848 1.00 0.00 18 LEU A CA 16
ATOM 16199 C C . LEU A 1 18 ? -1.567 5.528 -2.301 1.00 0.00 18 LEU A C 16
ATOM 16200 O O . LEU A 1 18 ? -1.104 5.197 -3.356 1.00 0.00 18 LEU A O 16
ATOM 16216 N N . SER A 1 19 ? -0.926 6.256 -1.468 1.00 0.00 19 SER A N 16
ATOM 16217 C CA . SER A 1 19 ? 0.426 6.742 -1.783 1.00 0.00 19 SER A CA 16
ATOM 16218 C C . SER A 1 19 ? 1.392 5.906 -0.980 1.00 0.00 19 SER A C 16
ATOM 16219 O O . SER A 1 19 ? 1.053 5.401 0.071 1.00 0.00 19 SER A O 16
ATOM 16227 N N . LEU A 1 20 ? 2.592 5.764 -1.429 1.00 0.00 20 LEU A N 16
ATOM 16228 C CA . LEU A 1 20 ? 3.547 4.976 -0.640 1.00 0.00 20 LEU A CA 16
ATOM 16229 C C . LEU A 1 20 ? 3.493 5.544 0.750 1.00 0.00 20 LEU A C 16
ATOM 16230 O O . LEU A 1 20 ? 3.764 4.904 1.738 1.00 0.00 20 LEU A O 16
ATOM 16246 N N . ASP A 1 21 ? 3.075 6.755 0.794 1.00 0.00 21 ASP A N 16
ATOM 16247 C CA . ASP A 1 21 ? 2.910 7.449 2.081 1.00 0.00 21 ASP A CA 16
ATOM 16248 C C . ASP A 1 21 ? 1.807 6.750 2.886 1.00 0.00 21 ASP A C 16
ATOM 16249 O O . ASP A 1 21 ? 1.975 6.498 4.061 1.00 0.00 21 ASP A O 16
ATOM 16258 N N . GLU A 1 22 ? 0.670 6.428 2.294 1.00 0.00 22 GLU A N 16
ATOM 16259 C CA . GLU A 1 22 ? -0.382 5.764 3.098 1.00 0.00 22 GLU A CA 16
ATOM 16260 C C . GLU A 1 22 ? 0.005 4.305 3.336 1.00 0.00 22 GLU A C 16
ATOM 16261 O O . GLU A 1 22 ? -0.212 3.761 4.397 1.00 0.00 22 GLU A O 16
ATOM 16273 N N . PHE A 1 23 ? 0.593 3.678 2.351 1.00 0.00 23 PHE A N 16
ATOM 16274 C CA . PHE A 1 23 ? 1.020 2.272 2.492 1.00 0.00 23 PHE A CA 16
ATOM 16275 C C . PHE A 1 23 ? 2.245 2.214 3.419 1.00 0.00 23 PHE A C 16
ATOM 16276 O O . PHE A 1 23 ? 2.477 1.228 4.080 1.00 0.00 23 PHE A O 16
ATOM 16293 N N . ARG A 1 24 ? 3.017 3.284 3.501 1.00 0.00 24 ARG A N 16
ATOM 16294 C CA . ARG A 1 24 ? 4.193 3.290 4.428 1.00 0.00 24 ARG A CA 16
ATOM 16295 C C . ARG A 1 24 ? 3.669 3.573 5.831 1.00 0.00 24 ARG A C 16
ATOM 16296 O O . ARG A 1 24 ? 4.197 3.110 6.813 1.00 0.00 24 ARG A O 16
ATOM 16317 N N . GLU A 1 25 ? 2.579 4.283 5.910 1.00 0.00 25 GLU A N 16
ATOM 16318 C CA . GLU A 1 25 ? 1.955 4.533 7.237 1.00 0.00 25 GLU A CA 16
ATOM 16319 C C . GLU A 1 25 ? 1.281 3.216 7.585 1.00 0.00 25 GLU A C 16
ATOM 16320 O O . GLU A 1 25 ? 1.281 2.745 8.704 1.00 0.00 25 GLU A O 16
ATOM 16332 N N . VAL A 1 26 ? 0.748 2.618 6.564 1.00 0.00 26 VAL A N 16
ATOM 16333 C CA . VAL A 1 26 ? 0.078 1.296 6.650 1.00 0.00 26 VAL A CA 16
ATOM 16334 C C . VAL A 1 26 ? 1.101 0.247 7.056 1.00 0.00 26 VAL A C 16
ATOM 16335 O O . VAL A 1 26 ? 0.858 -0.622 7.870 1.00 0.00 26 VAL A O 16
ATOM 16348 N N . ALA A 1 27 ? 2.231 0.314 6.427 1.00 0.00 27 ALA A N 16
ATOM 16349 C CA . ALA A 1 27 ? 3.297 -0.675 6.668 1.00 0.00 27 ALA A CA 16
ATOM 16350 C C . ALA A 1 27 ? 4.021 -0.356 7.979 1.00 0.00 27 ALA A C 16
ATOM 16351 O O . ALA A 1 27 ? 4.227 -1.210 8.813 1.00 0.00 27 ALA A O 16
ATOM 16358 N N . LEU A 1 28 ? 4.392 0.872 8.161 1.00 0.00 28 LEU A N 16
ATOM 16359 C CA . LEU A 1 28 ? 5.095 1.264 9.415 1.00 0.00 28 LEU A CA 16
ATOM 16360 C C . LEU A 1 28 ? 4.158 1.044 10.600 1.00 0.00 28 LEU A C 16
ATOM 16361 O O . LEU A 1 28 ? 4.588 0.747 11.697 1.00 0.00 28 LEU A O 16
ATOM 16377 N N . ALA A 1 29 ? 2.879 1.204 10.395 1.00 0.00 29 ALA A N 16
ATOM 16378 C CA . ALA A 1 29 ? 1.909 1.022 11.509 1.00 0.00 29 ALA A CA 16
ATOM 16379 C C . ALA A 1 29 ? 1.669 -0.466 11.803 1.00 0.00 29 ALA A C 16
ATOM 16380 O O . ALA A 1 29 ? 1.882 -0.932 12.905 1.00 0.00 29 ALA A O 16
ATOM 16387 N N . PHE A 1 30 ? 1.189 -1.205 10.836 1.00 0.00 30 PHE A N 16
ATOM 16388 C CA . PHE A 1 30 ? 0.890 -2.651 11.070 1.00 0.00 30 PHE A CA 16
ATOM 16389 C C . PHE A 1 30 ? 2.135 -3.515 10.833 1.00 0.00 30 PHE A C 16
ATOM 16390 O O . PHE A 1 30 ? 2.463 -4.368 11.633 1.00 0.00 30 PHE A O 16
ATOM 16407 N N . SER A 1 31 ? 2.822 -3.311 9.743 1.00 0.00 31 SER A N 16
ATOM 16408 C CA . SER A 1 31 ? 4.040 -4.131 9.456 1.00 0.00 31 SER A CA 16
ATOM 16409 C C . SER A 1 31 ? 5.290 -3.265 9.625 1.00 0.00 31 SER A C 16
ATOM 16410 O O . SER A 1 31 ? 5.913 -2.878 8.656 1.00 0.00 31 SER A O 16
ATOM 16418 N N . PRO A 1 32 ? 5.654 -2.948 10.841 1.00 0.00 32 PRO A N 16
ATOM 16419 C CA . PRO A 1 32 ? 6.846 -2.098 11.117 1.00 0.00 32 PRO A CA 16
ATOM 16420 C C . PRO A 1 32 ? 8.144 -2.745 10.636 1.00 0.00 32 PRO A C 16
ATOM 16421 O O . PRO A 1 32 ? 9.139 -2.075 10.435 1.00 0.00 32 PRO A O 16
ATOM 16432 N N . TYR A 1 33 ? 8.159 -4.037 10.450 1.00 0.00 33 TYR A N 16
ATOM 16433 C CA . TYR A 1 33 ? 9.407 -4.701 9.992 1.00 0.00 33 TYR A CA 16
ATOM 16434 C C . TYR A 1 33 ? 9.658 -4.389 8.515 1.00 0.00 33 TYR A C 16
ATOM 16435 O O . TYR A 1 33 ? 10.767 -4.517 8.034 1.00 0.00 33 TYR A O 16
ATOM 16453 N N . PHE A 1 34 ? 8.654 -3.980 7.781 1.00 0.00 34 PHE A N 16
ATOM 16454 C CA . PHE A 1 34 ? 8.897 -3.675 6.342 1.00 0.00 34 PHE A CA 16
ATOM 16455 C C . PHE A 1 34 ? 9.814 -2.482 6.252 1.00 0.00 34 PHE A C 16
ATOM 16456 O O . PHE A 1 34 ? 9.541 -1.420 6.776 1.00 0.00 34 PHE A O 16
ATOM 16473 N N . THR A 1 35 ? 10.907 -2.654 5.587 1.00 0.00 35 THR A N 16
ATOM 16474 C CA . THR A 1 35 ? 11.847 -1.537 5.458 1.00 0.00 35 THR A CA 16
ATOM 16475 C C . THR A 1 35 ? 11.352 -0.591 4.386 1.00 0.00 35 THR A C 16
ATOM 16476 O O . THR A 1 35 ? 10.814 -0.991 3.374 1.00 0.00 35 THR A O 16
ATOM 16487 N N . GLN A 1 36 ? 11.530 0.663 4.617 1.00 0.00 36 GLN A N 16
ATOM 16488 C CA . GLN A 1 36 ? 11.075 1.667 3.644 1.00 0.00 36 GLN A CA 16
ATOM 16489 C C . GLN A 1 36 ? 11.619 1.341 2.266 1.00 0.00 36 GLN A C 16
ATOM 16490 O O . GLN A 1 36 ? 11.010 1.642 1.270 1.00 0.00 36 GLN A O 16
ATOM 16504 N N . GLU A 1 37 ? 12.760 0.728 2.203 1.00 0.00 37 GLU A N 16
ATOM 16505 C CA . GLU A 1 37 ? 13.343 0.400 0.877 1.00 0.00 37 GLU A CA 16
ATOM 16506 C C . GLU A 1 37 ? 12.566 -0.761 0.249 1.00 0.00 37 GLU A C 16
ATOM 16507 O O . GLU A 1 37 ? 12.327 -0.783 -0.941 1.00 0.00 37 GLU A O 16
ATOM 16519 N N . ASP A 1 38 ? 12.161 -1.720 1.034 1.00 0.00 38 ASP A N 16
ATOM 16520 C CA . ASP A 1 38 ? 11.391 -2.861 0.465 1.00 0.00 38 ASP A CA 16
ATOM 16521 C C . ASP A 1 38 ? 9.977 -2.384 0.128 1.00 0.00 38 ASP A C 16
ATOM 16522 O O . ASP A 1 38 ? 9.375 -2.811 -0.837 1.00 0.00 38 ASP A O 16
ATOM 16531 N N . ILE A 1 39 ? 9.451 -1.494 0.923 1.00 0.00 39 ILE A N 16
ATOM 16532 C CA . ILE A 1 39 ? 8.079 -0.967 0.677 1.00 0.00 39 ILE A CA 16
ATOM 16533 C C . ILE A 1 39 ? 8.096 -0.066 -0.556 1.00 0.00 39 ILE A C 16
ATOM 16534 O O . ILE A 1 39 ? 7.232 -0.134 -1.398 1.00 0.00 39 ILE A O 16
ATOM 16550 N N . VAL A 1 40 ? 9.071 0.786 -0.649 1.00 0.00 40 VAL A N 16
ATOM 16551 C CA . VAL A 1 40 ? 9.160 1.701 -1.810 1.00 0.00 40 VAL A CA 16
ATOM 16552 C C . VAL A 1 40 ? 9.641 0.943 -3.025 1.00 0.00 40 VAL A C 16
ATOM 16553 O O . VAL A 1 40 ? 9.176 1.166 -4.117 1.00 0.00 40 VAL A O 16
ATOM 16566 N N . LYS A 1 41 ? 10.539 0.020 -2.869 1.00 0.00 41 LYS A N 16
ATOM 16567 C CA . LYS A 1 41 ? 10.956 -0.738 -4.068 1.00 0.00 41 LYS A CA 16
ATOM 16568 C C . LYS A 1 41 ? 9.689 -1.378 -4.618 1.00 0.00 41 LYS A C 16
ATOM 16569 O O . LYS A 1 41 ? 9.325 -1.188 -5.759 1.00 0.00 41 LYS A O 16
ATOM 16588 N N . PHE A 1 42 ? 9.023 -2.138 -3.794 1.00 0.00 42 PHE A N 16
ATOM 16589 C CA . PHE A 1 42 ? 7.772 -2.820 -4.217 1.00 0.00 42 PHE A CA 16
ATOM 16590 C C . PHE A 1 42 ? 6.670 -1.799 -4.549 1.00 0.00 42 PHE A C 16
ATOM 16591 O O . PHE A 1 42 ? 6.017 -1.906 -5.566 1.00 0.00 42 PHE A O 16
ATOM 16608 N N . PHE A 1 43 ? 6.460 -0.802 -3.726 1.00 0.00 43 PHE A N 16
ATOM 16609 C CA . PHE A 1 43 ? 5.406 0.209 -4.049 1.00 0.00 43 PHE A CA 16
ATOM 16610 C C . PHE A 1 43 ? 5.796 0.867 -5.363 1.00 0.00 43 PHE A C 16
ATOM 16611 O O . PHE A 1 43 ? 5.030 0.933 -6.304 1.00 0.00 43 PHE A O 16
ATOM 16628 N N . GLU A 1 44 ? 7.014 1.310 -5.431 1.00 0.00 44 GLU A N 16
ATOM 16629 C CA . GLU A 1 44 ? 7.502 1.923 -6.692 1.00 0.00 44 GLU A CA 16
ATOM 16630 C C . GLU A 1 44 ? 7.260 0.896 -7.801 1.00 0.00 44 GLU A C 16
ATOM 16631 O O . GLU A 1 44 ? 6.940 1.227 -8.924 1.00 0.00 44 GLU A O 16
ATOM 16643 N N . GLU A 1 45 ? 7.403 -0.360 -7.463 1.00 0.00 45 GLU A N 16
ATOM 16644 C CA . GLU A 1 45 ? 7.181 -1.458 -8.438 1.00 0.00 45 GLU A CA 16
ATOM 16645 C C . GLU A 1 45 ? 5.685 -1.696 -8.652 1.00 0.00 45 GLU A C 16
ATOM 16646 O O . GLU A 1 45 ? 5.250 -2.056 -9.726 1.00 0.00 45 GLU A O 16
ATOM 16658 N N . ILE A 1 46 ? 4.899 -1.529 -7.623 1.00 0.00 46 ILE A N 16
ATOM 16659 C CA . ILE A 1 46 ? 3.440 -1.785 -7.760 1.00 0.00 46 ILE A CA 16
ATOM 16660 C C . ILE A 1 46 ? 2.726 -0.510 -8.211 1.00 0.00 46 ILE A C 16
ATOM 16661 O O . ILE A 1 46 ? 1.805 -0.562 -8.999 1.00 0.00 46 ILE A O 16
ATOM 16677 N N . ASP A 1 47 ? 3.165 0.640 -7.772 1.00 0.00 47 ASP A N 16
ATOM 16678 C CA . ASP A 1 47 ? 2.515 1.886 -8.256 1.00 0.00 47 ASP A CA 16
ATOM 16679 C C . ASP A 1 47 ? 2.868 1.978 -9.731 1.00 0.00 47 ASP A C 16
ATOM 16680 O O . ASP A 1 47 ? 3.785 2.673 -10.121 1.00 0.00 47 ASP A O 16
ATOM 16689 N N . VAL A 1 48 ? 2.193 1.226 -10.550 1.00 0.00 48 VAL A N 16
ATOM 16690 C CA . VAL A 1 48 ? 2.511 1.180 -12.011 1.00 0.00 48 VAL A CA 16
ATOM 16691 C C . VAL A 1 48 ? 2.002 2.381 -12.788 1.00 0.00 48 VAL A C 16
ATOM 16692 O O . VAL A 1 48 ? 2.491 2.691 -13.855 1.00 0.00 48 VAL A O 16
ATOM 16705 N N . ASP A 1 49 ? 0.995 3.012 -12.313 1.00 0.00 49 ASP A N 16
ATOM 16706 C CA . ASP A 1 49 ? 0.423 4.136 -13.088 1.00 0.00 49 ASP A CA 16
ATOM 16707 C C . ASP A 1 49 ? 1.327 5.344 -12.928 1.00 0.00 49 ASP A C 16
ATOM 16708 O O . ASP A 1 49 ? 1.276 6.285 -13.694 1.00 0.00 49 ASP A O 16
ATOM 16717 N N . GLY A 1 50 ? 2.200 5.300 -11.970 1.00 0.00 50 GLY A N 16
ATOM 16718 C CA . GLY A 1 50 ? 3.161 6.403 -11.783 1.00 0.00 50 GLY A CA 16
ATOM 16719 C C . GLY A 1 50 ? 2.503 7.629 -11.154 1.00 0.00 50 GLY A C 16
ATOM 16720 O O . GLY A 1 50 ? 3.100 8.684 -11.077 1.00 0.00 50 GLY A O 16
ATOM 16724 N N . ASN A 1 51 ? 1.298 7.513 -10.674 1.00 0.00 51 ASN A N 16
ATOM 16725 C CA . ASN A 1 51 ? 0.666 8.693 -10.029 1.00 0.00 51 ASN A CA 16
ATOM 16726 C C . ASN A 1 51 ? 1.234 8.797 -8.623 1.00 0.00 51 ASN A C 16
ATOM 16727 O O . ASN A 1 51 ? 0.901 9.682 -7.859 1.00 0.00 51 ASN A O 16
ATOM 16738 N N . GLY A 1 52 ? 2.103 7.883 -8.280 1.00 0.00 52 GLY A N 16
ATOM 16739 C CA . GLY A 1 52 ? 2.716 7.899 -6.931 1.00 0.00 52 GLY A CA 16
ATOM 16740 C C . GLY A 1 52 ? 1.734 7.309 -5.922 1.00 0.00 52 GLY A C 16
ATOM 16741 O O . GLY A 1 52 ? 1.766 7.634 -4.751 1.00 0.00 52 GLY A O 16
ATOM 16745 N N . GLU A 1 53 ? 0.840 6.464 -6.368 1.00 0.00 53 GLU A N 16
ATOM 16746 C CA . GLU A 1 53 ? -0.158 5.883 -5.425 1.00 0.00 53 GLU A CA 16
ATOM 16747 C C . GLU A 1 53 ? -0.534 4.459 -5.828 1.00 0.00 53 GLU A C 16
ATOM 16748 O O . GLU A 1 53 ? -0.416 4.067 -6.972 1.00 0.00 53 GLU A O 16
ATOM 16760 N N . LEU A 1 54 ? -1.002 3.688 -4.879 1.00 0.00 54 LEU A N 16
ATOM 16761 C CA . LEU A 1 54 ? -1.403 2.299 -5.173 1.00 0.00 54 LEU A CA 16
ATOM 16762 C C . LEU A 1 54 ? -2.783 2.288 -5.798 1.00 0.00 54 LEU A C 16
ATOM 16763 O O . LEU A 1 54 ? -3.752 2.699 -5.204 1.00 0.00 54 LEU A O 16
ATOM 16779 N N . ASN A 1 55 ? -2.874 1.802 -6.986 1.00 0.00 55 ASN A N 16
ATOM 16780 C CA . ASN A 1 55 ? -4.204 1.745 -7.658 1.00 0.00 55 ASN A CA 16
ATOM 16781 C C . ASN A 1 55 ? -4.974 0.530 -7.146 1.00 0.00 55 ASN A C 16
ATOM 16782 O O . ASN A 1 55 ? -4.493 -0.222 -6.322 1.00 0.00 55 ASN A O 16
ATOM 16793 N N . ALA A 1 56 ? -6.172 0.346 -7.627 1.00 0.00 56 ALA A N 16
ATOM 16794 C CA . ALA A 1 56 ? -7.016 -0.801 -7.166 1.00 0.00 56 ALA A CA 16
ATOM 16795 C C . ALA A 1 56 ? -6.386 -2.161 -7.538 1.00 0.00 56 ALA A C 16
ATOM 16796 O O . ALA A 1 56 ? -6.103 -2.973 -6.673 1.00 0.00 56 ALA A O 16
ATOM 16803 N N . ASP A 1 57 ? -6.169 -2.451 -8.789 1.00 0.00 57 ASP A N 16
ATOM 16804 C CA . ASP A 1 57 ? -5.571 -3.781 -9.126 1.00 0.00 57 ASP A CA 16
ATOM 16805 C C . ASP A 1 57 ? -4.195 -3.917 -8.460 1.00 0.00 57 ASP A C 16
ATOM 16806 O O . ASP A 1 57 ? -3.844 -4.951 -7.907 1.00 0.00 57 ASP A O 16
ATOM 16815 N N . GLU A 1 58 ? -3.420 -2.874 -8.493 1.00 0.00 58 GLU A N 16
ATOM 16816 C CA . GLU A 1 58 ? -2.081 -2.929 -7.861 1.00 0.00 58 GLU A CA 16
ATOM 16817 C C . GLU A 1 58 ? -2.280 -3.032 -6.358 1.00 0.00 58 GLU A C 16
ATOM 16818 O O . GLU A 1 58 ? -1.489 -3.620 -5.650 1.00 0.00 58 GLU A O 16
ATOM 16830 N N . PHE A 1 59 ? -3.351 -2.474 -5.870 1.00 0.00 59 PHE A N 16
ATOM 16831 C CA . PHE A 1 59 ? -3.639 -2.540 -4.416 1.00 0.00 59 PHE A CA 16
ATOM 16832 C C . PHE A 1 59 ? -3.670 -4.000 -3.981 1.00 0.00 59 PHE A C 16
ATOM 16833 O O . PHE A 1 59 ? -3.132 -4.372 -2.958 1.00 0.00 59 PHE A O 16
ATOM 16850 N N . THR A 1 60 ? -4.313 -4.834 -4.756 1.00 0.00 60 THR A N 16
ATOM 16851 C CA . THR A 1 60 ? -4.396 -6.271 -4.391 1.00 0.00 60 THR A CA 16
ATOM 16852 C C . THR A 1 60 ? -3.010 -6.873 -4.465 1.00 0.00 60 THR A C 16
ATOM 16853 O O . THR A 1 60 ? -2.600 -7.613 -3.598 1.00 0.00 60 THR A O 16
ATOM 16864 N N . SER A 1 61 ? -2.273 -6.538 -5.476 1.00 0.00 61 SER A N 16
ATOM 16865 C CA . SER A 1 61 ? -0.890 -7.070 -5.572 1.00 0.00 61 SER A CA 16
ATOM 16866 C C . SER A 1 61 ? -0.015 -6.298 -4.580 1.00 0.00 61 SER A C 16
ATOM 16867 O O . SER A 1 61 ? 1.031 -6.766 -4.129 1.00 0.00 61 SER A O 16
ATOM 16875 N N . CYS A 1 62 ? -0.483 -5.155 -4.144 1.00 0.00 62 CYS A N 16
ATOM 16876 C CA . CYS A 1 62 ? 0.293 -4.385 -3.137 1.00 0.00 62 CYS A CA 16
ATOM 16877 C C . CYS A 1 62 ? 0.170 -5.109 -1.815 1.00 0.00 62 CYS A C 16
ATOM 16878 O O . CYS A 1 62 ? 1.109 -5.219 -1.054 1.00 0.00 62 CYS A O 16
ATOM 16886 N N . ILE A 1 63 ? -0.989 -5.631 -1.551 1.00 0.00 63 ILE A N 16
ATOM 16887 C CA . ILE A 1 63 ? -1.181 -6.380 -0.299 1.00 0.00 63 ILE A CA 16
ATOM 16888 C C . ILE A 1 63 ? -0.715 -7.808 -0.545 1.00 0.00 63 ILE A C 16
ATOM 16889 O O . ILE A 1 63 ? -0.154 -8.432 0.333 1.00 0.00 63 ILE A O 16
ATOM 16905 N N . GLU A 1 64 ? -0.896 -8.345 -1.733 1.00 0.00 64 GLU A N 16
ATOM 16906 C CA . GLU A 1 64 ? -0.403 -9.717 -1.980 1.00 0.00 64 GLU A CA 16
ATOM 16907 C C . GLU A 1 64 ? 1.075 -9.737 -1.633 1.00 0.00 64 GLU A C 16
ATOM 16908 O O . GLU A 1 64 ? 1.644 -10.781 -1.394 1.00 0.00 64 GLU A O 16
ATOM 16920 N N . LYS A 1 65 ? 1.695 -8.577 -1.559 1.00 0.00 65 LYS A N 16
ATOM 16921 C CA . LYS A 1 65 ? 3.132 -8.526 -1.160 1.00 0.00 65 LYS A CA 16
ATOM 16922 C C . LYS A 1 65 ? 3.356 -9.418 0.083 1.00 0.00 65 LYS A C 16
ATOM 16923 O O . LYS A 1 65 ? 4.377 -9.357 0.733 1.00 0.00 65 LYS A O 16
ATOM 16942 N N . MET A 1 66 ? 2.390 -10.243 0.384 1.00 0.00 66 MET A N 16
ATOM 16943 C CA . MET A 1 66 ? 2.468 -11.178 1.551 1.00 0.00 66 MET A CA 16
ATOM 16944 C C . MET A 1 66 ? 1.984 -10.484 2.829 1.00 0.00 66 MET A C 16
ATOM 16945 O O . MET A 1 66 ? 2.490 -10.733 3.905 1.00 0.00 66 MET A O 16
ATOM 16959 N N . LEU A 1 67 ? 1.006 -9.620 2.721 1.00 0.00 67 LEU A N 16
ATOM 16960 C CA . LEU A 1 67 ? 0.481 -8.917 3.935 1.00 0.00 67 LEU A CA 16
ATOM 16961 C C . LEU A 1 67 ? 0.436 -9.897 5.110 1.00 0.00 67 LEU A C 16
ATOM 16977 N N . SER A 1 1 ? -7.036 -12.441 0.499 1.00 0.00 1 SER A N 17
ATOM 16978 C CA . SER A 1 1 ? -6.319 -11.223 0.026 1.00 0.00 1 SER A CA 17
ATOM 16979 C C . SER A 1 1 ? -6.684 -10.036 0.919 1.00 0.00 1 SER A C 17
ATOM 16980 O O . SER A 1 1 ? -5.829 -9.387 1.487 1.00 0.00 1 SER A O 17
ATOM 16987 N N . SER A 1 2 ? -7.951 -9.746 1.048 1.00 0.00 2 SER A N 17
ATOM 16988 C CA . SER A 1 2 ? -8.368 -8.601 1.905 1.00 0.00 2 SER A CA 17
ATOM 16989 C C . SER A 1 2 ? -7.556 -7.362 1.523 1.00 0.00 2 SER A C 17
ATOM 16990 O O . SER A 1 2 ? -7.372 -6.462 2.319 1.00 0.00 2 SER A O 17
ATOM 16998 N N . ALA A 1 3 ? -7.068 -7.304 0.317 1.00 0.00 3 ALA A N 17
ATOM 16999 C CA . ALA A 1 3 ? -6.269 -6.119 -0.093 1.00 0.00 3 ALA A CA 17
ATOM 17000 C C . ALA A 1 3 ? -7.195 -4.924 -0.287 1.00 0.00 3 ALA A C 17
ATOM 17001 O O . ALA A 1 3 ? -6.830 -3.795 -0.024 1.00 0.00 3 ALA A O 17
ATOM 17008 N N . LYS A 1 4 ? -8.400 -5.163 -0.713 1.00 0.00 4 LYS A N 17
ATOM 17009 C CA . LYS A 1 4 ? -9.351 -4.036 -0.884 1.00 0.00 4 LYS A CA 17
ATOM 17010 C C . LYS A 1 4 ? -9.906 -3.704 0.502 1.00 0.00 4 LYS A C 17
ATOM 17011 O O . LYS A 1 4 ? -10.233 -2.574 0.805 1.00 0.00 4 LYS A O 17
ATOM 17030 N N . ARG A 1 5 ? -9.990 -4.694 1.352 1.00 0.00 5 ARG A N 17
ATOM 17031 C CA . ARG A 1 5 ? -10.497 -4.466 2.735 1.00 0.00 5 ARG A CA 17
ATOM 17032 C C . ARG A 1 5 ? -9.473 -3.645 3.509 1.00 0.00 5 ARG A C 17
ATOM 17033 O O . ARG A 1 5 ? -9.776 -2.616 4.082 1.00 0.00 5 ARG A O 17
ATOM 17054 N N . VAL A 1 6 ? -8.255 -4.101 3.520 1.00 0.00 6 VAL A N 17
ATOM 17055 C CA . VAL A 1 6 ? -7.190 -3.366 4.244 1.00 0.00 6 VAL A CA 17
ATOM 17056 C C . VAL A 1 6 ? -7.093 -1.969 3.631 1.00 0.00 6 VAL A C 17
ATOM 17057 O O . VAL A 1 6 ? -7.013 -0.970 4.316 1.00 0.00 6 VAL A O 17
ATOM 17070 N N . PHE A 1 7 ? -7.109 -1.913 2.332 1.00 0.00 7 PHE A N 17
ATOM 17071 C CA . PHE A 1 7 ? -7.034 -0.599 1.646 1.00 0.00 7 PHE A CA 17
ATOM 17072 C C . PHE A 1 7 ? -8.255 0.236 2.053 1.00 0.00 7 PHE A C 17
ATOM 17073 O O . PHE A 1 7 ? -8.137 1.398 2.387 1.00 0.00 7 PHE A O 17
ATOM 17090 N N . GLU A 1 8 ? -9.423 -0.336 2.060 1.00 0.00 8 GLU A N 17
ATOM 17091 C CA . GLU A 1 8 ? -10.610 0.464 2.469 1.00 0.00 8 GLU A CA 17
ATOM 17092 C C . GLU A 1 8 ? -10.286 1.165 3.789 1.00 0.00 8 GLU A C 17
ATOM 17093 O O . GLU A 1 8 ? -10.633 2.309 4.000 1.00 0.00 8 GLU A O 17
ATOM 17105 N N . LYS A 1 9 ? -9.631 0.482 4.682 1.00 0.00 9 LYS A N 17
ATOM 17106 C CA . LYS A 1 9 ? -9.293 1.102 5.984 1.00 0.00 9 LYS A CA 17
ATOM 17107 C C . LYS A 1 9 ? -8.202 2.173 5.802 1.00 0.00 9 LYS A C 17
ATOM 17108 O O . LYS A 1 9 ? -8.208 3.184 6.475 1.00 0.00 9 LYS A O 17
ATOM 17127 N N . PHE A 1 10 ? -7.269 1.975 4.899 1.00 0.00 10 PHE A N 17
ATOM 17128 C CA . PHE A 1 10 ? -6.200 3.000 4.698 1.00 0.00 10 PHE A CA 17
ATOM 17129 C C . PHE A 1 10 ? -6.690 4.069 3.740 1.00 0.00 10 PHE A C 17
ATOM 17130 O O . PHE A 1 10 ? -6.140 5.146 3.690 1.00 0.00 10 PHE A O 17
ATOM 17147 N N . ASP A 1 11 ? -7.718 3.798 2.984 1.00 0.00 11 ASP A N 17
ATOM 17148 C CA . ASP A 1 11 ? -8.222 4.838 2.049 1.00 0.00 11 ASP A CA 17
ATOM 17149 C C . ASP A 1 11 ? -8.372 6.139 2.823 1.00 0.00 11 ASP A C 17
ATOM 17150 O O . ASP A 1 11 ? -9.448 6.561 3.198 1.00 0.00 11 ASP A O 17
ATOM 17159 N N . LYS A 1 12 ? -7.272 6.773 3.047 1.00 0.00 12 LYS A N 17
ATOM 17160 C CA . LYS A 1 12 ? -7.257 8.054 3.778 1.00 0.00 12 LYS A CA 17
ATOM 17161 C C . LYS A 1 12 ? -7.612 9.165 2.796 1.00 0.00 12 LYS A C 17
ATOM 17162 O O . LYS A 1 12 ? -7.893 10.288 3.166 1.00 0.00 12 LYS A O 17
ATOM 17181 N N . ASN A 1 13 ? -7.645 8.821 1.542 1.00 0.00 13 ASN A N 17
ATOM 17182 C CA . ASN A 1 13 ? -8.028 9.798 0.480 1.00 0.00 13 ASN A CA 17
ATOM 17183 C C . ASN A 1 13 ? -9.303 9.291 -0.215 1.00 0.00 13 ASN A C 17
ATOM 17184 O O . ASN A 1 13 ? -9.667 9.755 -1.277 1.00 0.00 13 ASN A O 17
ATOM 17195 N N . LYS A 1 14 ? -9.974 8.337 0.397 1.00 0.00 14 LYS A N 17
ATOM 17196 C CA . LYS A 1 14 ? -11.229 7.769 -0.203 1.00 0.00 14 LYS A CA 17
ATOM 17197 C C . LYS A 1 14 ? -11.164 7.969 -1.712 1.00 0.00 14 LYS A C 17
ATOM 17198 O O . LYS A 1 14 ? -12.062 8.498 -2.338 1.00 0.00 14 LYS A O 17
ATOM 17217 N N . ASP A 1 15 ? -10.053 7.593 -2.267 1.00 0.00 15 ASP A N 17
ATOM 17218 C CA . ASP A 1 15 ? -9.827 7.794 -3.713 1.00 0.00 15 ASP A CA 17
ATOM 17219 C C . ASP A 1 15 ? -9.867 6.473 -4.452 1.00 0.00 15 ASP A C 17
ATOM 17220 O O . ASP A 1 15 ? -10.181 6.440 -5.625 1.00 0.00 15 ASP A O 17
ATOM 17229 N N . GLY A 1 16 ? -9.498 5.380 -3.837 1.00 0.00 16 GLY A N 17
ATOM 17230 C CA . GLY A 1 16 ? -9.472 4.109 -4.596 1.00 0.00 16 GLY A CA 17
ATOM 17231 C C . GLY A 1 16 ? -8.028 3.915 -4.975 1.00 0.00 16 GLY A C 17
ATOM 17232 O O . GLY A 1 16 ? -7.673 3.072 -5.774 1.00 0.00 16 GLY A O 17
ATOM 17236 N N . LYS A 1 17 ? -7.190 4.690 -4.337 1.00 0.00 17 LYS A N 17
ATOM 17237 C CA . LYS A 1 17 ? -5.741 4.599 -4.553 1.00 0.00 17 LYS A CA 17
ATOM 17238 C C . LYS A 1 17 ? -5.020 5.072 -3.308 1.00 0.00 17 LYS A C 17
ATOM 17239 O O . LYS A 1 17 ? -5.477 5.928 -2.576 1.00 0.00 17 LYS A O 17
ATOM 17258 N N . LEU A 1 18 ? -3.882 4.514 -3.095 1.00 0.00 18 LEU A N 17
ATOM 17259 C CA . LEU A 1 18 ? -3.052 4.885 -1.934 1.00 0.00 18 LEU A CA 17
ATOM 17260 C C . LEU A 1 18 ? -1.738 5.445 -2.384 1.00 0.00 18 LEU A C 17
ATOM 17261 O O . LEU A 1 18 ? -1.262 5.163 -3.448 1.00 0.00 18 LEU A O 17
ATOM 17277 N N . SER A 1 19 ? -1.136 6.194 -1.537 1.00 0.00 19 SER A N 17
ATOM 17278 C CA . SER A 1 19 ? 0.183 6.769 -1.838 1.00 0.00 19 SER A CA 17
ATOM 17279 C C . SER A 1 19 ? 1.202 5.993 -1.036 1.00 0.00 19 SER A C 17
ATOM 17280 O O . SER A 1 19 ? 0.893 5.448 0.004 1.00 0.00 19 SER A O 17
ATOM 17288 N N . LEU A 1 20 ? 2.411 5.947 -1.478 1.00 0.00 20 LEU A N 17
ATOM 17289 C CA . LEU A 1 20 ? 3.421 5.221 -0.695 1.00 0.00 20 LEU A CA 17
ATOM 17290 C C . LEU A 1 20 ? 3.320 5.754 0.710 1.00 0.00 20 LEU A C 17
ATOM 17291 O O . LEU A 1 20 ? 3.678 5.129 1.683 1.00 0.00 20 LEU A O 17
ATOM 17307 N N . ASP A 1 21 ? 2.766 6.905 0.783 1.00 0.00 21 ASP A N 17
ATOM 17308 C CA . ASP A 1 21 ? 2.532 7.554 2.087 1.00 0.00 21 ASP A CA 17
ATOM 17309 C C . ASP A 1 21 ? 1.464 6.760 2.854 1.00 0.00 21 ASP A C 17
ATOM 17310 O O . ASP A 1 21 ? 1.632 6.480 4.024 1.00 0.00 21 ASP A O 17
ATOM 17319 N N . GLU A 1 22 ? 0.357 6.386 2.230 1.00 0.00 22 GLU A N 17
ATOM 17320 C CA . GLU A 1 22 ? -0.672 5.622 2.980 1.00 0.00 22 GLU A CA 17
ATOM 17321 C C . GLU A 1 22 ? -0.174 4.199 3.215 1.00 0.00 22 GLU A C 17
ATOM 17322 O O . GLU A 1 22 ? -0.333 3.647 4.283 1.00 0.00 22 GLU A O 17
ATOM 17334 N N . PHE A 1 23 ? 0.453 3.609 2.230 1.00 0.00 23 PHE A N 17
ATOM 17335 C CA . PHE A 1 23 ? 0.985 2.243 2.400 1.00 0.00 23 PHE A CA 17
ATOM 17336 C C . PHE A 1 23 ? 2.196 2.299 3.337 1.00 0.00 23 PHE A C 17
ATOM 17337 O O . PHE A 1 23 ? 2.532 1.329 3.978 1.00 0.00 23 PHE A O 17
ATOM 17354 N N . ARG A 1 24 ? 2.845 3.439 3.438 1.00 0.00 24 ARG A N 17
ATOM 17355 C CA . ARG A 1 24 ? 4.011 3.559 4.362 1.00 0.00 24 ARG A CA 17
ATOM 17356 C C . ARG A 1 24 ? 3.475 3.754 5.778 1.00 0.00 24 ARG A C 17
ATOM 17357 O O . ARG A 1 24 ? 4.046 3.295 6.740 1.00 0.00 24 ARG A O 17
ATOM 17378 N N . GLU A 1 25 ? 2.332 4.365 5.888 1.00 0.00 25 GLU A N 17
ATOM 17379 C CA . GLU A 1 25 ? 1.701 4.514 7.226 1.00 0.00 25 GLU A CA 17
ATOM 17380 C C . GLU A 1 25 ? 1.185 3.121 7.548 1.00 0.00 25 GLU A C 17
ATOM 17381 O O . GLU A 1 25 ? 1.238 2.630 8.658 1.00 0.00 25 GLU A O 17
ATOM 17393 N N . VAL A 1 26 ? 0.724 2.491 6.512 1.00 0.00 26 VAL A N 17
ATOM 17394 C CA . VAL A 1 26 ? 0.207 1.101 6.551 1.00 0.00 26 VAL A CA 17
ATOM 17395 C C . VAL A 1 26 ? 1.343 0.155 6.895 1.00 0.00 26 VAL A C 17
ATOM 17396 O O . VAL A 1 26 ? 1.201 -0.787 7.651 1.00 0.00 26 VAL A O 17
ATOM 17409 N N . ALA A 1 27 ? 2.459 0.398 6.285 1.00 0.00 27 ALA A N 17
ATOM 17410 C CA . ALA A 1 27 ? 3.637 -0.469 6.481 1.00 0.00 27 ALA A CA 17
ATOM 17411 C C . ALA A 1 27 ? 4.305 -0.136 7.810 1.00 0.00 27 ALA A C 17
ATOM 17412 O O . ALA A 1 27 ? 4.819 -0.990 8.498 1.00 0.00 27 ALA A O 17
ATOM 17419 N N . LEU A 1 28 ? 4.294 1.111 8.163 1.00 0.00 28 LEU A N 17
ATOM 17420 C CA . LEU A 1 28 ? 4.923 1.530 9.442 1.00 0.00 28 LEU A CA 17
ATOM 17421 C C . LEU A 1 28 ? 3.980 1.197 10.594 1.00 0.00 28 LEU A C 17
ATOM 17422 O O . LEU A 1 28 ? 4.408 0.924 11.697 1.00 0.00 28 L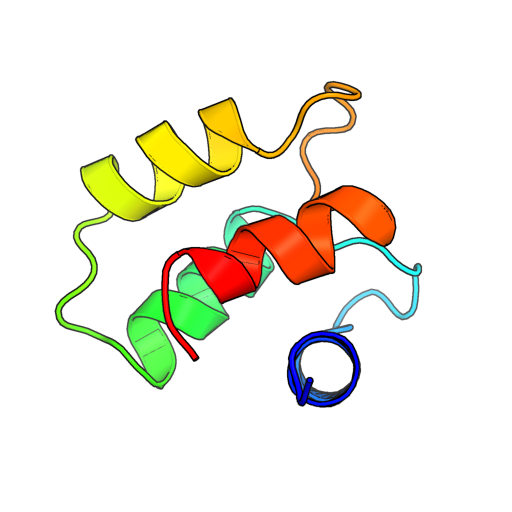EU A O 17
ATOM 17438 N N . ALA A 1 29 ? 2.698 1.239 10.358 1.00 0.00 29 ALA A N 17
ATOM 17439 C CA . ALA A 1 29 ? 1.718 0.951 11.438 1.00 0.00 29 ALA A CA 17
ATOM 17440 C C . ALA A 1 29 ? 1.589 -0.553 11.716 1.00 0.00 29 ALA A C 17
ATOM 17441 O O . ALA A 1 29 ? 1.802 -1.009 12.823 1.00 0.00 29 ALA A O 17
ATOM 17448 N N . PHE A 1 30 ? 1.195 -1.322 10.732 1.00 0.00 30 PHE A N 17
ATOM 17449 C CA . PHE A 1 30 ? 0.997 -2.789 10.957 1.00 0.00 30 PHE A CA 17
ATOM 17450 C C . PHE A 1 30 ? 2.318 -3.553 10.854 1.00 0.00 30 PHE A C 17
ATOM 17451 O O . PHE A 1 30 ? 2.623 -4.382 11.689 1.00 0.00 30 PHE A O 17
ATOM 17468 N N . SER A 1 31 ? 3.099 -3.299 9.839 1.00 0.00 31 SER A N 17
ATOM 17469 C CA . SER A 1 31 ? 4.393 -4.029 9.688 1.00 0.00 31 SER A CA 17
ATOM 17470 C C . SER A 1 31 ? 5.552 -3.044 9.856 1.00 0.00 31 SER A C 17
ATOM 17471 O O . SER A 1 31 ? 6.254 -2.740 8.913 1.00 0.00 31 SER A O 17
ATOM 17479 N N . PRO A 1 32 ? 5.745 -2.538 11.047 1.00 0.00 32 PRO A N 17
ATOM 17480 C CA . PRO A 1 32 ? 6.829 -1.557 11.329 1.00 0.00 32 PRO A CA 17
ATOM 17481 C C . PRO A 1 32 ? 8.208 -2.081 10.928 1.00 0.00 32 PRO A C 17
ATOM 17482 O O . PRO A 1 32 ? 9.135 -1.315 10.743 1.00 0.00 32 PRO A O 17
ATOM 17493 N N . TYR A 1 33 ? 8.372 -3.371 10.794 1.00 0.00 33 TYR A N 17
ATOM 17494 C CA . TYR A 1 33 ? 9.705 -3.906 10.413 1.00 0.00 33 TYR A CA 17
ATOM 17495 C C . TYR A 1 33 ? 9.933 -3.723 8.909 1.00 0.00 33 TYR A C 17
ATOM 17496 O O . TYR A 1 33 ? 11.009 -3.985 8.407 1.00 0.00 33 TYR A O 17
ATOM 17514 N N . PHE A 1 34 ? 8.947 -3.271 8.179 1.00 0.00 34 PHE A N 17
ATOM 17515 C CA . PHE A 1 34 ? 9.161 -3.082 6.717 1.00 0.00 34 PHE A CA 17
ATOM 17516 C C . PHE A 1 34 ? 10.186 -1.991 6.526 1.00 0.00 34 PHE A C 17
ATOM 17517 O O . PHE A 1 34 ? 10.037 -0.884 7.005 1.00 0.00 34 PHE A O 17
ATOM 17534 N N . THR A 1 35 ? 11.226 -2.293 5.824 1.00 0.00 35 THR A N 17
ATOM 17535 C CA . THR A 1 35 ? 12.256 -1.274 5.600 1.00 0.00 35 THR A CA 17
ATOM 17536 C C . THR A 1 35 ? 11.798 -0.340 4.506 1.00 0.00 35 THR A C 17
ATOM 17537 O O . THR A 1 35 ? 11.164 -0.734 3.550 1.00 0.00 35 THR A O 17
ATOM 17548 N N . GLN A 1 36 ? 12.110 0.899 4.651 1.00 0.00 36 GLN A N 17
ATOM 17549 C CA . GLN A 1 36 ? 11.690 1.887 3.645 1.00 0.00 36 GLN A CA 17
ATOM 17550 C C . GLN A 1 36 ? 12.080 1.404 2.256 1.00 0.00 36 GLN A C 17
ATOM 17551 O O . GLN A 1 36 ? 11.432 1.718 1.289 1.00 0.00 36 GLN A O 17
ATOM 17565 N N . GLU A 1 37 ? 13.116 0.625 2.163 1.00 0.00 37 GLU A N 17
ATOM 17566 C CA . GLU A 1 37 ? 13.536 0.098 0.834 1.00 0.00 37 GLU A CA 17
ATOM 17567 C C . GLU A 1 37 ? 12.567 -1.012 0.429 1.00 0.00 37 GLU A C 17
ATOM 17568 O O . GLU A 1 37 ? 12.233 -1.171 -0.729 1.00 0.00 37 GLU A O 17
ATOM 17580 N N . ASP A 1 38 ? 12.097 -1.768 1.382 1.00 0.00 38 ASP A N 17
ATOM 17581 C CA . ASP A 1 38 ? 11.131 -2.854 1.060 1.00 0.00 38 ASP A CA 17
ATOM 17582 C C . ASP A 1 38 ? 9.768 -2.227 0.754 1.00 0.00 38 ASP A C 17
ATOM 17583 O O . ASP A 1 38 ? 9.078 -2.636 -0.153 1.00 0.00 38 ASP A O 17
ATOM 17592 N N . ILE A 1 39 ? 9.382 -1.229 1.509 1.00 0.00 39 ILE A N 17
ATOM 17593 C CA . ILE A 1 39 ? 8.064 -0.565 1.269 1.00 0.00 39 ILE A CA 17
ATOM 17594 C C . ILE A 1 39 ? 8.079 0.121 -0.093 1.00 0.00 39 ILE A C 17
ATOM 17595 O O . ILE A 1 39 ? 7.146 0.042 -0.862 1.00 0.00 39 ILE A O 17
ATOM 17611 N N . VAL A 1 40 ? 9.137 0.817 -0.368 1.00 0.00 40 VAL A N 17
ATOM 17612 C CA . VAL A 1 40 ? 9.240 1.544 -1.648 1.00 0.00 40 VAL A CA 17
ATOM 17613 C C . VAL A 1 40 ? 9.506 0.575 -2.780 1.00 0.00 40 VAL A C 17
ATOM 17614 O O . VAL A 1 40 ? 9.003 0.743 -3.863 1.00 0.00 40 VAL A O 17
ATOM 17627 N N . LYS A 1 41 ? 10.246 -0.467 -2.561 1.00 0.00 41 LYS A N 17
ATOM 17628 C CA . LYS A 1 41 ? 10.426 -1.416 -3.682 1.00 0.00 41 LYS A CA 17
ATOM 17629 C C . LYS A 1 41 ? 9.031 -1.953 -3.988 1.00 0.00 41 LYS A C 17
ATOM 17630 O O . LYS A 1 41 ? 8.523 -1.827 -5.081 1.00 0.00 41 LYS A O 17
ATOM 17649 N N . PHE A 1 42 ? 8.401 -2.530 -3.002 1.00 0.00 42 PHE A N 17
ATOM 17650 C CA . PHE A 1 42 ? 7.027 -3.072 -3.173 1.00 0.00 42 PHE A CA 17
ATOM 17651 C C . PHE A 1 42 ? 6.108 -1.988 -3.766 1.00 0.00 42 PHE A C 17
ATOM 17652 O O . PHE A 1 42 ? 5.384 -2.237 -4.704 1.00 0.00 42 PHE A O 17
ATOM 17669 N N . PHE A 1 43 ? 6.108 -0.801 -3.216 1.00 0.00 43 PHE A N 17
ATOM 17670 C CA . PHE A 1 43 ? 5.204 0.268 -3.746 1.00 0.00 43 PHE A CA 17
ATOM 17671 C C . PHE A 1 43 ? 5.716 0.823 -5.081 1.00 0.00 43 PHE A C 17
ATOM 17672 O O . PHE A 1 43 ? 4.996 0.894 -6.057 1.00 0.00 43 PHE A O 17
ATOM 17689 N N . GLU A 1 44 ? 6.954 1.212 -5.126 1.00 0.00 44 GLU A N 17
ATOM 17690 C CA . GLU A 1 44 ? 7.514 1.761 -6.397 1.00 0.00 44 GLU A CA 17
ATOM 17691 C C . GLU A 1 44 ? 7.267 0.752 -7.523 1.00 0.00 44 GLU A C 17
ATOM 17692 O O . GLU A 1 44 ? 6.909 1.110 -8.628 1.00 0.00 44 GLU A O 17
ATOM 17704 N N . GLU A 1 45 ? 7.465 -0.506 -7.245 1.00 0.00 45 GLU A N 17
ATOM 17705 C CA . GLU A 1 45 ? 7.258 -1.560 -8.271 1.00 0.00 45 GLU A CA 17
ATOM 17706 C C . GLU A 1 45 ? 5.773 -1.729 -8.587 1.00 0.00 45 GLU A C 17
ATOM 17707 O O . GLU A 1 45 ? 5.401 -2.119 -9.674 1.00 0.00 45 GLU A O 17
ATOM 17719 N N . ILE A 1 46 ? 4.924 -1.479 -7.633 1.00 0.00 46 ILE A N 17
ATOM 17720 C CA . ILE A 1 46 ? 3.469 -1.675 -7.869 1.00 0.00 46 ILE A CA 17
ATOM 17721 C C . ILE A 1 46 ? 2.806 -0.357 -8.276 1.00 0.00 46 ILE A C 17
ATOM 17722 O O . ILE A 1 46 ? 1.810 -0.351 -8.970 1.00 0.00 46 ILE A O 17
ATOM 17738 N N . ASP A 1 47 ? 3.355 0.762 -7.890 1.00 0.00 47 ASP A N 17
ATOM 17739 C CA . ASP A 1 47 ? 2.740 2.047 -8.314 1.00 0.00 47 ASP A CA 17
ATOM 17740 C C . ASP A 1 47 ? 3.040 2.197 -9.797 1.00 0.00 47 ASP A C 17
ATOM 17741 O O . ASP A 1 47 ? 3.884 2.975 -10.197 1.00 0.00 47 ASP A O 17
ATOM 17750 N N . VAL A 1 48 ? 2.397 1.416 -10.618 1.00 0.00 48 VAL A N 17
ATOM 17751 C CA . VAL A 1 48 ? 2.665 1.438 -12.089 1.00 0.00 48 VAL A CA 17
ATOM 17752 C C . VAL A 1 48 ? 2.053 2.631 -12.794 1.00 0.00 48 VAL A C 17
ATOM 17753 O O . VAL A 1 48 ? 2.464 3.004 -13.875 1.00 0.00 48 VAL A O 17
ATOM 17766 N N . ASP A 1 49 ? 1.036 3.182 -12.248 1.00 0.00 49 ASP A N 17
ATOM 17767 C CA . ASP A 1 49 ? 0.358 4.289 -12.953 1.00 0.00 49 ASP A CA 17
ATOM 17768 C C . ASP A 1 49 ? 1.190 5.548 -12.811 1.00 0.00 49 ASP A C 17
ATOM 17769 O O . ASP A 1 49 ? 1.028 6.504 -13.543 1.00 0.00 49 ASP A O 17
ATOM 17778 N N . GLY A 1 50 ? 2.115 5.539 -11.905 1.00 0.00 50 GLY A N 17
ATOM 17779 C CA . GLY A 1 50 ? 3.006 6.701 -11.737 1.00 0.00 50 GLY A CA 17
ATOM 17780 C C . GLY A 1 50 ? 2.274 7.895 -11.122 1.00 0.00 50 GLY A C 17
ATOM 17781 O O . GLY A 1 50 ? 2.816 8.979 -11.041 1.00 0.00 50 GLY A O 17
ATOM 17785 N N . ASN A 1 51 ? 1.071 7.717 -10.653 1.00 0.00 51 ASN A N 17
ATOM 17786 C CA . ASN A 1 51 ? 0.371 8.865 -10.018 1.00 0.00 51 ASN A CA 17
ATOM 17787 C C . ASN A 1 51 ? 0.907 8.976 -8.599 1.00 0.00 51 ASN A C 17
ATOM 17788 O O . ASN A 1 51 ? 0.481 9.799 -7.814 1.00 0.00 51 ASN A O 17
ATOM 17799 N N . GLY A 1 52 ? 1.853 8.136 -8.277 1.00 0.00 52 GLY A N 17
ATOM 17800 C CA . GLY A 1 52 ? 2.449 8.161 -6.919 1.00 0.00 52 GLY A CA 17
ATOM 17801 C C . GLY A 1 52 ? 1.497 7.490 -5.932 1.00 0.00 52 GLY A C 17
ATOM 17802 O O . GLY A 1 52 ? 1.522 7.770 -4.750 1.00 0.00 52 GLY A O 17
ATOM 17806 N N . GLU A 1 53 ? 0.638 6.624 -6.405 1.00 0.00 53 GLU A N 17
ATOM 17807 C CA . GLU A 1 53 ? -0.327 5.963 -5.476 1.00 0.00 53 GLU A CA 17
ATOM 17808 C C . GLU A 1 53 ? -0.627 4.536 -5.920 1.00 0.00 53 GLU A C 17
ATOM 17809 O O . GLU A 1 53 ? -0.495 4.185 -7.076 1.00 0.00 53 GLU A O 17
ATOM 17821 N N . LEU A 1 54 ? -1.058 3.719 -4.994 1.00 0.00 54 LEU A N 17
ATOM 17822 C CA . LEU A 1 54 ? -1.400 2.327 -5.332 1.00 0.00 54 LEU A CA 17
ATOM 17823 C C . LEU A 1 54 ? -2.775 2.314 -5.962 1.00 0.00 54 LEU A C 17
ATOM 17824 O O . LEU A 1 54 ? -3.696 2.917 -5.464 1.00 0.00 54 LEU A O 17
ATOM 17840 N N . ASN A 1 55 ? -2.929 1.621 -7.040 1.00 0.00 55 ASN A N 17
ATOM 17841 C CA . ASN A 1 55 ? -4.271 1.559 -7.688 1.00 0.00 55 ASN A CA 17
ATOM 17842 C C . ASN A 1 55 ? -5.000 0.322 -7.178 1.00 0.00 55 ASN A C 17
ATOM 17843 O O . ASN A 1 55 ? -4.484 -0.420 -6.369 1.00 0.00 55 ASN A O 17
ATOM 17854 N N . ALA A 1 56 ? -6.195 0.096 -7.648 1.00 0.00 56 ALA A N 17
ATOM 17855 C CA . ALA A 1 56 ? -6.979 -1.085 -7.181 1.00 0.00 56 ALA A CA 17
ATOM 17856 C C . ALA A 1 56 ? -6.320 -2.407 -7.634 1.00 0.00 56 ALA A C 17
ATOM 17857 O O . ALA A 1 56 ? -5.945 -3.233 -6.812 1.00 0.00 56 ALA A O 17
ATOM 17864 N N . ASP A 1 57 ? -6.171 -2.650 -8.906 1.00 0.00 57 ASP A N 17
ATOM 17865 C CA . ASP A 1 57 ? -5.542 -3.937 -9.326 1.00 0.00 57 ASP A CA 17
ATOM 17866 C C . ASP A 1 57 ? -4.150 -4.062 -8.700 1.00 0.00 57 ASP A C 17
ATOM 17867 O O . ASP A 1 57 ? -3.779 -5.098 -8.183 1.00 0.00 57 ASP A O 17
ATOM 17876 N N . GLU A 1 58 ? -3.380 -3.015 -8.749 1.00 0.00 58 GLU A N 17
ATOM 17877 C CA . GLU A 1 58 ? -2.013 -3.069 -8.161 1.00 0.00 58 GLU A CA 17
ATOM 17878 C C . GLU A 1 58 ? -2.144 -3.181 -6.645 1.00 0.00 58 GLU A C 17
ATOM 17879 O O . GLU A 1 58 ? -1.307 -3.750 -5.974 1.00 0.00 58 GLU A O 17
ATOM 17891 N N . PHE A 1 59 ? -3.201 -2.645 -6.109 1.00 0.00 59 PHE A N 17
ATOM 17892 C CA . PHE A 1 59 ? -3.420 -2.712 -4.641 1.00 0.00 59 PHE A CA 17
ATOM 17893 C C . PHE A 1 59 ? -3.368 -4.169 -4.183 1.00 0.00 59 PHE A C 17
ATOM 17894 O O . PHE A 1 59 ? -2.784 -4.497 -3.171 1.00 0.00 59 PHE A O 17
ATOM 17911 N N . THR A 1 60 ? -3.996 -5.044 -4.920 1.00 0.00 60 THR A N 17
ATOM 17912 C CA . THR A 1 60 ? -4.013 -6.481 -4.518 1.00 0.00 60 THR A CA 17
ATOM 17913 C C . THR A 1 60 ? -2.702 -7.151 -4.886 1.00 0.00 60 THR A C 17
ATOM 17914 O O . THR A 1 60 ? -2.123 -7.873 -4.102 1.00 0.00 60 THR A O 17
ATOM 17925 N N . SER A 1 61 ? -2.218 -6.919 -6.065 1.00 0.00 61 SER A N 17
ATOM 17926 C CA . SER A 1 61 ? -0.938 -7.549 -6.457 1.00 0.00 61 SER A CA 17
ATOM 17927 C C . SER A 1 61 ? 0.108 -7.232 -5.393 1.00 0.00 61 SER A C 17
ATOM 17928 O O . SER A 1 61 ? 0.997 -8.024 -5.095 1.00 0.00 61 SER A O 17
ATOM 17936 N N . CYS A 1 62 ? -0.003 -6.096 -4.773 1.00 0.00 62 CYS A N 17
ATOM 17937 C CA . CYS A 1 62 ? 0.989 -5.752 -3.728 1.00 0.00 62 CYS A CA 17
ATOM 17938 C C . CYS A 1 62 ? 0.680 -6.534 -2.465 1.00 0.00 62 CYS A C 17
ATOM 17939 O O . CYS A 1 62 ? 1.540 -7.165 -1.886 1.00 0.00 62 CYS A O 17
ATOM 17947 N N . ILE A 1 63 ? -0.538 -6.493 -2.027 1.00 0.00 63 ILE A N 17
ATOM 17948 C CA . ILE A 1 63 ? -0.883 -7.233 -0.798 1.00 0.00 63 ILE A CA 17
ATOM 17949 C C . ILE A 1 63 ? -0.576 -8.706 -0.993 1.00 0.00 63 ILE A C 17
ATOM 17950 O O . ILE A 1 63 ? 0.012 -9.324 -0.129 1.00 0.00 63 ILE A O 17
ATOM 17966 N N . GLU A 1 64 ? -0.913 -9.302 -2.107 1.00 0.00 64 GLU A N 17
ATOM 17967 C CA . GLU A 1 64 ? -0.558 -10.724 -2.271 1.00 0.00 64 GLU A CA 17
ATOM 17968 C C . GLU A 1 64 ? 0.961 -10.827 -2.239 1.00 0.00 64 GLU A C 17
ATOM 17969 O O . GLU A 1 64 ? 1.512 -11.868 -1.939 1.00 0.00 64 GLU A O 17
ATOM 17981 N N . LYS A 1 65 ? 1.656 -9.744 -2.509 1.00 0.00 65 LYS A N 17
ATOM 17982 C CA . LYS A 1 65 ? 3.142 -9.814 -2.443 1.00 0.00 65 LYS A CA 17
ATOM 17983 C C . LYS A 1 65 ? 3.533 -10.217 -1.015 1.00 0.00 65 LYS A C 17
ATOM 17984 O O . LYS A 1 65 ? 4.684 -10.449 -0.701 1.00 0.00 65 LYS A O 17
ATOM 18003 N N . MET A 1 66 ? 2.555 -10.284 -0.152 1.00 0.00 66 MET A N 17
ATOM 18004 C CA . MET A 1 66 ? 2.860 -10.658 1.263 1.00 0.00 66 MET A CA 17
ATOM 18005 C C . MET A 1 66 ? 1.652 -11.160 2.054 1.00 0.00 66 MET A C 17
ATOM 18006 O O . MET A 1 66 ? 1.792 -11.482 3.218 1.00 0.00 66 MET A O 17
ATOM 18020 N N . LEU A 1 67 ? 0.480 -11.252 1.496 1.00 0.00 67 LEU A N 17
ATOM 18021 C CA . LEU A 1 67 ? -0.664 -11.753 2.312 1.00 0.00 67 LEU A CA 17
ATOM 18022 C C . LEU A 1 67 ? -0.855 -13.248 2.049 1.00 0.00 67 LEU A C 17
ATOM 18038 N N . SER A 1 1 ? -6.944 -11.535 0.092 1.00 0.00 1 SER A N 18
ATOM 18039 C CA . SER A 1 1 ? -8.078 -10.893 -0.632 1.00 0.00 1 SER A CA 18
ATOM 18040 C C . SER A 1 1 ? -8.553 -9.667 0.150 1.00 0.00 1 SER A C 18
ATOM 18041 O O . SER A 1 1 ? -9.207 -8.794 -0.385 1.00 0.00 1 SER A O 18
ATOM 18048 N N . SER A 1 2 ? -8.231 -9.595 1.412 1.00 0.00 2 SER A N 18
ATOM 18049 C CA . SER A 1 2 ? -8.665 -8.425 2.228 1.00 0.00 2 SER A CA 18
ATOM 18050 C C . SER A 1 2 ? -7.851 -7.194 1.832 1.00 0.00 2 SER A C 18
ATOM 18051 O O . SER A 1 2 ? -7.642 -6.300 2.626 1.00 0.00 2 SER A O 18
ATOM 18059 N N . ALA A 1 3 ? -7.381 -7.137 0.619 1.00 0.00 3 ALA A N 18
ATOM 18060 C CA . ALA A 1 3 ? -6.574 -5.960 0.199 1.00 0.00 3 ALA A CA 18
ATOM 18061 C C . ALA A 1 3 ? -7.487 -4.763 -0.043 1.00 0.00 3 ALA A C 18
ATOM 18062 O O . ALA A 1 3 ? -7.131 -3.632 0.232 1.00 0.00 3 ALA A O 18
ATOM 18069 N N . LYS A 1 4 ? -8.672 -4.994 -0.530 1.00 0.00 4 LYS A N 18
ATOM 18070 C CA . LYS A 1 4 ? -9.597 -3.856 -0.755 1.00 0.00 4 LYS A CA 18
ATOM 18071 C C . LYS A 1 4 ? -10.131 -3.421 0.609 1.00 0.00 4 LYS A C 18
ATOM 18072 O O . LYS A 1 4 ? -10.366 -2.256 0.860 1.00 0.00 4 LYS A O 18
ATOM 18091 N N . ARG A 1 5 ? -10.304 -4.358 1.499 1.00 0.00 5 ARG A N 18
ATOM 18092 C CA . ARG A 1 5 ? -10.795 -4.019 2.862 1.00 0.00 5 ARG A CA 18
ATOM 18093 C C . ARG A 1 5 ? -9.706 -3.239 3.592 1.00 0.00 5 ARG A C 18
ATOM 18094 O O . ARG A 1 5 ? -9.929 -2.171 4.117 1.00 0.00 5 ARG A O 18
ATOM 18115 N N . VAL A 1 6 ? -8.519 -3.766 3.625 1.00 0.00 6 VAL A N 18
ATOM 18116 C CA . VAL A 1 6 ? -7.423 -3.051 4.315 1.00 0.00 6 VAL A CA 18
ATOM 18117 C C . VAL A 1 6 ? -7.249 -1.699 3.616 1.00 0.00 6 VAL A C 18
ATOM 18118 O O . VAL A 1 6 ? -6.805 -0.729 4.197 1.00 0.00 6 VAL A O 18
ATOM 18131 N N . PHE A 1 7 ? -7.629 -1.640 2.371 1.00 0.00 7 PHE A N 18
ATOM 18132 C CA . PHE A 1 7 ? -7.523 -0.362 1.613 1.00 0.00 7 PHE A CA 18
ATOM 18133 C C . PHE A 1 7 ? -8.621 0.587 2.106 1.00 0.00 7 PHE A C 18
ATOM 18134 O O . PHE A 1 7 ? -8.352 1.713 2.470 1.00 0.00 7 PHE A O 18
ATOM 18151 N N . GLU A 1 8 ? -9.854 0.158 2.151 1.00 0.00 8 GLU A N 18
ATOM 18152 C CA . GLU A 1 8 ? -10.910 1.087 2.640 1.00 0.00 8 GLU A CA 18
ATOM 18153 C C . GLU A 1 8 ? -10.440 1.684 3.970 1.00 0.00 8 GLU A C 18
ATOM 18154 O O . GLU A 1 8 ? -10.631 2.852 4.245 1.00 0.00 8 GLU A O 18
ATOM 18166 N N . LYS A 1 9 ? -9.816 0.884 4.792 1.00 0.00 9 LYS A N 18
ATOM 18167 C CA . LYS A 1 9 ? -9.321 1.392 6.100 1.00 0.00 9 LYS A CA 18
ATOM 18168 C C . LYS A 1 9 ? -8.217 2.436 5.868 1.00 0.00 9 LYS A C 18
ATOM 18169 O O . LYS A 1 9 ? -8.160 3.447 6.542 1.00 0.00 9 LYS A O 18
ATOM 18188 N N . PHE A 1 10 ? -7.340 2.208 4.923 1.00 0.00 10 PHE A N 18
ATOM 18189 C CA . PHE A 1 10 ? -6.251 3.192 4.662 1.00 0.00 10 PHE A CA 18
ATOM 18190 C C . PHE A 1 10 ? -6.710 4.227 3.660 1.00 0.00 10 PHE A C 18
ATOM 18191 O O . PHE A 1 10 ? -6.157 5.304 3.599 1.00 0.00 10 PHE A O 18
ATOM 18208 N N . ASP A 1 11 ? -7.712 3.942 2.874 1.00 0.00 11 ASP A N 18
ATOM 18209 C CA . ASP A 1 11 ? -8.170 4.967 1.909 1.00 0.00 11 ASP A CA 18
ATOM 18210 C C . ASP A 1 11 ? -8.408 6.249 2.691 1.00 0.00 11 ASP A C 18
ATOM 18211 O O . ASP A 1 11 ? -9.518 6.619 3.018 1.00 0.00 11 ASP A O 18
ATOM 18220 N N . LYS A 1 12 ? -7.340 6.915 2.978 1.00 0.00 12 LYS A N 18
ATOM 18221 C CA . LYS A 1 12 ? -7.391 8.188 3.733 1.00 0.00 12 LYS A CA 18
ATOM 18222 C C . LYS A 1 12 ? -7.734 9.306 2.758 1.00 0.00 12 LYS A C 18
ATOM 18223 O O . LYS A 1 12 ? -8.039 10.420 3.136 1.00 0.00 12 LYS A O 18
ATOM 18242 N N . ASN A 1 13 ? -7.724 8.983 1.500 1.00 0.00 13 ASN A N 18
ATOM 18243 C CA . ASN A 1 13 ? -8.087 9.972 0.445 1.00 0.00 13 ASN A CA 18
ATOM 18244 C C . ASN A 1 13 ? -9.327 9.456 -0.301 1.00 0.00 13 ASN A C 18
ATOM 18245 O O . ASN A 1 13 ? -9.675 9.945 -1.355 1.00 0.00 13 ASN A O 18
ATOM 18256 N N . LYS A 1 14 ? -9.987 8.461 0.256 1.00 0.00 14 LYS A N 18
ATOM 18257 C CA . LYS A 1 14 ? -11.201 7.891 -0.405 1.00 0.00 14 LYS A CA 18
ATOM 18258 C C . LYS A 1 14 ? -11.017 8.043 -1.908 1.00 0.00 14 LYS A C 18
ATOM 18259 O O . LYS A 1 14 ? -11.829 8.617 -2.606 1.00 0.00 14 LYS A O 18
ATOM 18278 N N . ASP A 1 15 ? -9.902 7.572 -2.379 1.00 0.00 15 ASP A N 18
ATOM 18279 C CA . ASP A 1 15 ? -9.569 7.714 -3.806 1.00 0.00 15 ASP A CA 18
ATOM 18280 C C . ASP A 1 15 ? -9.670 6.381 -4.513 1.00 0.00 15 ASP A C 18
ATOM 18281 O O . ASP A 1 15 ? -9.956 6.345 -5.694 1.00 0.00 15 ASP A O 18
ATOM 18290 N N . GLY A 1 16 ? -9.378 5.274 -3.873 1.00 0.00 16 GLY A N 18
ATOM 18291 C CA . GLY A 1 16 ? -9.411 4.009 -4.636 1.00 0.00 16 GLY A CA 18
ATOM 18292 C C . GLY A 1 16 ? -7.983 3.812 -5.078 1.00 0.00 16 GLY A C 18
ATOM 18293 O O . GLY A 1 16 ? -7.661 3.017 -5.938 1.00 0.00 16 GLY A O 18
ATOM 18297 N N . LYS A 1 17 ? -7.128 4.558 -4.428 1.00 0.00 17 LYS A N 18
ATOM 18298 C CA . LYS A 1 17 ? -5.694 4.512 -4.684 1.00 0.00 17 LYS A CA 18
ATOM 18299 C C . LYS A 1 17 ? -4.973 4.998 -3.450 1.00 0.00 17 LYS A C 18
ATOM 18300 O O . LYS A 1 17 ? -5.439 5.852 -2.722 1.00 0.00 17 LYS A O 18
ATOM 18319 N N . LEU A 1 18 ? -3.833 4.459 -3.231 1.00 0.00 18 LEU A N 18
ATOM 18320 C CA . LEU A 1 18 ? -3.023 4.857 -2.075 1.00 0.00 18 LEU A CA 18
ATOM 18321 C C . LEU A 1 18 ? -1.673 5.349 -2.508 1.00 0.00 18 LEU A C 18
ATOM 18322 O O . LEU A 1 18 ? -1.179 5.001 -3.544 1.00 0.00 18 LEU A O 18
ATOM 18338 N N . SER A 1 19 ? -1.066 6.125 -1.685 1.00 0.00 19 SER A N 18
ATOM 18339 C CA . SER A 1 19 ? 0.279 6.639 -1.985 1.00 0.00 19 SER A CA 18
ATOM 18340 C C . SER A 1 19 ? 1.252 5.855 -1.139 1.00 0.00 19 SER A C 18
ATOM 18341 O O . SER A 1 19 ? 0.894 5.329 -0.103 1.00 0.00 19 SER A O 18
ATOM 18349 N N . LEU A 1 20 ? 2.471 5.764 -1.545 1.00 0.00 20 LEU A N 18
ATOM 18350 C CA . LEU A 1 20 ? 3.433 5.011 -0.729 1.00 0.00 20 LEU A CA 18
ATOM 18351 C C . LEU A 1 20 ? 3.320 5.555 0.670 1.00 0.00 20 LEU A C 18
ATOM 18352 O O . LEU A 1 20 ? 3.597 4.906 1.651 1.00 0.00 20 LEU A O 18
ATOM 18368 N N . ASP A 1 21 ? 2.853 6.744 0.732 1.00 0.00 21 ASP A N 18
ATOM 18369 C CA . ASP A 1 21 ? 2.637 7.400 2.037 1.00 0.00 21 ASP A CA 18
ATOM 18370 C C . ASP A 1 21 ? 1.525 6.660 2.790 1.00 0.00 21 ASP A C 18
ATOM 18371 O O . ASP A 1 21 ? 1.666 6.371 3.962 1.00 0.00 21 ASP A O 18
ATOM 18380 N N . GLU A 1 22 ? 0.409 6.340 2.156 1.00 0.00 22 GLU A N 18
ATOM 18381 C CA . GLU A 1 22 ? -0.659 5.625 2.895 1.00 0.00 22 GLU A CA 18
ATOM 18382 C C . GLU A 1 22 ? -0.216 4.189 3.153 1.00 0.00 22 GLU A C 18
ATOM 18383 O O . GLU A 1 22 ? -0.435 3.640 4.211 1.00 0.00 22 GLU A O 18
ATOM 18395 N N . PHE A 1 23 ? 0.421 3.589 2.187 1.00 0.00 23 PHE A N 18
ATOM 18396 C CA . PHE A 1 23 ? 0.901 2.203 2.336 1.00 0.00 23 PHE A CA 18
ATOM 18397 C C . PHE A 1 23 ? 2.134 2.186 3.260 1.00 0.00 23 PHE A C 18
ATOM 18398 O O . PHE A 1 23 ? 2.416 1.191 3.893 1.00 0.00 23 PHE A O 18
ATOM 18415 N N . ARG A 1 24 ? 2.854 3.287 3.373 1.00 0.00 24 ARG A N 18
ATOM 18416 C CA . ARG A 1 24 ? 4.033 3.320 4.301 1.00 0.00 24 ARG A CA 18
ATOM 18417 C C . ARG A 1 24 ? 3.516 3.550 5.718 1.00 0.00 24 ARG A C 18
ATOM 18418 O O . ARG A 1 24 ? 4.057 3.058 6.678 1.00 0.00 24 ARG A O 18
ATOM 18439 N N . GLU A 1 25 ? 2.421 4.243 5.830 1.00 0.00 25 GLU A N 18
ATOM 18440 C CA . GLU A 1 25 ? 1.812 4.440 7.171 1.00 0.00 25 GLU A CA 18
ATOM 18441 C C . GLU A 1 25 ? 1.192 3.094 7.499 1.00 0.00 25 GLU A C 18
ATOM 18442 O O . GLU A 1 25 ? 1.201 2.608 8.611 1.00 0.00 25 GLU A O 18
ATOM 18454 N N . VAL A 1 26 ? 0.696 2.491 6.464 1.00 0.00 26 VAL A N 18
ATOM 18455 C CA . VAL A 1 26 ? 0.079 1.144 6.514 1.00 0.00 26 VAL A CA 18
ATOM 18456 C C . VAL A 1 26 ? 1.145 0.121 6.869 1.00 0.00 26 VAL A C 18
ATOM 18457 O O . VAL A 1 26 ? 0.946 -0.781 7.659 1.00 0.00 26 VAL A O 18
ATOM 18470 N N . ALA A 1 27 ? 2.260 0.254 6.226 1.00 0.00 27 ALA A N 18
ATOM 18471 C CA . ALA A 1 27 ? 3.369 -0.697 6.424 1.00 0.00 27 ALA A CA 18
ATOM 18472 C C . ALA A 1 27 ? 4.074 -0.395 7.742 1.00 0.00 27 ALA A C 18
ATOM 18473 O O . ALA A 1 27 ? 4.495 -1.277 8.457 1.00 0.00 27 ALA A O 18
ATOM 18480 N N . LEU A 1 28 ? 4.195 0.855 8.062 1.00 0.00 28 LEU A N 18
ATOM 18481 C CA . LEU A 1 28 ? 4.866 1.241 9.332 1.00 0.00 28 LEU A CA 18
ATOM 18482 C C . LEU A 1 28 ? 3.911 0.994 10.499 1.00 0.00 28 LEU A C 18
ATOM 18483 O O . LEU A 1 28 ? 4.325 0.711 11.604 1.00 0.00 28 LEU A O 18
ATOM 18499 N N . ALA A 1 29 ? 2.633 1.126 10.268 1.00 0.00 29 ALA A N 18
ATOM 18500 C CA . ALA A 1 29 ? 1.641 0.931 11.362 1.00 0.00 29 ALA A CA 18
ATOM 18501 C C . ALA A 1 29 ? 1.414 -0.555 11.680 1.00 0.00 29 ALA A C 18
ATOM 18502 O O . ALA A 1 29 ? 1.602 -0.992 12.798 1.00 0.00 29 ALA A O 18
ATOM 18509 N N . PHE A 1 30 ? 0.962 -1.322 10.723 1.00 0.00 30 PHE A N 18
ATOM 18510 C CA . PHE A 1 30 ? 0.666 -2.764 10.991 1.00 0.00 30 PHE A CA 18
ATOM 18511 C C . PHE A 1 30 ? 1.915 -3.634 10.817 1.00 0.00 30 PHE A C 18
ATOM 18512 O O . PHE A 1 30 ? 2.196 -4.490 11.633 1.00 0.00 30 PHE A O 18
ATOM 18529 N N . SER A 1 31 ? 2.658 -3.439 9.763 1.00 0.00 31 SER A N 18
ATOM 18530 C CA . SER A 1 31 ? 3.881 -4.271 9.539 1.00 0.00 31 SER A CA 18
ATOM 18531 C C . SER A 1 31 ? 5.126 -3.392 9.666 1.00 0.00 31 SER A C 18
ATOM 18532 O O . SER A 1 31 ? 5.798 -3.119 8.691 1.00 0.00 31 SER A O 18
ATOM 18540 N N . PRO A 1 32 ? 5.428 -2.938 10.855 1.00 0.00 32 PRO A N 18
ATOM 18541 C CA . PRO A 1 32 ? 6.606 -2.058 11.097 1.00 0.00 32 PRO A CA 18
ATOM 18542 C C . PRO A 1 32 ? 7.916 -2.698 10.634 1.00 0.00 32 PRO A C 18
ATOM 18543 O O . PRO A 1 32 ? 8.905 -2.020 10.440 1.00 0.00 32 PRO A O 18
ATOM 18554 N N . TYR A 1 33 ? 7.946 -3.992 10.456 1.00 0.00 33 TYR A N 18
ATOM 18555 C CA . TYR A 1 33 ? 9.207 -4.642 10.011 1.00 0.00 33 TYR A CA 18
ATOM 18556 C C . TYR A 1 33 ? 9.438 -4.369 8.524 1.00 0.00 33 TYR A C 18
ATOM 18557 O O . TYR A 1 33 ? 10.505 -4.623 8.003 1.00 0.00 33 TYR A O 18
ATOM 18575 N N . PHE A 1 34 ? 8.459 -3.848 7.827 1.00 0.00 34 PHE A N 18
ATOM 18576 C CA . PHE A 1 34 ? 8.678 -3.574 6.378 1.00 0.00 34 PHE A CA 18
ATOM 18577 C C . PHE A 1 34 ? 9.721 -2.495 6.246 1.00 0.00 34 PHE A C 18
ATOM 18578 O O . PHE A 1 34 ? 9.586 -1.407 6.769 1.00 0.00 34 PHE A O 18
ATOM 18595 N N . THR A 1 35 ? 10.761 -2.787 5.543 1.00 0.00 35 THR A N 18
ATOM 18596 C CA . THR A 1 35 ? 11.806 -1.776 5.374 1.00 0.00 35 THR A CA 18
ATOM 18597 C C . THR A 1 35 ? 11.362 -0.786 4.323 1.00 0.00 35 THR A C 18
ATOM 18598 O O . THR A 1 35 ? 10.747 -1.129 3.334 1.00 0.00 35 THR A O 18
ATOM 18609 N N . GLN A 1 36 ? 11.667 0.445 4.541 1.00 0.00 36 GLN A N 18
ATOM 18610 C CA . GLN A 1 36 ? 11.269 1.487 3.584 1.00 0.00 36 GLN A CA 18
ATOM 18611 C C . GLN A 1 36 ? 11.740 1.114 2.186 1.00 0.00 36 GLN A C 18
ATOM 18612 O O . GLN A 1 36 ? 11.123 1.464 1.210 1.00 0.00 36 GLN A O 18
ATOM 18626 N N . GLU A 1 37 ? 12.820 0.397 2.098 1.00 0.00 37 GLU A N 18
ATOM 18627 C CA . GLU A 1 37 ? 13.338 -0.012 0.760 1.00 0.00 37 GLU A CA 18
ATOM 18628 C C . GLU A 1 37 ? 12.436 -1.105 0.184 1.00 0.00 37 GLU A C 18
ATOM 18629 O O . GLU A 1 37 ? 12.165 -1.137 -0.999 1.00 0.00 37 GLU A O 18
ATOM 18641 N N . ASP A 1 38 ? 11.961 -1.998 1.007 1.00 0.00 38 ASP A N 18
ATOM 18642 C CA . ASP A 1 38 ? 11.069 -3.075 0.492 1.00 0.00 38 ASP A CA 18
ATOM 18643 C C . ASP A 1 38 ? 9.700 -2.475 0.166 1.00 0.00 38 ASP A C 18
ATOM 18644 O O . ASP A 1 38 ? 9.045 -2.871 -0.778 1.00 0.00 38 ASP A O 18
ATOM 18653 N N . ILE A 1 39 ? 9.268 -1.520 0.942 1.00 0.00 39 ILE A N 18
ATOM 18654 C CA . ILE A 1 39 ? 7.945 -0.882 0.686 1.00 0.00 39 ILE A CA 18
ATOM 18655 C C . ILE A 1 39 ? 8.042 -0.001 -0.553 1.00 0.00 39 ILE A C 18
ATOM 18656 O O . ILE A 1 39 ? 7.184 -0.014 -1.404 1.00 0.00 39 ILE A O 18
ATOM 18672 N N . VAL A 1 40 ? 9.077 0.779 -0.640 1.00 0.00 40 VAL A N 18
ATOM 18673 C CA . VAL A 1 40 ? 9.245 1.676 -1.804 1.00 0.00 40 VAL A CA 18
ATOM 18674 C C . VAL A 1 40 ? 9.680 0.873 -3.011 1.00 0.00 40 VAL A C 18
ATOM 18675 O O . VAL A 1 40 ? 9.218 1.104 -4.103 1.00 0.00 40 VAL A O 18
ATOM 18688 N N . LYS A 1 41 ? 10.536 -0.092 -2.850 1.00 0.00 41 LYS A N 18
ATOM 18689 C CA . LYS A 1 41 ? 10.909 -0.884 -4.041 1.00 0.00 41 LYS A CA 18
ATOM 18690 C C . LYS A 1 41 ? 9.613 -1.489 -4.558 1.00 0.00 41 LYS A C 18
ATOM 18691 O O . LYS A 1 41 ? 9.230 -1.297 -5.691 1.00 0.00 41 LYS A O 18
ATOM 18710 N N . PHE A 1 42 ? 8.934 -2.217 -3.715 1.00 0.00 42 PHE A N 18
ATOM 18711 C CA . PHE A 1 42 ? 7.656 -2.855 -4.120 1.00 0.00 42 PHE A CA 18
ATOM 18712 C C . PHE A 1 42 ? 6.612 -1.794 -4.505 1.00 0.00 42 PHE A C 18
ATOM 18713 O O . PHE A 1 42 ? 5.958 -1.914 -5.520 1.00 0.00 42 PHE A O 18
ATOM 18730 N N . PHE A 1 43 ? 6.448 -0.756 -3.724 1.00 0.00 43 PHE A N 18
ATOM 18731 C CA . PHE A 1 43 ? 5.442 0.287 -4.092 1.00 0.00 43 PHE A CA 18
ATOM 18732 C C . PHE A 1 43 ? 5.873 0.925 -5.408 1.00 0.00 43 PHE A C 18
ATOM 18733 O O . PHE A 1 43 ? 5.127 1.002 -6.362 1.00 0.00 43 PHE A O 18
ATOM 18750 N N . GLU A 1 44 ? 7.101 1.343 -5.457 1.00 0.00 44 GLU A N 18
ATOM 18751 C CA . GLU A 1 44 ? 7.626 1.936 -6.714 1.00 0.00 44 GLU A CA 18
ATOM 18752 C C . GLU A 1 44 ? 7.400 0.912 -7.831 1.00 0.00 44 GLU A C 18
ATOM 18753 O O . GLU A 1 44 ? 7.081 1.250 -8.954 1.00 0.00 44 GLU A O 18
ATOM 18765 N N . GLU A 1 45 ? 7.563 -0.346 -7.510 1.00 0.00 45 GLU A N 18
ATOM 18766 C CA . GLU A 1 45 ? 7.363 -1.433 -8.507 1.00 0.00 45 GLU A CA 18
ATOM 18767 C C . GLU A 1 45 ? 5.875 -1.683 -8.744 1.00 0.00 45 GLU A C 18
ATOM 18768 O O . GLU A 1 45 ? 5.459 -2.030 -9.833 1.00 0.00 45 GLU A O 18
ATOM 18780 N N . ILE A 1 46 ? 5.071 -1.540 -7.729 1.00 0.00 46 ILE A N 18
ATOM 18781 C CA . ILE A 1 46 ? 3.620 -1.806 -7.897 1.00 0.00 46 ILE A CA 18
ATOM 18782 C C . ILE A 1 46 ? 2.924 -0.547 -8.416 1.00 0.00 46 ILE A C 18
ATOM 18783 O O . ILE A 1 46 ? 2.004 -0.621 -9.204 1.00 0.00 46 ILE A O 18
ATOM 18799 N N . ASP A 1 47 ? 3.377 0.612 -8.022 1.00 0.00 47 ASP A N 18
ATOM 18800 C CA . ASP A 1 47 ? 2.752 1.850 -8.550 1.00 0.00 47 ASP A CA 18
ATOM 18801 C C . ASP A 1 47 ? 3.090 1.908 -10.026 1.00 0.00 47 ASP A C 18
ATOM 18802 O O . ASP A 1 47 ? 4.016 2.581 -10.434 1.00 0.00 47 ASP A O 18
ATOM 18811 N N . VAL A 1 48 ? 2.391 1.167 -10.829 1.00 0.00 48 VAL A N 18
ATOM 18812 C CA . VAL A 1 48 ? 2.704 1.118 -12.292 1.00 0.00 48 VAL A CA 18
ATOM 18813 C C . VAL A 1 48 ? 2.147 2.302 -13.063 1.00 0.00 48 VAL A C 18
ATOM 18814 O O . VAL A 1 48 ? 2.627 2.646 -14.125 1.00 0.00 48 VAL A O 18
ATOM 18827 N N . ASP A 1 49 ? 1.109 2.885 -12.585 1.00 0.00 49 ASP A N 18
ATOM 18828 C CA . ASP A 1 49 ? 0.485 3.995 -13.342 1.00 0.00 49 ASP A CA 18
ATOM 18829 C C . ASP A 1 49 ? 1.316 5.249 -13.148 1.00 0.00 49 ASP A C 18
ATOM 18830 O O . ASP A 1 49 ? 1.210 6.206 -13.891 1.00 0.00 49 ASP A O 18
ATOM 18839 N N . GLY A 1 50 ? 2.184 5.233 -12.185 1.00 0.00 50 GLY A N 18
ATOM 18840 C CA . GLY A 1 50 ? 3.074 6.388 -11.960 1.00 0.00 50 GLY A CA 18
ATOM 18841 C C . GLY A 1 50 ? 2.326 7.567 -11.334 1.00 0.00 50 GLY A C 18
ATOM 18842 O O . GLY A 1 50 ? 2.859 8.655 -11.235 1.00 0.00 50 GLY A O 18
ATOM 18846 N N . ASN A 1 51 ? 1.117 7.379 -10.889 1.00 0.00 51 ASN A N 18
ATOM 18847 C CA . ASN A 1 51 ? 0.397 8.513 -10.256 1.00 0.00 51 ASN A CA 18
ATOM 18848 C C . ASN A 1 51 ? 0.968 8.684 -8.858 1.00 0.00 51 ASN A C 18
ATOM 18849 O O . ASN A 1 51 ? 0.573 9.553 -8.105 1.00 0.00 51 ASN A O 18
ATOM 18860 N N . GLY A 1 52 ? 1.906 7.847 -8.511 1.00 0.00 52 GLY A N 18
ATOM 18861 C CA . GLY A 1 52 ? 2.526 7.934 -7.169 1.00 0.00 52 GLY A CA 18
ATOM 18862 C C . GLY A 1 52 ? 1.583 7.325 -6.134 1.00 0.00 52 GLY A C 18
ATOM 18863 O O . GLY A 1 52 ? 1.651 7.634 -4.963 1.00 0.00 52 GLY A O 18
ATOM 18867 N N . GLU A 1 53 ? 0.685 6.474 -6.560 1.00 0.00 53 GLU A N 18
ATOM 18868 C CA . GLU A 1 53 ? -0.272 5.862 -5.592 1.00 0.00 53 GLU A CA 18
ATOM 18869 C C . GLU A 1 53 ? -0.597 4.429 -5.989 1.00 0.00 53 GLU A C 18
ATOM 18870 O O . GLU A 1 53 ? -0.476 4.040 -7.135 1.00 0.00 53 GLU A O 18
ATOM 18882 N N . LEU A 1 54 ? -1.026 3.642 -5.040 1.00 0.00 54 LEU A N 18
ATOM 18883 C CA . LEU A 1 54 ? -1.377 2.248 -5.338 1.00 0.00 54 LEU A CA 18
ATOM 18884 C C . LEU A 1 54 ? -2.746 2.212 -5.981 1.00 0.00 54 LEU A C 18
ATOM 18885 O O . LEU A 1 54 ? -3.732 2.583 -5.392 1.00 0.00 54 LEU A O 18
ATOM 18901 N N . ASN A 1 55 ? -2.801 1.762 -7.187 1.00 0.00 55 ASN A N 18
ATOM 18902 C CA . ASN A 1 55 ? -4.117 1.699 -7.883 1.00 0.00 55 ASN A CA 18
ATOM 18903 C C . ASN A 1 55 ? -4.874 0.491 -7.361 1.00 0.00 55 ASN A C 18
ATOM 18904 O O . ASN A 1 55 ? -4.379 -0.243 -6.538 1.00 0.00 55 ASN A O 18
ATOM 18915 N N . ALA A 1 56 ? -6.075 0.298 -7.817 1.00 0.00 56 ALA A N 18
ATOM 18916 C CA . ALA A 1 56 ? -6.891 -0.843 -7.317 1.00 0.00 56 ALA A CA 18
ATOM 18917 C C . ALA A 1 56 ? -6.236 -2.192 -7.676 1.00 0.00 56 ALA A C 18
ATOM 18918 O O . ALA A 1 56 ? -5.931 -2.986 -6.803 1.00 0.00 56 ALA A O 18
ATOM 18925 N N . ASP A 1 57 ? -6.027 -2.479 -8.934 1.00 0.00 57 ASP A N 18
ATOM 18926 C CA . ASP A 1 57 ? -5.407 -3.791 -9.300 1.00 0.00 57 ASP A CA 18
ATOM 18927 C C . ASP A 1 57 ? -4.033 -3.925 -8.639 1.00 0.00 57 ASP A C 18
ATOM 18928 O O . ASP A 1 57 ? -3.719 -4.932 -8.018 1.00 0.00 57 ASP A O 18
ATOM 18937 N N . GLU A 1 58 ? -3.218 -2.915 -8.734 1.00 0.00 58 GLU A N 18
ATOM 18938 C CA . GLU A 1 58 ? -1.886 -2.986 -8.087 1.00 0.00 58 GLU A CA 18
ATOM 18939 C C . GLU A 1 58 ? -2.099 -3.021 -6.578 1.00 0.00 58 GLU A C 18
ATOM 18940 O O . GLU A 1 58 ? -1.325 -3.589 -5.838 1.00 0.00 58 GLU A O 18
ATOM 18952 N N . PHE A 1 59 ? -3.163 -2.418 -6.126 1.00 0.00 59 PHE A N 18
ATOM 18953 C CA . PHE A 1 59 ? -3.478 -2.399 -4.671 1.00 0.00 59 PHE A CA 18
ATOM 18954 C C . PHE A 1 59 ? -3.512 -3.833 -4.141 1.00 0.00 59 PHE A C 18
ATOM 18955 O O . PHE A 1 59 ? -2.950 -4.146 -3.113 1.00 0.00 59 PHE A O 18
ATOM 18972 N N . THR A 1 60 ? -4.163 -4.710 -4.850 1.00 0.00 60 THR A N 18
ATOM 18973 C CA . THR A 1 60 ? -4.228 -6.122 -4.394 1.00 0.00 60 THR A CA 18
ATOM 18974 C C . THR A 1 60 ? -2.836 -6.716 -4.489 1.00 0.00 60 THR A C 18
ATOM 18975 O O . THR A 1 60 ? -2.353 -7.351 -3.571 1.00 0.00 60 THR A O 18
ATOM 18986 N N . SER A 1 61 ? -2.167 -6.488 -5.578 1.00 0.00 61 SER A N 18
ATOM 18987 C CA . SER A 1 61 ? -0.787 -7.012 -5.706 1.00 0.00 61 SER A CA 18
ATOM 18988 C C . SER A 1 61 ? 0.104 -6.246 -4.723 1.00 0.00 61 SER A C 18
ATOM 18989 O O . SER A 1 61 ? 1.152 -6.729 -4.273 1.00 0.00 61 SER A O 18
ATOM 18997 N N . CYS A 1 62 ? -0.358 -5.095 -4.286 1.00 0.00 62 CYS A N 18
ATOM 18998 C CA . CYS A 1 62 ? 0.421 -4.338 -3.279 1.00 0.00 62 CYS A CA 18
ATOM 18999 C C . CYS A 1 62 ? 0.409 -5.174 -2.025 1.00 0.00 62 CYS A C 18
ATOM 19000 O O . CYS A 1 62 ? 1.385 -5.282 -1.311 1.00 0.00 62 CYS A O 18
ATOM 19008 N N . ILE A 1 63 ? -0.702 -5.799 -1.778 1.00 0.00 63 ILE A N 18
ATOM 19009 C CA . ILE A 1 63 ? -0.803 -6.673 -0.599 1.00 0.00 63 ILE A CA 18
ATOM 19010 C C . ILE A 1 63 ? -0.189 -8.014 -0.951 1.00 0.00 63 ILE A C 18
ATOM 19011 O O . ILE A 1 63 ? 0.407 -8.650 -0.108 1.00 0.00 63 ILE A O 18
ATOM 19027 N N . GLU A 1 64 ? -0.297 -8.475 -2.183 1.00 0.00 64 GLU A N 18
ATOM 19028 C CA . GLU A 1 64 ? 0.325 -9.778 -2.514 1.00 0.00 64 GLU A CA 18
ATOM 19029 C C . GLU A 1 64 ? 1.739 -9.782 -1.975 1.00 0.00 64 GLU A C 18
ATOM 19030 O O . GLU A 1 64 ? 2.269 -10.823 -1.637 1.00 0.00 64 GLU A O 18
ATOM 19042 N N . LYS A 1 65 ? 2.353 -8.629 -1.820 1.00 0.00 65 LYS A N 18
ATOM 19043 C CA . LYS A 1 65 ? 3.716 -8.634 -1.212 1.00 0.00 65 LYS A CA 18
ATOM 19044 C C . LYS A 1 65 ? 3.654 -9.549 0.015 1.00 0.00 65 LYS A C 18
ATOM 19045 O O . LYS A 1 65 ? 4.629 -10.125 0.459 1.00 0.00 65 LYS A O 18
ATOM 19064 N N . MET A 1 66 ? 2.465 -9.691 0.511 1.00 0.00 66 MET A N 18
ATOM 19065 C CA . MET A 1 66 ? 2.180 -10.562 1.663 1.00 0.00 66 MET A CA 18
ATOM 19066 C C . MET A 1 66 ? 0.731 -11.010 1.501 1.00 0.00 66 MET A C 18
ATOM 19067 O O . MET A 1 66 ? 0.149 -10.874 0.445 1.00 0.00 66 MET A O 18
ATOM 19081 N N . LEU A 1 67 ? 0.146 -11.549 2.513 1.00 0.00 67 LEU A N 18
ATOM 19082 C CA . LEU A 1 67 ? -1.269 -12.009 2.398 1.00 0.00 67 LEU A CA 18
ATOM 19083 C C . LEU A 1 67 ? -1.423 -12.866 1.139 1.00 0.00 67 LEU A C 18
ATOM 19099 N N . SER A 1 1 ? -8.317 -11.240 -1.385 1.00 0.00 1 SER A N 19
ATOM 19100 C CA . SER A 1 1 ? -8.059 -11.186 0.082 1.00 0.00 1 SER A CA 19
ATOM 19101 C C . SER A 1 1 ? -8.514 -9.833 0.631 1.00 0.00 1 SER A C 19
ATOM 19102 O O . SER A 1 1 ? -9.018 -8.996 -0.092 1.00 0.00 1 SER A O 19
ATOM 19109 N N . SER A 1 2 ? -8.338 -9.610 1.905 1.00 0.00 2 SER A N 19
ATOM 19110 C CA . SER A 1 2 ? -8.759 -8.309 2.497 1.00 0.00 2 SER A CA 19
ATOM 19111 C C . SER A 1 2 ? -7.818 -7.204 2.018 1.00 0.00 2 SER A C 19
ATOM 19112 O O . SER A 1 2 ? -7.480 -6.304 2.758 1.00 0.00 2 SER A O 19
ATOM 19120 N N . ALA A 1 3 ? -7.391 -7.255 0.789 1.00 0.00 3 ALA A N 19
ATOM 19121 C CA . ALA A 1 3 ? -6.475 -6.193 0.296 1.00 0.00 3 ALA A CA 19
ATOM 19122 C C . ALA A 1 3 ? -7.278 -4.939 -0.026 1.00 0.00 3 ALA A C 19
ATOM 19123 O O . ALA A 1 3 ? -6.840 -3.830 0.208 1.00 0.00 3 ALA A O 19
ATOM 19130 N N . LYS A 1 4 ? -8.466 -5.101 -0.529 1.00 0.00 4 LYS A N 19
ATOM 19131 C CA . LYS A 1 4 ? -9.303 -3.913 -0.825 1.00 0.00 4 LYS A CA 19
ATOM 19132 C C . LYS A 1 4 ? -9.866 -3.430 0.511 1.00 0.00 4 LYS A C 19
ATOM 19133 O O . LYS A 1 4 ? -10.021 -2.250 0.752 1.00 0.00 4 LYS A O 19
ATOM 19152 N N . ARG A 1 5 ? -10.146 -4.354 1.393 1.00 0.00 5 ARG A N 19
ATOM 19153 C CA . ARG A 1 5 ? -10.676 -3.986 2.734 1.00 0.00 5 ARG A CA 19
ATOM 19154 C C . ARG A 1 5 ? -9.620 -3.175 3.480 1.00 0.00 5 ARG A C 19
ATOM 19155 O O . ARG A 1 5 ? -9.883 -2.105 3.987 1.00 0.00 5 ARG A O 19
ATOM 19176 N N . VAL A 1 6 ? -8.423 -3.681 3.552 1.00 0.00 6 VAL A N 19
ATOM 19177 C CA . VAL A 1 6 ? -7.351 -2.941 4.266 1.00 0.00 6 VAL A CA 19
ATOM 19178 C C . VAL A 1 6 ? -7.187 -1.580 3.585 1.00 0.00 6 VAL A C 19
ATOM 19179 O O . VAL A 1 6 ? -6.997 -0.561 4.221 1.00 0.00 6 VAL A O 19
ATOM 19192 N N . PHE A 1 7 ? -7.285 -1.568 2.289 1.00 0.00 7 PHE A N 19
ATOM 19193 C CA . PHE A 1 7 ? -7.156 -0.284 1.552 1.00 0.00 7 PHE A CA 19
ATOM 19194 C C . PHE A 1 7 ? -8.291 0.658 1.982 1.00 0.00 7 PHE A C 19
ATOM 19195 O O . PHE A 1 7 ? -8.051 1.790 2.352 1.00 0.00 7 PHE A O 19
ATOM 19212 N N . GLU A 1 8 ? -9.519 0.221 1.966 1.00 0.00 8 GLU A N 19
ATOM 19213 C CA . GLU A 1 8 ? -10.606 1.146 2.391 1.00 0.00 8 GLU A CA 19
ATOM 19214 C C . GLU A 1 8 ? -10.215 1.756 3.745 1.00 0.00 8 GLU A C 19
ATOM 19215 O O . GLU A 1 8 ? -10.430 2.922 3.997 1.00 0.00 8 GLU A O 19
ATOM 19227 N N . LYS A 1 9 ? -9.641 0.970 4.612 1.00 0.00 9 LYS A N 19
ATOM 19228 C CA . LYS A 1 9 ? -9.230 1.498 5.945 1.00 0.00 9 LYS A CA 19
ATOM 19229 C C . LYS A 1 9 ? -8.230 2.646 5.761 1.00 0.00 9 LYS A C 19
ATOM 19230 O O . LYS A 1 9 ? -8.297 3.647 6.447 1.00 0.00 9 LYS A O 19
ATOM 19249 N N . PHE A 1 10 ? -7.299 2.515 4.851 1.00 0.00 10 PHE A N 19
ATOM 19250 C CA . PHE A 1 10 ? -6.304 3.611 4.654 1.00 0.00 10 PHE A CA 19
ATOM 19251 C C . PHE A 1 10 ? -6.757 4.572 3.582 1.00 0.00 10 PHE A C 19
ATOM 19252 O O . PHE A 1 10 ? -6.187 5.633 3.451 1.00 0.00 10 PHE A O 19
ATOM 19269 N N . ASP A 1 11 ? -7.772 4.260 2.817 1.00 0.00 11 ASP A N 19
ATOM 19270 C CA . ASP A 1 11 ? -8.202 5.249 1.798 1.00 0.00 11 ASP A CA 19
ATOM 19271 C C . ASP A 1 11 ? -8.345 6.586 2.507 1.00 0.00 11 ASP A C 19
ATOM 19272 O O . ASP A 1 11 ? -9.421 7.057 2.819 1.00 0.00 11 ASP A O 19
ATOM 19281 N N . LYS A 1 12 ? -7.230 7.185 2.749 1.00 0.00 12 LYS A N 19
ATOM 19282 C CA . LYS A 1 12 ? -7.183 8.493 3.433 1.00 0.00 12 LYS A CA 19
ATOM 19283 C C . LYS A 1 12 ? -7.479 9.585 2.412 1.00 0.00 12 LYS A C 19
ATOM 19284 O O . LYS A 1 12 ? -7.706 10.732 2.744 1.00 0.00 12 LYS A O 19
ATOM 19303 N N . ASN A 1 13 ? -7.516 9.209 1.167 1.00 0.00 13 ASN A N 19
ATOM 19304 C CA . ASN A 1 13 ? -7.833 10.159 0.086 1.00 0.00 13 ASN A CA 19
ATOM 19305 C C . ASN A 1 13 ? -9.124 9.685 -0.605 1.00 0.00 13 ASN A C 19
ATOM 19306 O O . ASN A 1 13 ? -9.468 10.138 -1.677 1.00 0.00 13 ASN A O 19
ATOM 19317 N N . LYS A 1 14 ? -9.833 8.765 0.016 1.00 0.00 14 LYS A N 19
ATOM 19318 C CA . LYS A 1 14 ? -11.099 8.235 -0.586 1.00 0.00 14 LYS A CA 19
ATOM 19319 C C . LYS A 1 14 ? -11.006 8.406 -2.100 1.00 0.00 14 LYS A C 19
ATOM 19320 O O . LYS A 1 14 ? -11.859 8.986 -2.742 1.00 0.00 14 LYS A O 19
ATOM 19339 N N . ASP A 1 15 ? -9.921 7.940 -2.638 1.00 0.00 15 ASP A N 19
ATOM 19340 C CA . ASP A 1 15 ? -9.669 8.098 -4.087 1.00 0.00 15 ASP A CA 19
ATOM 19341 C C . ASP A 1 15 ? -9.684 6.755 -4.790 1.00 0.00 15 ASP A C 19
ATOM 19342 O O . ASP A 1 15 ? -9.949 6.692 -5.973 1.00 0.00 15 ASP A O 19
ATOM 19351 N N . GLY A 1 16 ? -9.349 5.674 -4.132 1.00 0.00 16 GLY A N 19
ATOM 19352 C CA . GLY A 1 16 ? -9.300 4.384 -4.859 1.00 0.00 16 GLY A CA 19
ATOM 19353 C C . GLY A 1 16 ? -7.842 4.161 -5.167 1.00 0.00 16 GLY A C 19
ATOM 19354 O O . GLY A 1 16 ? -7.463 3.301 -5.935 1.00 0.00 16 GLY A O 19
ATOM 19358 N N . LYS A 1 17 ? -7.023 4.940 -4.505 1.00 0.00 17 LYS A N 19
ATOM 19359 C CA . LYS A 1 17 ? -5.566 4.823 -4.656 1.00 0.00 17 LYS A CA 19
ATOM 19360 C C . LYS A 1 17 ? -4.877 5.297 -3.392 1.00 0.00 17 LYS A C 19
ATOM 19361 O O . LYS A 1 17 ? -5.328 6.184 -2.695 1.00 0.00 17 LYS A O 19
ATOM 19380 N N . LEU A 1 18 ? -3.765 4.701 -3.126 1.00 0.00 18 LEU A N 19
ATOM 19381 C CA . LEU A 1 18 ? -2.959 5.061 -1.945 1.00 0.00 18 LEU A CA 19
ATOM 19382 C C . LEU A 1 1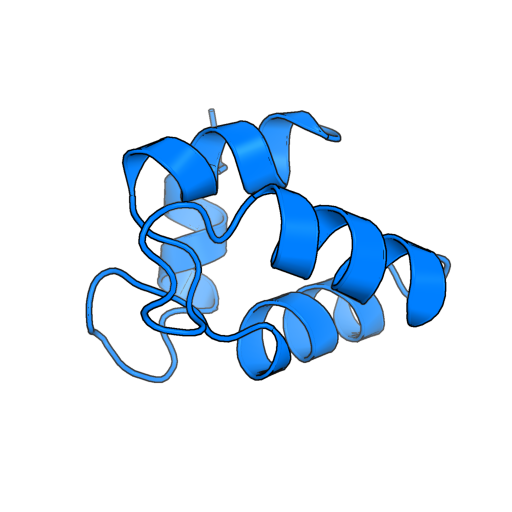8 ? -1.621 5.587 -2.371 1.00 0.00 18 LEU A C 19
ATOM 19383 O O . LEU A 1 18 ? -1.134 5.292 -3.427 1.00 0.00 18 LEU A O 19
ATOM 19399 N N . SER A 1 19 ? -1.013 6.326 -1.520 1.00 0.00 19 SER A N 19
ATOM 19400 C CA . SER A 1 19 ? 0.323 6.864 -1.810 1.00 0.00 19 SER A CA 19
ATOM 19401 C C . SER A 1 19 ? 1.314 6.053 -1.011 1.00 0.00 19 SER A C 19
ATOM 19402 O O . SER A 1 19 ? 0.980 5.490 0.011 1.00 0.00 19 SER A O 19
ATOM 19410 N N . LEU A 1 20 ? 2.528 5.989 -1.442 1.00 0.00 20 LEU A N 19
ATOM 19411 C CA . LEU A 1 20 ? 3.513 5.222 -0.669 1.00 0.00 20 LEU A CA 19
ATOM 19412 C C . LEU A 1 20 ? 3.414 5.715 0.752 1.00 0.00 20 LEU A C 19
ATOM 19413 O O . LEU A 1 20 ? 3.736 5.045 1.707 1.00 0.00 20 LEU A O 19
ATOM 19429 N N . ASP A 1 21 ? 2.896 6.880 0.861 1.00 0.00 21 ASP A N 19
ATOM 19430 C CA . ASP A 1 21 ? 2.669 7.488 2.188 1.00 0.00 21 ASP A CA 19
ATOM 19431 C C . ASP A 1 21 ? 1.600 6.673 2.928 1.00 0.00 21 ASP A C 19
ATOM 19432 O O . ASP A 1 21 ? 1.762 6.352 4.088 1.00 0.00 21 ASP A O 19
ATOM 19441 N N . GLU A 1 22 ? 0.497 6.322 2.287 1.00 0.00 22 GLU A N 19
ATOM 19442 C CA . GLU A 1 22 ? -0.545 5.532 3.001 1.00 0.00 22 GLU A CA 19
ATOM 19443 C C . GLU A 1 22 ? -0.063 4.090 3.182 1.00 0.00 22 GLU A C 19
ATOM 19444 O O . GLU A 1 22 ? -0.259 3.488 4.216 1.00 0.00 22 GLU A O 19
ATOM 19456 N N . PHE A 1 23 ? 0.577 3.545 2.182 1.00 0.00 23 PHE A N 19
ATOM 19457 C CA . PHE A 1 23 ? 1.098 2.162 2.270 1.00 0.00 23 PHE A CA 19
ATOM 19458 C C . PHE A 1 23 ? 2.328 2.158 3.188 1.00 0.00 23 PHE A C 19
ATOM 19459 O O . PHE A 1 23 ? 2.654 1.159 3.792 1.00 0.00 23 PHE A O 19
ATOM 19476 N N . ARG A 1 24 ? 2.995 3.286 3.328 1.00 0.00 24 ARG A N 19
ATOM 19477 C CA . ARG A 1 24 ? 4.173 3.364 4.251 1.00 0.00 24 ARG A CA 19
ATOM 19478 C C . ARG A 1 24 ? 3.640 3.544 5.672 1.00 0.00 24 ARG A C 19
ATOM 19479 O O . ARG A 1 24 ? 4.185 3.043 6.629 1.00 0.00 24 ARG A O 19
ATOM 19500 N N . GLU A 1 25 ? 2.526 4.203 5.785 1.00 0.00 25 GLU A N 19
ATOM 19501 C CA . GLU A 1 25 ? 1.886 4.362 7.121 1.00 0.00 25 GLU A CA 19
ATOM 19502 C C . GLU A 1 25 ? 1.274 3.001 7.417 1.00 0.00 25 GLU A C 19
ATOM 19503 O O . GLU A 1 25 ? 1.326 2.473 8.506 1.00 0.00 25 GLU A O 19
ATOM 19515 N N . VAL A 1 26 ? 0.739 2.436 6.381 1.00 0.00 26 VAL A N 19
ATOM 19516 C CA . VAL A 1 26 ? 0.129 1.083 6.406 1.00 0.00 26 VAL A CA 19
ATOM 19517 C C . VAL A 1 26 ? 1.188 0.066 6.798 1.00 0.00 26 VAL A C 19
ATOM 19518 O O . VAL A 1 26 ? 1.000 -0.789 7.638 1.00 0.00 26 VAL A O 19
ATOM 19531 N N . ALA A 1 27 ? 2.283 0.155 6.116 1.00 0.00 27 ALA A N 19
ATOM 19532 C CA . ALA A 1 27 ? 3.395 -0.791 6.316 1.00 0.00 27 ALA A CA 19
ATOM 19533 C C . ALA A 1 27 ? 4.079 -0.528 7.657 1.00 0.00 27 ALA A C 19
ATOM 19534 O O . ALA A 1 27 ? 4.406 -1.432 8.394 1.00 0.00 27 ALA A O 19
ATOM 19541 N N . LEU A 1 28 ? 4.293 0.711 7.969 1.00 0.00 28 LEU A N 19
ATOM 19542 C CA . LEU A 1 28 ? 4.957 1.051 9.256 1.00 0.00 28 LEU A CA 19
ATOM 19543 C C . LEU A 1 28 ? 3.981 0.831 10.408 1.00 0.00 28 LEU A C 19
ATOM 19544 O O . LEU A 1 28 ? 4.376 0.545 11.521 1.00 0.00 28 LEU A O 19
ATOM 19560 N N . ALA A 1 29 ? 2.710 0.987 10.163 1.00 0.00 29 ALA A N 19
ATOM 19561 C CA . ALA A 1 29 ? 1.707 0.820 11.252 1.00 0.00 29 ALA A CA 19
ATOM 19562 C C . ALA A 1 29 ? 1.442 -0.658 11.581 1.00 0.00 29 ALA A C 19
ATOM 19563 O O . ALA A 1 29 ? 1.606 -1.088 12.705 1.00 0.00 29 ALA A O 19
ATOM 19570 N N . PHE A 1 30 ? 0.979 -1.424 10.626 1.00 0.00 30 PHE A N 19
ATOM 19571 C CA . PHE A 1 30 ? 0.644 -2.857 10.909 1.00 0.00 30 PHE A CA 19
ATOM 19572 C C . PHE A 1 30 ? 1.852 -3.775 10.682 1.00 0.00 30 PHE A C 19
ATOM 19573 O O . PHE A 1 30 ? 2.149 -4.623 11.498 1.00 0.00 30 PHE A O 19
ATOM 19590 N N . SER A 1 31 ? 2.540 -3.624 9.584 1.00 0.00 31 SER A N 19
ATOM 19591 C CA . SER A 1 31 ? 3.717 -4.503 9.311 1.00 0.00 31 SER A CA 19
ATOM 19592 C C . SER A 1 31 ? 5.001 -3.674 9.396 1.00 0.00 31 SER A C 19
ATOM 19593 O O . SER A 1 31 ? 5.617 -3.376 8.393 1.00 0.00 31 SER A O 19
ATOM 19601 N N . PRO A 1 32 ? 5.396 -3.292 10.584 1.00 0.00 32 PRO A N 19
ATOM 19602 C CA . PRO A 1 32 ? 6.620 -2.467 10.789 1.00 0.00 32 PRO A CA 19
ATOM 19603 C C . PRO A 1 32 ? 7.880 -3.149 10.256 1.00 0.00 32 PRO A C 19
ATOM 19604 O O . PRO A 1 32 ? 8.884 -2.507 10.018 1.00 0.00 32 PRO A O 19
ATOM 19615 N N . TYR A 1 33 ? 7.851 -4.440 10.059 1.00 0.00 33 TYR A N 19
ATOM 19616 C CA . TYR A 1 33 ? 9.061 -5.129 9.538 1.00 0.00 33 TYR A CA 19
ATOM 19617 C C . TYR A 1 33 ? 9.314 -4.682 8.098 1.00 0.00 33 TYR A C 19
ATOM 19618 O O . TYR A 1 33 ? 10.393 -4.852 7.567 1.00 0.00 33 TYR A O 19
ATOM 19636 N N . PHE A 1 34 ? 8.331 -4.098 7.462 1.00 0.00 34 PHE A N 19
ATOM 19637 C CA . PHE A 1 34 ? 8.538 -3.634 6.062 1.00 0.00 34 PHE A CA 19
ATOM 19638 C C . PHE A 1 34 ? 9.567 -2.510 6.076 1.00 0.00 34 PHE A C 19
ATOM 19639 O O . PHE A 1 34 ? 9.278 -1.421 6.533 1.00 0.00 34 PHE A O 19
ATOM 19656 N N . THR A 1 35 ? 10.746 -2.719 5.565 1.00 0.00 35 THR A N 19
ATOM 19657 C CA . THR A 1 35 ? 11.695 -1.582 5.574 1.00 0.00 35 THR A CA 19
ATOM 19658 C C . THR A 1 35 ? 11.293 -0.650 4.470 1.00 0.00 35 THR A C 19
ATOM 19659 O O . THR A 1 35 ? 10.676 -1.023 3.495 1.00 0.00 35 THR A O 19
ATOM 19670 N N . GLN A 1 36 ? 11.641 0.554 4.636 1.00 0.00 36 GLN A N 19
ATOM 19671 C CA . GLN A 1 36 ? 11.310 1.579 3.650 1.00 0.00 36 GLN A CA 19
ATOM 19672 C C . GLN A 1 36 ? 11.758 1.170 2.250 1.00 0.00 36 GLN A C 19
ATOM 19673 O O . GLN A 1 36 ? 11.126 1.501 1.276 1.00 0.00 36 GLN A O 19
ATOM 19687 N N . GLU A 1 37 ? 12.837 0.451 2.150 1.00 0.00 37 GLU A N 19
ATOM 19688 C CA . GLU A 1 37 ? 13.330 0.027 0.807 1.00 0.00 37 GLU A CA 19
ATOM 19689 C C . GLU A 1 37 ? 12.379 -1.018 0.221 1.00 0.00 37 GLU A C 19
ATOM 19690 O O . GLU A 1 37 ? 12.093 -1.016 -0.957 1.00 0.00 37 GLU A O 19
ATOM 19702 N N . ASP A 1 38 ? 11.880 -1.908 1.032 1.00 0.00 38 ASP A N 19
ATOM 19703 C CA . ASP A 1 38 ? 10.942 -2.940 0.509 1.00 0.00 38 ASP A CA 19
ATOM 19704 C C . ASP A 1 38 ? 9.600 -2.274 0.200 1.00 0.00 38 ASP A C 19
ATOM 19705 O O . ASP A 1 38 ? 8.905 -2.648 -0.721 1.00 0.00 38 ASP A O 19
ATOM 19714 N N . ILE A 1 39 ? 9.234 -1.289 0.971 1.00 0.00 39 ILE A N 19
ATOM 19715 C CA . ILE A 1 39 ? 7.941 -0.587 0.736 1.00 0.00 39 ILE A CA 19
ATOM 19716 C C . ILE A 1 39 ? 8.067 0.312 -0.488 1.00 0.00 39 ILE A C 19
ATOM 19717 O O . ILE A 1 39 ? 7.214 0.332 -1.342 1.00 0.00 39 ILE A O 19
ATOM 19733 N N . VAL A 1 40 ? 9.125 1.065 -0.562 1.00 0.00 40 VAL A N 19
ATOM 19734 C CA . VAL A 1 40 ? 9.324 1.974 -1.715 1.00 0.00 40 VAL A CA 19
ATOM 19735 C C . VAL A 1 40 ? 9.762 1.183 -2.929 1.00 0.00 40 VAL A C 19
ATOM 19736 O O . VAL A 1 40 ? 9.295 1.416 -4.019 1.00 0.00 40 VAL A O 19
ATOM 19749 N N . LYS A 1 41 ? 10.631 0.228 -2.775 1.00 0.00 41 LYS A N 19
ATOM 19750 C CA . LYS A 1 41 ? 11.017 -0.553 -3.966 1.00 0.00 41 LYS A CA 19
ATOM 19751 C C . LYS A 1 41 ? 9.735 -1.176 -4.493 1.00 0.00 41 LYS A C 19
ATOM 19752 O O . LYS A 1 41 ? 9.360 -0.989 -5.629 1.00 0.00 41 LYS A O 19
ATOM 19771 N N . PHE A 1 42 ? 9.061 -1.915 -3.657 1.00 0.00 42 PHE A N 19
ATOM 19772 C CA . PHE A 1 42 ? 7.801 -2.568 -4.080 1.00 0.00 42 PHE A CA 19
ATOM 19773 C C . PHE A 1 42 ? 6.730 -1.524 -4.422 1.00 0.00 42 PHE A C 19
ATOM 19774 O O . PHE A 1 42 ? 6.073 -1.631 -5.436 1.00 0.00 42 PHE A O 19
ATOM 19791 N N . PHE A 1 43 ? 6.544 -0.507 -3.617 1.00 0.00 43 PHE A N 19
ATOM 19792 C CA . PHE A 1 43 ? 5.512 0.512 -3.973 1.00 0.00 43 PHE A CA 19
ATOM 19793 C C . PHE A 1 43 ? 5.915 1.135 -5.299 1.00 0.00 43 PHE A C 19
ATOM 19794 O O . PHE A 1 43 ? 5.156 1.191 -6.246 1.00 0.00 43 PHE A O 19
ATOM 19811 N N . GLU A 1 44 ? 7.139 1.563 -5.368 1.00 0.00 44 GLU A N 19
ATOM 19812 C CA . GLU A 1 44 ? 7.643 2.142 -6.640 1.00 0.00 44 GLU A CA 19
ATOM 19813 C C . GLU A 1 44 ? 7.394 1.100 -7.735 1.00 0.00 44 GLU A C 19
ATOM 19814 O O . GLU A 1 44 ? 7.053 1.418 -8.857 1.00 0.00 44 GLU A O 19
ATOM 19826 N N . GLU A 1 45 ? 7.560 -0.151 -7.392 1.00 0.00 45 GLU A N 19
ATOM 19827 C CA . GLU A 1 45 ? 7.339 -1.260 -8.357 1.00 0.00 45 GLU A CA 19
ATOM 19828 C C . GLU A 1 45 ? 5.846 -1.529 -8.554 1.00 0.00 45 GLU A C 19
ATOM 19829 O O . GLU A 1 45 ? 5.406 -1.887 -9.628 1.00 0.00 45 GLU A O 19
ATOM 19841 N N . ILE A 1 46 ? 5.069 -1.399 -7.514 1.00 0.00 46 ILE A N 19
ATOM 19842 C CA . ILE A 1 46 ? 3.618 -1.694 -7.640 1.00 0.00 46 ILE A CA 19
ATOM 19843 C C . ILE A 1 46 ? 2.874 -0.458 -8.143 1.00 0.00 46 ILE A C 19
ATOM 19844 O O . ILE A 1 46 ? 1.988 -0.561 -8.966 1.00 0.00 46 ILE A O 19
ATOM 19860 N N . ASP A 1 47 ? 3.245 0.716 -7.709 1.00 0.00 47 ASP A N 19
ATOM 19861 C CA . ASP A 1 47 ? 2.564 1.923 -8.244 1.00 0.00 47 ASP A CA 19
ATOM 19862 C C . ASP A 1 47 ? 2.943 1.981 -9.714 1.00 0.00 47 ASP A C 19
ATOM 19863 O O . ASP A 1 47 ? 3.866 2.668 -10.103 1.00 0.00 47 ASP A O 19
ATOM 19872 N N . VAL A 1 48 ? 2.283 1.209 -10.528 1.00 0.00 48 VAL A N 19
ATOM 19873 C CA . VAL A 1 48 ? 2.631 1.130 -11.981 1.00 0.00 48 VAL A CA 19
ATOM 19874 C C . VAL A 1 48 ? 2.094 2.294 -12.800 1.00 0.00 48 VAL A C 19
ATOM 19875 O O . VAL A 1 48 ? 2.602 2.601 -13.861 1.00 0.00 48 VAL A O 19
ATOM 19888 N N . ASP A 1 49 ? 1.050 2.896 -12.368 1.00 0.00 49 ASP A N 19
ATOM 19889 C CA . ASP A 1 49 ? 0.455 3.985 -13.178 1.00 0.00 49 ASP A CA 19
ATOM 19890 C C . ASP A 1 49 ? 1.309 5.230 -13.017 1.00 0.00 49 ASP A C 19
ATOM 19891 O O . ASP A 1 49 ? 1.235 6.162 -13.793 1.00 0.00 49 ASP A O 19
ATOM 19900 N N . GLY A 1 50 ? 2.168 5.221 -12.046 1.00 0.00 50 GLY A N 19
ATOM 19901 C CA . GLY A 1 50 ? 3.088 6.358 -11.849 1.00 0.00 50 GLY A CA 19
ATOM 19902 C C . GLY A 1 50 ? 2.375 7.572 -11.257 1.00 0.00 50 GLY A C 19
ATOM 19903 O O . GLY A 1 50 ? 2.948 8.640 -11.163 1.00 0.00 50 GLY A O 19
ATOM 19907 N N . ASN A 1 51 ? 1.154 7.435 -10.827 1.00 0.00 51 ASN A N 19
ATOM 19908 C CA . ASN A 1 51 ? 0.471 8.607 -10.221 1.00 0.00 51 ASN A CA 19
ATOM 19909 C C . ASN A 1 51 ? 1.047 8.783 -8.825 1.00 0.00 51 ASN A C 19
ATOM 19910 O O . ASN A 1 51 ? 0.671 9.668 -8.082 1.00 0.00 51 ASN A O 19
ATOM 19921 N N . GLY A 1 52 ? 1.971 7.931 -8.474 1.00 0.00 52 GLY A N 19
ATOM 19922 C CA . GLY A 1 52 ? 2.601 8.018 -7.135 1.00 0.00 52 GLY A CA 19
ATOM 19923 C C . GLY A 1 52 ? 1.658 7.423 -6.093 1.00 0.00 52 GLY A C 19
ATOM 19924 O O . GLY A 1 52 ? 1.713 7.764 -4.927 1.00 0.00 52 GLY A O 19
ATOM 19928 N N . GLU A 1 53 ? 0.768 6.557 -6.505 1.00 0.00 53 GLU A N 19
ATOM 19929 C CA . GLU A 1 53 ? -0.196 5.965 -5.534 1.00 0.00 53 GLU A CA 19
ATOM 19930 C C . GLU A 1 53 ? -0.538 4.526 -5.912 1.00 0.00 53 GLU A C 19
ATOM 19931 O O . GLU A 1 53 ? -0.412 4.121 -7.051 1.00 0.00 53 GLU A O 19
ATOM 19943 N N . LEU A 1 54 ? -0.972 3.750 -4.951 1.00 0.00 54 LEU A N 19
ATOM 19944 C CA . LEU A 1 54 ? -1.328 2.344 -5.234 1.00 0.00 54 LEU A CA 19
ATOM 19945 C C . LEU A 1 54 ? -2.706 2.274 -5.857 1.00 0.00 54 LEU A C 19
ATOM 19946 O O . LEU A 1 54 ? -3.688 2.667 -5.270 1.00 0.00 54 LEU A O 19
ATOM 19962 N N . ASN A 1 55 ? -2.781 1.759 -7.033 1.00 0.00 55 ASN A N 19
ATOM 19963 C CA . ASN A 1 55 ? -4.107 1.643 -7.704 1.00 0.00 55 ASN A CA 19
ATOM 19964 C C . ASN A 1 55 ? -4.840 0.416 -7.165 1.00 0.00 55 ASN A C 19
ATOM 19965 O O . ASN A 1 55 ? -4.326 -0.324 -6.350 1.00 0.00 55 ASN A O 19
ATOM 19976 N N . ALA A 1 56 ? -6.046 0.214 -7.614 1.00 0.00 56 ALA A N 19
ATOM 19977 C CA . ALA A 1 56 ? -6.868 -0.940 -7.134 1.00 0.00 56 ALA A CA 19
ATOM 19978 C C . ALA A 1 56 ? -6.213 -2.295 -7.480 1.00 0.00 56 ALA A C 19
ATOM 19979 O O . ALA A 1 56 ? -5.929 -3.093 -6.602 1.00 0.00 56 ALA A O 19
ATOM 19986 N N . ASP A 1 57 ? -5.974 -2.596 -8.724 1.00 0.00 57 ASP A N 19
ATOM 19987 C CA . ASP A 1 57 ? -5.352 -3.919 -9.044 1.00 0.00 57 ASP A CA 19
ATOM 19988 C C . ASP A 1 57 ? -3.974 -4.031 -8.371 1.00 0.00 57 ASP A C 19
ATOM 19989 O O . ASP A 1 57 ? -3.605 -5.063 -7.822 1.00 0.00 57 ASP A O 19
ATOM 19998 N N . GLU A 1 58 ? -3.216 -2.974 -8.391 1.00 0.00 58 GLU A N 19
ATOM 19999 C CA . GLU A 1 58 ? -1.878 -3.015 -7.750 1.00 0.00 58 GLU A CA 19
ATOM 20000 C C . GLU A 1 58 ? -2.082 -3.102 -6.245 1.00 0.00 58 GLU A C 19
ATOM 20001 O O . GLU A 1 58 ? -1.294 -3.684 -5.527 1.00 0.00 58 GLU A O 19
ATOM 20013 N N . PHE A 1 59 ? -3.156 -2.543 -5.768 1.00 0.00 59 PHE A N 19
ATOM 20014 C CA . PHE A 1 59 ? -3.453 -2.600 -4.315 1.00 0.00 59 PHE A CA 19
ATOM 20015 C C . PHE A 1 59 ? -3.470 -4.059 -3.875 1.00 0.00 59 PHE A C 19
ATOM 20016 O O . PHE A 1 59 ? -2.926 -4.424 -2.852 1.00 0.00 59 PHE A O 19
ATOM 20033 N N . THR A 1 60 ? -4.108 -4.898 -4.648 1.00 0.00 60 THR A N 19
ATOM 20034 C CA . THR A 1 60 ? -4.179 -6.337 -4.285 1.00 0.00 60 THR A CA 19
ATOM 20035 C C . THR A 1 60 ? -2.782 -6.921 -4.337 1.00 0.00 60 THR A C 19
ATOM 20036 O O . THR A 1 60 ? -2.376 -7.660 -3.467 1.00 0.00 60 THR A O 19
ATOM 20047 N N . SER A 1 61 ? -2.034 -6.576 -5.339 1.00 0.00 61 SER A N 19
ATOM 20048 C CA . SER A 1 61 ? -0.644 -7.094 -5.422 1.00 0.00 61 SER A CA 19
ATOM 20049 C C . SER A 1 61 ? 0.217 -6.346 -4.397 1.00 0.00 61 SER A C 19
ATOM 20050 O O . SER A 1 61 ? 1.254 -6.831 -3.937 1.00 0.00 61 SER A O 19
ATOM 20058 N N . CYS A 1 62 ? -0.257 -5.211 -3.941 1.00 0.00 62 CYS A N 19
ATOM 20059 C CA . CYS A 1 62 ? 0.501 -4.465 -2.902 1.00 0.00 62 CYS A CA 19
ATOM 20060 C C . CYS A 1 62 ? 0.366 -5.228 -1.601 1.00 0.00 62 CYS A C 19
ATOM 20061 O O . CYS A 1 62 ? 1.316 -5.416 -0.869 1.00 0.00 62 CYS A O 19
ATOM 20069 N N . ILE A 1 63 ? -0.812 -5.696 -1.327 1.00 0.00 63 ILE A N 19
ATOM 20070 C CA . ILE A 1 63 ? -1.021 -6.482 -0.096 1.00 0.00 63 ILE A CA 19
ATOM 20071 C C . ILE A 1 63 ? -0.531 -7.894 -0.366 1.00 0.00 63 ILE A C 19
ATOM 20072 O O . ILE A 1 63 ? 0.028 -8.530 0.505 1.00 0.00 63 ILE A O 19
ATOM 20088 N N . GLU A 1 64 ? -0.708 -8.408 -1.563 1.00 0.00 64 GLU A N 19
ATOM 20089 C CA . GLU A 1 64 ? -0.218 -9.776 -1.839 1.00 0.00 64 GLU A CA 19
ATOM 20090 C C . GLU A 1 64 ? 1.228 -9.874 -1.401 1.00 0.00 64 GLU A C 19
ATOM 20091 O O . GLU A 1 64 ? 1.689 -10.937 -1.040 1.00 0.00 64 GLU A O 19
ATOM 20103 N N . LYS A 1 65 ? 1.959 -8.777 -1.371 1.00 0.00 65 LYS A N 19
ATOM 20104 C CA . LYS A 1 65 ? 3.358 -8.892 -0.874 1.00 0.00 65 LYS A CA 19
ATOM 20105 C C . LYS A 1 65 ? 3.317 -9.675 0.450 1.00 0.00 65 LYS A C 19
ATOM 20106 O O . LYS A 1 65 ? 4.316 -10.153 0.951 1.00 0.00 65 LYS A O 19
ATOM 20125 N N . MET A 1 66 ? 2.131 -9.824 0.979 1.00 0.00 66 MET A N 19
ATOM 20126 C CA . MET A 1 66 ? 1.899 -10.576 2.222 1.00 0.00 66 MET A CA 19
ATOM 20127 C C . MET A 1 66 ? 0.406 -10.875 2.232 1.00 0.00 66 MET A C 19
ATOM 20128 O O . MET A 1 66 ? -0.267 -10.700 1.237 1.00 0.00 66 MET A O 19
ATOM 20142 N N . LEU A 1 67 ? -0.127 -11.320 3.312 1.00 0.00 67 LEU A N 19
ATOM 20143 C CA . LEU A 1 67 ? -1.587 -11.620 3.345 1.00 0.00 67 LEU A CA 19
ATOM 20144 C C . LEU A 1 67 ? -1.941 -12.545 2.175 1.00 0.00 67 LEU A C 19
ATOM 20160 N N . SER A 1 1 ? -7.371 -10.949 -1.028 1.00 0.00 1 SER A N 20
ATOM 20161 C CA . SER A 1 1 ? -8.782 -11.000 -0.555 1.00 0.00 1 SER A CA 20
ATOM 20162 C C . SER A 1 1 ? -9.108 -9.720 0.218 1.00 0.00 1 SER A C 20
ATOM 20163 O O . SER A 1 1 ? -9.786 -8.840 -0.274 1.00 0.00 1 SER A O 20
ATOM 20170 N N . SER A 1 2 ? -8.626 -9.607 1.427 1.00 0.00 2 SER A N 20
ATOM 20171 C CA . SER A 1 2 ? -8.908 -8.382 2.229 1.00 0.00 2 SER A CA 20
ATOM 20172 C C . SER A 1 2 ? -7.944 -7.272 1.821 1.00 0.00 2 SER A C 20
ATOM 20173 O O . SER A 1 2 ? -7.649 -6.383 2.592 1.00 0.00 2 SER A O 20
ATOM 20181 N N . ALA A 1 3 ? -7.444 -7.308 0.620 1.00 0.00 3 ALA A N 20
ATOM 20182 C CA . ALA A 1 3 ? -6.499 -6.244 0.194 1.00 0.00 3 ALA A CA 20
ATOM 20183 C C . ALA A 1 3 ? -7.274 -4.977 -0.149 1.00 0.00 3 ALA A C 20
ATOM 20184 O O . ALA A 1 3 ? -6.797 -3.875 0.040 1.00 0.00 3 ALA A O 20
ATOM 20191 N N . LYS A 1 4 ? -8.478 -5.116 -0.625 1.00 0.00 4 LYS A N 20
ATOM 20192 C CA . LYS A 1 4 ? -9.285 -3.912 -0.944 1.00 0.00 4 LYS A CA 20
ATOM 20193 C C . LYS A 1 4 ? -9.853 -3.389 0.373 1.00 0.00 4 LYS A C 20
ATOM 20194 O O . LYS A 1 4 ? -9.922 -2.200 0.612 1.00 0.00 4 LYS A O 20
ATOM 20213 N N . ARG A 1 5 ? -10.238 -4.285 1.240 1.00 0.00 5 ARG A N 20
ATOM 20214 C CA . ARG A 1 5 ? -10.782 -3.875 2.562 1.00 0.00 5 ARG A CA 20
ATOM 20215 C C . ARG A 1 5 ? -9.710 -3.090 3.313 1.00 0.00 5 ARG A C 20
ATOM 20216 O O . ARG A 1 5 ? -9.937 -1.997 3.792 1.00 0.00 5 ARG A O 20
ATOM 20237 N N . VAL A 1 6 ? -8.538 -3.651 3.414 1.00 0.00 6 VAL A N 20
ATOM 20238 C CA . VAL A 1 6 ? -7.436 -2.962 4.129 1.00 0.00 6 VAL A CA 20
ATOM 20239 C C . VAL A 1 6 ? -7.158 -1.631 3.416 1.00 0.00 6 VAL A C 20
ATOM 20240 O O . VAL A 1 6 ? -6.933 -0.607 4.037 1.00 0.00 6 VAL A O 20
ATOM 20253 N N . PHE A 1 7 ? -7.199 -1.645 2.113 1.00 0.00 7 PHE A N 20
ATOM 20254 C CA . PHE A 1 7 ? -6.964 -0.385 1.355 1.00 0.00 7 PHE A CA 20
ATOM 20255 C C . PHE A 1 7 ? -7.998 0.651 1.796 1.00 0.00 7 PHE A C 20
ATOM 20256 O O . PHE A 1 7 ? -7.675 1.788 2.078 1.00 0.00 7 PHE A O 20
ATOM 20273 N N . GLU A 1 8 ? -9.244 0.264 1.848 1.00 0.00 8 GLU A N 20
ATOM 20274 C CA . GLU A 1 8 ? -10.305 1.221 2.263 1.00 0.00 8 GLU A CA 20
ATOM 20275 C C . GLU A 1 8 ? -9.911 1.864 3.589 1.00 0.00 8 GLU A C 20
ATOM 20276 O O . GLU A 1 8 ? -9.918 3.065 3.739 1.00 0.00 8 GLU A O 20
ATOM 20288 N N . LYS A 1 9 ? -9.581 1.067 4.559 1.00 0.00 9 LYS A N 20
ATOM 20289 C CA . LYS A 1 9 ? -9.204 1.629 5.881 1.00 0.00 9 LYS A CA 20
ATOM 20290 C C . LYS A 1 9 ? -8.129 2.696 5.704 1.00 0.00 9 LYS A C 20
ATOM 20291 O O . LYS A 1 9 ? -8.145 3.718 6.360 1.00 0.00 9 LYS A O 20
ATOM 20310 N N . PHE A 1 10 ? -7.194 2.478 4.825 1.00 0.00 10 PHE A N 20
ATOM 20311 C CA . PHE A 1 10 ? -6.129 3.492 4.621 1.00 0.00 10 PHE A CA 20
ATOM 20312 C C . PHE A 1 10 ? -6.591 4.541 3.628 1.00 0.00 10 PHE A C 20
ATOM 20313 O O . PHE A 1 10 ? -5.970 5.574 3.501 1.00 0.00 10 PHE A O 20
ATOM 20330 N N . ASP A 1 11 ? -7.674 4.315 2.929 1.00 0.00 11 ASP A N 20
ATOM 20331 C CA . ASP A 1 11 ? -8.138 5.361 1.972 1.00 0.00 11 ASP A CA 20
ATOM 20332 C C . ASP A 1 11 ? -8.172 6.692 2.719 1.00 0.00 11 ASP A C 20
ATOM 20333 O O . ASP A 1 11 ? -9.206 7.206 3.095 1.00 0.00 11 ASP A O 20
ATOM 20342 N N . LYS A 1 12 ? -7.022 7.245 2.921 1.00 0.00 12 LYS A N 20
ATOM 20343 C CA . LYS A 1 12 ? -6.900 8.539 3.630 1.00 0.00 12 LYS A CA 20
ATOM 20344 C C . LYS A 1 12 ? -7.177 9.658 2.635 1.00 0.00 12 LYS A C 20
ATOM 20345 O O . LYS A 1 12 ? -7.349 10.807 2.990 1.00 0.00 12 LYS A O 20
ATOM 20364 N N . ASN A 1 13 ? -7.261 9.302 1.389 1.00 0.00 13 ASN A N 20
ATOM 20365 C CA . ASN A 1 13 ? -7.575 10.295 0.321 1.00 0.00 13 ASN A CA 20
ATOM 20366 C C . ASN A 1 13 ? -8.897 9.885 -0.343 1.00 0.00 13 ASN A C 20
ATOM 20367 O O . ASN A 1 13 ? -9.250 10.380 -1.394 1.00 0.00 13 ASN A O 20
ATOM 20378 N N . LYS A 1 14 ? -9.617 8.975 0.276 1.00 0.00 14 LYS A N 20
ATOM 20379 C CA . LYS A 1 14 ? -10.914 8.501 -0.298 1.00 0.00 14 LYS A CA 20
ATOM 20380 C C . LYS A 1 14 ? -10.855 8.687 -1.811 1.00 0.00 14 LYS A C 20
ATOM 20381 O O . LYS A 1 14 ? -11.711 9.293 -2.426 1.00 0.00 14 LYS A O 20
ATOM 20400 N N . ASP A 1 15 ? -9.796 8.199 -2.386 1.00 0.00 15 ASP A N 20
ATOM 20401 C CA . ASP A 1 15 ? -9.582 8.361 -3.838 1.00 0.00 15 ASP A CA 20
ATOM 20402 C C . ASP A 1 15 ? -9.690 7.025 -4.547 1.00 0.00 15 ASP A C 20
ATOM 20403 O O . ASP A 1 15 ? -10.007 6.982 -5.719 1.00 0.00 15 ASP A O 20
ATOM 20412 N N . GLY A 1 16 ? -9.384 5.926 -3.907 1.00 0.00 16 GLY A N 20
ATOM 20413 C CA . GLY A 1 16 ? -9.429 4.642 -4.639 1.00 0.00 16 GLY A CA 20
ATOM 20414 C C . GLY A 1 16 ? -8.004 4.360 -5.046 1.00 0.00 16 GLY A C 20
ATOM 20415 O O . GLY A 1 16 ? -7.720 3.522 -5.877 1.00 0.00 16 GLY A O 20
ATOM 20419 N N . LYS A 1 17 ? -7.106 5.063 -4.406 1.00 0.00 17 LYS A N 20
ATOM 20420 C CA . LYS A 1 17 ? -5.665 4.888 -4.644 1.00 0.00 17 LYS A CA 20
ATOM 20421 C C . LYS A 1 17 ? -4.920 5.264 -3.390 1.00 0.00 17 LYS A C 20
ATOM 20422 O O . LYS A 1 17 ? -5.349 6.086 -2.603 1.00 0.00 17 LYS A O 20
ATOM 20441 N N . LEU A 1 18 ? -3.800 4.657 -3.212 1.00 0.00 18 LEU A N 20
ATOM 20442 C CA . LEU A 1 18 ? -2.977 4.932 -2.027 1.00 0.00 18 LEU A CA 20
ATOM 20443 C C . LEU A 1 18 ? -1.645 5.489 -2.424 1.00 0.00 18 LEU A C 20
ATOM 20444 O O . LEU A 1 18 ? -1.158 5.272 -3.499 1.00 0.00 18 LEU A O 20
ATOM 20460 N N . SER A 1 19 ? -1.054 6.179 -1.523 1.00 0.00 19 SER A N 20
ATOM 20461 C CA . SER A 1 19 ? 0.273 6.760 -1.765 1.00 0.00 19 SER A CA 20
ATOM 20462 C C . SER A 1 19 ? 1.275 5.953 -0.979 1.00 0.00 19 SER A C 20
ATOM 20463 O O . SER A 1 19 ? 0.947 5.347 0.021 1.00 0.00 19 SER A O 20
ATOM 20471 N N . LEU A 1 20 ? 2.491 5.942 -1.399 1.00 0.00 20 LEU A N 20
ATOM 20472 C CA . LEU A 1 20 ? 3.491 5.182 -0.642 1.00 0.00 20 LEU A CA 20
ATOM 20473 C C . LEU A 1 20 ? 3.350 5.616 0.793 1.00 0.00 20 LEU A C 20
ATOM 20474 O O . LEU A 1 20 ? 3.694 4.924 1.721 1.00 0.00 20 LEU A O 20
ATOM 20490 N N . ASP A 1 21 ? 2.771 6.748 0.941 1.00 0.00 21 ASP A N 20
ATOM 20491 C CA . ASP A 1 21 ? 2.509 7.298 2.286 1.00 0.00 21 ASP A CA 20
ATOM 20492 C C . ASP A 1 21 ? 1.434 6.459 2.997 1.00 0.00 21 ASP A C 20
ATOM 20493 O O . ASP A 1 21 ? 1.599 6.113 4.151 1.00 0.00 21 ASP A O 20
ATOM 20502 N N . GLU A 1 22 ? 0.324 6.118 2.358 1.00 0.00 22 GLU A N 20
ATOM 20503 C CA . GLU A 1 22 ? -0.697 5.313 3.075 1.00 0.00 22 GLU A CA 20
ATOM 20504 C C . GLU A 1 22 ? -0.178 3.893 3.229 1.00 0.00 22 GLU A C 20
ATOM 20505 O O . GLU A 1 22 ? -0.308 3.276 4.265 1.00 0.00 22 GLU A O 20
ATOM 20517 N N . PHE A 1 23 ? 0.446 3.391 2.206 1.00 0.00 23 PHE A N 20
ATOM 20518 C CA . PHE A 1 23 ? 1.023 2.047 2.260 1.00 0.00 23 PHE A CA 20
ATOM 20519 C C . PHE A 1 23 ? 2.217 2.095 3.231 1.00 0.00 23 PHE A C 20
ATOM 20520 O O . PHE A 1 23 ? 2.617 1.093 3.784 1.00 0.00 23 PHE A O 20
ATOM 20537 N N . ARG A 1 24 ? 2.769 3.278 3.473 1.00 0.00 24 ARG A N 20
ATOM 20538 C CA . ARG A 1 24 ? 3.905 3.418 4.447 1.00 0.00 24 ARG A CA 20
ATOM 20539 C C . ARG A 1 24 ? 3.325 3.415 5.857 1.00 0.00 24 ARG A C 20
ATOM 20540 O O . ARG A 1 24 ? 3.905 2.902 6.785 1.00 0.00 24 ARG A O 20
ATOM 20561 N N . GLU A 1 25 ? 2.146 3.945 5.992 1.00 0.00 25 GLU A N 20
ATOM 20562 C CA . GLU A 1 25 ? 1.471 3.927 7.317 1.00 0.00 25 GLU A CA 20
ATOM 20563 C C . GLU A 1 25 ? 1.017 2.491 7.487 1.00 0.00 25 GLU A C 20
ATOM 20564 O O . GLU A 1 25 ? 1.102 1.892 8.535 1.00 0.00 25 GLU A O 20
ATOM 20576 N N . VAL A 1 26 ? 0.579 1.951 6.398 1.00 0.00 26 VAL A N 20
ATOM 20577 C CA . VAL A 1 26 ? 0.132 0.542 6.304 1.00 0.00 26 VAL A CA 20
ATOM 20578 C C . VAL A 1 26 ? 1.306 -0.373 6.610 1.00 0.00 26 VAL A C 20
ATOM 20579 O O . VAL A 1 26 ? 1.196 -1.374 7.288 1.00 0.00 26 VAL A O 20
ATOM 20592 N N . ALA A 1 27 ? 2.418 -0.036 6.039 1.00 0.00 27 ALA A N 20
ATOM 20593 C CA . ALA A 1 27 ? 3.631 -0.863 6.185 1.00 0.00 27 ALA A CA 20
ATOM 20594 C C . ALA A 1 27 ? 4.288 -0.614 7.544 1.00 0.00 27 ALA A C 20
ATOM 20595 O O . ALA A 1 27 ? 4.788 -1.515 8.184 1.00 0.00 27 ALA A O 20
ATOM 20602 N N . LEU A 1 28 ? 4.290 0.610 7.971 1.00 0.00 28 LEU A N 20
ATOM 20603 C CA . LEU A 1 28 ? 4.916 0.947 9.279 1.00 0.00 28 LEU A CA 20
ATOM 20604 C C . LEU A 1 28 ? 3.964 0.564 10.410 1.00 0.00 28 LEU A C 20
ATOM 20605 O O . LEU A 1 28 ? 4.386 0.202 11.490 1.00 0.00 28 LEU A O 20
ATOM 20621 N N . ALA A 1 29 ? 2.685 0.650 10.180 1.00 0.00 29 ALA A N 20
ATOM 20622 C CA . ALA A 1 29 ? 1.701 0.301 11.240 1.00 0.00 29 ALA A CA 20
ATOM 20623 C C . ALA A 1 29 ? 1.536 -1.218 11.369 1.00 0.00 29 ALA A C 20
ATOM 20624 O O . ALA A 1 29 ? 1.761 -1.794 12.414 1.00 0.00 29 ALA A O 20
ATOM 20631 N N . PHE A 1 30 ? 1.107 -1.862 10.314 1.00 0.00 30 PHE A N 20
ATOM 20632 C CA . PHE A 1 30 ? 0.882 -3.337 10.366 1.00 0.00 30 PHE A CA 20
ATOM 20633 C C . PHE A 1 30 ? 2.178 -4.069 10.715 1.00 0.00 30 PHE A C 20
ATOM 20634 O O . PHE A 1 30 ? 2.230 -4.840 11.653 1.00 0.00 30 PHE A O 20
ATOM 20651 N N . SER A 1 31 ? 3.219 -3.842 9.966 1.00 0.00 31 SER A N 20
ATOM 20652 C CA . SER A 1 31 ? 4.510 -4.529 10.248 1.00 0.00 31 SER A CA 20
ATOM 20653 C C . SER A 1 31 ? 5.649 -3.511 10.137 1.00 0.00 31 SER A C 20
ATOM 20654 O O . SER A 1 31 ? 6.108 -3.212 9.053 1.00 0.00 31 SER A O 20
ATOM 20662 N N . PRO A 1 32 ? 6.099 -2.966 11.243 1.00 0.00 32 PRO A N 20
ATOM 20663 C CA . PRO A 1 32 ? 7.192 -1.953 11.233 1.00 0.00 32 PRO A CA 20
ATOM 20664 C C . PRO A 1 32 ? 8.510 -2.535 10.723 1.00 0.00 32 PRO A C 20
ATOM 20665 O O . PRO A 1 32 ? 9.475 -1.824 10.528 1.00 0.00 32 PRO A O 20
ATOM 20676 N N . TYR A 1 33 ? 8.565 -3.821 10.503 1.00 0.00 33 TYR A N 20
ATOM 20677 C CA . TYR A 1 33 ? 9.826 -4.430 10.008 1.00 0.00 33 TYR A CA 20
ATOM 20678 C C . TYR A 1 33 ? 9.958 -4.183 8.505 1.00 0.00 33 TYR A C 20
ATOM 20679 O O . TYR A 1 33 ? 10.966 -4.506 7.906 1.00 0.00 33 TYR A O 20
ATOM 20697 N N . PHE A 1 34 ? 8.962 -3.604 7.882 1.00 0.00 34 PHE A N 20
ATOM 20698 C CA . PHE A 1 34 ? 9.081 -3.342 6.420 1.00 0.00 34 PHE A CA 20
ATOM 20699 C C . PHE A 1 34 ? 10.178 -2.335 6.212 1.00 0.00 34 PHE A C 20
ATOM 20700 O O . PHE A 1 34 ? 10.168 -1.253 6.766 1.00 0.00 34 PHE A O 20
ATOM 20717 N N . THR A 1 35 ? 11.127 -2.680 5.414 1.00 0.00 35 THR A N 20
ATOM 20718 C CA . THR A 1 35 ? 12.218 -1.738 5.177 1.00 0.00 35 THR A CA 20
ATOM 20719 C C . THR A 1 35 ? 11.736 -0.686 4.209 1.00 0.00 35 THR A C 20
ATOM 20720 O O . THR A 1 35 ? 10.997 -0.955 3.283 1.00 0.00 35 THR A O 20
ATOM 20731 N N . GLN A 1 36 ? 12.141 0.513 4.428 1.00 0.00 36 GLN A N 20
ATOM 20732 C CA . GLN A 1 36 ? 11.708 1.605 3.551 1.00 0.00 36 GLN A CA 20
ATOM 20733 C C . GLN A 1 36 ? 12.064 1.274 2.108 1.00 0.00 36 GLN A C 20
ATOM 20734 O O . GLN A 1 36 ? 11.394 1.680 1.190 1.00 0.00 36 GLN A O 20
ATOM 20748 N N . GLU A 1 37 ? 13.106 0.525 1.925 1.00 0.00 37 GLU A N 20
ATOM 20749 C CA . GLU A 1 37 ? 13.518 0.142 0.545 1.00 0.00 37 GLU A CA 20
ATOM 20750 C C . GLU A 1 37 ? 12.549 -0.916 0.014 1.00 0.00 37 GLU A C 20
ATOM 20751 O O . GLU A 1 37 ? 12.234 -0.946 -1.157 1.00 0.00 37 GLU A O 20
ATOM 20763 N N . ASP A 1 38 ? 12.070 -1.782 0.866 1.00 0.00 38 ASP A N 20
ATOM 20764 C CA . ASP A 1 38 ? 11.117 -2.829 0.402 1.00 0.00 38 ASP A CA 20
ATOM 20765 C C . ASP A 1 38 ? 9.757 -2.187 0.126 1.00 0.00 38 ASP A C 20
ATOM 20766 O O . ASP A 1 38 ? 9.061 -2.553 -0.798 1.00 0.00 38 ASP A O 20
ATOM 20775 N N . ILE A 1 39 ? 9.371 -1.233 0.926 1.00 0.00 39 ILE A N 20
ATOM 20776 C CA . ILE A 1 39 ? 8.054 -0.565 0.718 1.00 0.00 39 ILE A CA 20
ATOM 20777 C C . ILE A 1 39 ? 8.132 0.333 -0.512 1.00 0.00 39 ILE A C 20
ATOM 20778 O O . ILE A 1 39 ? 7.264 0.327 -1.351 1.00 0.00 39 ILE A O 20
ATOM 20794 N N . VAL A 1 40 ? 9.167 1.113 -0.603 1.00 0.00 40 VAL A N 20
ATOM 20795 C CA . VAL A 1 40 ? 9.332 2.027 -1.757 1.00 0.00 40 VAL A CA 20
ATOM 20796 C C . VAL A 1 40 ? 9.750 1.243 -2.987 1.00 0.00 40 VAL A C 20
ATOM 20797 O O . VAL A 1 40 ? 9.262 1.488 -4.064 1.00 0.00 40 VAL A O 20
ATOM 20810 N N . LYS A 1 41 ? 10.621 0.282 -2.864 1.00 0.00 41 LYS A N 20
ATOM 20811 C CA . LYS A 1 41 ? 10.975 -0.484 -4.079 1.00 0.00 41 LYS A CA 20
ATOM 20812 C C . LYS A 1 41 ? 9.688 -1.133 -4.555 1.00 0.00 41 LYS A C 20
ATOM 20813 O O . LYS A 1 41 ? 9.253 -0.938 -5.671 1.00 0.00 41 LYS A O 20
ATOM 20832 N N . PHE A 1 42 ? 9.072 -1.903 -3.700 1.00 0.00 42 PHE A N 20
ATOM 20833 C CA . PHE A 1 42 ? 7.808 -2.580 -4.068 1.00 0.00 42 PHE A CA 20
ATOM 20834 C C . PHE A 1 42 ? 6.724 -1.548 -4.400 1.00 0.00 42 PHE A C 20
ATOM 20835 O O . PHE A 1 42 ? 6.062 -1.656 -5.411 1.00 0.00 42 PHE A O 20
ATOM 20852 N N . PHE A 1 43 ? 6.536 -0.540 -3.586 1.00 0.00 43 PHE A N 20
ATOM 20853 C CA . PHE A 1 43 ? 5.494 0.475 -3.923 1.00 0.00 43 PHE A CA 20
ATOM 20854 C C . PHE A 1 43 ? 5.850 1.075 -5.269 1.00 0.00 43 PHE A C 20
ATOM 20855 O O . PHE A 1 43 ? 5.054 1.137 -6.185 1.00 0.00 43 PHE A O 20
ATOM 20872 N N . GLU A 1 44 ? 7.079 1.467 -5.393 1.00 0.00 44 GLU A N 20
ATOM 20873 C CA . GLU A 1 44 ? 7.544 2.011 -6.687 1.00 0.00 44 GLU A CA 20
ATOM 20874 C C . GLU A 1 44 ? 7.234 0.943 -7.741 1.00 0.00 44 GLU A C 20
ATOM 20875 O O . GLU A 1 44 ? 6.893 1.232 -8.871 1.00 0.00 44 GLU A O 20
ATOM 20887 N N . GLU A 1 45 ? 7.341 -0.301 -7.345 1.00 0.00 45 GLU A N 20
ATOM 20888 C CA . GLU A 1 45 ? 7.052 -1.442 -8.255 1.00 0.00 45 GLU A CA 20
ATOM 20889 C C . GLU A 1 45 ? 5.543 -1.659 -8.406 1.00 0.00 45 GLU A C 20
ATOM 20890 O O . GLU A 1 45 ? 5.057 -1.973 -9.475 1.00 0.00 45 GLU A O 20
ATOM 20902 N N . ILE A 1 46 ? 4.802 -1.524 -7.338 1.00 0.00 46 ILE A N 20
ATOM 20903 C CA . ILE A 1 46 ? 3.334 -1.758 -7.422 1.00 0.00 46 ILE A CA 20
ATOM 20904 C C . ILE A 1 46 ? 2.647 -0.496 -7.930 1.00 0.00 46 ILE A C 20
ATOM 20905 O O . ILE A 1 46 ? 1.709 -0.557 -8.698 1.00 0.00 46 ILE A O 20
ATOM 20921 N N . ASP A 1 47 ? 3.127 0.652 -7.555 1.00 0.00 47 ASP A N 20
ATOM 20922 C CA . ASP A 1 47 ? 2.514 1.895 -8.077 1.00 0.00 47 ASP A CA 20
ATOM 20923 C C . ASP A 1 47 ? 2.802 1.906 -9.574 1.00 0.00 47 ASP A C 20
ATOM 20924 O O . ASP A 1 47 ? 3.726 2.546 -10.034 1.00 0.00 47 ASP A O 20
ATOM 20933 N N . VAL A 1 48 ? 2.055 1.158 -10.341 1.00 0.00 48 VAL A N 20
ATOM 20934 C CA . VAL A 1 48 ? 2.302 1.054 -11.806 1.00 0.00 48 VAL A CA 20
ATOM 20935 C C . VAL A 1 48 ? 1.808 2.265 -12.580 1.00 0.00 48 VAL A C 20
ATOM 20936 O O . VAL A 1 48 ? 2.268 2.549 -13.668 1.00 0.00 48 VAL A O 20
ATOM 20949 N N . ASP A 1 49 ? 0.840 2.938 -12.070 1.00 0.00 49 ASP A N 20
ATOM 20950 C CA . ASP A 1 49 ? 0.275 4.082 -12.821 1.00 0.00 49 ASP A CA 20
ATOM 20951 C C . ASP A 1 49 ? 1.210 5.273 -12.683 1.00 0.00 49 ASP A C 20
ATOM 20952 O O . ASP A 1 49 ? 1.145 6.225 -13.435 1.00 0.00 49 ASP A O 20
ATOM 20961 N N . GLY A 1 50 ? 2.115 5.202 -11.757 1.00 0.00 50 GLY A N 20
ATOM 20962 C CA . GLY A 1 50 ? 3.102 6.287 -11.585 1.00 0.00 50 GLY A CA 20
ATOM 20963 C C . GLY A 1 50 ? 2.448 7.578 -11.087 1.00 0.00 50 GLY A C 20
ATOM 20964 O O . GLY A 1 50 ? 3.080 8.615 -11.046 1.00 0.00 50 GLY A O 20
ATOM 20968 N N . ASN A 1 51 ? 1.209 7.541 -10.688 1.00 0.00 51 ASN A N 20
ATOM 20969 C CA . ASN A 1 51 ? 0.578 8.784 -10.179 1.00 0.00 51 ASN A CA 20
ATOM 20970 C C . ASN A 1 51 ? 1.090 9.000 -8.763 1.00 0.00 51 ASN A C 20
ATOM 20971 O O . ASN A 1 51 ? 0.622 9.851 -8.034 1.00 0.00 51 ASN A O 20
ATOM 20982 N N . GLY A 1 52 ? 2.061 8.220 -8.380 1.00 0.00 52 GLY A N 20
ATOM 20983 C CA . GLY A 1 52 ? 2.626 8.352 -7.019 1.00 0.00 52 GLY A CA 20
ATOM 20984 C C . GLY A 1 52 ? 1.691 7.685 -6.013 1.00 0.00 52 GLY A C 20
ATOM 20985 O O . GLY A 1 52 ? 1.770 7.925 -4.825 1.00 0.00 52 GLY A O 20
ATOM 20989 N N . GLU A 1 53 ? 0.793 6.856 -6.481 1.00 0.00 53 GLU A N 20
ATOM 20990 C CA . GLU A 1 53 ? -0.153 6.184 -5.545 1.00 0.00 53 GLU A CA 20
ATOM 20991 C C . GLU A 1 53 ? -0.454 4.767 -6.015 1.00 0.00 53 GLU A C 20
ATOM 20992 O O . GLU A 1 53 ? -0.355 4.446 -7.182 1.00 0.00 53 GLU A O 20
ATOM 21004 N N . LEU A 1 54 ? -0.851 3.925 -5.103 1.00 0.00 54 LEU A N 20
ATOM 21005 C CA . LEU A 1 54 ? -1.192 2.543 -5.465 1.00 0.00 54 LEU A CA 20
ATOM 21006 C C . LEU A 1 54 ? -2.586 2.520 -6.048 1.00 0.00 54 LEU A C 20
ATOM 21007 O O . LEU A 1 54 ? -3.488 3.139 -5.530 1.00 0.00 54 LEU A O 20
ATOM 21023 N N . ASN A 1 55 ? -2.786 1.805 -7.102 1.00 0.00 55 ASN A N 20
ATOM 21024 C CA . ASN A 1 55 ? -4.160 1.727 -7.673 1.00 0.00 55 ASN A CA 20
ATOM 21025 C C . ASN A 1 55 ? -4.870 0.540 -7.031 1.00 0.00 55 ASN A C 20
ATOM 21026 O O . ASN A 1 55 ? -4.309 -0.172 -6.226 1.00 0.00 55 ASN A O 20
ATOM 21037 N N . ALA A 1 56 ? -6.106 0.350 -7.358 1.00 0.00 56 ALA A N 20
ATOM 21038 C CA . ALA A 1 56 ? -6.890 -0.754 -6.737 1.00 0.00 56 ALA A CA 20
ATOM 21039 C C . ALA A 1 56 ? -6.295 -2.151 -7.027 1.00 0.00 56 ALA A C 20
ATOM 21040 O O . ALA A 1 56 ? -5.942 -2.892 -6.111 1.00 0.00 56 ALA A O 20
ATOM 21047 N N . ASP A 1 57 ? -6.166 -2.532 -8.265 1.00 0.00 57 ASP A N 20
ATOM 21048 C CA . ASP A 1 57 ? -5.595 -3.884 -8.551 1.00 0.00 57 ASP A CA 20
ATOM 21049 C C . ASP A 1 57 ? -4.190 -3.974 -7.950 1.00 0.00 57 ASP A C 20
ATOM 21050 O O . ASP A 1 57 ? -3.701 -5.038 -7.588 1.00 0.00 57 ASP A O 20
ATOM 21059 N N . GLU A 1 58 ? -3.540 -2.858 -7.835 1.00 0.00 58 GLU A N 20
ATOM 21060 C CA . GLU A 1 58 ? -2.177 -2.857 -7.271 1.00 0.00 58 GLU A CA 20
ATOM 21061 C C . GLU A 1 58 ? -2.307 -3.023 -5.768 1.00 0.00 58 GLU A C 20
ATOM 21062 O O . GLU A 1 58 ? -1.463 -3.616 -5.128 1.00 0.00 58 GLU A O 20
ATOM 21074 N N . PHE A 1 59 ? -3.388 -2.558 -5.195 1.00 0.00 59 PHE A N 20
ATOM 21075 C CA . PHE A 1 59 ? -3.559 -2.773 -3.739 1.00 0.00 59 PHE A CA 20
ATOM 21076 C C . PHE A 1 59 ? -3.483 -4.268 -3.503 1.00 0.00 59 PHE A C 20
ATOM 21077 O O . PHE A 1 59 ? -2.895 -4.737 -2.549 1.00 0.00 59 PHE A O 20
ATOM 21094 N N . THR A 1 60 ? -4.102 -5.025 -4.375 1.00 0.00 60 THR A N 20
ATOM 21095 C CA . THR A 1 60 ? -4.100 -6.503 -4.211 1.00 0.00 60 THR A CA 20
ATOM 21096 C C . THR A 1 60 ? -2.677 -7.013 -4.281 1.00 0.00 60 THR A C 20
ATOM 21097 O O . THR A 1 60 ? -2.237 -7.749 -3.430 1.00 0.00 60 THR A O 20
ATOM 21108 N N . SER A 1 61 ? -1.948 -6.622 -5.278 1.00 0.00 61 SER A N 20
ATOM 21109 C CA . SER A 1 61 ? -0.539 -7.086 -5.374 1.00 0.00 61 SER A CA 20
ATOM 21110 C C . SER A 1 61 ? 0.300 -6.364 -4.311 1.00 0.00 61 SER A C 20
ATOM 21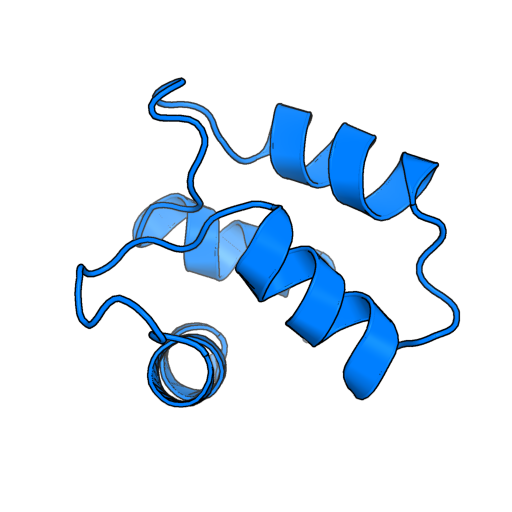111 O O . SER A 1 61 ? 1.348 -6.847 -3.871 1.00 0.00 61 SER A O 20
ATOM 21119 N N . CYS A 1 62 ? -0.198 -5.267 -3.798 1.00 0.00 62 CYS A N 20
ATOM 21120 C CA . CYS A 1 62 ? 0.541 -4.557 -2.721 1.00 0.00 62 CYS A CA 20
ATOM 21121 C C . CYS A 1 62 ? 0.417 -5.383 -1.457 1.00 0.00 62 CYS A C 20
ATOM 21122 O O . CYS A 1 62 ? 1.382 -5.645 -0.766 1.00 0.00 62 CYS A O 20
ATOM 21130 N N . ILE A 1 63 ? -0.771 -5.822 -1.166 1.00 0.00 63 ILE A N 20
ATOM 21131 C CA . ILE A 1 63 ? -0.969 -6.663 0.029 1.00 0.00 63 ILE A CA 20
ATOM 21132 C C . ILE A 1 63 ? -0.468 -8.058 -0.302 1.00 0.00 63 ILE A C 20
ATOM 21133 O O . ILE A 1 63 ? 0.107 -8.722 0.535 1.00 0.00 63 ILE A O 20
ATOM 21149 N N . GLU A 1 64 ? -0.654 -8.527 -1.514 1.00 0.00 64 GLU A N 20
ATOM 21150 C CA . GLU A 1 64 ? -0.156 -9.878 -1.851 1.00 0.00 64 GLU A CA 20
ATOM 21151 C C . GLU A 1 64 ? 1.292 -9.985 -1.423 1.00 0.00 64 GLU A C 20
ATOM 21152 O O . GLU A 1 64 ? 1.754 -11.061 -1.097 1.00 0.00 64 GLU A O 20
ATOM 21164 N N . LYS A 1 65 ? 2.028 -8.892 -1.363 1.00 0.00 65 LYS A N 20
ATOM 21165 C CA . LYS A 1 65 ? 3.424 -9.035 -0.878 1.00 0.00 65 LYS A CA 20
ATOM 21166 C C . LYS A 1 65 ? 3.387 -9.851 0.423 1.00 0.00 65 LYS A C 20
ATOM 21167 O O . LYS A 1 65 ? 4.384 -10.353 0.902 1.00 0.00 65 LYS A O 20
ATOM 21186 N N . MET A 1 66 ? 2.206 -10.001 0.963 1.00 0.00 66 MET A N 20
ATOM 21187 C CA . MET A 1 66 ? 1.985 -10.782 2.187 1.00 0.00 66 MET A CA 20
ATOM 21188 C C . MET A 1 66 ? 0.499 -11.127 2.179 1.00 0.00 66 MET A C 20
ATOM 21189 O O . MET A 1 66 ? -0.176 -10.927 1.189 1.00 0.00 66 MET A O 20
ATOM 21203 N N . LEU A 1 67 ? -0.021 -11.645 3.233 1.00 0.00 67 LEU A N 20
ATOM 21204 C CA . LEU A 1 67 ? -1.470 -12.001 3.244 1.00 0.00 67 LEU A CA 20
ATOM 21205 C C . LEU A 1 67 ? -1.743 -13.024 2.136 1.00 0.00 67 LEU A C 20
#

Organism: Arabidopsis thaliana (NCBI:txid3702)

Nearest PDB structures (foldseek):
  1tiz-assembly1_A  TM=9.917E-01  e=2.105E-10  Arabidopsis thaliana
  6y94-assembly1_A  TM=7.375E-01  e=2.144E-03  Homo sapiens
  4zcu-assembly3_C  TM=8.135E-01  e=5.948E-03  Homo sapiens
  1y1x-assembly3_A  TM=8.257E-01  e=5.581E-03  Leishmania major strain Friedlin
  1ih0-assembly1_A  TM=7.541E-01  e=6.340E-03  Homo sapiens

InterPro domains:
  IPR002048 EF-hand domain [PF13499] (3-60)
  IPR002048 EF-hand domain [PF13499] (65-127)
  IPR002048 EF-hand domain [PS50222] (1-33)
  IPR002048 EF-hand domain [PS50222] (34-69)
  IPR002048 EF-hand domain [PS50222] (98-131)
  IPR002048 EF-hand domain [SM00054] (2-30)
  IPR002048 EF-hand domain [SM00054] (38-66)
  IPR002048 EF-hand domain [SM00054] (67-94)
  IPR002048 EF-hand domain [SM00054] (102-130)
  IPR002048 EF-hand domain [cd00051] (3-59)
  IPR011992 EF-hand domain pair [SSF47473] (4-128)
  IPR018247 EF-Hand 1, calcium-binding site [PS00018] (11-23)
  IPR018247 EF-Hand 1, calcium-binding site [PS00018] (47-59)
  IPR018247 EF-Hand 1, calcium-binding site [PS00018] (111-123)
  IPR050145 Centrin/CML-like [PTHR23050] (65-125)

Secondary structure (P-SEA, 3-state):
caaaaaaaaacccccccccaaaaaaaaaaccccccaaaaaaaaaaacccccccccaaaaaaaacccc

Solvent-accessible surface area: 4285 Å² total; per-residue (Å²): 136,44,3,111,152,41,8,93,130,23,46,121,35,173,88,33,68,3,30,27,61,12,10,84,99,14,3,78,64,158,28,76,198,40,77,66,133,67,0,42,154,30,5,122,109,9,12,104,96,61,57,39,42,0,29,47,111,32,4,60,38,1,9,136,92,93,118

Foldseek 3Di:
DCLLVVVVVLCPVVPQWAALVSVVCVCCVVPVVQDNCNSCVVCVVLCVVPPRIHHNVSSVVSCVVDD

CATH classification: 1.10.238.10